Protein AF-0000000086673360 (afdb_homodimer)

Secondary structure (DSSP, 8-state):
------------------------------------PPPEE-TT-PPPSEEEEEEE-S--SS---EEEEEEPPPP-TTEEEEEEEEEE--GGGSS-SS-SS-TTS--SSS---SSSEE---EEEEEEEEESSGGGTT-EEEEESEEE--SSSHHHHTT-GGG-TT-EETTTTS--SSBSEEEEEGGGSEE--GGGG-GGGS--HHHHTTIIIIIHHHHHHHHHH-PPTT-EEEEETTTSTTHHHHHHHHHHTS--EEEEEE-HHHHHHHGGGGGGT-SEEEEPPPTTS-HHHHHHHHHHHHHHHS-TT----SEEEEEE----GGGGTTGGGGEEEEEEEEE----TT--EEEEEHHHHHHTT-EEEE-----HHHHHHHHHHHHHTS----EEEEEGGGHHHHHHHHHTT---SEEEEE---SSTTTTT-/------------------------------------PPPEE-TT-PPPSEEEEEEE-S--SS---EEEEEEPPPP-TTEEEEEEEEEE--GGGSS-SS-SS-TTS--SSS---SSSEE---EEEEEEEEESSGGGTT-EEEEESEEE--SSSHHHHTT-GGG-TT-EETTTTS--SSBSEEEEEGGGSEE--GGGG-GGGS--HHHHTTIIIIIHHHHHHHHHH-PPTT-EEEEETTTSTTHHHHHHHHHHTS--EEEEEE-HHHHHHHGGGGGGT-SEEEEPPPTTS-HHHHHHHHHHHHHHHS-TT----SEEEEEE----GGGGTTGGGGEEEEEEEEE----TT--EEEEEHHHHHHTT-EEEE-----HHHHHHHHHHHHHTS----EEEEEGGGHHHHHHHHHTT---SEEEEE---SSTTTTT-

Sequence (862 aa):
MMRESHGEKLQLSEKVSSSDISIASRPEMLDASPLSQSPYTLRGISIPSVQTAIVTPKLGPSLNQEVQSIPVRPPGPGEVVVKIAWTGICGSVSGLLGIQDVLFSLGPEDGLRGPNHIAGHEGIGHVVMSFDQSLLGKPVAARYLASYCRSCYYCSHGIPESCQEQTTFPRHHSGTFQQYLTAPYTSLMPLPNFVFDEGMGIRPGMYTTAPCSGAAALRALKSANPSLGDLVIVSGVCGGIGHLAGMMARNVFKAKVIGIDLAWKAEALGSRAADTFDEFIAAPDQAIDWDEFQRSISDACQRLRNAKEARRNADYLIVTSGCETAFEGLIDYVCDGGSVICVGVPKSRGNLTIPLALMVERSIKFQGLLMGGWDESYEVMEYIREGKLRPLVVEACLEEVPFRMKAFKDHHNIGKVVVRMNDSIWRERLIMMRESHGEKLQLSEKVSSSDISIASRPEMLDASPLSQSPYTLRGISIPSVQTAIVTPKLGPSLNQEVQSIPVRPPGPGEVVVKIAWTGICGSVSGLLGIQDVLFSLGPEDGLRGPNHIAGHEGIGHVVMSFDQSLLGKPVAARYLASYCRSCYYCSHGIPESCQEQTTFPRHHSGTFQQYLTAPYTSLMPLPNFVFDEGMGIRPGMYTTAPCSGAAALRALKSANPSLGDLVIVSGVCGGIGHLAGMMARNVFKAKVIGIDLAWKAEALGSRAADTFDEFIAAPDQAIDWDEFQRSISDACQRLRNAKEARRNADYLIVTSGCETAFEGLIDYVCDGGSVICVGVPKSRGNLTIPLALMVERSIKFQGLLMGGWDESYEVMEYIREGKLRPLVVEACLEEVPFRMKAFKDHHNIGKVVVRMNDSIWRERLI

Organism: Colletotrichum gloeosporioides (NCBI:txid474922)

InterPro domains:
  IPR011032 GroES-like superfamily [SSF50129] (58-236)
  IPR013149 Alcohol dehydrogenase-like, C-terminal [PF00107] (240-384)
  IPR013154 Alcohol dehydrogenase-like, N-terminal [PF08240] (76-192)
  IPR036291 NAD(P)-binding domain superfamily [SSF51735] (209-393)

Radius of gyration: 32.65 Å; Cα contacts (8 Å, |Δi|>4): 1904; chains: 2; bounding box: 73×98×85 Å

Structure (mmCIF, N/CA/C/O backbone):
data_AF-0000000086673360-model_v1
#
loop_
_entity.id
_entity.type
_entity.pdbx_description
1 polymer 'alcohol dehydrogenase'
#
loop_
_atom_site.group_PDB
_atom_site.id
_atom_site.type_symbol
_atom_site.label_atom_id
_atom_site.label_alt_id
_atom_site.label_comp_id
_atom_site.label_asym_id
_atom_site.label_entity_id
_atom_site.label_seq_id
_atom_site.pdbx_PDB_ins_code
_atom_site.Cartn_x
_atom_site.Cartn_y
_atom_site.Cartn_z
_atom_site.occupancy
_atom_site.B_iso_or_equiv
_atom_site.auth_seq_id
_atom_site.auth_comp_id
_atom_site.auth_asym_id
_atom_site.auth_atom_id
_atom_site.pdbx_PDB_model_num
ATOM 1 N N . MET A 1 1 ? 34.031 -16.328 42.438 1 19.84 1 MET A N 1
ATOM 2 C CA . MET A 1 1 ? 33.188 -16.234 43.625 1 19.84 1 MET A CA 1
ATOM 3 C C . MET A 1 1 ? 31.719 -16.047 43.188 1 19.84 1 MET A C 1
ATOM 5 O O . MET A 1 1 ? 31.375 -15.016 42.625 1 19.84 1 MET A O 1
ATOM 9 N N . MET A 1 2 ? 31 -17.203 42.812 1 22.12 2 MET A N 1
ATOM 10 C CA . MET A 1 2 ? 29.938 -17.438 41.844 1 22.12 2 MET A CA 1
ATOM 11 C C . MET A 1 2 ? 28.578 -17.141 42.438 1 22.12 2 MET A C 1
ATOM 13 O O . MET A 1 2 ? 28.094 -17.891 43.312 1 22.12 2 MET A O 1
ATOM 17 N N . ARG A 1 3 ? 28.328 -15.852 42.594 1 22.83 3 ARG A N 1
ATOM 18 C CA . ARG A 1 3 ? 27.234 -15.289 43.406 1 22.83 3 ARG A CA 1
ATOM 19 C C . ARG A 1 3 ? 25.891 -15.82 42.938 1 22.83 3 ARG A C 1
ATOM 21 O O . ARG A 1 3 ? 25.609 -15.852 41.75 1 22.83 3 ARG A O 1
ATOM 28 N N . GLU A 1 4 ? 25.172 -16.719 43.594 1 22.89 4 GLU A N 1
ATOM 29 C CA . GLU A 1 4 ? 24.016 -17.609 43.531 1 22.89 4 GLU A CA 1
ATOM 30 C C . GLU A 1 4 ? 22.719 -16.812 43.406 1 22.89 4 GLU A C 1
ATOM 32 O O . GLU A 1 4 ? 22.266 -16.172 44.344 1 22.89 4 GLU A O 1
ATOM 37 N N . SER A 1 5 ? 22.641 -15.953 42.344 1 20.78 5 SER A N 1
ATOM 38 C CA . SER A 1 5 ? 21.641 -14.883 42.344 1 20.78 5 SER A CA 1
ATOM 39 C C . SER A 1 5 ? 20.219 -15.445 42.281 1 20.78 5 SER A C 1
ATOM 41 O O . SER A 1 5 ? 19.922 -16.25 41.406 1 20.78 5 SER A O 1
ATOM 43 N N . HIS A 1 6 ? 19.609 -15.711 43.375 1 22.31 6 HIS A N 1
ATOM 44 C CA . HIS A 1 6 ? 18.359 -16.328 43.812 1 22.31 6 HIS A CA 1
ATOM 45 C C . HIS A 1 6 ? 17.156 -15.656 43.156 1 22.31 6 HIS A C 1
ATOM 47 O O . HIS A 1 6 ? 16.875 -14.484 43.406 1 22.31 6 HIS A O 1
ATOM 53 N N . GLY A 1 7 ? 16.953 -15.75 41.844 1 21.06 7 GLY A N 1
ATOM 54 C CA . GLY A 1 7 ? 16 -14.984 41.031 1 21.06 7 GLY A CA 1
ATOM 55 C C . GLY A 1 7 ? 14.555 -15.289 41.375 1 21.06 7 GLY A C 1
ATOM 56 O O . GLY A 1 7 ? 14.094 -16.422 41.188 1 21.06 7 GLY A O 1
ATOM 57 N N . GLU A 1 8 ? 14.039 -14.719 42.438 1 20.61 8 GLU A N 1
ATOM 58 C CA . GLU A 1 8 ? 12.75 -14.969 43.062 1 20.61 8 GLU A CA 1
ATOM 59 C C . GLU A 1 8 ? 11.602 -14.797 42.094 1 20.61 8 GLU A C 1
ATOM 61 O O . GLU A 1 8 ? 11.539 -13.805 41.344 1 20.61 8 GLU A O 1
ATOM 66 N N . LYS A 1 9 ? 11.008 -15.906 41.625 1 23.92 9 LYS A N 1
ATOM 67 C CA . LYS A 1 9 ? 9.906 -16.172 40.719 1 23.92 9 LYS A CA 1
ATOM 68 C C . LYS A 1 9 ? 8.625 -15.5 41.188 1 23.92 9 LYS A C 1
ATOM 70 O O . LYS A 1 9 ? 8.094 -15.828 42.25 1 23.92 9 LYS A O 1
ATOM 75 N N . LEU A 1 10 ? 8.484 -14.094 41.094 1 20.98 10 LEU A N 1
ATOM 76 C CA . LEU A 1 10 ? 7.32 -13.398 41.625 1 20.98 10 LEU A CA 1
ATOM 77 C C . LEU A 1 10 ? 6.031 -13.961 41.031 1 20.98 10 LEU A C 1
ATOM 79 O O . LEU A 1 10 ? 5.875 -14.023 39.812 1 20.98 10 LEU A O 1
ATOM 83 N N . GLN A 1 11 ? 5.414 -14.922 41.719 1 21.8 11 GLN A N 1
ATOM 84 C CA . GLN A 1 11 ? 4.199 -15.703 41.5 1 21.8 11 GLN A CA 1
ATOM 85 C C . GLN A 1 11 ? 2.982 -14.797 41.312 1 21.8 11 GLN A C 1
ATOM 87 O O . GLN A 1 11 ? 2.506 -14.195 42.281 1 21.8 11 GLN A O 1
ATOM 92 N N . LEU A 1 12 ? 2.844 -14.008 40.281 1 21.84 12 LEU A N 1
ATOM 93 C CA . LEU A 1 12 ? 1.851 -12.953 40.125 1 21.84 12 LEU A CA 1
ATOM 94 C C . LEU A 1 12 ? 0.457 -13.539 39.938 1 21.84 12 LEU A C 1
ATOM 96 O O . LEU A 1 12 ? -0.03 -13.609 38.812 1 21.84 12 LEU A O 1
ATOM 100 N N . SER A 1 13 ? 0.094 -14.68 40.5 1 22.17 13 SER A N 1
ATOM 101 C CA . SER A 1 13 ? -1.104 -15.383 40.062 1 22.17 13 SER A CA 1
ATOM 102 C C . SER A 1 13 ? -2.369 -14.625 40.438 1 22.17 13 SER A C 1
ATOM 104 O O . SER A 1 13 ? -3.48 -15.094 40.219 1 22.17 13 SER A O 1
ATOM 106 N N . GLU A 1 14 ? -2.357 -13.547 41.188 1 21.5 14 GLU A N 1
ATOM 107 C CA . GLU A 1 14 ? -3.602 -13.453 41.938 1 21.5 14 GLU A CA 1
ATOM 108 C C . GLU A 1 14 ? -4.793 -13.203 41.031 1 21.5 14 GLU A C 1
ATOM 110 O O . GLU A 1 14 ? -4.723 -12.367 40.125 1 21.5 14 GLU A O 1
ATOM 115 N N . LYS A 1 15 ? -5.754 -14.18 40.906 1 22.52 15 LYS A N 1
ATOM 116 C CA . LYS A 1 15 ? -7.059 -14.328 40.281 1 22.52 15 LYS A CA 1
ATOM 117 C C . LYS A 1 15 ? -8.008 -13.203 40.688 1 22.52 15 LYS A C 1
ATOM 119 O O . LYS A 1 15 ? -8.406 -13.117 41.875 1 22.52 15 LYS A O 1
ATOM 124 N N . VAL A 1 16 ? -7.82 -11.977 40.188 1 22.58 16 VAL A N 1
ATOM 125 C CA . VAL A 1 16 ? -8.664 -10.852 40.594 1 22.58 16 VAL A CA 1
ATOM 126 C C . VAL A 1 16 ? -10.125 -11.172 40.281 1 22.58 16 VAL A C 1
ATOM 128 O O . VAL A 1 16 ? -10.477 -11.523 39.156 1 22.58 16 VAL A O 1
ATOM 131 N N . SER A 1 17 ? -10.82 -11.641 41.25 1 22.5 17 SER A N 1
ATOM 132 C CA . SER A 1 17 ? -12.234 -11.992 41.312 1 22.5 17 SER A CA 1
ATOM 133 C C . SER A 1 17 ? -13.109 -10.883 40.75 1 22.5 17 SER A C 1
ATOM 135 O O . SER A 1 17 ? -12.797 -9.695 40.906 1 22.5 17 SER A O 1
ATOM 137 N N . SER A 1 18 ? -14.008 -11.18 39.781 1 25.02 18 SER A N 1
ATOM 138 C CA . SER A 1 18 ? -14.953 -10.516 38.906 1 25.02 18 SER A CA 1
ATOM 139 C C . SER A 1 18 ? -16 -9.742 39.719 1 25.02 18 SER A C 1
ATOM 141 O O . SER A 1 18 ? -17.094 -9.445 39.188 1 25.02 18 SER A O 1
ATOM 143 N N . SER A 1 19 ? -15.672 -9.5 41 1 22.94 19 SER A N 1
ATOM 144 C CA . SER A 1 19 ? -16.844 -9.133 41.781 1 22.94 19 SER A CA 1
ATOM 145 C C . SER A 1 19 ? -17.656 -8.047 41.094 1 22.94 19 SER A C 1
ATOM 147 O O . SER A 1 19 ? -17.188 -7.434 40.125 1 22.94 19 SER A O 1
ATOM 149 N N . ASP A 1 20 ? -18.547 -7.309 41.875 1 24.55 20 ASP A N 1
ATOM 150 C CA . ASP A 1 20 ? -19.859 -6.684 41.875 1 24.55 20 ASP A CA 1
ATOM 151 C C . ASP A 1 20 ? -19.812 -5.316 41.188 1 24.55 20 ASP A C 1
ATOM 153 O O . ASP A 1 20 ? -19.328 -4.344 41.75 1 24.55 20 ASP A O 1
ATOM 157 N N . ILE A 1 21 ? -19.344 -5.266 40.031 1 24.75 21 ILE A N 1
ATOM 158 C CA . ILE A 1 21 ? -19.266 -3.932 39.438 1 24.75 21 ILE A CA 1
ATOM 159 C C . ILE A 1 21 ? -20.641 -3.268 39.5 1 24.75 21 ILE A C 1
ATOM 161 O O . ILE A 1 21 ? -21.578 -3.736 38.844 1 24.75 21 ILE A O 1
ATOM 165 N N . SER A 1 22 ? -21 -2.814 40.688 1 26.08 22 SER A N 1
ATOM 166 C CA . SER A 1 22 ? -22.234 -2.049 40.844 1 26.08 22 SER A CA 1
ATOM 167 C C . SER A 1 22 ? -22.391 -1.031 39.719 1 26.08 22 SER A C 1
ATOM 169 O O . SER A 1 22 ? -21.453 -0.3 39.406 1 26.08 22 SER A O 1
ATOM 171 N N . ILE A 1 23 ? -23.328 -1.309 38.844 1 24.94 23 ILE A N 1
ATOM 172 C CA . ILE A 1 23 ? -23.812 -0.48 37.75 1 24.94 23 ILE A CA 1
ATOM 173 C C . ILE A 1 23 ? -23.922 0.971 38.219 1 24.94 23 ILE A C 1
ATOM 175 O O . ILE A 1 23 ? -24.672 1.277 39.125 1 24.94 23 ILE A O 1
ATOM 179 N N . ALA A 1 24 ? -22.875 1.601 38.156 1 27.5 24 ALA A N 1
ATOM 180 C CA . ALA A 1 24 ? -22.859 3.02 38.5 1 27.5 24 ALA A CA 1
ATOM 181 C C . ALA A 1 24 ? -24.125 3.721 38 1 27.5 24 ALA A C 1
ATOM 183 O O . ALA A 1 24 ? -24.531 3.531 36.844 1 27.5 24 ALA A O 1
ATOM 184 N N . SER A 1 25 ? -25.016 4.062 38.844 1 27.02 25 SER A N 1
ATOM 185 C CA . SER A 1 25 ? -26.266 4.785 38.625 1 27.02 25 SER A CA 1
ATOM 186 C C . SER A 1 25 ? -26.141 5.797 37.5 1 27.02 25 SER A C 1
ATOM 188 O O . SER A 1 25 ? -25.047 6.316 37.25 1 27.02 25 SER A O 1
ATOM 190 N N . ARG A 1 26 ? -27 5.684 36.531 1 29.28 26 ARG A N 1
ATOM 191 C CA . ARG A 1 26 ? -27.172 6.613 35.438 1 29.28 26 ARG A CA 1
ATOM 192 C C . ARG A 1 26 ? -27 8.055 35.906 1 29.28 26 ARG A C 1
ATOM 194 O O . ARG A 1 26 ? -27.641 8.484 36.844 1 29.28 26 ARG A O 1
ATOM 201 N N . PRO A 1 27 ? -25.844 8.609 35.625 1 26.47 27 PRO A N 1
ATOM 202 C CA . PRO A 1 27 ? -25.828 9.953 36.188 1 26.47 27 PRO A CA 1
ATOM 203 C C . PRO A 1 27 ? -27.141 10.703 35.969 1 26.47 27 PRO A C 1
ATOM 205 O O . PRO A 1 27 ? -27.797 10.516 34.969 1 26.47 27 PRO A O 1
ATOM 208 N N . GLU A 1 28 ? -27.922 10.906 37 1 30.22 28 GLU A N 1
ATOM 209 C CA . GLU A 1 28 ? -29.078 11.781 36.969 1 30.22 28 GLU A CA 1
ATOM 210 C C . GLU A 1 28 ? -28.859 12.961 36 1 30.22 28 GLU A C 1
ATOM 212 O O . GLU A 1 28 ? -27.766 13.531 35.969 1 30.22 28 GLU A O 1
ATOM 217 N N . MET A 1 29 ? -29.594 12.93 34.906 1 30.47 29 MET A N 1
ATOM 218 C CA . MET A 1 29 ? -29.672 14.109 34.031 1 30.47 29 MET A CA 1
ATOM 219 C C . MET A 1 29 ? -29.688 15.383 34.875 1 30.47 29 MET A C 1
ATOM 221 O O . MET A 1 29 ? -30.641 15.625 35.625 1 30.47 29 MET A O 1
ATOM 225 N N . LEU A 1 30 ? -28.578 15.781 35.281 1 32.31 30 LEU A N 1
ATOM 226 C CA . LEU A 1 30 ? -28.594 17.062 35.969 1 32.31 30 LEU A CA 1
ATOM 227 C C . LEU A 1 30 ? -29.594 18.016 35.344 1 32.31 30 LEU A C 1
ATOM 229 O O . LEU A 1 30 ? -29.75 18.031 34.125 1 32.31 30 LEU A O 1
ATOM 233 N N . ASP A 1 31 ? -30.641 18.359 36 1 32.56 31 ASP A N 1
ATOM 234 C CA . ASP A 1 31 ? -31.578 19.438 35.719 1 32.56 31 ASP A CA 1
ATOM 235 C C . ASP A 1 31 ? -30.875 20.641 35.094 1 32.56 31 ASP A C 1
ATOM 237 O O . ASP A 1 31 ? -29.859 21.109 35.594 1 32.56 31 ASP A O 1
ATOM 241 N N . ALA A 1 32 ? -30.922 20.766 33.75 1 36.28 32 ALA A N 1
ATOM 242 C CA . ALA A 1 32 ? -30.547 22 33.062 1 36.28 32 ALA A CA 1
ATOM 243 C C . ALA A 1 32 ? -31.047 23.234 33.812 1 36.28 32 ALA A C 1
ATOM 245 O O . ALA A 1 32 ? -32.188 23.641 33.625 1 36.28 32 ALA A O 1
ATOM 246 N N . SER A 1 33 ? -30.922 23.328 35.094 1 36.25 33 SER A N 1
ATOM 247 C CA . SER A 1 33 ? -31.172 24.688 35.562 1 36.25 33 SER A CA 1
ATOM 248 C C . SER A 1 33 ? -30.469 25.719 34.688 1 36.25 33 SER A C 1
ATOM 250 O O . SER A 1 33 ? -29.344 25.484 34.219 1 36.25 33 SER A O 1
ATOM 252 N N . PRO A 1 34 ? -31.141 26.594 33.906 1 42.06 34 PRO A N 1
ATOM 253 C CA . PRO A 1 34 ? -30.484 27.688 33.188 1 42.06 34 PRO A CA 1
ATOM 254 C C . PRO A 1 34 ? -29.219 28.172 33.906 1 42.06 34 PRO A C 1
ATOM 256 O O . PRO A 1 34 ? -29.266 28.531 35.094 1 42.06 34 PRO A O 1
ATOM 259 N N . LEU A 1 35 ? -28.109 27.578 33.906 1 44.72 35 LEU A N 1
ATOM 260 C CA . LEU A 1 35 ? -26.891 27.969 34.625 1 44.72 35 LEU A CA 1
ATOM 261 C C . LEU A 1 35 ? -26.688 29.484 34.562 1 44.72 35 LEU A C 1
ATOM 263 O O . LEU A 1 35 ? -26.344 30.031 33.531 1 44.72 35 LEU A O 1
ATOM 267 N N . SER A 1 36 ? -27.484 30.297 35.125 1 53.94 36 SER A N 1
ATOM 268 C CA . SER A 1 36 ? -27.438 31.734 35.406 1 53.94 36 SER A CA 1
ATOM 269 C C . SER A 1 36 ? -26.016 32.188 35.688 1 53.94 36 SER A C 1
ATOM 271 O O . SER A 1 36 ? -25.797 33.375 35.969 1 53.94 36 SER A O 1
ATOM 273 N N . GLN A 1 37 ? -25.031 31.328 35.906 1 70.94 37 GLN A N 1
ATOM 274 C CA . GLN A 1 37 ? -23.734 31.781 36.375 1 70.94 37 GLN A CA 1
ATOM 275 C C . GLN A 1 37 ? -22.844 32.219 35.219 1 70.94 37 GLN A C 1
ATOM 277 O O . GLN A 1 37 ? -22.844 31.609 34.156 1 70.94 37 GLN A O 1
ATOM 282 N N . SER A 1 38 ? -22.438 33.438 35.25 1 88.88 38 SER A N 1
ATOM 283 C CA . SER A 1 38 ? -21.453 34 34.344 1 88.88 38 SER A CA 1
ATOM 284 C C . SER A 1 38 ? -20.188 33.156 34.312 1 88.88 38 SER A C 1
ATOM 286 O O . SER A 1 38 ? -19.797 32.562 35.312 1 88.88 38 SER A O 1
ATOM 288 N N . PRO A 1 39 ? -19.594 32.938 33.125 1 94.81 39 PRO A N 1
ATOM 289 C CA . PRO A 1 39 ? -18.344 32.188 33.062 1 94.81 39 PRO A CA 1
ATOM 290 C C . PRO A 1 39 ? -17.203 32.875 33.812 1 94.81 39 PRO A C 1
ATOM 292 O O . PRO A 1 39 ? -17.281 34.062 34.125 1 94.81 39 PRO A O 1
ATOM 295 N N . TYR A 1 40 ? -16.234 32.062 34.219 1 95.75 40 TYR A N 1
ATOM 296 C CA . TYR A 1 40 ? -15.031 32.562 34.875 1 95.75 40 TYR A CA 1
ATOM 297 C C . TYR A 1 40 ? -13.984 33 33.875 1 95.75 40 TYR A C 1
ATOM 299 O O . TYR A 1 40 ? -13.875 32.406 32.781 1 95.75 40 TYR A O 1
ATOM 307 N N . THR A 1 41 ? -13.211 33.969 34.25 1 95.81 41 THR A N 1
ATOM 308 C CA . THR A 1 41 ? -12.102 34.438 33.438 1 95.81 41 THR A CA 1
ATOM 309 C C . THR A 1 41 ? -10.773 34.219 34.125 1 95.81 41 THR A C 1
ATOM 311 O O . THR A 1 41 ? -10.68 34.375 35.344 1 95.81 41 THR A O 1
ATOM 314 N N . LEU A 1 42 ? -9.805 33.875 33.438 1 94.94 42 LEU A N 1
ATOM 315 C CA . LEU A 1 42 ? -8.477 33.688 33.969 1 94.94 42 LEU A CA 1
ATOM 316 C C . LEU A 1 42 ? -7.98 34.938 34.656 1 94.94 42 LEU A C 1
ATOM 318 O O . LEU A 1 42 ? -8.102 36.031 34.125 1 94.94 42 LEU A O 1
ATOM 322 N N . ARG A 1 43 ? -7.387 34.75 35.781 1 90.62 43 ARG A N 1
ATOM 323 C CA . ARG A 1 43 ? -6.902 35.875 36.562 1 90.62 43 ARG A CA 1
ATOM 324 C C . ARG A 1 43 ? -5.836 36.656 35.781 1 90.62 43 ARG A C 1
ATOM 326 O O . ARG A 1 43 ? -4.93 36.031 35.188 1 90.62 43 ARG A O 1
ATOM 333 N N . GLY A 1 44 ? -5.996 37.969 35.781 1 88.94 44 GLY A N 1
ATOM 334 C CA . GLY A 1 44 ? -4.984 38.812 35.156 1 88.94 44 GLY A CA 1
ATOM 335 C C . GLY A 1 44 ? -5.234 39.062 33.688 1 88.94 44 GLY A C 1
ATOM 336 O O . GLY A 1 44 ? -4.48 39.781 33.031 1 88.94 44 GLY A O 1
ATOM 337 N N . ILE A 1 45 ? -6.246 38.406 33.188 1 88.75 45 ILE A N 1
ATOM 338 C CA . ILE A 1 45 ? -6.531 38.562 31.75 1 88.75 45 ILE A CA 1
ATOM 339 C C . ILE A 1 45 ? -7.828 39.312 31.562 1 88.75 45 ILE A C 1
ATOM 341 O O . ILE A 1 45 ? -8.828 39.062 32.25 1 88.75 45 ILE A O 1
ATOM 345 N N . SER A 1 46 ? -7.719 40.438 30.812 1 90.25 46 SER A N 1
ATOM 346 C CA . SER A 1 46 ? -8.914 41.156 30.359 1 90.25 46 SER A CA 1
ATOM 347 C C . SER A 1 46 ? -9.289 40.75 28.938 1 90.25 46 SER A C 1
ATOM 349 O O . SER A 1 46 ? -8.5 40.969 28 1 90.25 46 SER A O 1
ATOM 351 N N . ILE A 1 47 ? -10.383 40.312 28.75 1 93.69 47 ILE A N 1
ATOM 352 C CA . ILE A 1 47 ? -10.836 39.906 27.422 1 93.69 47 ILE A CA 1
ATOM 353 C C . ILE A 1 47 ? -11.562 41.062 26.75 1 93.69 47 ILE A C 1
ATOM 355 O O . ILE A 1 47 ? -12.562 41.562 27.266 1 93.69 47 ILE A O 1
ATOM 359 N N . PRO A 1 48 ? -11.07 41.438 25.641 1 94.06 48 PRO A N 1
ATOM 360 C CA . PRO A 1 48 ? -11.727 42.562 24.969 1 94.06 48 PRO A CA 1
ATOM 361 C C . PRO A 1 48 ? -13.094 42.188 24.391 1 94.06 48 PRO A C 1
ATOM 363 O O . PRO A 1 48 ? -13.375 41 24.203 1 94.06 48 PRO A O 1
ATOM 366 N N . SER A 1 49 ? -13.906 43.219 24.156 1 94.12 49 SER A N 1
ATOM 367 C CA . SER A 1 49 ? -15.211 42.969 23.531 1 94.12 49 SER A CA 1
ATOM 368 C C . SER A 1 49 ? -15.055 42.625 22.062 1 94.12 49 SER A C 1
ATOM 370 O O . SER A 1 49 ? -15.891 41.938 21.484 1 94.12 49 SER A O 1
ATOM 372 N N . VAL A 1 50 ? -13.953 43.25 21.469 1 95.12 50 VAL A N 1
ATOM 373 C CA . VAL A 1 50 ? -13.695 43.031 20.047 1 95.12 50 VAL A CA 1
ATOM 374 C C . VAL A 1 50 ? -12.281 42.5 19.859 1 95.12 50 VAL A C 1
ATOM 376 O O . VAL A 1 50 ? -11.398 42.75 20.688 1 95.12 50 VAL A O 1
ATOM 379 N N . GLN A 1 51 ? -12.148 41.781 18.75 1 94.19 51 GLN A N 1
ATOM 380 C CA . GLN A 1 51 ? -10.844 41.219 18.422 1 94.19 51 GLN A CA 1
ATOM 381 C C . GLN A 1 51 ? -10.539 41.344 16.922 1 94.19 51 GLN A C 1
ATOM 383 O O . GLN A 1 51 ? -11.438 41.625 16.125 1 94.19 51 GLN A O 1
ATOM 388 N N . THR A 1 52 ? -9.258 41.188 16.672 1 93.62 52 THR A N 1
ATOM 389 C CA . THR A 1 52 ? -8.844 41.062 15.273 1 93.62 52 THR A CA 1
ATOM 390 C C . THR A 1 52 ? -8.977 39.625 14.773 1 93.62 52 THR A C 1
ATOM 392 O O . THR A 1 52 ? -8.625 38.688 15.484 1 93.62 52 THR A O 1
ATOM 395 N N . ALA A 1 53 ? -9.555 39.406 13.641 1 93.31 53 ALA A N 1
ATOM 396 C CA . ALA A 1 53 ? -9.703 38.094 13 1 93.31 53 ALA A CA 1
ATOM 397 C C . ALA A 1 53 ? -9.57 38.219 11.484 1 93.31 53 ALA A C 1
ATOM 399 O O . ALA A 1 53 ? -9.734 39.281 10.922 1 93.31 53 ALA A O 1
ATOM 400 N N . ILE A 1 54 ? -9.094 37.188 10.914 1 90.38 54 ILE A N 1
ATOM 401 C CA . ILE A 1 54 ? -9.133 37.094 9.461 1 90.38 54 ILE A CA 1
ATOM 402 C C . ILE A 1 54 ? -10.445 36.438 9.023 1 90.38 54 ILE A C 1
ATOM 404 O O . ILE A 1 54 ? -10.672 35.25 9.258 1 90.38 54 ILE A O 1
ATOM 408 N N . VAL A 1 55 ? -11.305 37.219 8.398 1 86.06 55 VAL A N 1
ATOM 409 C CA . VAL A 1 55 ? -12.648 36.781 8.062 1 86.06 55 VAL A CA 1
ATOM 410 C C . VAL A 1 55 ? -12.797 36.656 6.551 1 86.06 55 VAL A C 1
ATOM 412 O O . VAL A 1 55 ? -12.297 37.5 5.805 1 86.06 55 VAL A O 1
ATOM 415 N N . THR A 1 56 ? -13.352 35.5 6.145 1 77.75 56 THR A N 1
ATOM 416 C CA . THR A 1 56 ? -13.766 35.344 4.754 1 77.75 56 THR A CA 1
ATOM 417 C C . THR A 1 56 ? -15.258 35.656 4.594 1 77.75 56 THR A C 1
ATOM 419 O O . THR A 1 56 ? -16.109 34.844 4.98 1 77.75 56 THR A O 1
ATOM 422 N N . PRO A 1 57 ? -15.539 36.906 4.188 1 61.69 57 PRO A N 1
ATOM 423 C CA . PRO A 1 57 ? -16.938 37.312 4.156 1 61.69 57 PRO A CA 1
ATOM 424 C C . PRO A 1 57 ? -17.781 36.469 3.195 1 61.69 57 PRO A C 1
ATOM 426 O O . PRO A 1 57 ? -18.859 36 3.555 1 61.69 57 PRO A O 1
ATOM 429 N N . LYS A 1 58 ? -17.688 36.75 1.766 1 55.53 58 LYS A N 1
ATOM 430 C CA . LYS A 1 58 ? -18.578 36.094 0.814 1 55.53 58 LYS A CA 1
ATOM 431 C C . LYS A 1 58 ? -17.906 34.875 0.174 1 55.53 58 LYS A C 1
ATOM 433 O O . LYS A 1 58 ? -16.688 34.844 -0 1 55.53 58 LYS A O 1
ATOM 438 N N . LEU A 1 59 ? -18.703 33.844 0.238 1 51.59 59 LEU A N 1
ATOM 439 C CA . LEU A 1 59 ? -18.297 32.625 -0.476 1 51.59 59 LEU A CA 1
ATOM 440 C C . LEU A 1 59 ? -18.141 32.906 -1.967 1 51.59 59 LEU A C 1
ATOM 442 O O . LEU A 1 59 ? -19.094 33.281 -2.637 1 51.59 59 LEU A O 1
ATOM 446 N N . GLY A 1 60 ? -17.312 33.938 -2.332 1 47.84 60 GLY A N 1
ATOM 447 C CA . GLY A 1 60 ? -17.094 34.094 -3.762 1 47.84 60 GLY A CA 1
ATOM 448 C C . GLY A 1 60 ? -15.844 33.406 -4.262 1 47.84 60 GLY A C 1
ATOM 449 O O . GLY A 1 60 ? -15.148 32.75 -3.496 1 47.84 60 GLY A O 1
ATOM 450 N N . PRO A 1 61 ? -15.758 33.344 -5.559 1 47.5 61 PRO A N 1
ATOM 451 C CA . PRO A 1 61 ? -14.664 32.656 -6.25 1 47.5 61 PRO A CA 1
ATOM 452 C C . PRO A 1 61 ? -13.289 33.031 -5.691 1 47.5 61 PRO A C 1
ATOM 454 O O . PRO A 1 61 ? -12.336 32.281 -5.812 1 47.5 61 PRO A O 1
ATOM 457 N N . SER A 1 62 ? -13.234 34.312 -5.32 1 48.56 62 SER A N 1
ATOM 458 C CA . SER A 1 62 ? -11.961 34.75 -4.746 1 48.56 62 SER A CA 1
ATOM 459 C C . SER A 1 62 ? -12.039 34.812 -3.227 1 48.56 62 SER A C 1
ATOM 461 O O . SER A 1 62 ? -12.891 35.531 -2.676 1 48.56 62 SER A O 1
ATOM 463 N N . LEU A 1 63 ? -11.758 33.688 -2.521 1 53.19 63 LEU A N 1
ATOM 464 C CA . LEU A 1 63 ? -11.695 33.75 -1.065 1 53.19 63 LEU A CA 1
ATOM 465 C C . LEU A 1 63 ? -10.938 34.969 -0.583 1 53.19 63 LEU A C 1
ATOM 467 O O . LEU A 1 63 ? -9.711 34.938 -0.465 1 53.19 63 LEU A O 1
ATOM 471 N N . ASN A 1 64 ? -11.578 36.125 -0.742 1 62.81 64 ASN A N 1
ATOM 472 C CA . ASN A 1 64 ? -10.914 37.312 -0.227 1 62.81 64 ASN A CA 1
ATOM 473 C C . ASN A 1 64 ? -10.938 37.344 1.298 1 62.81 64 ASN A C 1
ATOM 475 O O . ASN A 1 64 ? -12.008 37.469 1.903 1 62.81 64 ASN A O 1
ATOM 479 N N . GLN A 1 65 ? -9.836 36.875 1.947 1 77.62 65 GLN A N 1
ATOM 480 C CA . GLN A 1 65 ? -9.633 37 3.387 1 77.62 65 GLN A CA 1
ATOM 481 C C . GLN A 1 65 ? -9.328 38.438 3.783 1 77.62 65 GLN A C 1
ATOM 483 O O . GLN A 1 65 ? -8.539 39.125 3.123 1 77.62 65 GLN A O 1
ATOM 488 N N . GLU A 1 66 ? -10.133 38.938 4.711 1 83.44 66 GLU A N 1
ATOM 489 C CA . GLU A 1 66 ? -9.977 40.312 5.18 1 83.44 66 GLU A CA 1
ATOM 490 C C . GLU A 1 66 ? -9.688 40.375 6.68 1 83.44 66 GLU A C 1
ATOM 492 O O . GLU A 1 66 ? -10.242 39.562 7.445 1 83.44 66 GLU A O 1
ATOM 497 N N . VAL A 1 67 ? -8.891 41.312 7.062 1 89.5 67 VAL A N 1
ATOM 498 C CA . VAL A 1 67 ? -8.703 41.625 8.477 1 89.5 67 VAL A CA 1
ATOM 499 C C . VAL A 1 67 ? -9.898 42.406 9.008 1 89.5 67 VAL A C 1
ATOM 501 O O . VAL A 1 67 ? -10.234 43.469 8.477 1 89.5 67 VAL A O 1
ATOM 504 N N . GLN A 1 68 ? -10.531 41.906 10 1 90.69 68 GLN A N 1
ATOM 505 C CA . GLN A 1 68 ? -11.695 42.562 10.562 1 90.69 68 GLN A CA 1
ATOM 506 C C . GLN A 1 68 ? -11.641 42.594 12.086 1 90.69 68 GLN A C 1
ATOM 508 O O . GLN A 1 68 ? -10.969 41.75 12.703 1 90.69 68 GLN A O 1
ATOM 513 N N . SER A 1 69 ? -12.32 43.594 12.555 1 92.62 69 SER A N 1
ATOM 514 C CA . SER A 1 69 ? -12.633 43.594 13.977 1 92.62 69 SER A CA 1
ATOM 515 C C . SER A 1 69 ? -13.992 42.969 14.25 1 92.62 69 SER A C 1
ATOM 517 O O . SER A 1 69 ? -15.016 43.406 13.734 1 92.62 69 SER A O 1
ATOM 519 N N . ILE A 1 70 ? -13.969 41.906 15.023 1 92.44 70 ILE A N 1
ATOM 520 C CA . ILE A 1 70 ? -15.219 41.219 15.305 1 92.44 70 ILE A CA 1
ATOM 521 C C . ILE A 1 70 ? -15.383 41.031 16.812 1 92.44 70 ILE A C 1
ATOM 523 O O . ILE A 1 70 ? -14.406 41.062 17.562 1 92.44 70 ILE A O 1
ATOM 527 N N . PRO A 1 71 ? -16.594 40.875 17.281 1 95.12 71 PRO A N 1
ATOM 528 C CA . PRO A 1 71 ? -16.781 40.625 18.703 1 95.12 71 PRO A CA 1
ATOM 529 C C . PRO A 1 71 ? -16.172 39.312 19.172 1 95.12 71 PRO A C 1
ATOM 531 O O . PRO A 1 71 ? -16.141 38.312 18.406 1 95.12 71 PRO A O 1
ATOM 534 N N . VAL A 1 72 ? -15.656 39.281 20.359 1 95.56 72 VAL A N 1
ATOM 535 C CA . VAL A 1 72 ? -15.289 38.031 21 1 95.56 72 VAL A CA 1
ATOM 536 C C . VAL A 1 72 ? -16.547 37.281 21.453 1 95.56 72 VAL A C 1
ATOM 538 O O . VAL A 1 72 ? -17.344 37.844 22.203 1 95.56 72 VAL A O 1
ATOM 541 N N . ARG A 1 73 ? -16.703 36.125 21.047 1 94.75 73 ARG A N 1
ATOM 542 C CA . ARG A 1 73 ? -17.891 35.344 21.422 1 94.75 73 ARG A CA 1
ATOM 543 C C . ARG A 1 73 ? -17.719 34.719 22.797 1 94.75 73 ARG A C 1
ATOM 545 O O . ARG A 1 73 ? -16.781 33.938 23.016 1 94.75 73 ARG A O 1
ATOM 552 N N . PRO A 1 74 ? -18.594 35.031 23.688 1 95.56 74 PRO A N 1
ATOM 553 C CA . PRO A 1 74 ? -18.531 34.344 24.984 1 95.56 74 PRO A CA 1
ATOM 554 C C . PRO A 1 74 ? -18.812 32.844 24.875 1 95.56 74 PRO A C 1
ATOM 556 O O . PRO A 1 74 ? -19.516 32.406 23.953 1 95.56 74 PRO A O 1
ATOM 559 N N . PRO A 1 75 ? -18.297 32.062 25.812 1 97.25 75 PRO A N 1
ATOM 560 C CA . PRO A 1 75 ? -18.516 30.609 25.75 1 97.25 75 PRO A CA 1
ATOM 561 C C . PRO A 1 75 ? -19.922 30.219 26.188 1 97.25 75 PRO A C 1
ATOM 563 O O . PRO A 1 75 ? -20.484 30.828 27.109 1 97.25 75 PRO A O 1
ATOM 566 N N . GLY A 1 76 ? -20.516 29.328 25.422 1 95.25 76 GLY A N 1
ATOM 567 C CA . GLY A 1 76 ? -21.703 28.625 25.906 1 95.25 76 GLY A CA 1
ATOM 568 C C . GLY A 1 76 ? -21.359 27.438 26.797 1 95.25 76 GLY A C 1
ATOM 569 O O . GLY A 1 76 ? -20.203 27.219 27.141 1 95.25 76 GLY A O 1
ATOM 570 N N . PRO A 1 77 ? -22.453 26.734 27.141 1 93.5 77 PRO A N 1
ATOM 571 C CA . PRO A 1 77 ? -22.188 25.531 27.922 1 93.5 77 PRO A CA 1
ATOM 572 C C . PRO A 1 77 ? -21.234 24.562 27.219 1 93.5 77 PRO A C 1
ATOM 574 O O . PRO A 1 77 ? -21.422 24.25 26.047 1 93.5 77 PRO A O 1
ATOM 577 N N . GLY A 1 78 ? -20.188 24.156 27.969 1 95.75 78 GLY A N 1
ATOM 578 C CA . GLY A 1 78 ? -19.234 23.203 27.438 1 95.75 78 GLY A CA 1
ATOM 579 C C . GLY A 1 78 ? -18.156 23.844 26.578 1 95.75 78 GLY A C 1
ATOM 580 O O . GLY A 1 78 ? -17.203 23.203 26.172 1 95.75 78 GLY A O 1
ATOM 581 N N . GLU A 1 79 ? -18.328 25.094 26.344 1 97.69 79 GLU A N 1
ATOM 582 C CA . GLU A 1 79 ? -17.375 25.828 25.516 1 97.69 79 GLU A CA 1
ATOM 583 C C . GLU A 1 79 ? -16.375 26.578 26.391 1 97.69 79 GLU A C 1
ATOM 585 O O . GLU A 1 79 ? -16.609 26.781 27.578 1 97.69 79 GLU A O 1
ATOM 590 N N . VAL A 1 80 ? -15.289 26.953 25.781 1 98.5 80 VAL A N 1
ATOM 591 C CA . VAL A 1 80 ? -14.266 27.781 26.391 1 98.5 80 VAL A CA 1
ATOM 592 C C . VAL A 1 80 ? -13.789 28.844 25.391 1 98.5 80 VAL A C 1
ATOM 594 O O . VAL A 1 80 ? -14 28.703 24.188 1 98.5 80 VAL A O 1
ATOM 597 N N . VAL A 1 81 ? -13.219 29.906 25.922 1 98.12 81 VAL A N 1
ATOM 598 C CA . VAL A 1 81 ? -12.516 30.875 25.109 1 98.12 81 VAL A CA 1
ATOM 599 C C . VAL A 1 81 ? -11.008 30.672 25.234 1 98.12 81 VAL A C 1
ATOM 601 O O . VAL A 1 81 ? -10.477 30.609 26.344 1 98.12 81 VAL A O 1
ATOM 604 N N . VAL A 1 82 ? -10.414 30.5 24.188 1 98.25 82 VAL A N 1
ATOM 605 C CA . VAL A 1 82 ? -8.969 30.312 24.141 1 98.25 82 VAL A CA 1
ATOM 606 C C . VAL A 1 82 ? -8.305 31.578 23.578 1 98.25 82 VAL A C 1
ATOM 608 O O . VAL A 1 82 ? -8.703 32.094 22.531 1 98.25 82 VAL A O 1
ATOM 611 N N . LYS A 1 83 ? -7.402 32.094 24.312 1 97.69 83 LYS A N 1
ATOM 612 C CA . LYS A 1 83 ? -6.52 33.125 23.734 1 97.69 83 LYS A CA 1
ATOM 613 C C . LYS A 1 83 ? -5.41 32.469 22.906 1 97.69 83 LYS A C 1
ATOM 615 O O . LYS A 1 83 ? -4.5 31.844 23.453 1 97.69 83 LYS A O 1
ATOM 620 N N . ILE A 1 84 ? -5.445 32.656 21.641 1 97.69 84 ILE A N 1
ATOM 621 C CA . ILE A 1 84 ? -4.48 32.031 20.734 1 97.69 84 ILE A CA 1
ATOM 622 C C . ILE A 1 84 ? -3.148 32.781 20.828 1 97.69 84 ILE A C 1
ATOM 624 O O . ILE A 1 84 ? -3.104 34 20.719 1 97.69 84 ILE A O 1
ATOM 628 N N . ALA A 1 85 ? -2.113 32.062 21.062 1 96.44 85 ALA A N 1
ATOM 629 C CA . ALA A 1 85 ? -0.774 32.656 21.109 1 96.44 85 ALA A CA 1
ATOM 630 C C . ALA A 1 85 ? -0.09 32.562 19.75 1 96.44 85 ALA A C 1
ATOM 632 O O . ALA A 1 85 ? 0.537 33.531 19.312 1 96.44 85 ALA A O 1
ATOM 633 N N . TRP A 1 86 ? -0.171 31.422 19.172 1 96.75 86 TRP A N 1
ATOM 634 C CA . TRP A 1 86 ? 0.425 31.156 17.875 1 96.75 86 TRP A CA 1
ATOM 635 C C . TRP A 1 86 ? -0.504 30.297 17.016 1 96.75 86 TRP A C 1
ATOM 637 O O . TRP A 1 86 ? -1.305 29.531 17.547 1 96.75 86 TRP A O 1
ATOM 647 N N . THR A 1 87 ? -0.436 30.453 15.711 1 96.06 87 THR A N 1
ATOM 648 C CA . THR A 1 87 ? -1.104 29.562 14.773 1 96.06 87 THR A CA 1
ATOM 649 C C . THR A 1 87 ? -0.261 29.359 13.523 1 96.06 87 THR A C 1
ATOM 651 O O . THR A 1 87 ? 0.61 30.172 13.211 1 96.06 87 THR A O 1
ATOM 654 N N . GLY A 1 88 ? -0.445 28.219 12.93 1 92.69 88 GLY A N 1
ATOM 655 C CA . GLY A 1 88 ? 0.226 27.969 11.664 1 92.69 88 GLY A CA 1
ATOM 656 C C . GLY A 1 88 ? -0.665 28.219 10.461 1 92.69 88 GLY A C 1
ATOM 657 O O . GLY A 1 88 ? -1.886 28.312 10.594 1 92.69 88 GLY A O 1
ATOM 658 N N . ILE A 1 89 ? -0.008 28.406 9.336 1 88 89 ILE A N 1
ATOM 659 C CA . ILE A 1 89 ? -0.723 28.484 8.062 1 88 89 ILE A CA 1
ATOM 660 C C . ILE A 1 89 ? -0.483 27.203 7.266 1 88 89 ILE A C 1
ATOM 662 O O . ILE A 1 89 ? 0.657 26.75 7.133 1 88 89 ILE A O 1
ATOM 666 N N . CYS A 1 90 ? -1.494 26.609 6.832 1 82.69 90 CYS A N 1
ATOM 667 C CA . CYS A 1 90 ? -1.438 25.391 6.031 1 82.69 90 CYS A CA 1
ATOM 668 C C . CYS A 1 90 ? -1.991 25.641 4.629 1 82.69 90 CYS A C 1
ATOM 670 O O . CYS A 1 90 ? -2.957 26.391 4.461 1 82.69 90 CYS A O 1
ATOM 672 N N . GLY A 1 91 ? -1.291 25.094 3.609 1 70.06 91 GLY A N 1
ATOM 673 C CA . GLY A 1 91 ? -1.708 25.25 2.225 1 70.06 91 GLY A CA 1
ATOM 674 C C . GLY A 1 91 ? -3.125 24.766 1.97 1 70.06 91 GLY A C 1
ATOM 675 O O . GLY A 1 91 ? -3.777 25.219 1.025 1 70.06 91 GLY A O 1
ATOM 676 N N . SER A 1 92 ? -3.543 23.859 2.703 1 57.75 92 SER A N 1
ATOM 677 C CA . SER A 1 92 ? -4.895 23.344 2.533 1 57.75 92 SER A CA 1
ATOM 678 C C . SER A 1 92 ? -5.941 24.422 2.768 1 57.75 92 SER A C 1
ATOM 680 O O . SER A 1 92 ? -7.078 24.297 2.303 1 57.75 92 SER A O 1
ATOM 682 N N . VAL A 1 93 ? -5.559 25.516 3.482 1 46.12 93 VAL A N 1
ATOM 683 C CA . VAL A 1 93 ? -6.5 26.578 3.83 1 46.12 93 VAL A CA 1
ATOM 684 C C . VAL A 1 93 ? -6.637 27.547 2.662 1 46.12 93 VAL A C 1
ATOM 686 O O . VAL A 1 93 ? -7.613 28.297 2.582 1 46.12 93 VAL A O 1
ATOM 689 N N . SER A 1 94 ? -5.57 27.734 1.867 1 49.62 94 SER A N 1
ATOM 690 C CA . SER A 1 94 ? -5.531 28.781 0.857 1 49.62 94 SER A CA 1
ATOM 691 C C . SER A 1 94 ? -6.574 28.547 -0.229 1 49.62 94 SER A C 1
ATOM 693 O O . SER A 1 94 ? -6.707 29.344 -1.156 1 49.62 94 SER A O 1
ATOM 695 N N . GLY A 1 95 ? -7.664 27.844 0.054 1 45.06 95 GLY A N 1
ATOM 696 C CA . GLY A 1 95 ? -8.672 27.703 -0.984 1 45.06 95 GLY A CA 1
ATOM 697 C C . GLY A 1 95 ? -8.094 27.344 -2.336 1 45.06 95 GLY A C 1
ATOM 698 O O . GLY A 1 95 ? -8.82 27.281 -3.332 1 45.06 95 GLY A O 1
ATOM 699 N N . LEU A 1 96 ? -6.914 27.547 -2.527 1 40.78 96 LEU A N 1
ATOM 700 C CA . LEU A 1 96 ? -6.16 27.328 -3.754 1 40.78 96 LEU A CA 1
ATOM 701 C C . LEU A 1 96 ? -6.52 25.984 -4.375 1 40.78 96 LEU A C 1
ATOM 703 O O . LEU A 1 96 ? -6.254 25.734 -5.555 1 40.78 96 LEU A O 1
ATOM 707 N N . LEU A 1 97 ? -6.637 25.047 -3.459 1 40.78 97 LEU A N 1
ATOM 708 C CA . LEU A 1 97 ? -6.996 23.781 -4.102 1 40.78 97 LEU A CA 1
ATOM 709 C C . LEU A 1 97 ? -8.398 23.859 -4.699 1 40.78 97 LEU A C 1
ATOM 711 O O . LEU A 1 97 ? -9.328 24.344 -4.047 1 40.78 97 LEU A O 1
ATOM 715 N N . GLY A 1 98 ? -8.539 24.656 -5.801 1 36.62 98 GLY A N 1
ATOM 716 C CA . GLY A 1 98 ? -9.812 24.5 -6.473 1 36.62 98 GLY A CA 1
ATOM 717 C C . GLY A 1 98 ? -10.781 23.609 -5.719 1 36.62 98 GLY A C 1
ATOM 718 O O . GLY A 1 98 ? -11.695 23.031 -6.309 1 36.62 98 GLY A O 1
ATOM 719 N N . ILE A 1 99 ? -10.266 23.141 -4.844 1 36.78 99 ILE A N 1
ATOM 720 C CA . ILE A 1 99 ? -11.023 22.266 -3.949 1 36.78 99 ILE A CA 1
ATOM 721 C C . ILE A 1 99 ? -12.234 23.016 -3.4 1 36.78 99 ILE A C 1
ATOM 723 O O . ILE A 1 99 ? -12.117 23.75 -2.422 1 36.78 99 ILE A O 1
ATOM 727 N N . GLN A 1 100 ? -12.852 23.875 -4.137 1 35.88 100 GLN A N 1
ATOM 728 C CA . GLN A 1 100 ? -14.164 24.109 -3.549 1 35.88 100 GLN A CA 1
ATOM 729 C C . GLN A 1 100 ? -14.523 23.016 -2.551 1 35.88 100 GLN A C 1
ATOM 731 O O . GLN A 1 100 ? -15.086 23.297 -1.49 1 35.88 100 GLN A O 1
ATOM 736 N N . ASP A 1 101 ? -14.625 21.766 -3.123 1 36.12 101 ASP A N 1
ATOM 737 C CA . ASP A 1 101 ? -15.055 20.531 -2.477 1 36.12 101 ASP A CA 1
ATOM 738 C C . ASP A 1 101 ? -13.969 19.984 -1.554 1 36.12 101 ASP A C 1
ATOM 740 O O . ASP A 1 101 ? -14.039 18.844 -1.102 1 36.12 101 ASP A O 1
ATOM 744 N N . VAL A 1 102 ? -12.875 20.219 -1.837 1 35.72 102 VAL A N 1
ATOM 745 C CA . VAL A 1 102 ? -11.945 19.516 -0.966 1 35.72 102 VAL A CA 1
ATOM 746 C C . VAL A 1 102 ? -12.438 19.578 0.479 1 35.72 102 VAL A C 1
ATOM 748 O O . VAL A 1 102 ? -12.945 20.609 0.921 1 35.72 102 VAL A O 1
ATOM 751 N N . LEU A 1 103 ? -12.578 18.453 1.072 1 38.06 103 LEU A N 1
ATOM 752 C CA . LEU A 1 103 ? -13.125 17.953 2.33 1 38.06 103 LEU A CA 1
ATOM 753 C C . LEU A 1 103 ? -12.789 18.891 3.48 1 38.06 103 LEU A C 1
ATOM 755 O O . LEU A 1 103 ? -13.406 18.828 4.543 1 38.06 103 LEU A O 1
ATOM 759 N N . PHE A 1 104 ? -11.57 19.484 3.422 1 38.84 104 PHE A N 1
ATOM 760 C CA . PHE A 1 104 ? -11.398 20.188 4.688 1 38.84 104 PHE A CA 1
ATOM 761 C C . PHE A 1 104 ? -12.305 21.406 4.746 1 38.84 104 PHE A C 1
ATOM 763 O O . PHE A 1 104 ? -12.656 21.875 5.832 1 38.84 104 PHE A O 1
ATOM 770 N N . SER A 1 105 ? -12.219 22.328 3.562 1 34.94 105 SER A N 1
ATOM 771 C CA . SER A 1 105 ? -13.188 23.422 3.678 1 34.94 105 SER A CA 1
ATOM 772 C C . SER A 1 105 ? -14.594 22.953 3.316 1 34.94 105 SER A C 1
ATOM 774 O O . SER A 1 105 ? -14.781 21.812 2.869 1 34.94 105 SER A O 1
ATOM 776 N N . LEU A 1 106 ? -15.32 23.953 2.258 1 33.59 106 LEU A N 1
ATOM 777 C CA . LEU A 1 106 ? -16.688 24.391 1.963 1 33.59 106 LEU A CA 1
ATOM 778 C C . LEU A 1 106 ? -17.391 23.391 1.064 1 33.59 106 LEU A C 1
ATOM 780 O O . LEU A 1 106 ? -17.047 23.25 -0.11 1 33.59 106 LEU A O 1
ATOM 784 N N . GLY A 1 107 ? -17.547 22.25 1.269 1 34.09 107 GLY A N 1
ATOM 785 C CA . GLY A 1 107 ? -18.516 21.734 0.315 1 34.09 107 GLY A CA 1
ATOM 786 C C . GLY A 1 107 ? -19.562 22.75 -0.085 1 34.09 107 GLY A C 1
ATOM 787 O O . GLY A 1 107 ? -19.875 23.672 0.677 1 34.09 107 GLY A O 1
ATOM 788 N N . PRO A 1 108 ? -19.812 22.891 -1.391 1 33.75 108 PRO A N 1
ATOM 789 C CA . PRO A 1 108 ? -20.891 23.828 -1.723 1 33.75 108 PRO A CA 1
ATOM 790 C C . PRO A 1 108 ? -22.016 23.828 -0.683 1 33.75 108 PRO A C 1
ATOM 792 O O . PRO A 1 108 ? -22.531 24.891 -0.34 1 33.75 108 PRO A O 1
ATOM 795 N N . GLU A 1 109 ? -22.734 22.766 -0.772 1 33.72 109 GLU A N 1
ATOM 796 C CA . GLU A 1 109 ? -23.859 22.75 0.154 1 33.72 109 GLU A CA 1
ATOM 797 C C . GLU A 1 109 ? -23.391 22.812 1.604 1 33.72 109 GLU A C 1
ATOM 799 O O . GLU A 1 109 ? -24.203 22.828 2.527 1 33.72 109 GLU A O 1
ATOM 804 N N . ASP A 1 110 ? -22.219 22.281 1.762 1 35.97 110 ASP A N 1
ATOM 805 C CA . ASP A 1 110 ? -21.922 22.156 3.184 1 35.97 110 ASP A CA 1
ATOM 806 C C . ASP A 1 110 ? -21.516 23.5 3.783 1 35.97 110 ASP A C 1
ATOM 808 O O . ASP A 1 110 ? -21.094 24.406 3.059 1 35.97 110 ASP A O 1
ATOM 812 N N . GLY A 1 111 ? -21.734 23.703 5.059 1 34.34 111 GLY A N 1
ATOM 813 C CA . GLY A 1 111 ? -21.766 24.781 6.043 1 34.34 111 GLY A CA 1
ATOM 814 C C . GLY A 1 111 ? -20.516 25.656 6.012 1 34.34 111 GLY A C 1
ATOM 815 O O . GLY A 1 111 ? -19.672 25.562 6.902 1 34.34 111 GLY A O 1
ATOM 816 N N . LEU A 1 112 ? -19.656 25.625 4.891 1 42.5 112 LEU A N 1
ATOM 817 C CA . LEU A 1 112 ? -19 26.906 5.156 1 42.5 112 LEU A CA 1
ATOM 818 C C . LEU A 1 112 ? -19.922 27.844 5.918 1 42.5 112 LEU A C 1
ATOM 820 O O . LEU A 1 112 ? -21.094 27.984 5.566 1 42.5 112 LEU A O 1
ATOM 824 N N . ARG A 1 113 ? -19.672 27.688 7.152 1 46.69 113 ARG A N 1
ATOM 825 C CA . ARG A 1 113 ? -20.484 28.562 7.996 1 46.69 113 ARG A CA 1
ATOM 826 C C . ARG A 1 113 ? -20.625 29.953 7.367 1 46.69 113 ARG A C 1
ATOM 828 O O . ARG A 1 113 ? -19.641 30.562 6.953 1 46.69 113 ARG A O 1
ATOM 835 N N . GLY A 1 114 ? -21.734 30 6.961 1 49.66 114 GLY A N 1
ATOM 836 C CA . GLY A 1 114 ? -22.375 31.281 6.672 1 49.66 114 GLY A CA 1
ATOM 837 C C . GLY A 1 114 ? -21.375 32.406 6.473 1 49.66 114 GLY A C 1
ATOM 838 O O . GLY A 1 114 ? -20.156 32.188 6.594 1 49.66 114 GLY A O 1
ATOM 839 N N . PRO A 1 115 ? -21.719 33.375 5.973 1 55.47 115 PRO A N 1
ATOM 840 C CA . PRO A 1 115 ? -20.984 34.656 5.965 1 55.47 115 PRO A CA 1
ATOM 841 C C . PRO A 1 115 ? -20.188 34.875 7.246 1 55.47 115 PRO A C 1
ATOM 843 O O . PRO A 1 115 ? -20.609 34.438 8.328 1 55.47 115 PRO A O 1
ATOM 846 N N . ASN A 1 116 ? -18.672 35.094 7.082 1 66.19 116 ASN A N 1
ATOM 847 C CA . ASN A 1 116 ? -17.781 35.469 8.164 1 66.19 116 ASN A CA 1
ATOM 848 C C . ASN A 1 116 ? -17.031 34.281 8.734 1 66.19 116 ASN A C 1
ATOM 850 O O . ASN A 1 116 ? -16.891 34.156 9.953 1 66.19 116 ASN A O 1
ATOM 854 N N . HIS A 1 117 ? -16.641 33.469 7.77 1 79.12 117 HIS A N 1
ATOM 855 C CA . HIS A 1 117 ? -15.867 32.281 8.156 1 79.12 117 HIS A CA 1
ATOM 856 C C . HIS A 1 117 ? -14.445 32.656 8.539 1 79.12 117 HIS A C 1
ATOM 858 O O . HIS A 1 117 ? -13.82 33.5 7.891 1 79.12 117 HIS A O 1
ATOM 864 N N . ILE A 1 118 ? -13.961 32.125 9.727 1 88.44 118 ILE A N 1
ATOM 865 C CA . ILE A 1 118 ? -12.57 32.281 10.148 1 88.44 118 ILE A CA 1
ATOM 866 C C . ILE A 1 118 ? -11.812 30.969 9.914 1 88.44 118 ILE A C 1
ATOM 868 O O . ILE A 1 118 ? -12.148 29.938 10.492 1 88.44 118 ILE A O 1
ATOM 872 N N . ALA A 1 119 ? -10.773 30.984 9.07 1 87.38 119 ALA A N 1
ATOM 873 C CA . ALA A 1 119 ? -9.992 29.797 8.727 1 87.38 119 ALA A CA 1
ATOM 874 C C . ALA A 1 119 ? -8.891 29.547 9.758 1 87.38 119 ALA A C 1
ATOM 876 O O . ALA A 1 119 ? -8.898 30.141 10.836 1 87.38 119 ALA A O 1
ATOM 877 N N . GLY A 1 120 ? -8.109 28.547 9.477 1 90.81 120 GLY A N 1
ATOM 878 C CA . GLY A 1 120 ? -7.008 28.172 10.352 1 90.81 120 GLY A CA 1
ATOM 879 C C . GLY A 1 120 ? -7.316 26.969 11.203 1 90.81 120 GLY A C 1
ATOM 880 O O . GLY A 1 120 ? -8.438 26.797 11.688 1 90.81 120 GLY A O 1
ATOM 881 N N . HIS A 1 121 ? -6.27 26.125 11.43 1 92.5 121 HIS A N 1
ATOM 882 C CA . HIS A 1 121 ? -6.512 24.906 12.211 1 92.5 121 HIS A CA 1
ATOM 883 C C . HIS A 1 121 ? -5.246 24.453 12.922 1 92.5 121 HIS A C 1
ATOM 885 O O . HIS A 1 121 ? -5.074 23.266 13.188 1 92.5 121 HIS A O 1
ATOM 891 N N . GLU A 1 122 ? -4.367 25.391 13.172 1 94.44 122 GLU A N 1
ATOM 892 C CA . GLU A 1 122 ? -3.105 25.047 13.812 1 94.44 122 GLU A CA 1
ATOM 893 C C . GLU A 1 122 ? -2.801 25.969 14.984 1 94.44 122 GLU A C 1
ATOM 895 O O . GLU A 1 122 ? -1.656 26.391 15.172 1 94.44 122 GLU A O 1
ATOM 900 N N . GLY A 1 123 ? -3.699 26.281 15.781 1 96.56 123 GLY A N 1
ATOM 901 C CA . GLY A 1 123 ? -3.533 27.266 16.828 1 96.56 123 GLY A CA 1
ATOM 902 C C . GLY A 1 123 ? -3.201 26.656 18.188 1 96.56 123 GLY A C 1
ATOM 903 O O . GLY A 1 123 ? -3.738 25.609 18.531 1 96.56 123 GLY A O 1
ATOM 904 N N . ILE A 1 124 ? -2.295 27.297 18.906 1 97.69 124 ILE A N 1
ATOM 905 C CA . ILE A 1 124 ? -2.021 26.938 20.297 1 97.69 124 ILE A CA 1
ATOM 906 C C . ILE A 1 124 ? -2.23 28.156 21.188 1 97.69 124 ILE A C 1
ATOM 908 O O . ILE A 1 124 ? -1.987 29.297 20.766 1 97.69 124 ILE A O 1
ATOM 912 N N . GLY A 1 125 ? -2.672 27.906 22.359 1 97.19 125 GLY A N 1
ATOM 913 C CA . GLY A 1 125 ? -2.943 28.969 23.312 1 97.19 125 GLY A CA 1
ATOM 914 C C . GLY A 1 125 ? -3.375 28.469 24.672 1 97.19 125 GLY A C 1
ATOM 915 O O . GLY A 1 125 ? -3.053 27.344 25.047 1 97.19 125 GLY A O 1
ATOM 916 N N . HIS A 1 126 ? -4.07 29.375 25.375 1 97.31 126 HIS A N 1
ATOM 917 C CA . HIS A 1 126 ? -4.523 29.062 26.719 1 97.31 126 HIS A CA 1
ATOM 918 C C . HIS A 1 126 ? -6.008 29.359 26.891 1 97.31 126 HIS A C 1
ATOM 920 O O . HIS A 1 126 ? -6.512 30.344 26.359 1 97.31 126 HIS A O 1
ATOM 926 N N . VAL A 1 127 ? -6.633 28.547 27.688 1 98.19 127 VAL A N 1
ATOM 927 C CA . VAL A 1 127 ? -8.016 28.812 28.078 1 98.19 127 VAL A CA 1
ATOM 928 C C . VAL A 1 127 ? -8.07 30.031 28.984 1 98.19 127 VAL A C 1
ATOM 930 O O . VAL A 1 127 ? -7.426 30.062 30.031 1 98.19 127 VAL A O 1
ATOM 933 N N . VAL A 1 128 ? -8.938 31.031 28.641 1 98.06 128 VAL A N 1
ATOM 934 C CA . VAL A 1 128 ? -8.938 32.25 29.422 1 98.06 128 VAL A CA 1
ATOM 935 C C . VAL A 1 128 ? -10.336 32.531 29.984 1 98.06 128 VAL A C 1
ATOM 937 O O . VAL A 1 128 ? -10.508 33.344 30.875 1 98.06 128 VAL A O 1
ATOM 940 N N . MET A 1 129 ? -11.359 31.844 29.469 1 97.94 129 MET A N 1
ATOM 941 C CA . MET A 1 129 ? -12.727 31.953 29.969 1 97.94 129 MET A CA 1
ATOM 942 C C . MET A 1 129 ? -13.453 30.609 29.891 1 97.94 129 MET A C 1
ATOM 944 O O . MET A 1 129 ? -13.328 29.891 28.906 1 97.94 129 MET A O 1
ATOM 948 N N . SER A 1 130 ? -14.133 30.234 30.906 1 97.69 130 SER A N 1
ATOM 949 C CA . SER A 1 130 ? -14.844 28.953 30.984 1 97.69 130 SER A CA 1
ATOM 950 C C . SER A 1 130 ? -15.828 28.938 32.156 1 97.69 130 SER A C 1
ATOM 952 O O . SER A 1 130 ? -15.656 29.672 33.125 1 97.69 130 SER A O 1
ATOM 954 N N . PHE A 1 131 ? -16.844 28.172 32 1 97.06 131 PHE A N 1
ATOM 955 C CA . PHE A 1 131 ? -17.734 27.938 33.156 1 97.06 131 PHE A CA 1
ATOM 956 C C . PHE A 1 131 ? -17.094 26.969 34.125 1 97.06 131 PHE A C 1
ATOM 958 O O . PHE A 1 131 ? -17.531 26.859 35.281 1 97.06 131 PHE A O 1
ATOM 965 N N . ASP A 1 132 ? -16.141 26.234 33.719 1 96.56 132 ASP A N 1
ATOM 966 C CA . ASP A 1 132 ? -15.352 25.344 34.562 1 96.56 132 ASP A CA 1
ATOM 967 C C . ASP A 1 132 ? -14.031 26 34.938 1 96.56 132 ASP A C 1
ATOM 969 O O . ASP A 1 132 ? -13.094 26.047 3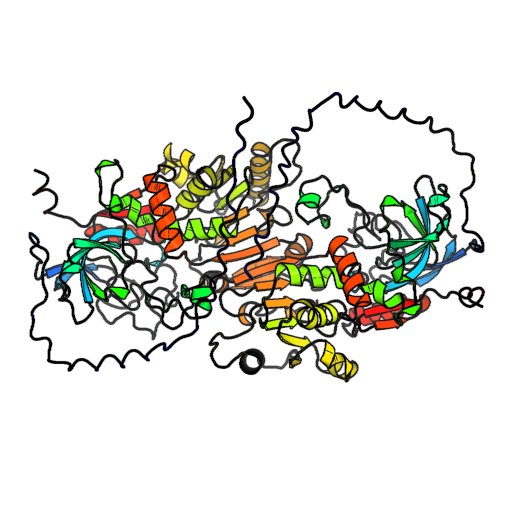4.125 1 96.56 132 ASP A O 1
ATOM 973 N N . GLN A 1 133 ? -13.82 26.375 36.156 1 95.25 133 GLN A N 1
ATOM 974 C CA . GLN A 1 133 ? -12.656 27.094 36.625 1 95.25 133 GLN A CA 1
ATOM 975 C C . GLN A 1 133 ? -11.383 26.266 36.469 1 95.25 133 GLN A C 1
ATOM 977 O O . GLN A 1 133 ? -10.297 26.812 36.312 1 95.25 133 GLN A O 1
ATOM 982 N N . SER A 1 134 ? -11.523 25.016 36.531 1 96.75 134 SER A N 1
ATOM 983 C CA . SER A 1 134 ? -10.359 24.125 36.5 1 96.75 134 SER A CA 1
ATOM 984 C C . SER A 1 134 ? -9.695 24.156 35.125 1 96.75 134 SER A C 1
ATOM 986 O O . SER A 1 134 ? -8.555 23.719 34.969 1 96.75 134 SER A O 1
ATOM 988 N N . LEU A 1 135 ? -10.383 24.594 34.156 1 97.69 135 LEU A N 1
ATOM 989 C CA . LEU A 1 135 ? -9.852 24.609 32.812 1 97.69 135 LEU A CA 1
ATOM 990 C C . LEU A 1 135 ? -9.055 25.875 32.531 1 97.69 135 LEU A C 1
ATOM 992 O O . LEU A 1 135 ? -8.297 25.953 31.578 1 97.69 135 LEU A O 1
ATOM 996 N N . LEU A 1 136 ? -9.234 26.922 33.344 1 97.25 136 LEU A N 1
ATOM 997 C CA . LEU A 1 136 ? -8.578 28.203 33.125 1 97.25 136 LEU A CA 1
ATOM 998 C C . LEU A 1 136 ? -7.062 28.062 33.188 1 97.25 136 LEU A C 1
ATOM 1000 O O . LEU A 1 136 ? -6.531 27.406 34.094 1 97.25 136 LEU A O 1
ATOM 1004 N N . GLY A 1 137 ? -6.398 28.578 32.156 1 97.06 137 GLY A N 1
ATOM 1005 C CA . GLY A 1 137 ? -4.945 28.578 32.125 1 97.06 137 GLY A CA 1
ATOM 1006 C C . GLY A 1 137 ? -4.359 27.375 31.422 1 97.06 137 GLY A C 1
ATOM 1007 O O . GLY A 1 137 ? -3.17 27.344 31.094 1 97.06 137 GLY A O 1
ATOM 1008 N N . LYS A 1 138 ? -5.109 26.375 31.219 1 97 138 LYS A N 1
ATOM 1009 C CA . LYS A 1 138 ? -4.605 25.172 30.578 1 97 138 LYS A CA 1
ATOM 1010 C C . LYS A 1 138 ? -4.203 25.438 29.141 1 97 138 LYS A C 1
ATOM 1012 O O . LYS A 1 138 ? -4.938 26.109 28.391 1 97 138 LYS A O 1
ATOM 1017 N N . PRO A 1 139 ? -3.006 25.031 28.797 1 97.69 139 PRO A N 1
ATOM 1018 C CA . PRO A 1 139 ? -2.613 25.125 27.391 1 97.69 139 PRO A CA 1
ATOM 1019 C C . PRO A 1 139 ? -3.348 24.125 26.484 1 97.69 139 PRO A C 1
ATOM 1021 O O . PRO A 1 139 ? -3.52 22.969 26.875 1 97.69 139 PRO A O 1
ATOM 1024 N N . VAL A 1 140 ? -3.803 24.562 25.297 1 98.25 140 VAL A N 1
ATOM 1025 C CA . VAL A 1 140 ? -4.559 23.703 24.391 1 98.25 140 VAL A CA 1
ATOM 1026 C C . VAL A 1 140 ? -4.164 24.016 22.953 1 98.25 140 VAL A C 1
ATOM 1028 O O . VAL A 1 140 ? -3.537 25.031 22.672 1 98.25 140 VAL A O 1
ATOM 1031 N N . ALA A 1 141 ? -4.465 23.125 22.094 1 98.19 141 ALA A N 1
ATOM 1032 C CA . ALA A 1 141 ? -4.297 23.312 20.656 1 98.19 141 ALA A CA 1
ATOM 1033 C C . ALA A 1 141 ? -5.613 23.094 19.922 1 98.19 141 ALA A C 1
ATOM 1035 O O . ALA A 1 141 ? -6.375 22.188 20.25 1 98.19 141 ALA A O 1
ATOM 1036 N N . ALA A 1 142 ? -5.926 24 19 1 96.81 142 ALA A N 1
ATOM 1037 C CA . ALA A 1 142 ? -6.984 23.781 18 1 96.81 142 ALA A CA 1
ATOM 1038 C C . ALA A 1 142 ? -6.422 23.219 16.719 1 96.81 142 ALA A C 1
ATOM 1040 O O . ALA A 1 142 ? -5.848 23.938 15.898 1 96.81 142 ALA A O 1
ATOM 1041 N N . ARG A 1 143 ? -6.578 21.938 16.562 1 94.69 143 ARG A N 1
ATOM 1042 C CA . ARG A 1 143 ? -6.066 21.266 15.367 1 94.69 143 ARG A CA 1
ATOM 1043 C C . ARG A 1 143 ? -7.199 20.922 14.406 1 94.69 143 ARG A C 1
ATOM 1045 O O . ARG A 1 143 ? -8.375 20.953 14.781 1 94.69 143 ARG A O 1
ATOM 1052 N N . TYR A 1 144 ? -6.836 20.531 13.297 1 91.88 144 TYR A N 1
ATOM 1053 C CA . TYR A 1 144 ? -7.82 20.281 12.25 1 91.88 144 TYR A CA 1
ATOM 1054 C C . TYR A 1 144 ? -8.883 19.297 12.719 1 91.88 144 TYR A C 1
ATOM 1056 O O . TYR A 1 144 ? -10.062 19.656 12.82 1 91.88 144 TYR A O 1
ATOM 1064 N N . LEU A 1 145 ? -8.398 18.062 12.953 1 91.25 145 LEU A N 1
ATOM 1065 C CA . LEU A 1 145 ? -9.336 17.094 13.523 1 91.25 145 LEU A CA 1
ATOM 1066 C C . LEU A 1 145 ? -9.625 17.422 14.984 1 91.25 145 LEU A C 1
ATOM 1068 O O . LEU A 1 145 ? -8.859 17.047 15.867 1 91.25 145 LEU A O 1
ATOM 1072 N N . ALA A 1 146 ? -10.727 18.078 15.203 1 92.81 146 ALA A N 1
ATOM 1073 C CA . ALA A 1 146 ? -11.039 18.672 16.5 1 92.81 146 ALA A CA 1
ATOM 1074 C C . ALA A 1 146 ? -11.539 17.609 17.484 1 92.81 146 ALA A C 1
ATOM 1076 O O . ALA A 1 146 ? -11.078 17.562 18.625 1 92.81 146 ALA A O 1
ATOM 1077 N N . SER A 1 147 ? -12.453 16.844 17.016 1 92.62 147 SER A N 1
ATOM 1078 C CA . SER A 1 147 ? -12.969 15.781 17.875 1 92.62 147 SER A CA 1
ATOM 1079 C C . SER A 1 147 ? -13.359 14.547 17.078 1 92.62 147 SER A C 1
ATOM 1081 O O . SER A 1 147 ? -13.578 14.633 15.867 1 92.62 147 SER A O 1
ATOM 1083 N N . TYR A 1 148 ? -13.367 13.398 17.719 1 91.62 148 TYR A N 1
ATOM 1084 C CA . TYR A 1 148 ? -13.828 12.117 17.188 1 91.62 148 TYR A CA 1
ATOM 1085 C C . TYR A 1 148 ? -14.266 11.195 18.312 1 91.62 148 TYR A C 1
ATOM 1087 O O . TYR A 1 148 ? -13.961 11.438 19.484 1 91.62 148 TYR A O 1
ATOM 1095 N N . CYS A 1 149 ? -14.945 10.148 18.109 1 90.44 149 CYS A N 1
ATOM 1096 C CA . CYS A 1 149 ? -15.664 9.406 19.125 1 90.44 149 CYS A CA 1
ATOM 1097 C C . CYS A 1 149 ? -14.727 8.469 19.875 1 90.44 149 CYS A C 1
ATOM 1099 O O . CYS A 1 149 ? -15.047 8.008 20.984 1 90.44 149 CYS A O 1
ATOM 1101 N N . ARG A 1 150 ? -13.617 8.031 19.266 1 88.94 150 ARG A N 1
ATOM 1102 C CA . ARG A 1 150 ? -12.547 7.227 19.844 1 88.94 150 ARG A CA 1
ATOM 1103 C C . ARG A 1 150 ? -13.023 5.801 20.109 1 88.94 150 ARG A C 1
ATOM 1105 O O . ARG A 1 150 ? -12.32 5.012 20.75 1 88.94 150 ARG A O 1
ATOM 1112 N N . SER A 1 151 ? -14.195 5.41 19.656 1 89.25 151 SER A N 1
ATOM 1113 C CA . SER A 1 151 ? -14.727 4.082 19.938 1 89.25 151 SER A CA 1
ATOM 1114 C C . SER A 1 151 ? -15.133 3.355 18.656 1 89.25 151 SER A C 1
ATOM 1116 O O . SER A 1 151 ? -15.273 2.133 18.656 1 89.25 151 SER A O 1
ATOM 1118 N N . CYS A 1 152 ? -15.344 4.113 17.656 1 88.88 152 CYS A N 1
ATOM 1119 C CA . CYS A 1 152 ? -15.789 3.475 16.422 1 88.88 152 CYS A CA 1
ATOM 1120 C C . CYS A 1 152 ? -14.648 2.748 15.734 1 88.88 152 CYS A C 1
ATOM 1122 O O . CYS A 1 152 ? -13.5 2.818 16.188 1 88.88 152 CYS A O 1
ATOM 1124 N N . TYR A 1 153 ? -14.93 2.08 14.633 1 87.38 153 TYR A N 1
ATOM 1125 C CA . TYR A 1 153 ? -13.961 1.302 13.867 1 87.38 153 TYR A CA 1
ATOM 1126 C C . TYR A 1 153 ? -12.789 2.172 13.422 1 87.38 153 TYR A C 1
ATOM 1128 O O . TYR A 1 153 ? -11.625 1.812 13.625 1 87.38 153 TYR A O 1
ATOM 1136 N N . TYR A 1 154 ? -13.078 3.295 12.883 1 90.69 154 TYR A N 1
ATOM 1137 C CA . TYR A 1 154 ? -12.055 4.164 12.312 1 90.69 154 TYR A CA 1
ATOM 1138 C C . TYR A 1 154 ? -11.141 4.711 13.391 1 90.69 154 TYR A C 1
ATOM 1140 O O . TYR A 1 154 ? -9.922 4.766 13.219 1 90.69 154 TYR A O 1
ATOM 1148 N N . CYS A 1 155 ? -11.68 5.082 14.516 1 89.94 155 CYS A N 1
ATOM 1149 C CA . CYS A 1 155 ? -10.891 5.613 15.617 1 89.94 155 CYS A CA 1
ATOM 1150 C C . CYS A 1 155 ? -9.953 4.547 16.172 1 89.94 155 CYS A C 1
ATOM 1152 O O . CYS A 1 155 ? -8.805 4.844 16.531 1 89.94 155 CYS A O 1
ATOM 1154 N N . SER A 1 156 ? -10.391 3.354 16.172 1 87.69 156 SER A N 1
ATOM 1155 C CA . SER A 1 156 ? -9.586 2.277 16.734 1 87.69 156 SER A CA 1
ATOM 1156 C C . SER A 1 156 ? -8.562 1.752 15.742 1 87.69 156 SER A C 1
ATOM 1158 O O . SER A 1 156 ? -7.625 1.045 16.125 1 87.69 156 SER A O 1
ATOM 1160 N N . HIS A 1 157 ? -8.75 2.055 14.484 1 86.94 157 HIS A N 1
ATOM 1161 C CA . HIS A 1 157 ? -7.848 1.551 13.461 1 86.94 157 HIS A CA 1
ATOM 1162 C C . HIS A 1 157 ? -6.934 2.654 12.938 1 86.94 157 HIS A C 1
ATOM 1164 O O . HIS A 1 157 ? -6.375 2.539 11.852 1 86.94 157 HIS A O 1
ATOM 1170 N N . GLY A 1 158 ? -6.926 3.729 13.641 1 86.31 158 GLY A N 1
ATOM 1171 C CA . GLY A 1 158 ? -5.941 4.762 13.367 1 86.31 158 GLY A CA 1
ATOM 1172 C C . GLY A 1 158 ? -6.328 5.668 12.219 1 86.31 158 GLY A C 1
ATOM 1173 O O . GLY A 1 158 ? -5.461 6.246 11.555 1 86.31 158 GLY A O 1
ATOM 1174 N N . ILE A 1 159 ? -7.652 5.73 11.938 1 90.12 159 ILE A N 1
ATOM 1175 C CA . ILE A 1 159 ? -8.133 6.617 10.883 1 90.12 159 ILE A CA 1
ATOM 1176 C C . ILE A 1 159 ? -9.266 7.488 11.422 1 90.12 159 ILE A C 1
ATOM 1178 O O . ILE A 1 159 ? -10.344 7.551 10.828 1 90.12 159 ILE A O 1
ATOM 1182 N N . PRO A 1 160 ? -9 8.195 12.398 1 89.62 160 PRO A N 1
ATOM 1183 C CA . PRO A 1 160 ? -10.07 8.969 13.047 1 89.62 160 PRO A CA 1
ATOM 1184 C C . PRO A 1 160 ? -10.672 10.031 12.125 1 89.62 160 PRO A C 1
ATOM 1186 O O . PRO A 1 160 ? -11.773 10.516 12.383 1 89.62 160 PRO A O 1
ATOM 1189 N N . GLU A 1 161 ? -9.961 10.422 11.094 1 88.56 161 GLU A N 1
ATOM 1190 C CA . GLU A 1 161 ? -10.484 11.414 10.164 1 88.56 161 GLU A CA 1
ATOM 1191 C C . GLU A 1 161 ? -11.711 10.883 9.422 1 88.56 161 GLU A C 1
ATOM 1193 O O . GLU A 1 161 ? -12.445 11.656 8.805 1 88.56 161 GLU A O 1
ATOM 1198 N N . SER A 1 162 ? -11.922 9.594 9.5 1 89.94 162 SER A N 1
ATOM 1199 C CA . SER A 1 162 ? -13.078 9.008 8.836 1 89.94 162 SER A CA 1
ATOM 1200 C C . SER A 1 162 ? -14.203 8.727 9.836 1 89.94 162 SER A C 1
ATOM 1202 O O . SER A 1 162 ? -15.211 8.109 9.484 1 89.94 162 SER A O 1
ATOM 1204 N N . CYS A 1 163 ? -14.047 9.094 11.062 1 90.44 163 CYS A N 1
ATOM 1205 C CA . CYS A 1 163 ? -15.094 8.969 12.07 1 90.44 163 CYS A CA 1
ATOM 1206 C C . CYS A 1 163 ? -16.312 9.789 11.688 1 90.44 163 CYS A C 1
ATOM 1208 O O . CYS A 1 163 ? -16.203 10.969 11.344 1 90.44 163 CYS A O 1
ATOM 1210 N N . GLN A 1 164 ? -17.469 9.227 11.781 1 88.12 164 GLN A N 1
ATOM 1211 C CA . GLN A 1 164 ? -18.688 9.922 11.406 1 88.12 164 GLN A CA 1
ATOM 1212 C C . GLN A 1 164 ? -19.016 11.047 12.383 1 88.12 164 GLN A C 1
ATOM 1214 O O . GLN A 1 164 ? -19.703 12 12.039 1 88.12 164 GLN A O 1
ATOM 1219 N N . GLU A 1 165 ? -18.516 10.938 13.555 1 91.12 165 GLU A N 1
ATOM 1220 C CA . GLU A 1 165 ? -18.797 11.93 14.594 1 91.12 165 GLU A CA 1
ATOM 1221 C C . GLU A 1 165 ? -17.688 12.969 14.68 1 91.12 165 GLU A C 1
ATOM 1223 O O . GLU A 1 165 ? -17.656 13.781 15.609 1 91.12 165 GLU A O 1
ATOM 1228 N N . GLN A 1 166 ? -16.812 12.922 13.742 1 91.12 166 GLN A N 1
ATOM 1229 C CA . GLN A 1 166 ? -15.68 13.828 13.828 1 91.12 166 GLN A CA 1
ATOM 1230 C C . GLN A 1 166 ? -16.125 15.281 13.625 1 91.12 166 GLN A C 1
ATOM 1232 O O . GLN A 1 166 ? -17.109 15.539 12.945 1 91.12 166 GLN A O 1
ATOM 1237 N N . THR A 1 167 ? -15.438 16.25 14.273 1 91.25 167 THR A N 1
ATOM 1238 C CA . THR A 1 167 ? -15.539 17.672 13.992 1 91.25 167 THR A CA 1
ATOM 1239 C C . THR A 1 167 ? -14.172 18.25 13.617 1 91.25 167 THR A C 1
ATOM 1241 O O . THR A 1 167 ? -13.141 17.641 13.891 1 91.25 167 THR A O 1
ATOM 1244 N N . THR A 1 168 ? -14.211 19.359 12.891 1 90.69 168 THR A N 1
ATOM 1245 C CA . THR A 1 168 ? -12.953 19.938 12.445 1 90.69 168 THR A CA 1
ATOM 1246 C C . THR A 1 168 ? -12.953 21.453 12.648 1 90.69 168 THR A C 1
ATOM 1248 O O . THR A 1 168 ? -14.016 22.062 12.805 1 90.69 168 THR A O 1
ATOM 1251 N N . PHE A 1 169 ? -11.773 22 12.922 1 89.25 169 PHE A N 1
ATOM 1252 C CA . PHE A 1 169 ? -11.508 23.391 12.625 1 89.25 169 PHE A CA 1
ATOM 1253 C C . PHE A 1 169 ? -11.07 23.562 11.172 1 89.25 169 PHE A C 1
ATOM 1255 O O . PHE A 1 169 ? -10.172 22.875 10.703 1 89.25 169 PHE A O 1
ATOM 1262 N N . PRO A 1 170 ? -11.719 24.312 10.312 1 85.81 170 PRO A N 1
ATOM 1263 C CA . PRO A 1 170 ? -12.734 25.312 10.664 1 85.81 170 PRO A CA 1
ATOM 1264 C C . PRO A 1 170 ? -14.133 24.922 10.195 1 85.81 170 PRO A C 1
ATOM 1266 O O . PRO A 1 170 ? -15.055 25.75 10.227 1 85.81 170 PRO A O 1
ATOM 1269 N N . ARG A 1 171 ? -14.344 23.703 9.828 1 81.38 171 ARG A N 1
ATOM 1270 C CA . ARG A 1 171 ? -15.633 23.359 9.234 1 81.38 171 ARG A CA 1
ATOM 1271 C C . ARG A 1 171 ? -16.734 23.391 10.281 1 81.38 171 ARG A C 1
ATOM 1273 O O . ARG A 1 171 ? -17.828 23.922 10.039 1 81.38 171 ARG A O 1
ATOM 1280 N N . HIS A 1 172 ? -16.5 22.875 11.414 1 86.69 172 HIS A N 1
ATOM 1281 C CA . HIS A 1 172 ? -17.516 22.75 12.453 1 86.69 172 HIS A CA 1
ATOM 1282 C C . HIS A 1 172 ? -17.375 23.859 13.492 1 86.69 172 HIS A C 1
ATOM 1284 O O . HIS A 1 172 ? -18.359 24.234 14.133 1 86.69 172 HIS A O 1
ATOM 1290 N N . HIS A 1 173 ? -16.156 24.312 13.625 1 89.19 173 HIS A N 1
ATOM 1291 C CA . HIS A 1 173 ? -15.828 25.406 14.539 1 89.19 173 HIS A CA 1
ATOM 1292 C C . HIS A 1 173 ? -14.992 26.484 13.844 1 89.19 173 HIS A C 1
ATOM 1294 O O . HIS A 1 173 ? -14.242 26.172 12.914 1 89.19 173 HIS A O 1
ATOM 1300 N N . SER A 1 174 ? -15.141 27.719 14.305 1 89.5 174 SER A N 1
ATOM 1301 C CA . SER A 1 174 ? -14.32 28.766 13.719 1 89.5 174 SER A CA 1
ATOM 1302 C C . SER A 1 174 ? -12.836 28.469 13.906 1 89.5 174 SER A C 1
ATOM 1304 O O . SER A 1 174 ? -12.414 27.984 14.953 1 89.5 174 SER A O 1
ATOM 1306 N N . GLY A 1 175 ? -12.086 28.891 12.914 1 92.94 175 GLY A N 1
ATOM 1307 C CA . GLY A 1 175 ? -10.68 28.516 12.875 1 92.94 175 GLY A CA 1
ATOM 1308 C C . GLY A 1 175 ? -9.805 29.406 13.734 1 92.94 175 GLY A C 1
ATOM 1309 O O . GLY A 1 175 ? -10.305 30.172 14.57 1 92.94 175 GLY A O 1
ATOM 1310 N N . THR A 1 176 ? -8.531 29.312 13.555 1 95.06 176 THR A N 1
ATOM 1311 C CA . THR A 1 176 ? -7.562 29.859 14.5 1 95.06 176 THR A CA 1
ATOM 1312 C C . THR A 1 176 ? -7.016 31.203 14.016 1 95.06 176 THR A C 1
ATOM 1314 O O . THR A 1 176 ? -6.195 31.828 14.688 1 95.06 176 THR A O 1
ATOM 1317 N N . PHE A 1 177 ? -7.484 31.688 12.883 1 93 177 PHE A N 1
ATOM 1318 C CA . PHE A 1 177 ? -7.035 33 12.414 1 93 177 PHE A CA 1
ATOM 1319 C C . PHE A 1 177 ? -7.789 34.094 13.117 1 93 177 PHE A C 1
ATOM 1321 O O . PHE A 1 177 ? -8.391 34.969 12.461 1 93 177 PHE A O 1
ATOM 1328 N N . GLN A 1 178 ? -7.742 34.094 14.414 1 95.25 178 GLN A N 1
ATOM 1329 C CA . GLN A 1 178 ? -8.32 35.062 15.328 1 95.25 178 GLN A CA 1
ATOM 1330 C C . GLN A 1 178 ? -7.602 35.031 16.672 1 95.25 178 GLN A C 1
ATOM 1332 O O . GLN A 1 178 ? -6.965 34.062 17.031 1 95.25 178 GLN A O 1
ATOM 1337 N N . GLN A 1 179 ? -7.738 36.062 17.406 1 96.69 179 GLN A N 1
ATOM 1338 C CA . GLN A 1 179 ? -7.004 36.219 18.672 1 96.69 179 GLN A CA 1
ATOM 1339 C C . GLN A 1 179 ? -7.656 35.375 19.781 1 96.69 179 GLN A C 1
ATOM 1341 O O . GLN A 1 179 ? -6.969 34.844 20.641 1 96.69 179 GLN A O 1
ATOM 1346 N N . TYR A 1 180 ? -8.984 35.375 19.781 1 96.88 180 TYR A N 1
ATOM 1347 C CA . TYR A 1 180 ? -9.758 34.625 20.781 1 96.88 180 TYR A CA 1
ATOM 1348 C C . TYR A 1 180 ? -10.734 33.688 20.109 1 96.88 180 TYR A C 1
ATOM 1350 O O . TYR A 1 180 ? -11.641 34.094 19.375 1 96.88 180 TYR A O 1
ATOM 1358 N N . LEU A 1 181 ? -10.594 32.438 20.359 1 96.81 181 LEU A N 1
ATOM 1359 C CA . LEU A 1 181 ? -11.383 31.359 19.75 1 96.81 181 LEU A CA 1
ATOM 1360 C C . LEU A 1 181 ? -12.336 30.734 20.766 1 96.81 181 LEU A C 1
ATOM 1362 O O . LEU A 1 181 ? -11.922 30.359 21.875 1 96.81 181 LEU A O 1
ATOM 1366 N N . THR A 1 182 ? -13.578 30.734 20.438 1 97.38 182 THR A N 1
ATOM 1367 C CA . THR A 1 182 ? -14.562 30.031 21.266 1 97.38 182 THR A CA 1
ATOM 1368 C C . THR A 1 182 ? -14.914 28.688 20.641 1 97.38 182 THR A C 1
ATOM 1370 O O . THR A 1 182 ? -15.297 28.609 19.484 1 97.38 182 THR A O 1
ATOM 1373 N N . ALA A 1 183 ? -14.805 27.656 21.406 1 97.25 183 ALA A N 1
ATOM 1374 C CA . ALA A 1 183 ? -15.117 26.312 20.922 1 97.25 183 ALA A CA 1
ATOM 1375 C C . ALA A 1 183 ? -15.406 25.359 22.078 1 97.25 183 ALA A C 1
ATOM 1377 O O . ALA A 1 183 ? -15.062 25.656 23.234 1 97.25 183 ALA A O 1
ATOM 1378 N N . PRO A 1 184 ? -16.109 24.25 21.766 1 97.44 184 PRO A N 1
ATOM 1379 C CA . PRO A 1 184 ? -16.203 23.219 22.797 1 97.44 184 PRO A CA 1
ATOM 1380 C C . PRO A 1 184 ? -14.852 22.734 23.297 1 97.44 184 PRO A C 1
ATOM 1382 O O . PRO A 1 184 ? -13.945 22.5 22.484 1 97.44 184 PRO A O 1
ATOM 1385 N N . TYR A 1 185 ? -14.695 22.578 24.594 1 97.56 185 TYR A N 1
ATOM 1386 C CA . TYR A 1 185 ? -13.422 22.125 25.156 1 97.56 185 TYR A CA 1
ATOM 1387 C C . TYR A 1 185 ? -13.016 20.781 24.578 1 97.56 185 TYR A C 1
ATOM 1389 O O . TYR A 1 185 ? -11.828 20.516 24.375 1 97.56 185 TYR A O 1
ATOM 1397 N N . THR A 1 186 ? -13.969 19.906 24.281 1 95.19 186 THR A N 1
ATOM 1398 C CA . THR A 1 186 ? -13.734 18.562 23.797 1 95.19 186 THR A CA 1
ATOM 1399 C C . THR A 1 186 ? -13.117 18.594 22.391 1 95.19 186 THR A C 1
ATOM 1401 O O . THR A 1 186 ? -12.609 17.578 21.906 1 95.19 186 THR A O 1
ATOM 1404 N N . SER A 1 187 ? -13.156 19.75 21.75 1 96.06 187 SER A N 1
ATOM 1405 C CA . SER A 1 187 ? -12.594 19.891 20.422 1 96.06 187 SER A CA 1
ATOM 1406 C C . SER A 1 187 ? -11.133 20.344 20.469 1 96.06 187 SER A C 1
ATOM 1408 O O . SER A 1 187 ? -10.461 20.406 19.438 1 96.06 187 SER A O 1
ATOM 1410 N N . LEU A 1 188 ? -10.664 20.578 21.672 1 97.81 188 LEU A N 1
ATOM 1411 C CA . LEU A 1 188 ? -9.312 21.094 21.859 1 97.81 188 LEU A CA 1
ATOM 1412 C C . LEU A 1 188 ? -8.383 20.016 22.391 1 97.81 188 LEU A C 1
ATOM 1414 O O . LEU A 1 188 ? -8.773 19.25 23.266 1 97.81 188 LEU A O 1
ATOM 1418 N N . MET A 1 189 ? -7.207 20.016 21.828 1 96.81 189 MET A N 1
ATOM 1419 C CA . MET A 1 189 ? -6.191 19.078 22.297 1 96.81 189 MET A CA 1
ATOM 1420 C C . MET A 1 189 ? -5.406 19.656 23.469 1 96.81 189 MET A C 1
ATOM 1422 O O . MET A 1 189 ? -4.781 20.703 23.344 1 96.81 189 MET A O 1
ATOM 1426 N N . PRO A 1 190 ? -5.422 18.938 24.625 1 97.5 190 PRO A N 1
ATOM 1427 C CA . PRO A 1 190 ? -4.562 19.422 25.703 1 97.5 190 PRO A CA 1
ATOM 1428 C C . PRO A 1 190 ? -3.08 19.391 25.344 1 97.5 190 PRO A C 1
ATOM 1430 O O . PRO A 1 190 ? -2.625 18.469 24.656 1 97.5 190 PRO A O 1
ATOM 1433 N N . LEU A 1 191 ? -2.395 20.406 25.797 1 97.81 191 LEU A N 1
ATOM 1434 C CA . LEU A 1 191 ? -0.969 20.484 25.484 1 97.81 191 LEU A CA 1
ATOM 1435 C C . LEU A 1 191 ? -0.136 20.234 26.75 1 97.81 191 LEU A C 1
ATOM 1437 O O . LEU A 1 191 ? -0.536 20.609 27.844 1 97.81 191 LEU A O 1
ATOM 1441 N N . PRO A 1 192 ? 1.033 19.641 26.516 1 96.06 192 PRO A N 1
ATOM 1442 C CA . PRO A 1 192 ? 1.975 19.578 27.641 1 96.06 192 PRO A CA 1
ATOM 1443 C C . PRO A 1 192 ? 2.445 20.953 28.094 1 96.06 192 PRO A C 1
ATOM 1445 O O . PRO A 1 192 ? 2.549 21.875 27.281 1 96.06 192 PRO A O 1
ATOM 1448 N N . ASN A 1 193 ? 2.836 21 29.297 1 91.38 193 ASN A N 1
ATOM 1449 C CA . ASN A 1 193 ? 3.201 22.266 29.906 1 91.38 193 ASN A CA 1
ATOM 1450 C C . ASN A 1 193 ? 4.465 22.844 29.281 1 91.38 193 ASN A C 1
ATOM 1452 O O . ASN A 1 193 ? 4.641 24.062 29.234 1 91.38 193 ASN A O 1
ATOM 1456 N N . PHE A 1 194 ? 5.273 22.031 28.719 1 94.38 194 PHE A N 1
ATOM 1457 C CA . PHE A 1 194 ? 6.57 22.5 28.234 1 94.38 194 PHE A CA 1
ATOM 1458 C C . PHE A 1 194 ? 6.418 23.281 26.953 1 94.38 194 PHE A C 1
ATOM 1460 O O . PHE A 1 194 ? 7.352 23.953 26.516 1 94.38 194 PHE A O 1
ATOM 1467 N N . VAL A 1 195 ? 5.293 23.25 26.344 1 95.62 195 VAL A N 1
ATOM 1468 C CA . VAL A 1 195 ? 5.07 23.891 25.047 1 95.62 195 VAL A CA 1
ATOM 1469 C C . VAL A 1 195 ? 5.258 25.406 25.188 1 95.62 195 VAL A C 1
ATOM 1471 O O . VAL A 1 195 ? 5.762 26.062 24.281 1 95.62 195 VAL A O 1
ATOM 1474 N N . PHE A 1 196 ? 4.91 25.953 26.344 1 93.12 196 PHE A N 1
ATOM 1475 C CA . PHE A 1 196 ? 5.004 27.406 26.531 1 93.12 196 PHE A CA 1
ATOM 1476 C C . PHE A 1 196 ? 6.133 27.75 27.484 1 93.12 196 PHE A C 1
ATOM 1478 O O . PHE A 1 196 ? 6.262 28.906 27.906 1 93.12 196 PHE A O 1
ATOM 1485 N N . ASP A 1 197 ? 6.875 26.75 27.781 1 88.44 197 ASP A N 1
ATOM 1486 C CA . ASP A 1 197 ? 8.055 27 28.609 1 88.44 197 ASP A CA 1
ATOM 1487 C C . ASP A 1 197 ? 9.242 27.438 27.766 1 88.44 197 ASP A C 1
ATOM 1489 O O . ASP A 1 197 ? 9.852 26.609 27.062 1 88.44 197 ASP A O 1
ATOM 1493 N N . GLU A 1 198 ? 9.602 28.625 27.734 1 80.31 198 GLU A N 1
ATOM 1494 C CA . GLU A 1 198 ? 10.656 29.141 26.875 1 80.31 198 GLU A CA 1
ATOM 1495 C C . GLU A 1 198 ? 12.039 28.906 27.484 1 80.31 198 GLU A C 1
ATOM 1497 O O . GLU A 1 198 ? 13.055 29.25 26.875 1 80.31 198 GLU A O 1
ATOM 1502 N N . GLY A 1 199 ? 12.047 28.391 28.625 1 75.06 199 GLY A N 1
ATOM 1503 C CA . GLY A 1 199 ? 13.312 28.125 29.297 1 75.06 199 GLY A CA 1
ATOM 1504 C C . GLY A 1 199 ? 14.195 27.141 28.531 1 75.06 199 GLY A C 1
ATOM 1505 O O . GLY A 1 199 ? 15.414 27.141 28.688 1 75.06 199 GLY A O 1
ATOM 1506 N N . MET A 1 200 ? 13.656 26.5 27.641 1 74.31 200 MET A N 1
ATOM 1507 C CA . MET A 1 200 ? 14.43 25.484 26.938 1 74.31 200 MET A CA 1
ATOM 1508 C C . MET A 1 200 ? 14.969 26.047 25.625 1 74.31 200 MET A C 1
ATOM 1510 O O . MET A 1 200 ? 15.539 25.297 24.812 1 74.31 200 MET A O 1
ATOM 1514 N N . GLY A 1 201 ? 14.75 27.266 25.375 1 84.94 201 GLY A N 1
ATOM 1515 C CA . GLY A 1 201 ? 15.266 27.922 24.172 1 84.94 201 GLY A CA 1
ATOM 1516 C C . GLY A 1 201 ? 14.445 27.625 22.938 1 84.94 201 GLY A C 1
ATOM 1517 O O . GLY A 1 201 ? 14.875 27.906 21.812 1 84.94 201 GLY A O 1
ATOM 1518 N N . ILE A 1 202 ? 13.305 27.016 23.172 1 90.5 202 ILE A N 1
ATOM 1519 C CA . ILE A 1 202 ? 12.438 26.688 22.047 1 90.5 202 ILE A CA 1
ATOM 1520 C C . ILE A 1 202 ? 11.227 27.625 22.047 1 90.5 202 ILE A C 1
ATOM 1522 O O . ILE A 1 202 ? 10.5 27.719 23.047 1 90.5 202 ILE A O 1
ATOM 1526 N N . ARG A 1 203 ? 11.047 28.328 21.031 1 90.19 203 ARG A N 1
ATOM 1527 C CA . ARG A 1 203 ? 9.891 29.219 20.922 1 90.19 203 ARG A CA 1
ATOM 1528 C C . ARG A 1 203 ? 8.602 28.422 20.766 1 90.19 203 ARG A C 1
ATOM 1530 O O . ARG A 1 203 ? 8.562 27.438 20.016 1 90.19 203 ARG A O 1
ATOM 1537 N N . PRO A 1 204 ? 7.57 28.875 21.422 1 92.56 204 PRO A N 1
ATOM 1538 C CA . PRO A 1 204 ? 6.305 28.141 21.344 1 92.56 204 PRO A CA 1
ATOM 1539 C C . PRO A 1 204 ? 5.773 28.016 19.922 1 92.56 204 PRO A C 1
ATOM 1541 O O . PRO A 1 204 ? 5.121 27.016 19.594 1 92.56 204 PRO A O 1
ATOM 1544 N N . GLY A 1 205 ? 6.062 28.969 19.125 1 93.12 205 GLY A N 1
ATOM 1545 C CA . GLY A 1 205 ? 5.621 28.953 17.734 1 93.12 205 GLY A CA 1
ATOM 1546 C C . GLY A 1 205 ? 6.062 27.703 16.984 1 93.12 205 GLY A C 1
ATOM 1547 O O . GLY A 1 205 ? 5.379 27.266 16.062 1 93.12 205 GLY A O 1
ATOM 1548 N N . MET A 1 206 ? 7.184 27.141 17.375 1 94.75 206 MET A N 1
ATOM 1549 C CA . MET A 1 206 ? 7.703 25.938 16.734 1 94.75 206 MET A CA 1
ATOM 1550 C C . MET A 1 206 ? 6.77 24.75 16.969 1 94.75 206 MET A C 1
ATOM 1552 O O . MET A 1 206 ? 6.637 23.891 16.109 1 94.75 206 MET A O 1
ATOM 1556 N N . TYR A 1 207 ? 6.117 24.781 18.078 1 96.25 207 TYR A N 1
ATOM 1557 C CA . TYR A 1 207 ? 5.254 23.672 18.438 1 96.25 207 TYR A CA 1
ATOM 1558 C C . TYR A 1 207 ? 3.957 23.688 17.641 1 96.25 207 TYR A C 1
ATOM 1560 O O . TYR A 1 207 ? 3.227 22.703 17.594 1 96.25 207 TYR A O 1
ATOM 1568 N N . THR A 1 208 ? 3.623 24.844 16.969 1 95.19 208 THR A N 1
ATOM 1569 C CA . THR A 1 208 ? 2.439 24.906 16.125 1 95.19 208 THR A CA 1
ATOM 1570 C C . THR A 1 208 ? 2.57 23.969 14.93 1 95.19 208 THR A C 1
ATOM 1572 O O . THR A 1 208 ? 1.576 23.641 14.281 1 95.19 208 THR A O 1
ATOM 1575 N N . THR A 1 209 ? 3.777 23.516 14.633 1 96.06 209 THR A N 1
ATOM 1576 C CA . THR A 1 209 ? 4.016 22.641 13.5 1 96.06 209 THR A CA 1
ATOM 1577 C C . THR A 1 209 ? 3.625 21.203 13.836 1 96.06 209 THR A C 1
ATOM 1579 O O . THR A 1 209 ? 3.438 20.375 12.938 1 96.06 209 THR A O 1
ATOM 1582 N N . ALA A 1 210 ? 3.463 20.875 15.047 1 97.31 210 ALA A N 1
ATOM 1583 C CA . ALA A 1 210 ? 3.299 19.5 15.508 1 97.31 210 ALA A CA 1
ATOM 1584 C C . ALA A 1 210 ? 1.898 18.984 15.188 1 97.31 210 ALA A C 1
ATOM 1586 O O . ALA A 1 210 ? 1.745 17.875 14.672 1 97.31 210 ALA A O 1
ATOM 1587 N N . PRO A 1 211 ? 0.877 19.734 15.344 1 95.12 211 PRO A N 1
ATOM 1588 C CA . PRO A 1 211 ? -0.465 19.156 15.281 1 95.12 211 PRO A CA 1
ATOM 1589 C C . PRO A 1 211 ? -0.905 18.859 13.844 1 95.12 211 PRO A C 1
ATOM 1591 O O . PRO A 1 211 ? -1.864 18.109 13.633 1 95.12 211 PRO A O 1
ATOM 1594 N N . CYS A 1 212 ? -0.317 19.438 12.867 1 93.69 212 CYS A N 1
ATOM 1595 C CA . CYS A 1 212 ? -0.756 19.203 11.492 1 93.69 212 CYS A CA 1
ATOM 1596 C C . CYS A 1 212 ? 0.396 18.703 10.625 1 93.69 212 CYS A C 1
ATOM 1598 O O . CYS A 1 212 ? 0.527 17.516 10.391 1 93.69 212 CYS A O 1
ATOM 1600 N N . SER A 1 213 ? 1.334 19.578 10.266 1 95.06 213 SER A N 1
ATOM 1601 C CA . SER A 1 213 ? 2.414 19.219 9.352 1 95.06 213 SER A CA 1
ATOM 1602 C C . SER A 1 213 ? 3.322 18.156 9.961 1 95.06 213 SER A C 1
ATOM 1604 O O . SER A 1 213 ? 3.688 17.188 9.289 1 95.06 213 SER A O 1
ATOM 1606 N N . GLY A 1 214 ? 3.693 18.391 11.203 1 97.44 214 GLY A N 1
ATOM 1607 C CA . GLY A 1 214 ? 4.531 17.422 11.883 1 97.44 214 GLY A CA 1
ATOM 1608 C C . GLY A 1 214 ? 3.865 16.062 12.039 1 97.44 214 GLY A C 1
ATOM 1609 O O . GLY A 1 214 ? 4.492 15.031 11.805 1 97.44 214 GLY A O 1
ATOM 1610 N N . ALA A 1 215 ? 2.646 16.109 12.453 1 96.56 215 ALA A N 1
ATOM 1611 C CA . ALA A 1 215 ? 1.9 14.867 12.633 1 96.56 215 ALA A CA 1
ATOM 1612 C C . ALA A 1 215 ? 1.739 14.125 11.305 1 96.56 215 ALA A C 1
ATOM 1614 O O . ALA A 1 215 ? 1.868 12.898 11.258 1 96.56 215 ALA A O 1
ATOM 1615 N N . ALA A 1 216 ? 1.449 14.82 10.266 1 95.69 216 ALA A N 1
ATOM 1616 C CA . ALA A 1 216 ? 1.313 14.219 8.938 1 95.69 216 ALA A CA 1
ATOM 1617 C C . ALA A 1 216 ? 2.625 13.586 8.492 1 95.69 216 ALA A C 1
ATOM 1619 O O . ALA A 1 216 ? 2.639 12.461 7.984 1 95.69 216 ALA A O 1
ATOM 1620 N N . ALA A 1 217 ? 3.709 14.289 8.656 1 98 217 ALA A N 1
ATOM 1621 C CA . ALA A 1 217 ? 5.031 13.789 8.289 1 98 217 ALA A CA 1
ATOM 1622 C C . ALA A 1 217 ? 5.367 12.516 9.062 1 98 217 ALA A C 1
ATOM 1624 O O . ALA A 1 217 ? 5.832 11.531 8.477 1 98 217 ALA A O 1
ATOM 1625 N N . LEU A 1 218 ? 5.129 12.602 10.32 1 98.44 218 LEU A N 1
ATOM 1626 C CA . LEU A 1 218 ? 5.473 11.461 11.156 1 98.44 218 LEU A CA 1
ATOM 1627 C C . LEU A 1 218 ? 4.621 10.25 10.797 1 98.44 218 LEU A C 1
ATOM 1629 O O . LEU A 1 218 ? 5.117 9.117 10.75 1 98.44 218 LEU A O 1
ATOM 1633 N N . ARG A 1 219 ? 3.355 10.477 10.586 1 97.25 219 ARG A N 1
ATOM 1634 C CA . ARG A 1 219 ? 2.496 9.367 10.195 1 97.25 219 ARG A CA 1
ATOM 1635 C C . ARG A 1 219 ? 2.99 8.719 8.906 1 97.25 219 ARG A C 1
ATOM 1637 O O . ARG A 1 219 ? 2.971 7.496 8.773 1 97.25 219 ARG A O 1
ATOM 1644 N N . ALA A 1 220 ? 3.375 9.516 7.957 1 97.88 220 ALA A N 1
ATOM 1645 C CA . ALA A 1 220 ? 3.914 9 6.703 1 97.88 220 ALA A CA 1
ATOM 1646 C C . ALA A 1 220 ? 5.164 8.156 6.949 1 97.88 220 ALA A C 1
ATOM 1648 O O . ALA A 1 220 ? 5.312 7.07 6.387 1 97.88 220 ALA A O 1
ATOM 1649 N N . LEU A 1 221 ? 6.023 8.68 7.824 1 98.44 221 LEU A N 1
ATOM 1650 C CA . LEU A 1 221 ? 7.262 7.969 8.133 1 98.44 221 LEU A CA 1
ATOM 1651 C C . LEU A 1 221 ? 6.973 6.672 8.883 1 98.44 221 LEU A C 1
ATOM 1653 O O . LEU A 1 221 ? 7.617 5.648 8.625 1 98.44 221 LEU A O 1
ATOM 1657 N N . LYS A 1 222 ? 6.066 6.73 9.781 1 97.25 222 LYS A N 1
ATOM 1658 C CA . LYS A 1 222 ? 5.691 5.516 10.508 1 97.25 222 LYS A CA 1
ATOM 1659 C C . LYS A 1 222 ? 5.102 4.473 9.562 1 97.25 222 LYS A C 1
ATOM 1661 O O . LYS A 1 222 ? 5.324 3.271 9.742 1 97.25 222 LYS A O 1
ATOM 1666 N N . SER A 1 223 ? 4.336 4.93 8.617 1 96.06 223 SER A N 1
ATOM 1667 C CA . SER A 1 223 ? 3.795 4.004 7.625 1 96.06 223 SER A CA 1
ATOM 1668 C C . SER A 1 223 ? 4.906 3.373 6.793 1 96.06 223 SER A C 1
ATOM 1670 O O . SER A 1 223 ? 4.863 2.176 6.5 1 96.06 223 SER A O 1
ATOM 1672 N N . ALA A 1 224 ? 5.809 4.203 6.375 1 96.12 224 ALA A N 1
ATOM 1673 C CA . ALA A 1 224 ? 6.969 3.699 5.648 1 96.12 224 ALA A CA 1
ATOM 1674 C C . ALA A 1 224 ? 7.832 2.809 6.539 1 96.12 224 ALA A C 1
ATOM 1676 O O . ALA A 1 224 ? 8.312 1.76 6.098 1 96.12 224 ALA A O 1
ATOM 1677 N N . ASN A 1 225 ? 8.062 3.266 7.758 1 96 225 ASN A N 1
ATOM 1678 C CA . ASN A 1 225 ? 8.828 2.598 8.797 1 96 225 ASN A CA 1
ATOM 1679 C C . ASN A 1 225 ? 10.219 2.207 8.305 1 96 225 ASN A C 1
ATOM 1681 O O . ASN A 1 225 ? 10.602 1.036 8.375 1 96 225 ASN A O 1
ATOM 1685 N N . PRO A 1 226 ? 10.969 3.154 7.844 1 97 226 PRO A N 1
ATOM 1686 C CA . PRO A 1 226 ? 12.305 2.844 7.332 1 97 226 PRO A CA 1
ATOM 1687 C C . PRO A 1 226 ? 13.227 2.256 8.398 1 97 226 PRO A C 1
ATOM 1689 O O . PRO A 1 226 ? 13.164 2.66 9.562 1 97 226 PRO A O 1
ATOM 1692 N N . SER A 1 227 ? 14.055 1.311 8.008 1 94.06 227 SER A N 1
ATOM 1693 C CA . SER A 1 227 ? 15.125 0.784 8.852 1 94.06 227 SER A CA 1
ATOM 1694 C C . SER A 1 227 ? 16.359 1.674 8.789 1 94.06 227 SER A C 1
ATOM 1696 O O . SER A 1 227 ? 16.469 2.543 7.922 1 94.06 227 SER A O 1
ATOM 1698 N N . LEU A 1 228 ? 17.25 1.425 9.75 1 94.94 228 LEU A N 1
ATOM 1699 C CA . LEU A 1 228 ? 18.516 2.16 9.781 1 94.94 228 LEU A CA 1
ATOM 1700 C C . LEU A 1 228 ? 19.219 2.086 8.43 1 94.94 228 LEU A C 1
ATOM 1702 O O . LEU A 1 228 ? 19.406 0.997 7.887 1 94.94 228 LEU A O 1
ATOM 1706 N N . GLY A 1 229 ? 19.453 3.217 7.867 1 93.62 229 GLY A N 1
ATOM 1707 C CA . GLY A 1 229 ? 20.25 3.275 6.652 1 93.62 229 GLY A CA 1
ATOM 1708 C C . GLY A 1 229 ? 19.422 3.191 5.387 1 93.62 229 GLY A C 1
ATOM 1709 O O . GLY A 1 229 ? 19.922 3.385 4.285 1 93.62 229 GLY A O 1
ATOM 1710 N N . ASP A 1 230 ? 18.094 2.922 5.484 1 95.06 230 ASP A N 1
ATOM 1711 C CA . ASP A 1 230 ? 17.234 2.932 4.309 1 95.06 230 ASP A CA 1
ATOM 1712 C C . ASP A 1 230 ? 17.266 4.297 3.621 1 95.06 230 ASP A C 1
ATOM 1714 O O . ASP A 1 230 ? 17.578 5.309 4.25 1 95.06 230 ASP A O 1
ATOM 1718 N N . LEU A 1 231 ? 17 4.285 2.4 1 96.94 231 LEU A N 1
ATOM 1719 C CA . LEU A 1 231 ? 16.969 5.52 1.627 1 96.94 231 LEU A CA 1
ATOM 1720 C C . LEU A 1 231 ? 15.531 6.012 1.466 1 96.94 231 LEU A C 1
ATOM 1722 O O . LEU A 1 231 ? 14.672 5.277 0.972 1 96.94 231 LEU A O 1
ATOM 1726 N N . VAL A 1 232 ? 15.297 7.242 1.872 1 98.5 232 VAL A N 1
ATOM 1727 C CA . VAL A 1 232 ? 13.992 7.879 1.767 1 98.5 232 VAL A CA 1
ATOM 1728 C C . VAL A 1 232 ? 14.094 9.133 0.901 1 98.5 232 VAL A C 1
ATOM 1730 O O . VAL A 1 232 ? 14.906 10.016 1.171 1 98.5 232 VAL A O 1
ATOM 1733 N N . ILE A 1 233 ? 13.328 9.156 -0.156 1 98.62 233 ILE A N 1
ATOM 1734 C CA . ILE A 1 233 ? 13.18 10.383 -0.921 1 98.62 233 ILE A CA 1
ATOM 1735 C C . ILE A 1 233 ? 12.016 11.203 -0.366 1 98.62 233 ILE A C 1
ATOM 1737 O O . ILE A 1 233 ? 10.93 10.664 -0.134 1 98.62 233 ILE A O 1
ATOM 1741 N N . VAL A 1 234 ? 12.219 12.445 -0.121 1 98.62 234 VAL A N 1
ATOM 1742 C CA . VAL A 1 234 ? 11.156 13.367 0.253 1 98.62 234 VAL A CA 1
ATOM 1743 C C . VAL A 1 234 ? 10.961 14.406 -0.853 1 98.62 234 VAL A C 1
ATOM 1745 O O . VAL A 1 234 ? 11.805 15.281 -1.047 1 98.62 234 VAL A O 1
ATOM 1748 N N . SER A 1 235 ? 9.906 14.273 -1.56 1 96.88 235 SER A N 1
ATOM 1749 C CA . SER A 1 235 ? 9.531 15.266 -2.566 1 96.88 235 SER A CA 1
ATOM 1750 C C . SER A 1 235 ? 8.789 16.438 -1.938 1 96.88 235 SER A C 1
ATOM 1752 O O . SER A 1 235 ? 7.758 16.266 -1.291 1 96.88 235 SER A O 1
ATOM 1754 N N . GLY A 1 236 ? 9.281 17.625 -2.15 1 94.81 236 GLY A N 1
ATOM 1755 C CA . GLY A 1 236 ? 8.805 18.797 -1.43 1 94.81 236 GLY A CA 1
ATOM 1756 C C . GLY A 1 236 ? 9.523 19.016 -0.113 1 94.81 236 GLY A C 1
ATOM 1757 O O . GLY A 1 236 ? 8.922 19.453 0.867 1 94.81 236 GLY A O 1
ATOM 1758 N N . VAL A 1 237 ? 10.781 18.75 -0.074 1 96.94 237 VAL A N 1
ATOM 1759 C CA . VAL A 1 237 ? 11.539 18.641 1.173 1 96.94 237 VAL A CA 1
ATOM 1760 C C . VAL A 1 237 ? 11.68 20.031 1.812 1 96.94 237 VAL A C 1
ATOM 1762 O O . VAL A 1 237 ? 11.914 20.141 3.018 1 96.94 237 VAL A O 1
ATOM 1765 N N . CYS A 1 238 ? 11.547 21.062 1.046 1 94.62 238 CYS A N 1
ATOM 1766 C CA . CYS A 1 238 ? 11.758 22.406 1.589 1 94.62 238 CYS A CA 1
ATOM 1767 C C . CYS A 1 238 ? 10.445 23.016 2.057 1 94.62 238 CYS A C 1
ATOM 1769 O O . CYS A 1 238 ? 10.422 24.125 2.586 1 94.62 238 CYS A O 1
ATOM 1771 N N . GLY A 1 239 ? 9.367 22.25 1.884 1 92.38 239 GLY A N 1
ATOM 1772 C CA . GLY A 1 239 ? 8.055 22.766 2.23 1 92.38 239 GLY A CA 1
ATOM 1773 C C . GLY A 1 239 ? 7.672 22.5 3.676 1 92.38 239 GLY A C 1
ATOM 1774 O O . GLY A 1 239 ? 8.516 22.094 4.48 1 92.38 239 GLY A O 1
ATOM 1775 N N . GLY A 1 240 ? 6.402 22.844 3.996 1 92 240 GLY A N 1
ATOM 1776 C CA . GLY A 1 240 ? 5.914 22.781 5.363 1 92 240 GLY A CA 1
ATOM 1777 C C . GLY A 1 240 ? 5.93 21.391 5.953 1 92 240 GLY A C 1
ATOM 1778 O O . GLY A 1 240 ? 6.312 21.203 7.109 1 92 240 GLY A O 1
ATOM 1779 N N . ILE A 1 241 ? 5.547 20.422 5.207 1 95.06 241 ILE A N 1
ATOM 1780 C CA . ILE A 1 241 ? 5.531 19.031 5.676 1 95.06 241 ILE A CA 1
ATOM 1781 C C . ILE A 1 241 ? 6.867 18.359 5.367 1 95.06 241 ILE A C 1
ATOM 1783 O O . ILE A 1 241 ? 7.402 17.625 6.191 1 95.06 241 ILE A O 1
ATOM 1787 N N . GLY A 1 242 ? 7.434 18.719 4.285 1 96.62 242 GLY A N 1
ATOM 1788 C CA . GLY A 1 242 ? 8.609 18.031 3.756 1 96.62 242 GLY A CA 1
ATOM 1789 C C . GLY A 1 242 ? 9.836 18.188 4.633 1 96.62 242 GLY A C 1
ATOM 1790 O O . GLY A 1 242 ? 10.555 17.219 4.875 1 96.62 242 GLY A O 1
ATOM 1791 N N . HIS A 1 243 ? 10.117 19.422 5.07 1 97.38 243 HIS A N 1
ATOM 1792 C CA . HIS A 1 243 ? 11.328 19.625 5.859 1 97.38 243 HIS A CA 1
ATOM 1793 C C . HIS A 1 243 ? 11.258 18.859 7.176 1 97.38 243 HIS A C 1
ATOM 1795 O O . HIS A 1 243 ? 12.273 18.359 7.668 1 97.38 243 HIS A O 1
ATOM 1801 N N . LEU A 1 244 ? 10.055 18.719 7.695 1 98.06 244 LEU A N 1
ATOM 1802 C CA . LEU A 1 244 ? 9.867 17.953 8.922 1 98.06 244 LEU A CA 1
ATOM 1803 C C . LEU A 1 244 ? 10.07 16.453 8.672 1 98.06 244 LEU A C 1
ATOM 1805 O O . LEU A 1 244 ? 10.711 15.766 9.469 1 98.06 244 LEU A O 1
ATOM 1809 N N . ALA A 1 245 ? 9.539 15.977 7.57 1 98.5 245 ALA A N 1
ATOM 1810 C CA . ALA A 1 245 ? 9.727 14.578 7.188 1 98.5 245 ALA A CA 1
ATOM 1811 C C . ALA A 1 245 ? 11.203 14.25 6.996 1 98.5 245 ALA A C 1
ATOM 1813 O O . ALA A 1 245 ? 11.688 13.227 7.48 1 98.5 245 ALA A O 1
ATOM 1814 N N . GLY A 1 246 ? 11.883 15.156 6.305 1 98.62 246 GLY A N 1
ATOM 1815 C CA . GLY A 1 246 ? 13.305 14.953 6.09 1 98.62 246 GLY A CA 1
ATOM 1816 C C . GLY A 1 246 ? 14.094 14.875 7.379 1 98.62 246 GLY A C 1
ATOM 1817 O O . GLY A 1 246 ? 14.875 13.945 7.582 1 98.62 246 GLY A O 1
ATOM 1818 N N . MET A 1 247 ? 13.883 15.828 8.25 1 98.44 247 MET A N 1
ATOM 1819 C CA . MET A 1 247 ? 14.617 15.883 9.508 1 98.44 247 MET A CA 1
ATOM 1820 C C . MET A 1 247 ? 14.312 14.664 10.375 1 98.44 247 MET A C 1
ATOM 1822 O O . MET A 1 247 ? 15.227 14.055 10.938 1 98.44 247 MET A O 1
ATOM 1826 N N . MET A 1 248 ? 13.039 14.289 10.453 1 98.69 248 MET A N 1
ATOM 1827 C CA . MET A 1 248 ? 12.672 13.148 11.289 1 98.69 248 MET A CA 1
ATOM 1828 C C . MET A 1 248 ? 13.188 11.852 10.688 1 98.69 248 MET A C 1
ATOM 1830 O O . MET A 1 248 ? 13.602 10.945 11.414 1 98.69 248 MET A O 1
ATOM 1834 N N . ALA A 1 249 ? 13.117 11.711 9.359 1 98.75 249 ALA A N 1
ATOM 1835 C CA . ALA A 1 249 ? 13.68 10.523 8.719 1 98.75 249 ALA A CA 1
ATOM 1836 C C . ALA A 1 249 ? 15.148 10.336 9.102 1 98.75 249 ALA A C 1
ATOM 1838 O O . ALA A 1 249 ? 15.57 9.227 9.438 1 98.75 249 ALA A O 1
ATOM 1839 N N . ARG A 1 250 ? 15.898 11.414 9.133 1 98.12 250 ARG A N 1
ATOM 1840 C CA . ARG A 1 250 ? 17.328 11.375 9.422 1 98.12 250 ARG A CA 1
ATOM 1841 C C . ARG A 1 250 ? 17.578 11.188 10.914 1 98.12 250 ARG A C 1
ATOM 1843 O O . ARG A 1 250 ? 18.328 10.297 11.32 1 98.12 250 ARG A O 1
ATOM 1850 N N . ASN A 1 251 ? 16.938 11.961 11.719 1 98.19 251 ASN A N 1
ATOM 1851 C CA . ASN A 1 251 ? 17.312 12.086 13.125 1 98.19 251 ASN A CA 1
ATOM 1852 C C . ASN A 1 251 ? 16.594 11.055 13.992 1 98.19 251 ASN A C 1
ATOM 1854 O O . ASN A 1 251 ? 17.109 10.648 15.031 1 98.19 251 ASN A O 1
ATOM 1858 N N . VAL A 1 252 ? 15.414 10.703 13.617 1 98.25 252 VAL A N 1
ATOM 1859 C CA . VAL A 1 252 ? 14.602 9.812 14.438 1 98.25 252 VAL A CA 1
ATOM 1860 C C . VAL A 1 252 ? 14.68 8.391 13.891 1 98.25 252 VAL A C 1
ATOM 1862 O O . VAL A 1 252 ? 14.992 7.449 14.633 1 98.25 252 VAL A O 1
ATOM 1865 N N . PHE A 1 253 ? 14.57 8.219 12.57 1 98.25 253 PHE A N 1
ATOM 1866 C CA . PHE A 1 253 ? 14.539 6.887 11.977 1 98.25 253 PHE A CA 1
ATOM 1867 C C . PHE A 1 253 ? 15.93 6.473 11.5 1 98.25 253 PHE A C 1
ATOM 1869 O O . PHE A 1 253 ? 16.141 5.312 11.141 1 98.25 253 PHE A O 1
ATOM 1876 N N . LYS A 1 254 ? 16.859 7.438 11.492 1 98.06 254 LYS A N 1
ATOM 1877 C CA . LYS A 1 254 ? 18.25 7.199 11.102 1 98.06 254 LYS A CA 1
ATOM 1878 C C . LYS A 1 254 ? 18.344 6.688 9.664 1 98.06 254 LYS A C 1
ATOM 1880 O O . LYS A 1 254 ? 19.156 5.812 9.359 1 98.06 254 LYS A O 1
ATOM 1885 N N . ALA A 1 255 ? 17.453 7.164 8.82 1 97.62 255 ALA A N 1
ATOM 1886 C CA . ALA A 1 255 ? 17.5 6.906 7.387 1 97.62 255 ALA A CA 1
ATOM 1887 C C . ALA A 1 255 ? 18.375 7.93 6.672 1 97.62 255 ALA A C 1
ATOM 1889 O O . ALA A 1 255 ? 18.797 8.922 7.27 1 97.62 255 ALA A O 1
ATOM 1890 N N . LYS A 1 256 ? 18.75 7.605 5.48 1 97.25 256 LYS A N 1
ATOM 1891 C CA . LYS A 1 256 ? 19.375 8.57 4.578 1 97.25 256 LYS A CA 1
ATOM 1892 C C . LYS A 1 256 ? 18.312 9.242 3.693 1 97.25 256 LYS A C 1
ATOM 1894 O O . LYS A 1 256 ? 17.422 8.578 3.18 1 97.25 256 LYS A O 1
ATOM 1899 N N . VAL A 1 257 ? 18.453 10.578 3.525 1 98.5 257 VAL A N 1
ATOM 1900 C CA . VAL A 1 257 ? 17.375 11.312 2.881 1 98.5 257 VAL A CA 1
ATOM 1901 C C . VAL A 1 257 ? 17.891 11.977 1.604 1 98.5 257 VAL A C 1
ATOM 1903 O O . VAL A 1 257 ? 18.906 12.672 1.625 1 98.5 257 VAL A O 1
ATOM 1906 N N . ILE A 1 258 ? 17.25 11.727 0.526 1 98.12 258 ILE A N 1
ATOM 1907 C CA . ILE A 1 258 ? 17.375 12.516 -0.695 1 98.12 258 ILE A CA 1
ATOM 1908 C C . ILE A 1 258 ? 16.203 13.5 -0.793 1 98.12 258 ILE A C 1
ATOM 1910 O O . ILE A 1 258 ? 15.047 13.086 -0.877 1 98.12 258 ILE A O 1
ATOM 1914 N N . GLY A 1 259 ? 16.484 14.797 -0.758 1 98.06 259 GLY A N 1
ATOM 1915 C CA . GLY A 1 259 ? 15.461 15.82 -0.88 1 98.06 259 GLY A CA 1
ATOM 1916 C C . GLY A 1 259 ? 15.273 16.312 -2.305 1 98.06 259 GLY A C 1
ATOM 1917 O O . GLY A 1 259 ? 16.25 16.531 -3.023 1 98.06 259 GLY A O 1
ATOM 1918 N N . ILE A 1 260 ? 14.055 16.375 -2.674 1 96.44 260 ILE A N 1
ATOM 1919 C CA . ILE A 1 260 ? 13.719 16.938 -3.977 1 96.44 260 ILE A CA 1
ATOM 1920 C C . ILE A 1 260 ? 12.844 18.172 -3.797 1 96.44 260 ILE A C 1
ATOM 1922 O O . ILE A 1 260 ? 11.859 18.141 -3.057 1 96.44 260 ILE A O 1
ATOM 1926 N N . ASP A 1 261 ? 13.164 19.219 -4.398 1 94.88 261 ASP A N 1
ATOM 1927 C CA . ASP A 1 261 ? 12.398 20.453 -4.422 1 94.88 261 ASP A CA 1
ATOM 1928 C C . ASP A 1 261 ? 12.93 21.422 -5.488 1 94.88 261 ASP A C 1
ATOM 1930 O O . ASP A 1 261 ? 13.859 21.078 -6.223 1 94.88 261 ASP A O 1
ATOM 1934 N N . LEU A 1 262 ? 12.281 22.5 -5.66 1 91.12 262 LEU A N 1
ATOM 1935 C CA . LEU A 1 262 ? 12.812 23.531 -6.547 1 91.12 262 LEU A CA 1
ATOM 1936 C C . LEU A 1 262 ? 14.133 24.078 -6.02 1 91.12 262 LEU A C 1
ATOM 1938 O O . LEU A 1 262 ? 14.281 24.297 -4.812 1 91.12 262 LEU A O 1
ATOM 1942 N N . ALA A 1 263 ? 15.023 24.344 -6.934 1 91.69 263 ALA A N 1
ATOM 1943 C CA . ALA A 1 263 ? 16.375 24.75 -6.566 1 91.69 263 ALA A CA 1
ATOM 1944 C C . ALA A 1 263 ? 16.359 26.031 -5.723 1 91.69 263 ALA A C 1
ATOM 1946 O O . ALA A 1 263 ? 17.094 26.141 -4.734 1 91.69 263 ALA A O 1
ATOM 1947 N N . TRP A 1 264 ? 15.547 26.969 -6.082 1 91.44 264 TRP A N 1
ATOM 1948 C CA . TRP A 1 264 ? 15.555 28.266 -5.402 1 91.44 264 TRP A CA 1
ATOM 1949 C C . TRP A 1 264 ? 15.117 28.125 -3.951 1 91.44 264 TRP A C 1
ATOM 1951 O O . TRP A 1 264 ? 15.516 28.906 -3.092 1 91.44 264 TRP A O 1
ATOM 1961 N N . LYS A 1 265 ? 14.312 27.125 -3.617 1 90.75 265 LYS A N 1
ATOM 1962 C CA . LYS A 1 265 ? 13.867 26.938 -2.242 1 90.75 265 LYS A CA 1
ATOM 1963 C C . LYS A 1 265 ? 15.008 26.469 -1.349 1 90.75 265 LYS A C 1
ATOM 1965 O O . LYS A 1 265 ? 15.141 26.922 -0.212 1 90.75 265 LYS A O 1
ATOM 1970 N N . ALA A 1 266 ? 15.758 25.547 -1.9 1 92.12 266 ALA A N 1
ATOM 1971 C CA . ALA A 1 266 ? 16.922 25.094 -1.145 1 92.12 266 ALA A CA 1
ATOM 1972 C C . ALA A 1 266 ? 17.906 26.234 -0.914 1 92.12 266 ALA A C 1
ATOM 1974 O O . ALA A 1 266 ? 18.453 26.375 0.18 1 92.12 266 ALA A O 1
ATOM 1975 N N . GLU A 1 267 ? 18.062 27.062 -1.911 1 92.69 267 GLU A N 1
ATOM 1976 C CA . GLU A 1 267 ? 18.938 28.203 -1.804 1 92.69 267 GLU A CA 1
ATOM 1977 C C . GLU A 1 267 ? 18.438 29.203 -0.761 1 92.69 267 GLU A C 1
ATOM 1979 O O . GLU A 1 267 ? 19.219 29.75 0.019 1 92.69 267 GLU A O 1
ATOM 1984 N N . ALA A 1 268 ? 17.188 29.359 -0.756 1 89.19 268 ALA A N 1
ATOM 1985 C CA . ALA A 1 268 ? 16.578 30.312 0.169 1 89.19 268 ALA A CA 1
ATOM 1986 C C . ALA A 1 268 ? 16.75 29.859 1.615 1 89.19 268 ALA A C 1
ATOM 1988 O O . ALA A 1 268 ? 16.875 30.688 2.521 1 89.19 268 ALA A O 1
ATOM 1989 N N . LEU A 1 269 ? 16.766 28.562 1.826 1 89.5 269 LEU A N 1
ATOM 1990 C CA . LEU A 1 269 ? 16.938 28.016 3.168 1 89.5 269 LEU A CA 1
ATOM 1991 C C . LEU A 1 269 ? 18.406 28.109 3.596 1 89.5 269 LEU A C 1
ATOM 1993 O O . LEU A 1 269 ? 18.719 28.047 4.789 1 89.5 269 LEU A O 1
ATOM 1997 N N . GLY A 1 270 ? 19.281 28.203 2.639 1 89.12 270 GLY A N 1
ATOM 1998 C CA . GLY A 1 270 ? 20.703 28.328 2.93 1 89.12 270 GLY A CA 1
ATOM 1999 C C . GLY A 1 270 ? 21.266 27.109 3.654 1 89.12 270 GLY A C 1
ATOM 2000 O O . GLY A 1 270 ? 21.016 25.969 3.26 1 89.12 270 GLY A O 1
ATOM 2001 N N . SER A 1 271 ? 21.969 27.391 4.684 1 88.06 271 SER A N 1
ATOM 2002 C CA . SER A 1 271 ? 22.641 26.328 5.414 1 88.06 271 SER A CA 1
ATOM 2003 C C . SER A 1 271 ? 21.656 25.469 6.188 1 88.06 271 SER A C 1
ATOM 2005 O O . SER A 1 271 ? 21.938 24.312 6.508 1 88.06 271 SER A O 1
ATOM 2007 N N . ARG A 1 272 ? 20.453 25.938 6.379 1 90.75 272 ARG A N 1
ATOM 2008 C CA . ARG A 1 272 ? 19.453 25.203 7.152 1 90.75 272 ARG A CA 1
ATOM 2009 C C . ARG A 1 272 ? 18.875 24.047 6.336 1 90.75 272 ARG A C 1
ATOM 2011 O O . ARG A 1 272 ? 18.281 23.125 6.895 1 90.75 272 ARG A O 1
ATOM 2018 N N . ALA A 1 273 ? 19 24.203 5.035 1 88.75 273 ALA A N 1
ATOM 2019 C CA . ALA A 1 273 ? 18.5 23.141 4.164 1 88.75 273 ALA A CA 1
ATOM 2020 C C . ALA A 1 273 ? 19.219 21.828 4.434 1 88.75 273 ALA A C 1
ATOM 2022 O O . ALA A 1 273 ? 18.625 20.75 4.344 1 88.75 273 ALA A O 1
ATOM 2023 N N . ALA A 1 274 ? 20.438 21.953 4.824 1 88.5 274 ALA A N 1
ATOM 2024 C CA . ALA A 1 274 ? 21.281 20.766 5.012 1 88.5 274 ALA A CA 1
ATOM 2025 C C . ALA A 1 274 ? 20.781 19.922 6.176 1 88.5 274 ALA A C 1
ATOM 2027 O O . ALA A 1 274 ? 21.141 18.75 6.289 1 88.5 274 ALA A O 1
ATOM 2028 N N . ASP A 1 275 ? 19.953 20.453 6.98 1 92.69 275 ASP A N 1
ATOM 2029 C CA . ASP A 1 275 ? 19.406 19.719 8.109 1 92.69 275 ASP A CA 1
ATOM 2030 C C . ASP A 1 275 ? 18.312 18.766 7.656 1 92.69 275 ASP A C 1
ATOM 2032 O O . ASP A 1 275 ? 17.922 17.859 8.398 1 92.69 275 ASP A O 1
ATOM 2036 N N . THR A 1 276 ? 17.859 18.922 6.438 1 95.75 276 THR A N 1
ATOM 2037 C CA . THR A 1 276 ? 16.625 18.25 6.047 1 95.75 276 THR A CA 1
ATOM 2038 C C . THR A 1 276 ? 16.922 17.078 5.125 1 95.75 276 THR A C 1
ATOM 2040 O O . THR A 1 276 ? 16.062 16.219 4.914 1 95.75 276 THR A O 1
ATOM 2043 N N . PHE A 1 277 ? 18.141 16.984 4.59 1 98.12 277 PHE A N 1
ATOM 2044 C CA . PHE A 1 277 ? 18.484 15.914 3.648 1 98.12 277 PHE A CA 1
ATOM 2045 C C . PHE A 1 277 ? 19.984 15.648 3.646 1 98.12 277 PHE A C 1
ATOM 2047 O O . PHE A 1 277 ? 20.766 16.484 4.117 1 98.12 277 PHE A O 1
ATOM 2054 N N . ASP A 1 278 ? 20.344 14.484 3.16 1 97.56 278 ASP A N 1
ATOM 2055 C CA . ASP A 1 278 ? 21.734 14.141 2.945 1 97.56 278 ASP A CA 1
ATOM 2056 C C . ASP A 1 278 ? 22.203 14.562 1.556 1 97.56 278 ASP A C 1
ATOM 2058 O O . ASP A 1 278 ? 23.359 14.977 1.379 1 97.56 278 ASP A O 1
ATOM 2062 N N . GLU A 1 279 ? 21.344 14.445 0.619 1 97.25 279 GLU A N 1
ATOM 2063 C CA . GLU A 1 279 ? 21.578 14.914 -0.741 1 97.25 279 GLU A CA 1
ATOM 2064 C C . GLU A 1 279 ? 20.344 15.586 -1.326 1 97.25 279 GLU A C 1
ATOM 2066 O O . GLU A 1 279 ? 19.219 15.164 -1.058 1 97.25 279 GLU A O 1
ATOM 2071 N N . PHE A 1 280 ? 20.641 16.656 -2.135 1 97.56 280 PHE A N 1
ATOM 2072 C CA . PHE A 1 280 ? 19.562 17.422 -2.742 1 97.56 280 PHE A CA 1
ATOM 2073 C C . PHE A 1 280 ? 19.562 17.266 -4.258 1 97.56 280 PHE A C 1
ATOM 2075 O O . PHE A 1 280 ? 20.625 17.281 -4.883 1 97.56 280 PHE A O 1
ATOM 2082 N N . ILE A 1 281 ? 18.375 17.031 -4.758 1 96 281 ILE A N 1
ATOM 2083 C CA . ILE A 1 281 ? 18.172 17.031 -6.203 1 96 281 ILE A CA 1
ATOM 2084 C C . ILE A 1 281 ? 17.109 18.078 -6.578 1 96 281 ILE A C 1
ATOM 2086 O O . ILE A 1 281 ? 15.992 18.047 -6.059 1 96 281 ILE A O 1
ATOM 2090 N N . ALA A 1 282 ? 17.422 18.953 -7.508 1 93.62 282 ALA A N 1
ATOM 2091 C CA . ALA A 1 282 ? 16.469 19.984 -7.961 1 93.62 282 ALA A CA 1
ATOM 2092 C C . ALA A 1 282 ? 15.375 19.359 -8.812 1 93.62 282 ALA A C 1
ATOM 2094 O O . ALA A 1 282 ? 15.648 18.609 -9.75 1 93.62 282 ALA A O 1
ATOM 2095 N N . ALA A 1 283 ? 14.156 19.656 -8.438 1 90.31 283 ALA A N 1
ATOM 2096 C CA . ALA A 1 283 ? 13.047 19.203 -9.266 1 90.31 283 ALA A CA 1
ATOM 2097 C C . ALA A 1 283 ? 13.109 19.812 -10.656 1 90.31 283 ALA A C 1
ATOM 2099 O O . ALA A 1 283 ? 13.484 20.984 -10.812 1 90.31 283 ALA A O 1
ATOM 2100 N N . PRO A 1 284 ? 12.805 18.922 -11.602 1 79.12 284 PRO A N 1
ATOM 2101 C CA . PRO A 1 284 ? 12.891 19.453 -12.961 1 79.12 284 PRO A CA 1
ATOM 2102 C C . PRO A 1 284 ? 11.859 20.547 -13.234 1 79.12 284 PRO A C 1
ATOM 2104 O O . PRO A 1 284 ? 10.742 20.484 -12.711 1 79.12 284 PRO A O 1
ATOM 2107 N N . ASP A 1 285 ? 12.391 21.578 -13.836 1 64.62 285 ASP A N 1
ATOM 2108 C CA . ASP A 1 285 ? 11.461 22.516 -14.445 1 64.62 285 ASP A CA 1
ATOM 2109 C C . ASP A 1 285 ? 10.82 21.938 -15.695 1 64.62 285 ASP A C 1
ATOM 2111 O O . ASP A 1 285 ? 11.227 20.875 -16.172 1 64.62 285 ASP A O 1
ATOM 2115 N N . GLN A 1 286 ? 9.867 22.312 -16.312 1 59.03 286 GLN A N 1
ATOM 2116 C CA . GLN A 1 286 ? 9.219 21.812 -17.516 1 59.03 286 GLN A CA 1
ATOM 2117 C C . GLN A 1 286 ? 10.227 21.156 -18.469 1 59.03 286 GLN A C 1
ATOM 2119 O O . GLN A 1 286 ? 9.906 20.188 -19.156 1 59.03 286 GLN A O 1
ATOM 2124 N N . ALA A 1 287 ? 11.508 21.734 -18.531 1 51.88 287 ALA A N 1
ATOM 2125 C CA . ALA A 1 287 ? 12.367 21.469 -19.672 1 51.88 287 ALA A CA 1
ATOM 2126 C C . ALA A 1 287 ? 13.328 20.312 -19.391 1 51.88 287 ALA A C 1
ATOM 2128 O O . ALA A 1 287 ? 14.07 19.891 -20.266 1 51.88 287 ALA A O 1
ATOM 2129 N N . ILE A 1 288 ? 13.375 19.828 -18.188 1 60.84 288 ILE A N 1
ATOM 2130 C CA . ILE A 1 288 ? 14.43 18.828 -18.047 1 60.84 288 ILE A CA 1
ATOM 2131 C C . ILE A 1 288 ? 13.922 17.484 -18.547 1 60.84 288 ILE A C 1
ATOM 2133 O O . ILE A 1 288 ? 12.727 17.172 -18.453 1 60.84 288 ILE A O 1
ATOM 2137 N N . ASP A 1 289 ? 14.828 16.75 -19.141 1 72.31 289 ASP A N 1
ATOM 2138 C CA . ASP A 1 289 ? 14.703 15.391 -19.656 1 72.31 289 ASP A CA 1
ATOM 2139 C C . ASP A 1 289 ? 14.422 14.414 -18.516 1 72.31 289 ASP A C 1
ATOM 2141 O O . ASP A 1 289 ? 15.219 14.281 -17.578 1 72.31 289 ASP A O 1
ATOM 2145 N N . TRP A 1 290 ? 13.422 13.898 -18.344 1 82.19 290 TRP A N 1
ATOM 2146 C CA . TRP A 1 290 ? 12.961 12.914 -17.359 1 82.19 290 TRP A CA 1
ATOM 2147 C C . TRP A 1 290 ? 14.016 11.828 -17.156 1 82.19 290 TRP A C 1
ATOM 2149 O O . TRP A 1 290 ? 14.242 11.391 -16.016 1 82.19 290 TRP A O 1
ATOM 2159 N N . ASP A 1 291 ? 14.734 11.531 -18.141 1 84.69 291 ASP A N 1
ATOM 2160 C CA . ASP A 1 291 ? 15.766 10.508 -18.047 1 84.69 291 ASP A CA 1
ATOM 2161 C C . ASP A 1 291 ? 16.938 10.977 -17.188 1 84.69 291 ASP A C 1
ATOM 2163 O O . ASP A 1 291 ? 17.469 10.211 -16.391 1 84.69 291 ASP A O 1
ATOM 2167 N N . GLU A 1 292 ? 17.281 12.188 -17.453 1 87.81 292 GLU A N 1
ATOM 2168 C CA . GLU A 1 292 ? 18.375 12.75 -16.656 1 87.81 292 GLU A CA 1
ATOM 2169 C C . GLU A 1 292 ? 17.984 12.859 -15.188 1 87.81 292 GLU A C 1
ATOM 2171 O O . GLU A 1 292 ? 18.797 12.586 -14.305 1 87.81 292 GLU A O 1
ATOM 2176 N N . PHE A 1 293 ? 16.859 13.258 -14.969 1 92.06 293 PHE A N 1
ATOM 2177 C CA . PHE A 1 293 ? 16.344 13.375 -13.609 1 92.06 293 PHE A CA 1
ATOM 2178 C C . PHE A 1 293 ? 16.344 12.023 -12.906 1 92.06 293 PHE A C 1
ATOM 2180 O O . PHE A 1 293 ? 16.828 11.898 -11.789 1 92.06 293 PHE A O 1
ATOM 2187 N N . GLN A 1 294 ? 15.93 10.984 -13.57 1 89 294 GLN A N 1
ATOM 2188 C CA . GLN A 1 294 ? 15.906 9.633 -13.008 1 89 294 GLN A CA 1
ATOM 2189 C C . GLN A 1 294 ? 17.312 9.125 -12.727 1 89 294 GLN A C 1
ATOM 2191 O O . GLN A 1 294 ? 17.547 8.453 -11.719 1 89 294 GLN A O 1
ATOM 2196 N N . ARG A 1 295 ? 18.234 9.406 -13.617 1 91.31 295 ARG A N 1
ATOM 2197 C CA . ARG A 1 295 ? 19.625 9.016 -13.422 1 91.31 295 ARG A CA 1
ATOM 2198 C C . ARG A 1 295 ? 20.219 9.688 -12.188 1 91.31 295 ARG A C 1
ATOM 2200 O O . ARG A 1 295 ? 21 9.078 -11.445 1 91.31 295 ARG A O 1
ATOM 2207 N N . SER A 1 296 ? 19.797 10.953 -12.016 1 93.12 296 SER A N 1
ATOM 2208 C CA . SER A 1 296 ? 20.297 11.672 -10.844 1 93.12 296 SER A CA 1
ATOM 2209 C C . SER A 1 296 ? 19.828 11.008 -9.547 1 93.12 296 SER A C 1
ATOM 2211 O O . SER A 1 296 ? 20.578 10.961 -8.57 1 93.12 296 SER A O 1
ATOM 2213 N N . ILE A 1 297 ? 18.672 10.508 -9.547 1 94 297 ILE A N 1
ATOM 2214 C CA . ILE A 1 297 ? 18.141 9.812 -8.375 1 94 297 ILE A CA 1
ATOM 2215 C C . ILE A 1 297 ? 18.938 8.523 -8.148 1 94 297 ILE A C 1
ATOM 2217 O O . ILE A 1 297 ? 19.375 8.25 -7.031 1 94 297 ILE A O 1
ATOM 2221 N N . SER A 1 298 ? 19.078 7.758 -9.211 1 92.56 298 SER A N 1
ATOM 2222 C CA . SER A 1 298 ? 19.828 6.508 -9.117 1 92.56 298 SER A CA 1
ATOM 2223 C C . SER A 1 298 ? 21.25 6.746 -8.625 1 92.56 298 SER A C 1
ATOM 2225 O O . SER A 1 298 ? 21.734 6.023 -7.754 1 92.56 298 SER A O 1
ATOM 2227 N N . ASP A 1 299 ? 21.859 7.789 -9.156 1 93.19 299 ASP A N 1
ATOM 2228 C CA . ASP A 1 299 ? 23.234 8.125 -8.758 1 93.19 299 ASP A CA 1
ATOM 2229 C C . ASP A 1 299 ? 23.297 8.508 -7.285 1 93.19 299 ASP A C 1
ATOM 2231 O O . ASP A 1 299 ? 24.203 8.07 -6.566 1 93.19 299 ASP A O 1
ATOM 2235 N N . ALA A 1 300 ? 22.375 9.32 -6.879 1 95.19 300 ALA A N 1
ATOM 2236 C CA . ALA A 1 300 ? 22.344 9.727 -5.473 1 95.19 300 ALA A CA 1
ATOM 2237 C C . ALA A 1 300 ? 22.172 8.516 -4.559 1 95.19 300 ALA A C 1
ATOM 2239 O O . ALA A 1 300 ? 22.828 8.414 -3.525 1 95.19 300 ALA A O 1
ATOM 2240 N N . CYS A 1 301 ? 21.281 7.629 -4.914 1 94.56 301 CYS A N 1
ATOM 2241 C CA . CYS A 1 301 ? 21.062 6.414 -4.137 1 94.56 301 CYS A CA 1
ATOM 2242 C C . CYS A 1 301 ? 22.344 5.598 -4.031 1 94.56 301 CYS A C 1
ATOM 2244 O O . CYS A 1 301 ? 22.672 5.094 -2.955 1 94.56 301 CYS A O 1
ATOM 2246 N N . GLN A 1 302 ? 23.062 5.469 -5.09 1 91.38 302 GLN A N 1
ATOM 2247 C CA . GLN A 1 302 ? 24.312 4.703 -5.098 1 91.38 302 GLN A CA 1
ATOM 2248 C C . GLN A 1 302 ? 25.359 5.344 -4.195 1 91.38 302 GLN A C 1
ATOM 2250 O O . GLN A 1 302 ? 26.078 4.648 -3.484 1 91.38 302 GLN A O 1
ATOM 2255 N N . ARG A 1 303 ? 25.391 6.645 -4.234 1 92.88 303 ARG A N 1
ATOM 2256 C CA . ARG A 1 303 ? 26.391 7.355 -3.43 1 92.88 303 ARG A CA 1
ATOM 2257 C C . ARG A 1 303 ? 26.094 7.199 -1.941 1 92.88 303 ARG A C 1
ATOM 2259 O O . ARG A 1 303 ? 27.016 7.141 -1.125 1 92.88 303 ARG A O 1
ATOM 2266 N N . LEU A 1 304 ? 24.828 7.102 -1.639 1 93.62 304 LEU A N 1
ATOM 2267 C CA . LEU A 1 304 ? 24.453 7.094 -0.231 1 93.62 304 LEU A CA 1
ATOM 2268 C C . LEU A 1 304 ? 24.406 5.668 0.309 1 93.62 304 LEU A C 1
ATOM 2270 O O . LEU A 1 304 ? 24.328 5.461 1.522 1 93.62 304 LEU A O 1
ATOM 2274 N N . ARG A 1 305 ? 24.344 4.676 -0.593 1 88.5 305 ARG A N 1
ATOM 2275 C CA . ARG A 1 305 ? 24.297 3.283 -0.162 1 88.5 305 ARG A CA 1
ATOM 2276 C C . ARG A 1 305 ? 25.703 2.707 -0.021 1 88.5 305 ARG A C 1
ATOM 2278 O O . ARG A 1 305 ? 26.625 3.164 -0.685 1 88.5 305 ARG A O 1
ATOM 2285 N N . ASN A 1 306 ? 25.766 1.747 0.876 1 75.62 306 ASN A N 1
ATOM 2286 C CA . ASN A 1 306 ? 27.016 1.012 0.958 1 75.62 306 ASN A CA 1
ATOM 2287 C C . ASN A 1 306 ? 27.25 0.142 -0.276 1 75.62 306 ASN A C 1
ATOM 2289 O O . ASN A 1 306 ? 26.281 -0.382 -0.852 1 75.62 306 ASN A O 1
ATOM 2293 N N . ALA A 1 307 ? 28.453 0.126 -0.895 1 60.34 3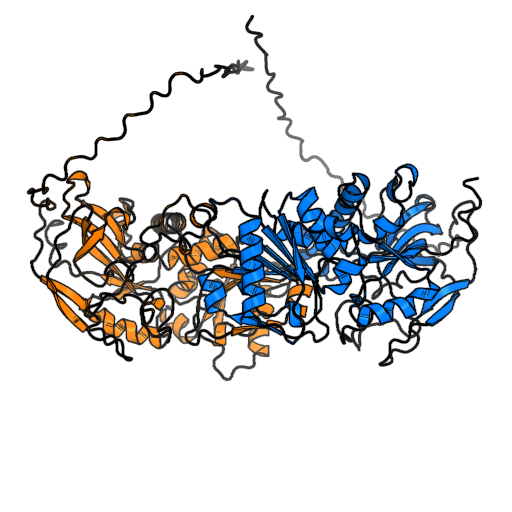07 ALA A N 1
ATOM 2294 C CA . ALA A 1 307 ? 28.922 -0.471 -2.141 1 60.34 307 ALA A CA 1
ATOM 2295 C C . ALA A 1 307 ? 28.328 -1.865 -2.34 1 60.34 307 ALA A C 1
ATOM 2297 O O . ALA A 1 307 ? 28.109 -2.295 -3.473 1 60.34 307 ALA A O 1
ATOM 2298 N N . LYS A 1 308 ? 28.031 -2.561 -1.379 1 60.56 308 LYS A N 1
ATOM 2299 C CA . LYS A 1 308 ? 27.672 -3.963 -1.571 1 60.56 308 LYS A CA 1
ATOM 2300 C C . LYS A 1 308 ? 26.188 -4.117 -1.871 1 60.56 308 LYS A C 1
ATOM 2302 O O . LYS A 1 308 ? 25.734 -5.207 -2.225 1 60.56 308 LYS A O 1
ATOM 2307 N N . GLU A 1 309 ? 25.5 -2.934 -1.799 1 62.41 309 GLU A N 1
ATOM 2308 C CA . GLU A 1 309 ? 24.062 -3.109 -1.959 1 62.41 309 GLU A CA 1
ATOM 2309 C C . GLU A 1 309 ? 23.609 -2.695 -3.355 1 62.41 309 GLU A C 1
ATOM 2311 O O . GLU A 1 309 ? 23.906 -1.586 -3.807 1 62.41 309 GLU A O 1
ATOM 2316 N N . ALA A 1 310 ? 23.234 -3.73 -4.164 1 64.88 310 ALA A N 1
ATOM 2317 C CA . ALA A 1 310 ? 22.906 -3.529 -5.57 1 64.88 310 ALA A CA 1
ATOM 2318 C C . ALA A 1 310 ? 21.406 -3.293 -5.762 1 64.88 310 ALA A C 1
ATOM 2320 O O . ALA A 1 310 ? 20.688 -4.184 -6.215 1 64.88 310 ALA A O 1
ATOM 2321 N N . ARG A 1 311 ? 20.859 -2.35 -5.074 1 76.25 311 ARG A N 1
ATOM 2322 C CA . ARG A 1 311 ? 19.516 -2.059 -5.559 1 76.25 311 ARG A CA 1
ATOM 2323 C C . ARG A 1 311 ? 19.422 -0.627 -6.074 1 76.25 311 ARG A C 1
ATOM 2325 O O . ARG A 1 311 ? 20.062 0.276 -5.547 1 76.25 311 ARG A O 1
ATOM 2332 N N . ARG A 1 312 ? 18.719 -0.622 -7.152 1 77.38 312 ARG A N 1
ATOM 2333 C CA . ARG A 1 312 ? 18.531 0.7 -7.742 1 77.38 312 ARG A CA 1
ATOM 2334 C C . ARG A 1 312 ? 17.406 1.456 -7.055 1 77.38 312 ARG A C 1
ATOM 2336 O O . ARG A 1 312 ? 16.484 0.845 -6.516 1 77.38 312 ARG A O 1
ATOM 2343 N N . ASN A 1 313 ? 17.5 2.76 -6.816 1 93.25 313 ASN A N 1
ATOM 2344 C CA . ASN A 1 313 ? 16.547 3.766 -6.371 1 93.25 313 ASN A CA 1
ATOM 2345 C C . ASN A 1 313 ? 16.219 3.613 -4.887 1 93.25 313 ASN A C 1
ATOM 2347 O O . ASN A 1 313 ? 16.922 2.914 -4.16 1 93.25 313 ASN A O 1
ATOM 2351 N N . ALA A 1 314 ? 15.344 4.379 -4.395 1 96.88 314 ALA A N 1
ATOM 2352 C CA . ALA A 1 314 ? 15.133 4.52 -2.955 1 96.88 314 ALA A CA 1
ATOM 2353 C C . ALA A 1 314 ? 14.195 3.436 -2.428 1 96.88 314 ALA A C 1
ATOM 2355 O O . ALA A 1 314 ? 13.5 2.775 -3.205 1 96.88 314 ALA A O 1
ATOM 2356 N N . ASP A 1 315 ? 14.266 3.211 -1.153 1 96.69 315 ASP A N 1
ATOM 2357 C CA . ASP A 1 315 ? 13.359 2.273 -0.507 1 96.69 315 ASP A CA 1
ATOM 2358 C C . ASP A 1 315 ? 11.961 2.877 -0.365 1 96.69 315 ASP A C 1
ATOM 2360 O O . ASP A 1 315 ? 10.961 2.17 -0.49 1 96.69 315 ASP A O 1
ATOM 2364 N N . TYR A 1 316 ? 11.953 4.172 -0.133 1 98.12 316 TYR A N 1
ATOM 2365 C CA . TYR A 1 316 ? 10.688 4.855 0.113 1 98.12 316 TYR A CA 1
ATOM 2366 C C . TYR A 1 316 ? 10.664 6.215 -0.576 1 98.12 316 TYR A C 1
ATOM 2368 O O . TYR A 1 316 ? 11.695 6.879 -0.694 1 98.12 316 TYR A O 1
ATOM 2376 N N . LEU A 1 317 ? 9.492 6.59 -1.034 1 98.62 317 LEU A N 1
ATOM 2377 C CA . LEU A 1 317 ? 9.203 7.941 -1.503 1 98.62 317 LEU A CA 1
ATOM 2378 C C . LEU A 1 317 ? 8.039 8.547 -0.729 1 98.62 317 LEU A C 1
ATOM 2380 O O . LEU A 1 317 ? 6.953 7.957 -0.667 1 98.62 317 LEU A O 1
ATOM 2384 N N . ILE A 1 318 ? 8.25 9.664 -0.112 1 98.56 318 ILE A N 1
ATOM 2385 C CA . ILE A 1 318 ? 7.195 10.445 0.526 1 98.56 318 ILE A CA 1
ATOM 2386 C C . ILE A 1 318 ? 6.941 11.719 -0.275 1 98.56 318 ILE A C 1
ATOM 2388 O O . ILE A 1 318 ? 7.812 12.586 -0.365 1 98.56 318 ILE A O 1
ATOM 2392 N N . VAL A 1 319 ? 5.797 11.82 -0.802 1 97.56 319 VAL A N 1
ATOM 2393 C CA . VAL A 1 319 ? 5.441 12.984 -1.608 1 97.56 319 VAL A CA 1
ATOM 2394 C C . VAL A 1 319 ? 4.652 13.977 -0.762 1 97.56 319 VAL A C 1
ATOM 2396 O O . VAL A 1 319 ? 3.484 13.742 -0.44 1 97.56 319 VAL A O 1
ATOM 2399 N N . THR A 1 320 ? 5.258 15.062 -0.471 1 94.69 320 THR A N 1
ATOM 2400 C CA . THR A 1 320 ? 4.59 16.062 0.35 1 94.69 320 THR A CA 1
ATOM 2401 C C . THR A 1 320 ? 4.207 17.281 -0.489 1 94.69 320 THR A C 1
ATOM 2403 O O . THR A 1 320 ? 3.404 18.109 -0.059 1 94.69 320 THR A O 1
ATOM 2406 N N . SER A 1 321 ? 4.754 17.359 -1.693 1 89.19 321 SER A N 1
ATOM 2407 C CA . SER A 1 321 ? 4.434 18.453 -2.602 1 89.19 321 SER A CA 1
ATOM 2408 C C . SER A 1 321 ? 3.021 18.312 -3.162 1 89.19 321 SER A C 1
ATOM 2410 O O . SER A 1 321 ? 2.562 17.203 -3.43 1 89.19 321 SER A O 1
ATOM 2412 N N . GLY A 1 322 ? 2.381 19.406 -3.387 1 84.88 322 GLY A N 1
ATOM 2413 C CA . GLY A 1 322 ? 1.095 19.406 -4.062 1 84.88 322 GLY A CA 1
ATOM 2414 C C . GLY A 1 322 ? 1.194 19.766 -5.535 1 84.88 322 GLY A C 1
ATOM 2415 O O . GLY A 1 322 ? 0.176 19.922 -6.211 1 84.88 322 GLY A O 1
ATOM 2416 N N . CYS A 1 323 ? 2.4 19.891 -5.98 1 84.19 323 CYS A N 1
ATOM 2417 C CA . CYS A 1 323 ? 2.586 20.219 -7.391 1 84.19 323 CYS A CA 1
ATOM 2418 C C . CYS A 1 323 ? 2.234 19.016 -8.266 1 84.19 323 CYS A C 1
ATOM 2420 O O . CYS A 1 323 ? 2.578 17.875 -7.941 1 84.19 323 CYS A O 1
ATOM 2422 N N . GLU A 1 324 ? 1.695 19.297 -9.383 1 83.56 324 GLU A N 1
ATOM 2423 C CA . GLU A 1 324 ? 1.245 18.234 -10.281 1 83.56 324 GLU A CA 1
ATOM 2424 C C . GLU A 1 324 ? 2.412 17.359 -10.734 1 83.56 324 GLU A C 1
ATOM 2426 O O . GLU A 1 324 ? 2.291 16.141 -10.789 1 83.56 324 GLU A O 1
ATOM 2431 N N . THR A 1 325 ? 3.461 17.953 -11.023 1 84.31 325 THR A N 1
ATOM 2432 C CA . THR A 1 325 ? 4.609 17.266 -11.602 1 84.31 325 THR A CA 1
ATOM 2433 C C . THR A 1 325 ? 5.227 16.312 -10.578 1 84.31 325 THR A C 1
ATOM 2435 O O . THR A 1 325 ? 5.918 15.352 -10.953 1 84.31 325 THR A O 1
ATOM 2438 N N . ALA A 1 326 ? 5.031 16.578 -9.336 1 86.81 326 ALA A N 1
ATOM 2439 C CA . ALA A 1 326 ? 5.609 15.75 -8.273 1 86.81 326 ALA A CA 1
ATOM 2440 C C . ALA A 1 326 ? 5.016 14.344 -8.281 1 86.81 326 ALA A C 1
ATOM 2442 O O . ALA A 1 326 ? 5.543 13.438 -7.641 1 86.81 326 ALA A O 1
ATOM 2443 N N . PHE A 1 327 ? 3.98 14.117 -9.039 1 88.5 327 PHE A N 1
ATOM 2444 C CA . PHE A 1 327 ? 3.281 12.844 -9 1 88.5 327 PHE A CA 1
ATOM 2445 C C . PHE A 1 327 ? 3.516 12.055 -10.281 1 88.5 327 PHE A C 1
ATOM 2447 O O . PHE A 1 327 ? 2.889 11.016 -10.5 1 88.5 327 PHE A O 1
ATOM 2454 N N . GLU A 1 328 ? 4.312 12.469 -11.078 1 86.12 328 GLU A N 1
ATOM 2455 C CA . GLU A 1 328 ? 4.633 11.773 -12.32 1 86.12 328 GLU A CA 1
ATOM 2456 C C . GLU A 1 328 ? 5.688 10.695 -12.094 1 86.12 328 GLU A C 1
ATOM 2458 O O . GLU A 1 328 ? 6.684 10.93 -11.406 1 86.12 328 GLU A O 1
ATOM 2463 N N . GLY A 1 329 ? 5.473 9.555 -12.633 1 89.81 329 GLY A N 1
ATOM 2464 C CA . GLY A 1 329 ? 6.461 8.484 -12.672 1 89.81 329 GLY A CA 1
ATOM 2465 C C . GLY A 1 329 ? 6.871 7.996 -11.297 1 89.81 329 GLY A C 1
ATOM 2466 O O . GLY A 1 329 ? 8.023 7.621 -11.086 1 89.81 329 GLY A O 1
ATOM 2467 N N . LEU A 1 330 ? 6.047 8.016 -10.344 1 92.75 330 LEU A N 1
ATOM 2468 C CA . LEU A 1 330 ? 6.363 7.75 -8.945 1 92.75 330 LEU A CA 1
ATOM 2469 C C . LEU A 1 330 ? 6.988 6.367 -8.781 1 92.75 330 LEU A C 1
ATOM 2471 O O . LEU A 1 330 ? 7.867 6.172 -7.941 1 92.75 330 LEU A O 1
ATOM 2475 N N . ILE A 1 331 ? 6.574 5.484 -9.586 1 92.38 331 ILE A N 1
ATOM 2476 C CA . ILE A 1 331 ? 7.023 4.102 -9.477 1 92.38 331 ILE A CA 1
ATOM 2477 C C . ILE A 1 331 ? 8.523 4.02 -9.75 1 92.38 331 ILE A C 1
ATOM 2479 O O . ILE A 1 331 ? 9.203 3.121 -9.25 1 92.38 331 ILE A O 1
ATOM 2483 N N . ASP A 1 332 ? 9.102 4.938 -10.445 1 93 332 ASP A N 1
ATOM 2484 C CA . ASP A 1 332 ? 10.492 4.902 -10.875 1 93 332 ASP A CA 1
ATOM 2485 C C . ASP A 1 332 ? 11.414 5.488 -9.805 1 93 332 ASP A C 1
ATOM 2487 O O . ASP A 1 332 ? 12.633 5.445 -9.93 1 93 332 ASP A O 1
ATOM 2491 N N . TYR A 1 333 ? 10.898 6.012 -8.742 1 95.88 333 TYR A N 1
ATOM 2492 C CA . TYR A 1 333 ? 11.703 6.598 -7.676 1 95.88 333 TYR A CA 1
ATOM 2493 C C . TYR A 1 333 ? 12.164 5.531 -6.691 1 95.88 333 TYR A C 1
ATOM 2495 O O . TYR A 1 333 ? 13.102 5.75 -5.922 1 95.88 333 TYR A O 1
ATOM 2503 N N . VAL A 1 334 ? 11.484 4.402 -6.707 1 96.69 334 VAL A N 1
ATOM 2504 C CA . VAL A 1 334 ? 11.742 3.42 -5.656 1 96.69 334 VAL A CA 1
ATOM 2505 C C . VAL A 1 334 ? 12.258 2.125 -6.277 1 96.69 334 VAL A C 1
ATOM 2507 O O . VAL A 1 334 ? 12.078 1.884 -7.473 1 96.69 334 VAL A O 1
ATOM 2510 N N . CYS A 1 335 ? 12.93 1.343 -5.457 1 94.94 335 CYS A N 1
ATOM 2511 C CA . CYS A 1 335 ? 13.391 0.022 -5.875 1 94.94 335 CYS A CA 1
ATOM 2512 C C . CYS A 1 335 ? 12.25 -0.988 -5.832 1 94.94 335 CYS A C 1
ATOM 2514 O O . CYS A 1 335 ? 11.133 -0.656 -5.426 1 94.94 335 CYS A O 1
ATOM 2516 N N . ASP A 1 336 ? 12.477 -2.217 -6.328 1 94.5 336 ASP A N 1
ATOM 2517 C CA . ASP A 1 336 ? 11.469 -3.268 -6.227 1 94.5 336 ASP A CA 1
ATOM 2518 C C . ASP A 1 336 ? 11.109 -3.547 -4.77 1 94.5 336 ASP A C 1
ATOM 2520 O O . ASP A 1 336 ? 11.992 -3.631 -3.912 1 94.5 336 ASP A O 1
ATOM 2524 N N . GLY A 1 337 ? 9.773 -3.635 -4.539 1 94.94 337 GLY A N 1
ATOM 2525 C CA . GLY A 1 337 ? 9.305 -3.797 -3.172 1 94.94 337 GLY A CA 1
ATOM 2526 C C . GLY A 1 337 ? 9.195 -2.486 -2.418 1 94.94 337 GLY A C 1
ATOM 2527 O O . GLY A 1 337 ? 8.805 -2.467 -1.247 1 94.94 337 GLY A O 1
ATOM 2528 N N . GLY A 1 338 ? 9.539 -1.373 -3.1 1 96.44 338 GLY A N 1
ATOM 2529 C CA . GLY A 1 338 ? 9.523 -0.069 -2.455 1 96.44 338 GLY A CA 1
ATOM 2530 C C . GLY A 1 338 ? 8.125 0.454 -2.193 1 96.44 338 GLY A C 1
ATOM 2531 O O . GLY A 1 338 ? 7.141 -0.165 -2.6 1 96.44 338 GLY A O 1
ATOM 2532 N N . SER A 1 339 ? 8.055 1.585 -1.483 1 97.5 339 SER A N 1
ATOM 2533 C CA . SER A 1 339 ? 6.781 2.162 -1.072 1 97.5 339 SER A CA 1
ATOM 2534 C C . SER A 1 339 ? 6.715 3.648 -1.401 1 97.5 339 SER A C 1
ATOM 2536 O O . SER A 1 339 ? 7.676 4.387 -1.166 1 97.5 339 SER A O 1
ATOM 2538 N N . VAL A 1 340 ? 5.605 4.004 -1.978 1 98.19 340 VAL A N 1
ATOM 2539 C CA . VAL A 1 340 ? 5.312 5.398 -2.287 1 98.19 340 VAL A CA 1
ATOM 2540 C C . VAL A 1 340 ? 4.172 5.895 -1.401 1 98.19 340 VAL A C 1
ATOM 2542 O O . VAL A 1 340 ? 3.064 5.352 -1.441 1 98.19 340 VAL A O 1
ATOM 2545 N N . ILE A 1 341 ? 4.418 6.898 -0.637 1 98.25 341 ILE A N 1
ATOM 2546 C CA . ILE A 1 341 ? 3.41 7.473 0.245 1 98.25 341 ILE A CA 1
ATOM 2547 C C . ILE A 1 341 ? 3.088 8.898 -0.196 1 98.25 341 ILE A C 1
ATOM 2549 O O . ILE A 1 341 ? 3.965 9.766 -0.194 1 98.25 341 ILE A O 1
ATOM 2553 N N . CYS A 1 342 ? 1.906 9.109 -0.517 1 96.94 342 CYS A N 1
ATOM 2554 C CA . CYS A 1 342 ? 1.449 10.43 -0.945 1 96.94 342 CYS A CA 1
ATOM 2555 C C . CYS A 1 342 ? 0.732 11.148 0.189 1 96.94 342 CYS A C 1
ATOM 2557 O O . CYS A 1 342 ? -0.267 10.656 0.713 1 96.94 342 CYS A O 1
ATOM 2559 N N . VAL A 1 343 ? 1.211 12.297 0.504 1 95.12 343 VAL A N 1
ATOM 2560 C CA . VAL A 1 343 ? 0.626 13.141 1.542 1 95.12 343 VAL A CA 1
ATOM 2561 C C . VAL A 1 343 ? 0.061 14.414 0.916 1 95.12 343 VAL A C 1
ATOM 2563 O O . VAL A 1 343 ? -1.009 14.883 1.309 1 95.12 343 VAL A O 1
ATOM 2566 N N . GLY A 1 344 ? 0.772 14.891 -0.113 1 90.06 344 GLY A N 1
ATOM 2567 C CA . GLY A 1 344 ? 0.315 16.078 -0.824 1 90.06 344 GLY A CA 1
ATOM 2568 C C . GLY A 1 344 ? -0.846 15.797 -1.76 1 90.06 344 GLY A C 1
ATOM 2569 O O . GLY A 1 344 ? -0.971 14.695 -2.291 1 90.06 344 GLY A O 1
ATOM 2570 N N . VAL A 1 345 ? -1.658 16.781 -1.979 1 84 345 VAL A N 1
ATOM 2571 C CA . VAL A 1 345 ? -2.764 16.719 -2.928 1 84 345 VAL A CA 1
ATOM 2572 C C . VAL A 1 345 ? -2.678 17.875 -3.914 1 84 345 VAL A C 1
ATOM 2574 O O . VAL A 1 345 ? -2.637 19.047 -3.508 1 84 345 VAL A O 1
ATOM 2577 N N . PRO A 1 346 ? -2.613 17.531 -5.164 1 78.38 346 PRO A N 1
ATOM 2578 C CA . PRO A 1 346 ? -2.555 18.625 -6.137 1 78.38 346 PRO A CA 1
ATOM 2579 C C . PRO A 1 346 ? -3.854 19.438 -6.203 1 78.38 346 PRO A C 1
ATOM 2581 O O . PRO A 1 346 ? -4.922 18.906 -5.887 1 78.38 346 PRO A O 1
ATOM 2584 N N . LYS A 1 347 ? -3.705 20.562 -6.746 1 72.38 347 LYS A N 1
ATOM 2585 C CA . LYS A 1 347 ? -4.844 21.469 -6.867 1 72.38 347 LYS A CA 1
ATOM 2586 C C . LYS A 1 347 ? -5.875 20.922 -7.852 1 72.38 347 LYS A C 1
ATOM 2588 O O . LYS A 1 347 ? -7.082 21.094 -7.652 1 72.38 347 LYS A O 1
ATOM 2593 N N . SER A 1 348 ? -5.406 20.266 -8.875 1 74.31 348 SER A N 1
ATOM 2594 C CA . SER A 1 348 ? -6.293 19.766 -9.914 1 74.31 348 SER A CA 1
ATOM 2595 C C . SER A 1 348 ? -7.133 18.594 -9.406 1 74.31 348 SER A C 1
ATOM 2597 O O . SER A 1 348 ? -8.141 18.234 -10.016 1 74.31 348 SER A O 1
ATOM 2599 N N . ARG A 1 349 ? -6.688 18.047 -8.344 1 75.69 349 ARG A N 1
ATOM 2600 C CA . ARG A 1 349 ? -7.301 16.812 -7.84 1 75.69 349 ARG A CA 1
ATOM 2601 C C . ARG A 1 349 ? -7.344 15.742 -8.922 1 75.69 349 ARG A C 1
ATOM 2603 O O . ARG A 1 349 ? -8.312 14.984 -9.008 1 75.69 349 ARG A O 1
ATOM 2610 N N . GLY A 1 350 ? -6.391 15.805 -9.711 1 80.38 350 GLY A N 1
ATOM 2611 C CA . GLY A 1 350 ? -6.312 14.891 -10.844 1 80.38 350 GLY A CA 1
ATOM 2612 C C . GLY A 1 350 ? -6.02 13.453 -10.43 1 80.38 350 GLY A C 1
ATOM 2613 O O . GLY A 1 350 ? -6.031 13.133 -9.242 1 80.38 350 GLY A O 1
ATOM 2614 N N . ASN A 1 351 ? -5.852 12.648 -11.469 1 88.88 351 ASN A N 1
ATOM 2615 C CA . ASN A 1 351 ? -5.652 11.211 -11.273 1 88.88 351 ASN A CA 1
ATOM 2616 C C . ASN A 1 351 ? -4.168 10.852 -11.234 1 88.88 351 ASN A C 1
ATOM 2618 O O . ASN A 1 351 ? -3.346 11.531 -11.852 1 88.88 351 ASN A O 1
ATOM 2622 N N . LEU A 1 352 ? -3.898 9.891 -10.406 1 89.38 352 LEU A N 1
ATOM 2623 C CA . LEU A 1 352 ? -2.605 9.219 -10.445 1 89.38 352 LEU A CA 1
ATOM 2624 C C . LEU A 1 352 ? -2.627 8.055 -11.43 1 89.38 352 LEU A C 1
ATOM 2626 O O . LEU A 1 352 ? -3.523 7.211 -11.383 1 89.38 352 LEU A O 1
ATOM 2630 N N . THR A 1 353 ? -1.728 8.109 -12.352 1 90.38 353 THR A N 1
ATOM 2631 C CA . THR A 1 353 ? -1.602 7.035 -13.328 1 90.38 353 THR A CA 1
ATOM 2632 C C . THR A 1 353 ? -0.419 6.133 -12.984 1 90.38 353 THR A C 1
ATOM 2634 O O . THR A 1 353 ? 0.717 6.602 -12.883 1 90.38 353 THR A O 1
ATOM 2637 N N . ILE A 1 354 ? -0.671 4.863 -12.812 1 92.31 354 ILE A N 1
ATOM 2638 C CA . ILE A 1 354 ? 0.348 3.893 -12.43 1 92.31 354 ILE A CA 1
ATOM 2639 C C . ILE A 1 354 ? 0.395 2.764 -13.453 1 92.31 354 ILE A C 1
ATOM 2641 O O . ILE A 1 354 ? -0.631 2.154 -13.766 1 92.31 354 ILE A O 1
ATOM 2645 N N . PRO A 1 355 ? 1.556 2.518 -14.016 1 93.19 355 PRO A N 1
ATOM 2646 C CA . PRO A 1 355 ? 1.648 1.296 -14.812 1 93.19 355 PRO A CA 1
ATOM 2647 C C . PRO A 1 355 ? 1.379 0.033 -14 1 93.19 355 PRO A C 1
ATOM 2649 O O . PRO A 1 355 ? 2.242 -0.412 -13.242 1 93.19 355 PRO A O 1
ATOM 2652 N N . LEU A 1 356 ? 0.279 -0.516 -14.18 1 92.19 356 LEU A N 1
ATOM 2653 C CA . LEU A 1 356 ? -0.232 -1.582 -13.32 1 92.19 356 LEU A CA 1
ATOM 2654 C C . LEU A 1 356 ? 0.667 -2.812 -13.391 1 92.19 356 LEU A C 1
ATOM 2656 O O . LEU A 1 356 ? 1.031 -3.379 -12.359 1 92.19 356 LEU A O 1
ATOM 2660 N N . ALA A 1 357 ? 1.008 -3.252 -14.562 1 90.31 357 ALA A N 1
ATOM 2661 C CA . ALA A 1 357 ? 1.827 -4.449 -14.719 1 90.31 357 ALA A CA 1
ATOM 2662 C C . ALA A 1 357 ? 3.156 -4.309 -13.977 1 90.31 357 ALA A C 1
ATOM 2664 O O . ALA A 1 357 ? 3.592 -5.234 -13.297 1 90.31 357 ALA A O 1
ATOM 2665 N N . LEU A 1 358 ? 3.717 -3.127 -14.094 1 91.56 358 LEU A N 1
ATOM 2666 C CA . LEU A 1 358 ? 4.988 -2.879 -13.422 1 91.56 358 LEU A CA 1
ATOM 2667 C C . LEU A 1 358 ? 4.812 -2.854 -11.914 1 91.56 358 LEU A C 1
ATOM 2669 O O . LEU A 1 358 ? 5.672 -3.34 -11.172 1 91.56 358 LEU A O 1
ATOM 2673 N N . MET A 1 359 ? 3.725 -2.234 -11.445 1 94.12 359 MET A N 1
ATOM 2674 C CA . MET A 1 359 ? 3.443 -2.215 -10.016 1 94.12 359 MET A CA 1
ATOM 2675 C C . MET A 1 359 ? 3.387 -3.631 -9.453 1 94.12 359 MET A C 1
ATOM 2677 O O . MET A 1 359 ? 3.936 -3.9 -8.383 1 94.12 359 MET A O 1
ATOM 2681 N N . VAL A 1 360 ? 2.766 -4.52 -10.18 1 93.75 360 VAL A N 1
ATOM 2682 C CA . VAL A 1 360 ? 2.617 -5.902 -9.742 1 93.75 360 VAL A CA 1
ATOM 2683 C C . VAL A 1 360 ? 3.955 -6.629 -9.852 1 93.75 360 VAL A C 1
ATOM 2685 O O . VAL A 1 360 ? 4.418 -7.242 -8.883 1 93.75 360 VAL A O 1
ATOM 2688 N N . GLU A 1 361 ? 4.641 -6.492 -10.961 1 90.62 361 GLU A N 1
ATOM 2689 C CA . GLU A 1 361 ? 5.895 -7.188 -11.219 1 90.62 361 GLU A CA 1
ATOM 2690 C C . GLU A 1 361 ? 6.969 -6.781 -10.219 1 90.62 361 GLU A C 1
ATOM 2692 O O . GLU A 1 361 ? 7.805 -7.602 -9.828 1 90.62 361 GLU A O 1
ATOM 2697 N N . ARG A 1 362 ? 6.871 -5.531 -9.82 1 93.31 362 ARG A N 1
ATOM 2698 C CA . ARG A 1 362 ? 7.91 -4.996 -8.945 1 93.31 362 ARG A CA 1
ATOM 2699 C C . ARG A 1 362 ? 7.453 -4.977 -7.492 1 93.31 362 ARG A C 1
ATOM 2701 O O . ARG A 1 362 ? 8.172 -4.504 -6.613 1 93.31 362 ARG A O 1
ATOM 2708 N N . SER A 1 363 ? 6.262 -5.453 -7.266 1 95.38 363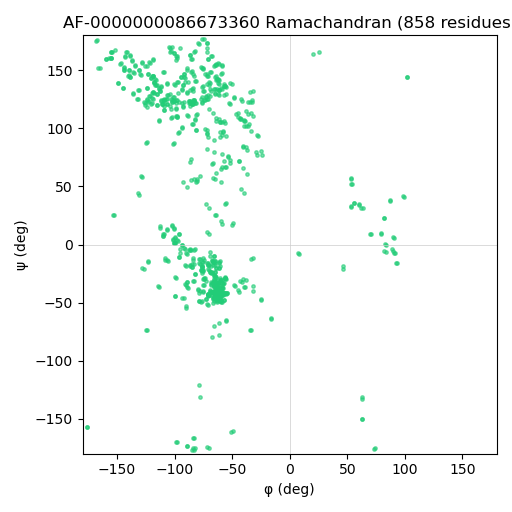 SER A N 1
ATOM 2709 C CA . SER A 1 363 ? 5.699 -5.535 -5.922 1 95.38 363 SER A CA 1
ATOM 2710 C C . SER A 1 363 ? 5.758 -4.188 -5.215 1 95.38 363 SER A C 1
ATOM 2712 O O . SER A 1 363 ? 6.215 -4.098 -4.07 1 95.38 363 SER A O 1
ATOM 2714 N N . ILE A 1 364 ? 5.262 -3.164 -5.867 1 96.5 364 ILE A N 1
ATOM 2715 C CA . ILE A 1 364 ? 5.34 -1.806 -5.34 1 96.5 364 ILE A CA 1
ATOM 2716 C C . ILE A 1 364 ? 4.086 -1.5 -4.52 1 96.5 364 ILE A C 1
ATOM 2718 O O . ILE A 1 364 ? 2.988 -1.947 -4.863 1 96.5 364 ILE A O 1
ATOM 2722 N N . LYS A 1 365 ? 4.258 -0.682 -3.467 1 97 365 LYS A N 1
ATOM 2723 C CA . LYS A 1 365 ? 3.168 -0.229 -2.604 1 97 365 LYS A CA 1
ATOM 2724 C C . LYS A 1 365 ? 2.914 1.265 -2.779 1 97 365 LYS A C 1
ATOM 2726 O O . LYS A 1 365 ? 3.855 2.053 -2.879 1 97 365 LYS A O 1
ATOM 2731 N N . PHE A 1 366 ? 1.667 1.597 -2.869 1 97.56 366 PHE A N 1
ATOM 2732 C CA . PHE A 1 366 ? 1.215 2.982 -2.844 1 97.56 366 PHE A CA 1
ATOM 2733 C C . PHE A 1 366 ? 0.263 3.219 -1.677 1 97.56 366 PHE A C 1
ATOM 2735 O O . PHE A 1 366 ? -0.57 2.365 -1.364 1 97.56 366 PHE A O 1
ATOM 2742 N N . GLN A 1 367 ? 0.374 4.379 -1.098 1 97.44 367 GLN A N 1
ATOM 2743 C CA . GLN A 1 367 ? -0.557 4.734 -0.032 1 97.44 367 GLN A CA 1
ATOM 2744 C C . GLN A 1 367 ? -0.811 6.238 -0.003 1 97.44 367 GLN A C 1
ATOM 2746 O O . GLN A 1 367 ? 0.104 7.031 -0.23 1 97.44 367 GLN A O 1
ATOM 2751 N N . GLY A 1 368 ? -2.031 6.559 0.198 1 96.5 368 GLY A N 1
ATOM 2752 C CA . GLY A 1 368 ? -2.379 7.926 0.554 1 96.5 368 GLY A CA 1
ATOM 2753 C C . GLY A 1 368 ? -2.619 8.109 2.039 1 96.5 368 GLY A C 1
ATOM 2754 O O . GLY A 1 368 ? -3.246 7.27 2.684 1 96.5 368 GLY A O 1
ATOM 2755 N N . LEU A 1 369 ? -2.102 9.188 2.535 1 94.94 369 LEU A N 1
ATOM 2756 C CA . LEU A 1 369 ? -2.312 9.516 3.941 1 94.94 369 LEU A CA 1
ATOM 2757 C C . LEU A 1 369 ? -2.645 10.992 4.113 1 94.94 369 LEU A C 1
ATOM 2759 O O . LEU A 1 369 ? -1.92 11.859 3.611 1 94.94 369 LEU A O 1
ATOM 2763 N N . LEU A 1 370 ? -3.604 11.227 4.77 1 86.31 370 LEU A N 1
ATOM 2764 C CA . LEU A 1 370 ? -4.078 12.609 4.871 1 86.31 370 LEU A CA 1
ATOM 2765 C C . LEU A 1 370 ? -3.428 13.32 6.051 1 86.31 370 LEU A C 1
ATOM 2767 O O . LEU A 1 370 ? -2.908 14.43 5.898 1 86.31 370 LEU A O 1
ATOM 2771 N N . MET A 1 371 ? -3.541 12.727 7.262 1 88 371 MET A N 1
ATOM 2772 C CA . MET A 1 371 ? -3.125 13.445 8.461 1 88 371 MET A CA 1
ATOM 2773 C C . MET A 1 371 ? -2.678 12.469 9.547 1 88 371 MET A C 1
ATOM 2775 O O . MET A 1 371 ? -2.855 11.258 9.414 1 88 371 MET A O 1
ATOM 2779 N N . GLY A 1 372 ? -2.033 13.102 10.547 1 86.31 372 GLY A N 1
ATOM 2780 C CA . GLY A 1 372 ? -1.722 12.352 11.758 1 86.31 372 GLY A CA 1
ATOM 2781 C C . GLY A 1 372 ? -2.639 12.688 12.922 1 86.31 372 GLY A C 1
ATOM 2782 O O . GLY A 1 372 ? -3.377 13.672 12.875 1 86.31 372 GLY A O 1
ATOM 2783 N N . GLY A 1 373 ? -2.598 11.844 13.922 1 86.69 373 GLY A N 1
ATOM 2784 C CA . GLY A 1 373 ? -3.469 12 15.07 1 86.69 373 GLY A CA 1
ATOM 2785 C C . GLY A 1 373 ? -2.785 12.688 16.25 1 86.69 373 GLY A C 1
ATOM 2786 O O . GLY A 1 373 ? -1.747 13.328 16.078 1 86.69 373 GLY A O 1
ATOM 2787 N N . TRP A 1 374 ? -3.451 12.68 17.391 1 89 374 TRP A N 1
ATOM 2788 C CA . TRP A 1 374 ? -2.947 13.273 18.625 1 89 374 TRP A CA 1
ATOM 2789 C C . TRP A 1 374 ? -1.618 12.641 19.031 1 89 374 TRP A C 1
ATOM 2791 O O . TRP A 1 374 ? -0.682 13.344 19.406 1 89 374 TRP A O 1
ATOM 2801 N N . ASP A 1 375 ? -1.554 11.352 18.797 1 91.06 375 ASP A N 1
ATOM 2802 C CA . ASP A 1 375 ? -0.346 10.648 19.219 1 91.06 375 ASP A CA 1
ATOM 2803 C C . ASP A 1 375 ? 0.874 11.133 18.438 1 91.06 375 ASP A C 1
ATOM 2805 O O . ASP A 1 375 ? 1.924 11.406 19.031 1 91.06 375 ASP A O 1
ATOM 2809 N N . GLU A 1 376 ? 0.671 11.25 17.172 1 95.06 376 GLU A N 1
ATOM 2810 C CA . GLU A 1 376 ? 1.772 11.766 16.375 1 95.06 376 GLU A CA 1
ATOM 2811 C C . GLU A 1 376 ? 2.129 13.195 16.766 1 95.06 376 GLU A C 1
ATOM 2813 O O . GLU A 1 376 ? 3.305 13.562 16.797 1 95.06 376 GLU A O 1
ATOM 2818 N N . SER A 1 377 ? 1.174 13.977 17.047 1 96.5 377 SER A N 1
ATOM 2819 C CA . SER A 1 377 ? 1.408 15.367 17.438 1 96.5 377 SER A CA 1
ATOM 2820 C C . SER A 1 377 ? 2.258 15.453 18.703 1 96.5 377 SER A C 1
ATOM 2822 O O . SER A 1 377 ? 3.236 16.203 18.75 1 96.5 377 SER A O 1
ATOM 2824 N N . TYR A 1 378 ? 1.891 14.688 19.703 1 97.25 378 TYR A N 1
ATOM 2825 C CA . TYR A 1 378 ? 2.631 14.688 20.969 1 97.25 378 TYR A CA 1
ATOM 2826 C C . TYR A 1 378 ? 4.062 14.211 20.75 1 97.25 378 TYR A C 1
ATOM 2828 O O . TYR A 1 378 ? 5.004 14.781 21.312 1 97.25 378 TYR A O 1
ATOM 2836 N N . GLU A 1 379 ? 4.215 13.195 19.922 1 98.12 379 GLU A N 1
ATOM 2837 C CA . GLU A 1 379 ? 5.555 12.688 19.656 1 98.12 379 GLU A CA 1
ATOM 2838 C C . GLU A 1 379 ? 6.414 13.742 18.969 1 98.12 379 GLU A C 1
ATOM 2840 O O . GLU A 1 379 ? 7.586 13.914 19.312 1 98.12 379 GLU A O 1
ATOM 2845 N N . VAL A 1 380 ? 5.816 14.43 18.078 1 98.38 380 VAL A N 1
ATOM 2846 C CA . VAL A 1 380 ? 6.547 15.477 17.359 1 98.38 380 VAL A CA 1
ATOM 2847 C C . VAL A 1 380 ? 6.957 16.578 18.344 1 98.38 380 VAL A C 1
ATOM 2849 O O . VAL A 1 380 ? 8.078 17.078 18.281 1 98.38 380 VAL A O 1
ATOM 2852 N N . MET A 1 381 ? 6.09 16.938 19.281 1 97.81 381 MET A N 1
ATOM 2853 C CA . MET A 1 381 ? 6.426 17.938 20.281 1 97.81 381 MET A CA 1
ATOM 2854 C C . MET A 1 381 ? 7.609 17.484 21.125 1 97.81 381 MET A C 1
ATOM 2856 O O . MET A 1 381 ? 8.484 18.281 21.469 1 97.81 381 MET A O 1
ATOM 2860 N N . GLU A 1 382 ? 7.566 16.234 21.438 1 97.88 382 GLU A N 1
ATOM 2861 C CA . GLU A 1 382 ? 8.68 15.688 22.203 1 97.88 382 GLU A CA 1
ATOM 2862 C C . GLU A 1 382 ? 9.977 15.727 21.406 1 97.88 382 GLU A C 1
ATOM 2864 O O . GLU A 1 382 ? 11.039 16.047 21.938 1 97.88 382 GLU A O 1
ATOM 2869 N N . TYR A 1 383 ? 9.906 15.383 20.141 1 98.12 383 TYR A N 1
ATOM 2870 C CA . TYR A 1 383 ? 11.094 15.445 19.297 1 98.12 383 TYR A CA 1
ATOM 2871 C C . TYR A 1 383 ? 11.648 16.859 19.234 1 98.12 383 TYR A C 1
ATOM 2873 O O . TYR A 1 383 ? 12.867 17.062 19.203 1 98.12 383 TYR A O 1
ATOM 2881 N N . ILE A 1 384 ? 10.805 17.844 19.156 1 97.38 384 ILE A N 1
ATOM 2882 C CA . ILE A 1 384 ? 11.219 19.234 19.172 1 97.38 384 ILE A CA 1
ATOM 2883 C C . ILE A 1 384 ? 11.898 19.562 20.5 1 97.38 384 ILE A C 1
ATOM 2885 O O . ILE A 1 384 ? 13 20.125 20.531 1 97.38 384 ILE A O 1
ATOM 2889 N N . ARG A 1 385 ? 11.273 19.172 21.562 1 96.38 385 ARG A N 1
ATOM 2890 C CA . ARG A 1 385 ? 11.797 19.438 22.891 1 96.38 385 ARG A CA 1
ATOM 2891 C C . ARG A 1 385 ? 13.188 18.828 23.078 1 96.38 385 ARG A C 1
ATOM 2893 O O . ARG A 1 385 ? 14.062 19.453 23.672 1 96.38 385 ARG A O 1
ATOM 2900 N N . GLU A 1 386 ? 13.391 17.656 22.484 1 95.69 386 GLU A N 1
ATOM 2901 C CA . GLU A 1 386 ? 14.633 16.906 22.641 1 95.69 386 GLU A CA 1
ATOM 2902 C C . GLU A 1 386 ? 15.695 17.406 21.656 1 95.69 386 GLU A C 1
ATOM 2904 O O . GLU A 1 386 ? 16.844 16.953 21.719 1 95.69 386 GLU A O 1
ATOM 2909 N N . GLY A 1 387 ? 15.312 18.172 20.703 1 94.75 387 GLY A N 1
ATOM 2910 C CA . GLY A 1 387 ? 16.266 18.703 19.75 1 94.75 387 GLY A CA 1
ATOM 2911 C C . GLY A 1 387 ? 16.453 17.828 18.531 1 94.75 387 GLY A C 1
ATOM 2912 O O . GLY A 1 387 ? 17.281 18.109 17.672 1 94.75 387 GLY A O 1
ATOM 2913 N N . LYS A 1 388 ? 15.68 16.828 18.453 1 96.25 388 LYS A N 1
ATOM 2914 C CA . LYS A 1 388 ? 15.742 15.93 17.297 1 96.25 388 LYS A CA 1
ATOM 2915 C C . LYS A 1 388 ? 15.094 16.562 16.078 1 96.25 388 LYS A C 1
ATOM 2917 O O . LYS A 1 388 ? 15.352 16.156 14.945 1 96.25 388 LYS A O 1
ATOM 2922 N N . LEU A 1 389 ? 14.242 17.516 16.344 1 96.94 389 LEU A N 1
ATOM 2923 C CA . LEU A 1 389 ? 13.523 18.25 15.305 1 96.94 389 LEU A CA 1
ATOM 2924 C C . LEU A 1 389 ? 13.586 19.75 15.555 1 96.94 389 LEU A C 1
ATOM 2926 O O . LEU A 1 389 ? 13.266 20.219 16.656 1 96.94 389 LEU A O 1
ATOM 2930 N N . ARG A 1 390 ? 14.039 20.469 14.602 1 95 390 ARG A N 1
ATOM 2931 C CA . ARG A 1 390 ? 14.07 21.922 14.633 1 95 390 ARG A CA 1
ATOM 2932 C C . ARG A 1 390 ? 13.344 22.516 13.43 1 95 390 ARG A C 1
ATOM 2934 O O . ARG A 1 390 ? 13.969 22.812 12.414 1 95 390 ARG A O 1
ATOM 2941 N N . PRO A 1 391 ? 12.078 22.703 13.602 1 96.69 391 PRO A N 1
ATOM 2942 C CA . PRO A 1 391 ? 11.297 23.172 12.461 1 96.69 391 PRO A CA 1
ATOM 2943 C C . PRO A 1 391 ? 11.828 24.484 11.875 1 96.69 391 PRO A C 1
ATOM 2945 O O . PRO A 1 391 ? 12.242 25.375 12.625 1 96.69 391 PRO A O 1
ATOM 2948 N N . LEU A 1 392 ? 11.883 24.516 10.562 1 94.81 392 LEU A N 1
ATOM 2949 C CA . LEU A 1 392 ? 12.203 25.75 9.852 1 94.81 392 LEU A CA 1
ATOM 2950 C C . LEU A 1 392 ? 10.961 26.625 9.703 1 94.81 392 LEU A C 1
ATOM 2952 O O . LEU A 1 392 ? 10.062 26.312 8.914 1 94.81 392 LEU A O 1
ATOM 2956 N N . VAL A 1 393 ? 10.953 27.719 10.461 1 92.69 393 VAL A N 1
ATOM 2957 C CA . VAL A 1 393 ? 9.727 28.5 10.516 1 92.69 393 VAL A CA 1
ATOM 2958 C C . VAL A 1 393 ? 9.992 29.906 9.992 1 92.69 393 VAL A C 1
ATOM 2960 O O . VAL A 1 393 ? 11.102 30.422 10.125 1 92.69 393 VAL A O 1
ATOM 2963 N N . VAL A 1 394 ? 9.008 30.422 9.344 1 88.12 394 VAL A N 1
ATOM 2964 C CA . VAL A 1 394 ? 8.906 31.844 9.008 1 88.12 394 VAL A CA 1
ATOM 2965 C C . VAL A 1 394 ? 7.797 32.5 9.828 1 88.12 394 VAL A C 1
ATOM 2967 O O . VAL A 1 394 ? 6.648 32.031 9.789 1 88.12 394 VAL A O 1
ATOM 2970 N N . GLU A 1 395 ? 8.117 33.531 10.547 1 90.75 395 GLU A N 1
ATOM 2971 C CA . GLU A 1 395 ? 7.141 34.156 11.438 1 90.75 395 GLU A CA 1
ATOM 2972 C C . GLU A 1 395 ? 6.383 35.281 10.727 1 90.75 395 GLU A C 1
ATOM 2974 O O . GLU A 1 395 ? 6.953 36 9.906 1 90.75 395 GLU A O 1
ATOM 2979 N N . ALA A 1 396 ? 5.168 35.375 11.055 1 91 396 ALA A N 1
ATOM 2980 C CA . ALA A 1 396 ? 4.293 36.438 10.578 1 91 396 ALA A CA 1
ATOM 2981 C C . ALA A 1 396 ? 3.336 36.906 11.68 1 91 396 ALA A C 1
ATOM 2983 O O . ALA A 1 396 ? 3.26 36.281 12.742 1 91 396 ALA A O 1
ATOM 2984 N N . CYS A 1 397 ? 2.719 38.031 11.461 1 93.69 397 CYS A N 1
ATOM 2985 C CA . CYS A 1 397 ? 1.646 38.469 12.344 1 93.69 397 CYS A CA 1
ATOM 2986 C C . CYS A 1 397 ? 0.281 38.188 11.734 1 93.69 397 CYS A C 1
ATOM 2988 O O . CYS A 1 397 ? 0.183 37.844 10.547 1 93.69 397 CYS A O 1
ATOM 2990 N N . LEU A 1 398 ? -0.72 38.25 12.508 1 94.06 398 LEU A N 1
ATOM 2991 C CA . LEU A 1 398 ? -2.068 37.875 12.102 1 94.06 398 LEU A CA 1
ATOM 2992 C C . LEU A 1 398 ? -2.51 38.656 10.867 1 94.06 398 LEU A C 1
ATOM 2994 O O . LEU A 1 398 ? -3.076 38.094 9.938 1 94.06 398 LEU A O 1
ATOM 2998 N N . GLU A 1 399 ? -2.23 39.938 10.812 1 91.75 399 GLU A N 1
ATOM 2999 C CA . GLU A 1 399 ? -2.674 40.812 9.734 1 91.75 399 GLU A CA 1
ATOM 3000 C C . GLU A 1 399 ? -2.008 40.469 8.414 1 91.75 399 GLU A C 1
ATOM 3002 O O . GLU A 1 399 ? -2.471 40.875 7.344 1 91.75 399 GLU A O 1
ATOM 3007 N N . GLU A 1 400 ? -0.969 39.688 8.477 1 89.5 400 GLU A N 1
ATOM 3008 C CA . GLU A 1 400 ? -0.228 39.312 7.281 1 89.5 400 GLU A CA 1
ATOM 3009 C C . GLU A 1 400 ? -0.785 38.031 6.672 1 89.5 400 GLU A C 1
ATOM 3011 O O . GLU A 1 400 ? -0.409 37.656 5.562 1 89.5 400 GLU A O 1
ATOM 3016 N N . VAL A 1 401 ? -1.695 37.375 7.316 1 88.44 401 VAL A N 1
ATOM 3017 C CA . VAL A 1 401 ? -2.162 36.031 6.926 1 88.44 401 VAL A CA 1
ATOM 3018 C C . VAL A 1 401 ? -2.729 36.094 5.512 1 88.44 401 VAL A C 1
ATOM 3020 O O . VAL A 1 401 ? -2.395 35.25 4.676 1 88.44 401 VAL A O 1
ATOM 3023 N N . PRO A 1 402 ? -3.547 37.094 5.121 1 82.19 402 PRO A N 1
ATOM 3024 C CA . PRO A 1 402 ? -4.074 37.094 3.758 1 82.19 402 PRO A CA 1
ATOM 3025 C C . PRO A 1 402 ? -2.977 37.156 2.699 1 82.19 402 PRO A C 1
ATOM 3027 O O . PRO A 1 402 ? -3.064 36.469 1.678 1 82.19 402 PRO A O 1
ATOM 3030 N N . PHE A 1 403 ? -1.983 37.969 2.998 1 81.75 403 PHE A N 1
ATOM 3031 C CA . PHE A 1 403 ? -0.86 38.094 2.078 1 81.75 403 PHE A CA 1
ATOM 3032 C C . PHE A 1 403 ? -0.079 36.781 1.987 1 81.75 403 PHE A C 1
ATOM 3034 O O . PHE A 1 403 ? 0.289 36.344 0.895 1 81.75 403 PHE A O 1
ATOM 3041 N N . ARG A 1 404 ? 0.196 36.156 3.121 1 82.5 404 ARG A N 1
ATOM 3042 C CA . ARG A 1 404 ? 0.961 34.938 3.164 1 82.5 404 ARG A CA 1
ATOM 3043 C C . ARG A 1 404 ? 0.206 33.781 2.479 1 82.5 404 ARG A C 1
ATOM 3045 O O . ARG A 1 404 ? 0.815 32.938 1.841 1 82.5 404 ARG A O 1
ATOM 3052 N N . MET A 1 405 ? -1.032 33.781 2.586 1 78.31 405 MET A N 1
ATOM 3053 C CA . MET A 1 405 ? -1.854 32.75 1.966 1 78.31 405 MET A CA 1
ATOM 3054 C C . MET A 1 405 ? -1.783 32.812 0.445 1 78.31 405 MET A C 1
ATOM 3056 O O . MET A 1 405 ? -1.818 31.797 -0.243 1 78.31 405 MET A O 1
ATOM 3060 N N . LYS A 1 406 ? -1.706 34 -0.058 1 73.12 406 LYS A N 1
ATOM 3061 C CA . LYS A 1 406 ? -1.54 34.188 -1.498 1 73.12 406 LYS A CA 1
ATOM 3062 C C . LYS A 1 406 ? -0.21 33.594 -1.973 1 73.12 406 LYS A C 1
ATOM 3064 O O . LYS A 1 406 ? -0.14 32.969 -3.041 1 73.12 406 LYS A O 1
ATOM 3069 N N . ALA A 1 407 ? 0.806 33.75 -1.176 1 71.38 407 ALA A N 1
ATOM 3070 C CA . ALA A 1 407 ? 2.121 33.188 -1.516 1 71.38 407 ALA A CA 1
ATOM 3071 C C . ALA A 1 407 ? 2.096 31.672 -1.553 1 71.38 407 ALA A C 1
ATOM 3073 O O . ALA A 1 407 ? 2.771 31.047 -2.379 1 71.38 407 ALA A O 1
ATOM 3074 N N . PHE A 1 408 ? 1.355 31.016 -0.703 1 71.19 408 PHE A N 1
ATOM 3075 C CA . PHE A 1 408 ? 1.201 29.562 -0.663 1 71.19 408 PHE A CA 1
ATOM 3076 C C . PHE A 1 408 ? 0.604 29.047 -1.966 1 71.19 408 PHE A C 1
ATOM 3078 O O . PHE A 1 408 ? 1.005 28 -2.465 1 71.19 408 PHE A O 1
ATOM 3085 N N . LYS A 1 409 ? -0.24 29.844 -2.484 1 66.75 409 LYS A N 1
ATOM 3086 C CA . LYS A 1 409 ? -0.922 29.438 -3.709 1 66.75 409 LYS A CA 1
ATOM 3087 C C . LYS A 1 409 ? 0.062 29.297 -4.867 1 66.75 409 LYS A C 1
ATOM 3089 O O . LYS A 1 409 ? -0.116 28.453 -5.75 1 66.75 409 LYS A O 1
ATOM 3094 N N . ASP A 1 410 ? 1.081 30 -4.773 1 66.44 410 ASP A N 1
ATOM 3095 C CA . ASP A 1 410 ? 2.051 30.016 -5.863 1 66.44 410 ASP A CA 1
ATOM 3096 C C . ASP A 1 410 ? 3.25 29.125 -5.539 1 66.44 410 ASP A C 1
ATOM 3098 O O . ASP A 1 410 ? 4.262 29.156 -6.246 1 66.44 410 ASP A O 1
ATOM 3102 N N . HIS A 1 411 ? 3.121 28.312 -4.555 1 68.5 411 HIS A N 1
ATOM 3103 C CA . HIS A 1 411 ? 4.137 27.359 -4.098 1 68.5 411 HIS A CA 1
ATOM 3104 C C . HIS A 1 411 ? 5.445 28.078 -3.771 1 68.5 411 HIS A C 1
ATOM 3106 O O . HIS A 1 411 ? 6.527 27.547 -4.027 1 68.5 411 HIS A O 1
ATOM 3112 N N . HIS A 1 412 ? 5.379 29.234 -3.252 1 71.94 412 HIS A N 1
ATOM 3113 C CA . HIS A 1 412 ? 6.566 30.016 -2.934 1 71.94 412 HIS A CA 1
ATOM 3114 C C . HIS A 1 412 ? 6.875 29.969 -1.44 1 71.94 412 HIS A C 1
ATOM 3116 O O . HIS A 1 412 ? 7.695 30.734 -0.946 1 71.94 412 HIS A O 1
ATOM 3122 N N . ASN A 1 413 ? 6.289 29.031 -0.808 1 78.5 413 ASN A N 1
ATOM 3123 C CA . ASN A 1 413 ? 6.555 28.953 0.625 1 78.5 413 ASN A CA 1
ATOM 3124 C C . ASN A 1 413 ? 7.746 28.047 0.931 1 78.5 413 ASN A C 1
ATOM 3126 O O . ASN A 1 413 ? 7.98 27.062 0.232 1 78.5 413 ASN A O 1
ATOM 3130 N N . ILE A 1 414 ? 8.523 28.484 1.87 1 86.75 414 ILE A N 1
ATOM 3131 C CA . ILE A 1 414 ? 9.656 27.734 2.4 1 86.75 414 ILE A CA 1
ATOM 3132 C C . ILE A 1 414 ? 9.445 27.469 3.889 1 86.75 414 ILE A C 1
ATOM 3134 O O . ILE A 1 414 ? 9.031 28.359 4.637 1 86.75 414 ILE A O 1
ATOM 3138 N N . GLY A 1 415 ? 9.648 26.203 4.281 1 90.62 415 GLY A N 1
ATOM 3139 C CA . GLY A 1 415 ? 9.391 25.859 5.672 1 90.62 415 GLY A CA 1
ATOM 3140 C C . GLY A 1 415 ? 7.938 26.047 6.066 1 90.62 415 GLY A C 1
ATOM 3141 O O . GLY A 1 415 ? 7.031 25.797 5.266 1 90.62 415 GLY A O 1
ATOM 3142 N N . LYS A 1 416 ? 7.719 26.359 7.32 1 92.12 416 LYS A N 1
ATOM 3143 C CA . LYS A 1 416 ? 6.375 26.547 7.863 1 92.12 416 LYS A CA 1
ATOM 3144 C C . LYS A 1 416 ? 6.164 27.984 8.32 1 92.12 416 LYS A C 1
ATOM 3146 O O . LYS A 1 416 ? 6.996 28.547 9.031 1 92.12 416 LYS A O 1
ATOM 3151 N N . VAL A 1 417 ? 5.062 28.594 7.863 1 90.75 417 VAL A N 1
ATOM 3152 C CA . VAL A 1 417 ? 4.719 29.922 8.336 1 90.75 417 VAL A CA 1
ATOM 3153 C C . VAL A 1 417 ? 3.963 29.828 9.664 1 90.75 417 VAL A C 1
ATOM 3155 O O . VAL A 1 417 ? 2.963 29.109 9.758 1 90.75 417 VAL A O 1
ATOM 3158 N N . VAL A 1 418 ? 4.453 30.484 10.641 1 93.81 418 VAL A N 1
ATOM 3159 C CA . VAL A 1 418 ? 3.803 30.547 11.945 1 93.81 418 VAL A CA 1
ATOM 3160 C C . VAL A 1 418 ? 3.434 32 12.258 1 93.81 418 VAL A C 1
ATOM 3162 O O . VAL A 1 418 ? 4.195 32.906 11.961 1 93.81 418 VAL A O 1
ATOM 3165 N N . VAL A 1 419 ? 2.305 32.125 12.812 1 94.81 419 VAL A N 1
ATOM 3166 C CA . VAL A 1 419 ? 1.741 33.469 13.078 1 94.81 419 VAL A CA 1
ATOM 3167 C C . VAL A 1 419 ? 1.747 33.719 14.578 1 94.81 419 VAL A C 1
ATOM 3169 O O . VAL A 1 419 ? 1.167 32.969 15.359 1 94.81 419 VAL A O 1
ATOM 3172 N N . ARG A 1 420 ? 2.373 34.688 14.977 1 94.88 420 ARG A N 1
ATOM 3173 C CA . ARG A 1 420 ? 2.35 35.156 16.359 1 94.88 420 ARG A CA 1
ATOM 3174 C C . ARG A 1 420 ? 1.18 36.094 16.609 1 94.88 420 ARG A C 1
ATOM 3176 O O . ARG A 1 420 ? 1.034 37.094 15.906 1 94.88 420 ARG A O 1
ATOM 3183 N N . MET A 1 421 ? 0.337 35.75 17.578 1 92.19 421 MET A N 1
ATOM 3184 C CA . MET A 1 421 ? -0.837 36.594 17.875 1 92.19 421 MET A CA 1
ATOM 3185 C C . MET A 1 421 ? -0.467 37.781 18.75 1 92.19 421 MET A C 1
ATOM 3187 O O . MET A 1 421 ? 0.433 37.688 19.578 1 92.19 421 MET A O 1
ATOM 3191 N N . ASN A 1 422 ? -0.228 39 18.391 1 68.5 422 ASN A N 1
ATOM 3192 C CA . ASN A 1 422 ? 0.222 40.188 19.078 1 68.5 422 ASN A CA 1
ATOM 3193 C C . ASN A 1 422 ? -0.095 40.156 20.562 1 68.5 422 ASN A C 1
ATOM 3195 O O . ASN A 1 422 ? -1.247 39.938 20.953 1 68.5 422 ASN A O 1
ATOM 3199 N N . ASP A 1 423 ? 0.56 39.562 21.438 1 51.06 423 ASP A N 1
ATOM 3200 C CA . ASP A 1 423 ? 0.333 40.156 22.75 1 51.06 423 ASP A CA 1
ATOM 3201 C C . ASP A 1 423 ? 0.727 41.625 22.75 1 51.06 423 ASP A C 1
ATOM 3203 O O . ASP A 1 423 ? 1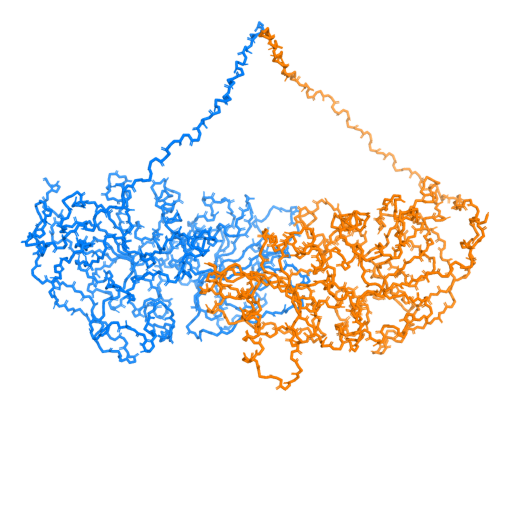.838 41.969 22.359 1 51.06 423 ASP A O 1
ATOM 3207 N N . SER A 1 424 ? 0.199 42.688 22.594 1 39.5 424 SER A N 1
ATOM 3208 C CA . SER A 1 424 ? 0.541 43.75 23.531 1 39.5 424 SER A CA 1
ATOM 3209 C C . SER A 1 424 ? 1.012 43.188 24.859 1 39.5 424 SER A C 1
ATOM 3211 O O . SER A 1 424 ? 1.784 43.844 25.578 1 39.5 424 SER A O 1
ATOM 3213 N N . ILE A 1 425 ? 0.27 42.156 25.516 1 35.78 425 ILE A N 1
ATOM 3214 C CA 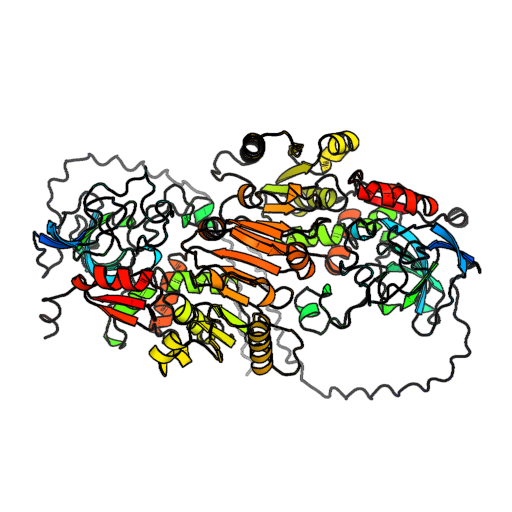. ILE A 1 425 ? 0.401 41.844 26.938 1 35.78 425 ILE A CA 1
ATOM 3215 C C . ILE A 1 425 ? 1.654 41 27.156 1 35.78 425 ILE A C 1
ATOM 3217 O O . ILE A 1 425 ? 2.055 40.75 28.312 1 35.78 425 ILE A O 1
ATOM 3221 N N . TRP A 1 426 ? 2.096 40.125 26.453 1 35.09 426 TRP A N 1
ATOM 3222 C CA . TRP A 1 426 ? 3.051 39.312 27.203 1 35.09 426 TRP A CA 1
ATOM 3223 C C . TRP A 1 426 ? 4.223 40.156 27.688 1 35.09 426 TRP A C 1
ATOM 3225 O O . TRP A 1 426 ? 5.184 39.625 28.25 1 35.09 426 TRP A O 1
ATOM 3235 N N . ARG A 1 427 ? 4.508 41.25 27.203 1 33.16 427 ARG A N 1
ATOM 3236 C CA . ARG A 1 427 ? 5.496 42.062 27.906 1 33.16 427 ARG A CA 1
ATOM 3237 C C . ARG A 1 427 ? 5.086 42.312 29.359 1 33.16 427 ARG A C 1
ATOM 3239 O O . ARG A 1 427 ? 5.828 42.938 30.125 1 33.16 427 ARG A O 1
ATOM 3246 N N . GLU A 1 428 ? 3.881 42.344 29.781 1 29.86 428 GLU A N 1
ATOM 3247 C CA . GLU A 1 428 ? 3.699 42.844 31.141 1 29.86 428 GLU A CA 1
ATOM 3248 C C . GLU A 1 428 ? 4.309 41.875 32.156 1 29.86 428 GLU A C 1
ATOM 3250 O O . GLU A 1 428 ? 5.004 42.312 33.094 1 29.86 428 GLU A O 1
ATOM 3255 N N . ARG A 1 429 ? 3.641 40.656 32.594 1 28.17 429 ARG A N 1
ATOM 3256 C CA . ARG A 1 429 ? 4.051 40.094 33.875 1 28.17 429 ARG A CA 1
ATOM 3257 C C . ARG A 1 429 ? 5.398 39.375 33.75 1 28.17 429 ARG A C 1
ATOM 3259 O O . ARG A 1 429 ? 5.906 38.844 34.75 1 28.17 429 ARG A O 1
ATOM 3266 N N . LEU A 1 430 ? 5.941 38.844 32.688 1 24.42 430 LEU A N 1
ATOM 3267 C CA . LEU A 1 430 ? 7.16 38.219 33.188 1 24.42 430 LEU A CA 1
ATOM 3268 C C . LEU A 1 430 ? 8.188 39.281 33.594 1 24.42 430 LEU A C 1
ATOM 3270 O O . LEU A 1 430 ? 9.352 38.969 33.844 1 24.42 430 LEU A O 1
ATOM 3274 N N . ILE A 1 431 ? 7.809 40.531 33.625 1 21.75 431 ILE A N 1
ATOM 3275 C CA . ILE A 1 431 ? 8.672 41.281 34.531 1 21.75 431 ILE A CA 1
ATOM 3276 C C . ILE A 1 431 ? 8.32 40.938 35.969 1 21.75 431 ILE A C 1
ATOM 3278 O O . ILE A 1 431 ? 7.148 40.938 36.344 1 21.75 431 ILE A O 1
ATOM 3282 N N . MET B 1 1 ? -1.295 -29.672 50.938 1 19.92 1 MET B N 1
ATOM 3283 C CA . MET B 1 1 ? 0.038 -30.266 51 1 19.92 1 MET B CA 1
ATOM 3284 C C . MET B 1 1 ? 0.979 -29.594 50 1 19.92 1 MET B C 1
ATOM 3286 O O . MET B 1 1 ? 0.773 -29.672 48.781 1 19.92 1 MET B O 1
ATOM 3290 N N . MET B 1 2 ? 1.609 -28.344 50.312 1 22.14 2 MET B N 1
ATOM 3291 C CA . MET B 1 2 ? 1.991 -27.125 49.625 1 22.14 2 MET B CA 1
ATOM 3292 C C . MET B 1 2 ? 3.383 -27.25 49 1 22.14 2 MET B C 1
ATOM 3294 O O . MET B 1 2 ? 4.383 -27.219 49.719 1 22.14 2 MET B O 1
ATOM 3298 N N . ARG B 1 3 ? 3.492 -28.047 47.938 1 22.97 3 ARG B N 1
ATOM 3299 C CA . ARG B 1 3 ? 4.715 -28.656 47.406 1 22.97 3 ARG B CA 1
ATOM 3300 C C . ARG B 1 3 ? 5.707 -27.594 46.969 1 22.97 3 ARG B C 1
ATOM 3302 O O . ARG B 1 3 ? 5.336 -26.625 46.281 1 22.97 3 ARG B O 1
ATOM 3309 N N . GLU B 1 4 ? 6.832 -27.266 47.562 1 22.88 4 GLU B N 1
ATOM 3310 C CA . GLU B 1 4 ? 7.93 -26.312 47.688 1 22.88 4 GLU B CA 1
ATOM 3311 C C . GLU B 1 4 ? 8.781 -26.281 46.406 1 22.88 4 GLU B C 1
ATOM 3313 O O . GLU B 1 4 ? 9.609 -27.172 46.188 1 22.88 4 GLU B O 1
ATOM 3318 N N . SER B 1 5 ? 8.188 -25.984 45.219 1 20.7 5 SER B N 1
ATOM 3319 C CA . SER B 1 5 ? 8.766 -26.375 43.938 1 20.7 5 SER B CA 1
ATOM 3320 C C . SER B 1 5 ? 10.008 -25.562 43.625 1 20.7 5 SER B C 1
ATOM 3322 O O . SER B 1 5 ? 9.977 -24.328 43.688 1 20.7 5 SER B O 1
ATOM 3324 N N . HIS B 1 6 ? 11.211 -26 43.969 1 22.61 6 HIS B N 1
ATOM 3325 C CA . HIS B 1 6 ? 12.602 -25.578 44.062 1 22.61 6 HIS B CA 1
ATOM 3326 C C . HIS B 1 6 ? 13.141 -25.141 42.719 1 22.61 6 HIS B C 1
ATOM 3328 O O . HIS B 1 6 ? 13.32 -25.953 41.812 1 22.61 6 HIS B O 1
ATOM 3334 N N . GLY B 1 7 ? 12.68 -24.062 42.062 1 21.17 7 GLY B N 1
ATOM 3335 C CA . GLY B 1 7 ? 12.844 -23.719 40.656 1 21.17 7 GLY B CA 1
ATOM 3336 C C . GLY B 1 7 ? 14.258 -23.297 40.312 1 21.17 7 GLY B C 1
ATOM 3337 O O . GLY B 1 7 ? 14.742 -22.266 40.781 1 21.17 7 GLY B O 1
ATOM 3338 N N . GLU B 1 8 ? 15.148 -24.188 40.094 1 20.77 8 GLU B N 1
ATOM 3339 C CA . GLU B 1 8 ? 16.609 -24.109 39.969 1 20.77 8 GLU B CA 1
ATOM 3340 C C . GLU B 1 8 ? 17.031 -23.188 38.844 1 20.77 8 GLU B C 1
ATOM 3342 O O . GLU B 1 8 ? 16.5 -23.281 37.719 1 20.77 8 GLU B O 1
ATOM 3347 N N . LYS B 1 9 ? 17.516 -21.984 39.156 1 24.11 9 LYS B N 1
ATOM 3348 C CA . LYS B 1 9 ? 18 -20.828 38.406 1 24.11 9 LYS B CA 1
ATOM 3349 C C . LYS B 1 9 ? 19.188 -21.219 37.5 1 24.11 9 LYS B C 1
ATOM 3351 O O . LYS B 1 9 ? 20.266 -21.531 38 1 24.11 9 LYS B O 1
ATOM 3356 N N . LEU B 1 10 ? 18.969 -21.906 36.281 1 21.22 10 LEU B N 1
ATOM 3357 C CA . LEU B 1 10 ? 20.031 -22.438 35.438 1 21.22 10 LEU B CA 1
ATOM 3358 C C . LEU B 1 10 ? 20.953 -21.328 34.969 1 21.22 10 LEU B C 1
ATOM 3360 O O . LEU B 1 10 ? 20.5 -20.359 34.375 1 21.22 10 LEU B O 1
ATOM 3364 N N . GLN B 1 11 ? 22.031 -21.047 35.688 1 22.23 11 GLN B N 1
ATOM 3365 C CA . GLN B 1 11 ? 23.094 -20.047 35.594 1 22.23 11 GLN B CA 1
ATOM 3366 C C . GLN B 1 11 ? 23.844 -20.156 34.281 1 22.23 11 GLN B C 1
ATOM 3368 O O . GLN B 1 11 ? 24.625 -21.078 34.062 1 22.23 11 GLN B O 1
ATOM 3373 N N . LEU B 1 12 ? 23.25 -19.875 33.094 1 21.73 12 LEU B N 1
ATOM 3374 C CA . LEU B 1 12 ? 23.75 -20.203 31.766 1 21.73 12 LEU B CA 1
ATOM 3375 C C . LEU B 1 12 ? 24.938 -19.312 31.406 1 21.73 12 LEU B C 1
ATOM 3377 O O . LEU B 1 12 ? 24.781 -18.297 30.719 1 21.73 12 LEU B O 1
ATOM 3381 N N . SER B 1 13 ? 25.828 -18.906 32.344 1 21.97 13 SER B N 1
ATOM 3382 C CA . SER B 1 13 ? 26.766 -17.812 32.062 1 21.97 13 SER B CA 1
ATOM 3383 C C . SER B 1 13 ? 27.812 -18.234 31.031 1 21.97 13 SER B C 1
ATOM 3385 O O . SER B 1 13 ? 28.672 -17.438 30.656 1 21.97 13 SER B O 1
ATOM 3387 N N . GLU B 1 14 ? 27.969 -19.469 30.625 1 21.33 14 GLU B N 1
ATOM 3388 C CA . GLU B 1 14 ? 29.375 -19.734 30.328 1 21.33 14 GLU B CA 1
ATOM 3389 C C . GLU B 1 14 ? 29.828 -18.984 29.078 1 21.33 14 GLU B C 1
ATOM 3391 O O . GLU B 1 14 ? 29.109 -18.984 28.078 1 21.33 14 GLU B O 1
ATOM 3396 N N . LYS B 1 15 ? 30.812 -18.031 29.203 1 24.17 15 LYS B N 1
ATOM 3397 C CA . LYS B 1 15 ? 31.609 -17.172 28.328 1 24.17 15 LYS B CA 1
ATOM 3398 C C . LYS B 1 15 ? 32.312 -18 27.25 1 24.17 15 LYS B C 1
ATOM 3400 O O . LYS B 1 15 ? 33.25 -18.75 27.547 1 24.17 15 LYS B O 1
ATOM 3405 N N . VAL B 1 16 ? 31.578 -18.484 26.172 1 22.3 16 VAL B N 1
ATOM 3406 C CA . VAL B 1 16 ? 32.188 -19.328 25.156 1 22.3 16 VAL B CA 1
ATOM 3407 C C . VAL B 1 16 ? 33.312 -18.578 24.469 1 22.3 16 VAL B C 1
ATOM 3409 O O . VAL B 1 16 ? 33.125 -17.484 23.969 1 22.3 16 VAL B O 1
ATOM 3412 N N . SER B 1 17 ? 34.5 -18.812 24.922 1 22.77 17 SER B N 1
ATOM 3413 C CA . SER B 1 17 ? 35.781 -18.312 24.453 1 22.77 17 SER B CA 1
ATOM 3414 C C . SER B 1 17 ? 35.906 -18.469 22.938 1 22.77 17 SER B C 1
ATOM 3416 O O . SER B 1 17 ? 35.406 -19.438 22.359 1 22.77 17 SER B O 1
ATOM 3418 N N . SER B 1 18 ? 36.219 -17.375 22.203 1 25.16 18 SER B N 1
ATOM 3419 C CA . SER B 1 18 ? 36.344 -16.984 20.812 1 25.16 18 SER B CA 1
ATOM 3420 C C . SER B 1 18 ? 37.406 -17.828 20.094 1 25.16 18 SER B C 1
ATOM 3422 O O . SER B 1 18 ? 37.938 -17.422 19.078 1 25.16 18 SER B O 1
ATOM 3424 N N . SER B 1 19 ? 37.688 -19 20.734 1 23.09 19 SER B N 1
ATOM 3425 C CA . SER B 1 19 ? 38.969 -19.562 20.234 1 23.09 19 SER B CA 1
ATOM 3426 C C . SER B 1 19 ? 38.969 -19.625 18.719 1 23.09 19 SER B C 1
ATOM 3428 O O . SER B 1 19 ? 37.938 -19.453 18.062 1 23.09 19 SER B O 1
ATOM 3430 N N . ASP B 1 20 ? 39.906 -20.484 18.141 1 24.64 20 ASP B N 1
ATOM 3431 C CA . ASP B 1 20 ? 40.781 -20.625 17 1 24.64 20 ASP B CA 1
ATOM 3432 C C . ASP B 1 20 ? 40.031 -21.062 15.742 1 24.64 20 ASP B C 1
ATOM 3434 O O . ASP B 1 20 ? 39.625 -22.219 15.625 1 24.64 20 ASP B O 1
ATOM 3438 N N . ILE B 1 21 ? 39.062 -20.281 15.305 1 24.88 21 ILE B N 1
ATOM 3439 C CA . ILE B 1 21 ? 38.312 -20.688 14.125 1 24.88 21 ILE B CA 1
ATOM 3440 C C . ILE B 1 21 ? 39.281 -21.016 12.984 1 24.88 21 ILE B C 1
ATOM 3442 O O . ILE B 1 21 ? 39.969 -20.125 12.477 1 24.88 21 ILE B O 1
ATOM 3446 N N . SER B 1 22 ? 40 -22.125 13.148 1 25.77 22 SER B N 1
ATOM 3447 C CA . SER B 1 22 ? 40.875 -22.562 12.062 1 25.77 22 SER B CA 1
ATOM 3448 C C . SER B 1 22 ? 40.156 -22.438 10.711 1 25.77 22 SER B C 1
ATOM 3450 O O . SER B 1 22 ? 39.031 -22.875 10.547 1 25.77 22 SER B O 1
ATOM 3452 N N . ILE B 1 23 ? 40.562 -21.484 9.938 1 25.48 23 ILE B N 1
ATOM 3453 C CA . ILE B 1 23 ? 40.219 -21.172 8.555 1 25.48 23 ILE B CA 1
ATOM 3454 C C . ILE B 1 23 ? 40.125 -22.469 7.75 1 25.48 23 ILE B C 1
ATOM 3456 O O . ILE B 1 23 ? 41.094 -23.219 7.625 1 25.48 23 ILE B O 1
ATOM 3460 N N . ALA B 1 24 ? 39.031 -23.062 7.801 1 26.58 24 ALA B N 1
ATOM 3461 C CA . ALA B 1 24 ? 38.781 -24.266 7.016 1 26.58 24 ALA B CA 1
ATOM 3462 C C . ALA B 1 24 ? 39.375 -24.156 5.621 1 26.58 24 ALA B C 1
ATOM 3464 O O . ALA B 1 24 ? 39.25 -23.109 4.965 1 26.58 24 ALA B O 1
ATOM 3465 N N . SER B 1 25 ? 40.406 -24.844 5.371 1 26.92 25 SER B N 1
ATOM 3466 C CA . SER B 1 25 ? 41.156 -24.938 4.121 1 26.92 25 SER B CA 1
ATOM 3467 C C . SER B 1 25 ? 40.25 -24.828 2.916 1 26.92 25 SER B C 1
ATOM 3469 O O . SER B 1 25 ? 39.062 -25.188 2.992 1 26.92 25 SER B O 1
ATOM 3471 N N . ARG B 1 26 ? 40.5 -23.875 2.045 1 29.94 26 ARG B N 1
ATOM 3472 C CA . ARG B 1 26 ? 39.875 -23.656 0.75 1 29.94 26 ARG B CA 1
ATOM 3473 C C . ARG B 1 26 ? 39.562 -24.984 0.065 1 29.94 26 ARG B C 1
ATOM 3475 O O . ARG B 1 26 ? 40.469 -25.828 -0.084 1 29.94 26 ARG B O 1
ATOM 3482 N N . PRO B 1 27 ? 38.312 -25.406 0.1 1 26.34 27 PRO B N 1
ATOM 3483 C CA . PRO B 1 27 ? 38.25 -26.734 -0.529 1 26.34 27 PRO B CA 1
ATOM 3484 C C . PRO B 1 27 ? 39.031 -26.812 -1.829 1 26.34 27 PRO B C 1
ATOM 3486 O O . PRO B 1 27 ? 39.125 -25.828 -2.562 1 26.34 27 PRO B O 1
ATOM 3489 N N . GLU B 1 28 ? 40.125 -27.5 -1.889 1 30.17 28 GLU B N 1
ATOM 3490 C CA . GLU B 1 28 ? 40.875 -27.812 -3.113 1 30.17 28 GLU B CA 1
ATOM 3491 C C . GLU B 1 28 ? 39.906 -27.984 -4.297 1 30.17 28 GLU B C 1
ATOM 3493 O O . GLU B 1 28 ? 38.844 -28.547 -4.156 1 30.17 28 GLU B O 1
ATOM 3498 N N . MET B 1 29 ? 40.031 -27.031 -5.238 1 30.77 29 MET B N 1
ATOM 3499 C CA . MET B 1 29 ? 39.375 -27.219 -6.535 1 30.77 29 MET B CA 1
ATOM 3500 C C . MET B 1 29 ? 39.438 -28.672 -6.984 1 30.77 29 MET B C 1
ATOM 3502 O O . MET B 1 29 ? 40.531 -29.188 -7.238 1 30.77 29 MET B O 1
ATOM 3506 N N . LEU B 1 30 ? 38.562 -29.422 -6.527 1 32.69 30 LEU B N 1
ATOM 3507 C CA . LEU B 1 30 ? 38.594 -30.781 -7.066 1 32.69 30 LEU B CA 1
ATOM 3508 C C . LEU B 1 30 ? 38.938 -30.766 -8.555 1 32.69 30 LEU B C 1
ATOM 3510 O O . LEU B 1 30 ? 38.469 -29.891 -9.289 1 32.69 30 LEU B O 1
ATOM 3514 N N . ASP B 1 31 ? 40.031 -31.297 -8.977 1 32.66 31 ASP B N 1
ATOM 3515 C CA . ASP B 1 31 ? 40.406 -31.625 -10.352 1 32.66 31 ASP B CA 1
ATOM 3516 C C . ASP B 1 31 ? 39.188 -32.094 -11.156 1 32.66 31 ASP B C 1
ATOM 3518 O O . ASP B 1 31 ? 38.438 -32.969 -10.711 1 32.66 31 ASP B O 1
ATOM 3522 N N . ALA B 1 32 ? 38.656 -31.234 -12.016 1 37.31 32 ALA B N 1
ATOM 3523 C CA . ALA B 1 32 ? 37.719 -31.641 -13.062 1 37.31 32 ALA B CA 1
ATOM 3524 C C . ALA B 1 32 ? 38.188 -32.938 -13.727 1 37.31 32 ALA B C 1
ATOM 3526 O O . ALA B 1 32 ? 38.969 -32.906 -14.68 1 37.31 32 ALA B O 1
ATOM 3527 N N . SER B 1 33 ? 38.562 -33.938 -13.031 1 36.47 33 SER B N 1
ATOM 3528 C CA . SER B 1 33 ? 38.594 -35.125 -13.844 1 36.47 33 SER B CA 1
ATOM 3529 C C . SER B 1 33 ? 37.344 -35.281 -14.695 1 36.47 33 SER B C 1
ATOM 3531 O O . SER B 1 33 ? 36.219 -34.969 -14.234 1 36.47 33 SER B O 1
ATOM 3533 N N . PRO B 1 34 ? 37.312 -35.188 -16.047 1 41.94 34 PRO B N 1
ATOM 3534 C CA . PRO B 1 34 ? 36.125 -35.469 -16.844 1 41.94 34 PRO B CA 1
ATOM 3535 C C . PRO B 1 34 ? 35.219 -36.5 -16.172 1 41.94 34 PRO B C 1
ATOM 3537 O O . PRO B 1 34 ? 35.625 -37.594 -15.812 1 41.94 34 PRO B O 1
ATOM 3540 N N . LEU B 1 35 ? 34.406 -36.25 -15.227 1 44.97 35 LEU B N 1
ATOM 3541 C CA . LEU B 1 35 ? 33.531 -37.219 -14.531 1 44.97 35 LEU B CA 1
ATOM 3542 C C . LEU B 1 35 ? 33 -38.25 -15.492 1 44.97 35 LEU B C 1
ATOM 3544 O O . LEU B 1 35 ? 32.125 -37.969 -16.297 1 44.97 35 LEU B O 1
ATOM 3548 N N . SER B 1 36 ? 33.781 -39.031 -16.156 1 53.62 36 SER B N 1
ATOM 3549 C CA . SER B 1 36 ? 33.562 -40.219 -16.984 1 53.62 36 SER B CA 1
ATOM 3550 C C . SER B 1 36 ? 32.375 -41.031 -16.469 1 53.62 36 SER B C 1
ATOM 3552 O O . SER B 1 36 ? 32.062 -42.062 -17.062 1 53.62 36 SER B O 1
ATOM 3554 N N . GLN B 1 37 ? 31.828 -40.781 -15.289 1 71.25 37 GLN B N 1
ATOM 3555 C CA . GLN B 1 37 ? 30.859 -41.719 -14.734 1 71.25 37 GLN B CA 1
ATOM 3556 C C . GLN B 1 37 ? 29.453 -41.406 -15.227 1 71.25 37 GLN B C 1
ATOM 3558 O O . GLN B 1 37 ? 29.078 -40.219 -15.352 1 71.25 37 GLN B O 1
ATOM 3563 N N . SER B 1 38 ? 28.844 -42.281 -15.883 1 88.81 38 SER B N 1
ATOM 3564 C CA . SER B 1 38 ? 27.438 -42.25 -16.281 1 88.81 38 SER B CA 1
ATOM 3565 C C . SER B 1 38 ? 26.531 -41.938 -15.102 1 88.81 38 SER B C 1
ATOM 3567 O O . SER B 1 38 ? 26.812 -42.312 -13.969 1 88.81 38 SER B O 1
ATOM 3569 N N . PRO B 1 39 ? 25.531 -41.094 -15.305 1 94.81 39 PRO B N 1
ATOM 3570 C CA . PRO B 1 39 ? 24.594 -40.812 -14.227 1 94.81 39 PRO B CA 1
ATOM 3571 C C . PRO B 1 39 ? 23.828 -42.062 -13.758 1 94.81 39 PRO B C 1
ATOM 3573 O O . PRO B 1 39 ? 23.766 -43.031 -14.484 1 94.81 39 PRO B O 1
ATOM 3576 N N . TYR B 1 40 ? 23.375 -42 -12.531 1 95.75 40 TYR B N 1
ATOM 3577 C CA . TYR B 1 40 ? 22.562 -43.062 -11.961 1 95.75 40 TYR B CA 1
ATOM 3578 C C . TYR B 1 40 ? 21.078 -42.875 -12.305 1 95.75 40 TYR B C 1
ATOM 3580 O O . TYR B 1 40 ? 20.609 -41.719 -12.414 1 95.75 40 TYR B O 1
ATOM 3588 N N . THR B 1 41 ? 20.391 -43.969 -12.438 1 95.81 41 THR B N 1
ATOM 3589 C CA . THR B 1 41 ? 18.953 -43.938 -12.68 1 95.81 41 THR B CA 1
ATOM 3590 C C . THR B 1 41 ? 18.188 -44.594 -11.523 1 95.81 41 THR B C 1
ATOM 3592 O O . THR B 1 41 ? 18.656 -45.562 -10.945 1 95.81 41 THR B O 1
ATOM 3595 N N . LEU B 1 42 ? 17.109 -44.062 -11.195 1 94.94 42 LEU B N 1
ATOM 3596 C CA . LEU B 1 42 ? 16.281 -44.625 -10.141 1 94.94 42 LEU B CA 1
ATOM 3597 C C . LEU B 1 42 ? 15.898 -46.062 -10.445 1 94.94 42 LEU B C 1
ATOM 3599 O O . LEU B 1 42 ? 15.508 -46.375 -11.57 1 94.94 42 LEU B O 1
ATOM 3603 N N . ARG B 1 43 ? 15.953 -46.844 -9.43 1 90.56 43 ARG B N 1
ATOM 3604 C CA . ARG B 1 43 ? 15.656 -48.25 -9.609 1 90.56 43 ARG B CA 1
ATOM 3605 C C . ARG B 1 43 ? 14.211 -48.438 -10.055 1 90.56 43 ARG B C 1
ATOM 3607 O O . ARG B 1 43 ? 13.297 -47.844 -9.508 1 90.56 43 ARG B O 1
ATOM 3614 N N . GLY B 1 44 ? 14.047 -49.281 -11.055 1 88.94 44 GLY B N 1
ATOM 3615 C CA . GLY B 1 44 ? 12.703 -49.625 -11.508 1 88.94 44 GLY B CA 1
ATOM 3616 C C . GLY B 1 44 ? 12.172 -48.688 -12.57 1 88.94 44 GLY B C 1
ATOM 3617 O O . GLY B 1 44 ? 11.062 -48.875 -13.07 1 88.94 44 GLY B O 1
ATOM 3618 N N . ILE B 1 45 ? 12.93 -47.688 -12.859 1 88.56 45 ILE B N 1
ATOM 3619 C CA . ILE B 1 45 ? 12.477 -46.719 -13.852 1 88.56 45 ILE B CA 1
ATOM 3620 C C . ILE B 1 45 ? 13.336 -46.812 -15.109 1 88.56 45 ILE B C 1
ATOM 3622 O O . ILE B 1 45 ? 14.562 -46.906 -15.023 1 88.56 45 ILE B O 1
ATOM 3626 N N . SER B 1 46 ? 12.641 -47.031 -16.234 1 90.19 46 SER B N 1
ATOM 3627 C CA . SER B 1 46 ? 13.305 -46.938 -17.531 1 90.19 46 SER B CA 1
ATOM 3628 C C . SER B 1 46 ? 13.039 -45.594 -18.188 1 90.19 46 SER B C 1
ATOM 3630 O O . SER B 1 46 ? 11.883 -45.25 -18.438 1 90.19 46 SER B O 1
ATOM 3632 N N . ILE B 1 47 ? 13.984 -44.906 -18.469 1 93.62 47 ILE B N 1
ATOM 3633 C CA . ILE B 1 47 ? 13.836 -43.594 -19.094 1 93.62 47 ILE B CA 1
ATOM 3634 C C . ILE B 1 47 ? 13.883 -43.75 -20.609 1 93.62 47 ILE B C 1
ATOM 3636 O O . ILE B 1 47 ? 14.875 -44.25 -21.156 1 93.62 47 ILE B O 1
ATOM 3640 N N . PRO B 1 48 ? 12.859 -43.312 -21.219 1 94 48 PRO B N 1
ATOM 3641 C CA . PRO B 1 48 ? 12.859 -43.438 -22.672 1 94 48 PRO B CA 1
ATOM 3642 C C . PRO B 1 48 ? 13.836 -42.5 -23.359 1 94 48 PRO B C 1
ATOM 3644 O O . PRO B 1 48 ? 14.25 -41.5 -22.75 1 94 48 PRO B O 1
ATOM 3647 N N . SER B 1 49 ? 14.188 -42.844 -24.594 1 94.12 49 SER B N 1
ATOM 3648 C CA . SER B 1 49 ? 15.055 -41.938 -25.359 1 94.12 49 SER B CA 1
ATOM 3649 C C . SER B 1 49 ? 14.305 -40.719 -25.844 1 94.12 49 SER B C 1
ATOM 3651 O O . SER B 1 49 ? 14.906 -39.656 -26.031 1 94.12 49 SER B O 1
ATOM 3653 N N . VAL B 1 50 ? 12.969 -40.938 -26.047 1 95.06 50 VAL B N 1
ATOM 3654 C CA . VAL B 1 50 ? 12.125 -39.844 -26.531 1 95.06 50 VAL B CA 1
ATOM 3655 C C . VAL B 1 50 ? 10.938 -39.656 -25.594 1 95.06 50 VAL B C 1
ATOM 3657 O O . VAL B 1 50 ? 10.523 -40.594 -24.906 1 95.06 50 VAL B O 1
ATOM 3660 N N . GLN B 1 51 ? 10.453 -38.438 -25.594 1 94.12 51 GLN B N 1
ATOM 3661 C CA . GLN B 1 51 ? 9.32 -38.094 -24.75 1 94.12 51 GLN B CA 1
ATOM 3662 C C . GLN B 1 51 ? 8.32 -37.188 -25.484 1 94.12 51 GLN B C 1
ATOM 3664 O O . GLN B 1 51 ? 8.656 -36.625 -26.516 1 94.12 51 GLN B O 1
ATOM 3669 N N . THR B 1 52 ? 7.145 -37.156 -24.891 1 93.62 52 THR B N 1
ATOM 3670 C CA . THR B 1 52 ? 6.156 -36.188 -25.359 1 93.62 52 THR B CA 1
ATOM 3671 C C . THR B 1 52 ? 6.352 -34.844 -24.656 1 93.62 52 THR B C 1
ATOM 3673 O O . THR B 1 52 ? 6.594 -34.812 -23.453 1 93.62 52 THR B O 1
ATOM 3676 N N . ALA B 1 53 ? 6.363 -33.781 -25.359 1 93.19 53 ALA B N 1
ATOM 3677 C CA . ALA B 1 53 ? 6.477 -32.406 -24.828 1 93.19 53 ALA B CA 1
ATOM 3678 C C . ALA B 1 53 ? 5.629 -31.438 -25.641 1 93.19 53 ALA B C 1
ATOM 3680 O O . ALA B 1 53 ? 5.258 -31.734 -26.781 1 93.19 53 ALA B O 1
ATOM 3681 N N . ILE B 1 54 ? 5.176 -30.453 -25.016 1 90.19 54 ILE B N 1
ATOM 3682 C CA . ILE B 1 54 ? 4.551 -29.344 -25.719 1 90.19 54 ILE B CA 1
ATOM 3683 C C . ILE B 1 54 ? 5.609 -28.312 -26.109 1 90.19 54 ILE B C 1
ATOM 3685 O O . ILE B 1 54 ? 6.172 -27.641 -25.25 1 90.19 54 ILE B O 1
ATOM 3689 N N . VAL B 1 55 ? 5.871 -28.203 -27.375 1 85.81 55 VAL B N 1
ATOM 3690 C CA . VAL B 1 55 ? 6.965 -27.375 -27.891 1 85.81 55 VAL B CA 1
ATOM 3691 C C . VAL B 1 55 ? 6.406 -26.188 -28.672 1 85.81 55 VAL B C 1
ATOM 3693 O O . VAL B 1 55 ? 5.438 -26.344 -29.422 1 85.81 55 VAL B O 1
ATOM 3696 N N . THR B 1 56 ? 6.953 -25.016 -28.344 1 77.88 56 THR B N 1
ATOM 3697 C CA . THR B 1 56 ? 6.688 -23.844 -29.172 1 77.88 56 THR B CA 1
ATOM 3698 C C . THR B 1 56 ? 7.812 -23.609 -30.172 1 77.88 56 THR B C 1
ATOM 3700 O O . THR B 1 56 ? 8.898 -23.156 -29.812 1 77.88 56 THR B O 1
ATOM 3703 N N . PRO B 1 57 ? 7.605 -24.125 -31.422 1 62.47 57 PRO B N 1
ATOM 3704 C CA . PRO B 1 57 ? 8.695 -24.094 -32.406 1 62.47 57 PRO B CA 1
ATOM 3705 C C . PRO B 1 57 ? 9.156 -22.688 -32.75 1 62.47 57 PRO B C 1
ATOM 3707 O O . PRO B 1 57 ? 10.352 -22.438 -32.938 1 62.47 57 PRO B O 1
ATOM 3710 N N . LYS B 1 58 ? 8.25 -21.828 -33.469 1 56.09 58 LYS B N 1
ATOM 3711 C CA . LYS B 1 58 ? 8.688 -20.516 -33.938 1 56.09 58 LYS B CA 1
ATOM 3712 C C . LYS B 1 58 ? 8.125 -19.391 -33.062 1 56.09 58 LYS B C 1
ATOM 3714 O O . LYS B 1 58 ? 7.023 -19.516 -32.531 1 56.09 58 LYS B O 1
ATOM 3719 N N . LEU B 1 59 ? 9.117 -18.609 -32.719 1 51.38 59 LEU B N 1
ATOM 3720 C CA . LEU B 1 59 ? 8.727 -17.391 -32 1 51.38 59 LEU B CA 1
ATOM 3721 C C . LEU B 1 59 ? 7.879 -16.5 -32.906 1 51.38 59 LEU B C 1
ATOM 3723 O O . LEU B 1 59 ? 8.32 -16.109 -34 1 51.38 59 LEU B O 1
ATOM 3727 N N . GLY B 1 60 ? 6.645 -17.016 -33.375 1 48.22 60 GLY B N 1
ATOM 3728 C CA . GLY B 1 60 ? 5.77 -16.125 -34.094 1 48.22 60 GLY B CA 1
ATOM 3729 C C . GLY B 1 60 ? 4.609 -15.594 -33.281 1 48.22 60 GLY B C 1
ATOM 3730 O O . GLY B 1 60 ? 4.52 -15.867 -32.094 1 48.22 60 GLY B O 1
ATOM 3731 N N . PRO B 1 61 ? 3.945 -14.641 -33.875 1 47.75 61 PRO B N 1
ATOM 3732 C CA . PRO B 1 61 ? 2.826 -13.953 -33.219 1 47.75 61 PRO B CA 1
ATOM 3733 C C . PRO B 1 61 ? 1.827 -14.922 -32.594 1 47.75 61 PRO B C 1
ATOM 3735 O O . PRO B 1 61 ? 1.118 -14.562 -31.656 1 47.75 61 PRO B O 1
ATOM 3738 N N . SER B 1 62 ? 1.704 -16.031 -33.312 1 48.97 62 SER B N 1
ATOM 3739 C CA . SER B 1 62 ? 0.789 -17.031 -32.75 1 48.97 62 SER B CA 1
ATOM 3740 C C . SER B 1 62 ? 1.55 -18.156 -32.062 1 48.97 62 SER B C 1
ATOM 3742 O O . SER B 1 62 ? 2.379 -18.828 -32.688 1 48.97 62 SER B O 1
ATOM 3744 N N . LEU B 1 63 ? 1.884 -17.984 -30.781 1 53.34 63 LEU B N 1
ATOM 3745 C CA . LEU B 1 63 ? 2.516 -19.078 -30.031 1 53.34 63 LEU B CA 1
ATOM 3746 C C . LEU B 1 63 ? 1.818 -20.406 -30.312 1 53.34 63 LEU B C 1
ATOM 3748 O O . LEU B 1 63 ? 0.843 -20.75 -29.641 1 53.34 63 LEU B O 1
ATOM 3752 N N . ASN B 1 64 ? 2.029 -20.906 -31.516 1 62.97 64 ASN B N 1
ATOM 3753 C CA . ASN B 1 64 ? 1.444 -22.219 -31.781 1 62.97 64 ASN B CA 1
ATOM 3754 C C . ASN B 1 64 ? 2.182 -23.328 -31.031 1 62.97 64 ASN B C 1
ATOM 3756 O O . ASN B 1 64 ? 3.35 -23.594 -31.312 1 62.97 64 ASN B O 1
ATOM 3760 N N . GLN B 1 65 ? 1.655 -23.703 -29.828 1 77.69 65 GLN B N 1
ATOM 3761 C CA . GLN B 1 65 ? 2.145 -24.859 -29.078 1 77.69 65 GLN B CA 1
ATOM 3762 C C . GLN B 1 65 ? 1.755 -26.172 -29.75 1 77.69 65 GLN B C 1
ATOM 3764 O O . GLN B 1 65 ? 0.62 -26.328 -30.203 1 77.69 65 GLN B O 1
ATOM 3769 N N . GLU B 1 66 ? 2.77 -26.984 -30 1 83.25 66 GLU B N 1
ATOM 3770 C CA . GLU B 1 66 ? 2.561 -28.281 -30.656 1 83.25 66 GLU B CA 1
ATOM 3771 C C . GLU B 1 66 ? 3.006 -29.438 -29.75 1 83.25 66 GLU B C 1
ATOM 3773 O O . GLU B 1 66 ? 4.016 -29.328 -29.062 1 83.25 66 GLU B O 1
ATOM 3778 N N . VAL B 1 67 ? 2.285 -30.516 -29.844 1 89.38 67 VAL B N 1
ATOM 3779 C CA . VAL B 1 67 ? 2.723 -31.766 -29.234 1 89.38 67 VAL B CA 1
ATOM 3780 C C . VAL B 1 67 ? 3.82 -32.406 -30.078 1 89.38 67 VAL B C 1
ATOM 3782 O O . VAL B 1 67 ? 3.625 -32.656 -31.266 1 89.38 67 VAL B O 1
ATOM 3785 N N . GLN B 1 68 ? 4.938 -32.625 -29.484 1 90.56 68 GLN B N 1
ATOM 3786 C CA . GLN B 1 68 ? 6.055 -33.219 -30.219 1 90.56 68 GLN B CA 1
ATOM 3787 C C . GLN B 1 68 ? 6.715 -34.344 -29.406 1 90.56 68 GLN B C 1
ATOM 3789 O O . GLN B 1 68 ? 6.621 -34.344 -28.188 1 90.56 68 GLN B O 1
ATOM 3794 N N . SER B 1 69 ? 7.289 -35.188 -30.188 1 92.56 69 SER B N 1
ATOM 3795 C CA . SER B 1 69 ? 8.219 -36.156 -29.609 1 92.56 69 SER B CA 1
ATOM 3796 C C . SER B 1 69 ? 9.648 -35.625 -29.656 1 92.56 69 SER B C 1
ATOM 3798 O O . SER B 1 69 ? 10.172 -35.312 -30.719 1 92.56 69 SER B O 1
ATOM 3800 N N . ILE B 1 70 ? 10.227 -35.469 -28.5 1 92.38 70 ILE B N 1
ATOM 3801 C CA . ILE B 1 70 ? 11.578 -34.906 -28.438 1 92.38 70 ILE B CA 1
ATOM 3802 C C . ILE B 1 70 ? 12.469 -35.844 -27.594 1 92.38 70 ILE B C 1
ATOM 3804 O O . ILE B 1 70 ? 11.977 -36.625 -26.781 1 92.38 70 ILE B O 1
ATOM 3808 N N . PRO B 1 71 ? 13.758 -35.781 -27.797 1 95.06 71 PRO B N 1
ATOM 3809 C CA . PRO B 1 71 ? 14.648 -36.594 -26.969 1 95.06 71 PRO B CA 1
ATOM 3810 C C . PRO B 1 71 ? 14.633 -36.188 -25.5 1 95.06 71 PRO B C 1
ATOM 3812 O O . PRO B 1 71 ? 14.461 -35 -25.203 1 95.06 71 PRO B O 1
ATOM 3815 N N . VAL B 1 72 ? 14.742 -37.125 -24.641 1 95.56 72 VAL B N 1
ATOM 3816 C CA . VAL B 1 72 ? 15.016 -36.812 -23.234 1 95.56 72 VAL B CA 1
ATOM 3817 C C . VAL B 1 72 ? 16.469 -36.406 -23.062 1 95.56 72 VAL B C 1
ATOM 3819 O O . VAL B 1 72 ? 17.391 -37.125 -23.438 1 95.56 72 VAL B O 1
ATOM 3822 N N . ARG B 1 73 ? 16.672 -35.25 -22.516 1 94.75 73 ARG B N 1
ATOM 3823 C CA . ARG B 1 73 ? 18.031 -34.75 -22.344 1 94.75 73 ARG B CA 1
ATOM 3824 C C . ARG B 1 73 ? 18.672 -35.344 -21.094 1 94.75 73 ARG B C 1
ATOM 3826 O O . ARG B 1 73 ? 18.156 -35.188 -19.984 1 94.75 73 ARG B O 1
ATOM 3833 N N . PRO B 1 74 ? 19.766 -36 -21.25 1 95.5 74 PRO B N 1
ATOM 3834 C CA . PRO B 1 74 ? 20.469 -36.5 -20.062 1 95.5 74 PRO B CA 1
ATOM 3835 C C . PRO B 1 74 ? 21 -35.344 -19.188 1 95.5 74 PRO B C 1
ATOM 3837 O O . PRO B 1 74 ? 21.25 -34.25 -19.703 1 95.5 74 PRO B O 1
ATOM 3840 N N . PRO B 1 75 ? 21.156 -35.594 -17.906 1 97.25 75 PRO B N 1
ATOM 3841 C CA . PRO B 1 75 ? 21.656 -34.531 -17.031 1 97.25 75 PRO B CA 1
ATOM 3842 C C . PRO B 1 75 ? 23.141 -34.281 -17.172 1 97.25 75 PRO B C 1
ATOM 3844 O O . PRO B 1 75 ? 23.922 -35.219 -17.391 1 97.25 75 PRO B O 1
ATOM 3847 N N . GLY B 1 76 ? 23.5 -33 -17.219 1 95.19 76 GLY B N 1
ATOM 3848 C CA . GLY B 1 76 ? 24.891 -32.625 -17.031 1 95.19 76 GLY B CA 1
ATOM 3849 C C . GLY B 1 76 ? 25.297 -32.5 -15.57 1 95.19 76 GLY B C 1
ATOM 3850 O O . GLY B 1 76 ? 24.5 -32.875 -14.688 1 95.19 76 GLY B O 1
ATOM 3851 N N . PRO B 1 77 ? 26.531 -32.062 -15.398 1 93.44 77 PRO B N 1
ATOM 3852 C CA . PRO B 1 77 ? 26.953 -31.875 -14.008 1 93.44 77 PRO B CA 1
ATOM 3853 C C . PRO B 1 77 ? 26.016 -30.938 -13.234 1 93.44 77 PRO B C 1
ATOM 3855 O O . PRO B 1 77 ? 25.703 -29.859 -13.719 1 93.44 77 PRO B O 1
ATOM 3858 N N . GLY B 1 78 ? 25.578 -31.406 -12.07 1 95.69 78 GLY B N 1
ATOM 3859 C CA . GLY B 1 78 ? 24.719 -30.609 -11.227 1 95.69 78 GLY B CA 1
ATOM 3860 C C . GLY B 1 78 ? 23.25 -30.656 -11.633 1 95.69 78 GLY B C 1
ATOM 3861 O O . GLY B 1 78 ? 22.391 -30.156 -10.922 1 95.69 78 GLY B O 1
ATOM 3862 N N . GLU B 1 79 ? 23.016 -31.297 -12.711 1 97.69 79 GLU B N 1
ATOM 3863 C CA . GLU B 1 79 ? 21.641 -31.406 -13.203 1 97.69 79 GLU B CA 1
ATOM 3864 C C . GLU B 1 79 ? 21.031 -32.75 -12.82 1 97.69 79 GLU B C 1
ATOM 3866 O O . GLU B 1 79 ? 21.734 -33.688 -12.445 1 97.69 79 GLU B O 1
ATOM 3871 N N . VAL B 1 80 ? 19.734 -32.812 -12.883 1 98.5 80 VAL B N 1
ATOM 3872 C CA . VAL B 1 80 ? 18.969 -34.031 -12.672 1 98.5 80 VAL B CA 1
ATOM 3873 C C . VAL B 1 80 ? 17.859 -34.125 -13.711 1 98.5 80 VAL B C 1
ATOM 3875 O O . VAL B 1 80 ? 17.5 -33.125 -14.344 1 98.5 80 VAL B O 1
ATOM 3878 N N . VAL B 1 81 ? 17.375 -35.344 -13.914 1 98.06 81 VAL B N 1
ATOM 3879 C CA . VAL B 1 81 ? 16.172 -35.562 -14.703 1 98.06 81 VAL B CA 1
ATOM 3880 C C . VAL B 1 81 ? 14.992 -35.844 -13.773 1 98.06 81 VAL B C 1
ATOM 3882 O O . VAL B 1 81 ? 15.07 -36.688 -12.906 1 98.06 81 VAL B O 1
ATOM 3885 N N . VAL B 1 82 ? 14.039 -35.125 -13.93 1 98.25 82 VAL B N 1
ATOM 3886 C CA . VAL B 1 82 ? 12.82 -35.281 -13.141 1 98.25 82 VAL B CA 1
ATOM 3887 C C . VAL B 1 82 ? 11.711 -35.875 -14.008 1 98.25 82 VAL B C 1
ATOM 3889 O O . VAL B 1 82 ? 11.445 -35.375 -15.109 1 98.25 82 VAL B O 1
ATOM 3892 N N . LYS B 1 83 ? 11.172 -36.906 -13.57 1 97.69 83 LYS B N 1
ATOM 3893 C CA . LYS B 1 83 ? 9.922 -37.375 -14.172 1 97.69 83 LYS B CA 1
ATOM 3894 C C . LYS B 1 83 ? 8.727 -36.625 -13.633 1 97.69 83 LYS B C 1
ATOM 3896 O O . LYS B 1 83 ? 8.344 -36.781 -12.477 1 97.69 83 LYS B O 1
ATOM 3901 N N . ILE B 1 84 ? 8.117 -35.844 -14.445 1 97.62 84 ILE B N 1
ATOM 3902 C CA . ILE B 1 84 ? 7.008 -34.969 -14.031 1 97.62 84 ILE B CA 1
ATOM 3903 C C . ILE B 1 84 ? 5.742 -35.812 -13.883 1 97.62 84 ILE B C 1
ATOM 3905 O O . ILE B 1 84 ? 5.387 -36.594 -14.781 1 97.62 84 ILE B O 1
ATOM 3909 N N . ALA B 1 85 ? 5.133 -35.75 -12.75 1 96.38 85 ALA B N 1
ATOM 3910 C CA . ALA B 1 85 ? 3.885 -36.469 -12.508 1 96.38 85 ALA B CA 1
ATOM 3911 C C . ALA B 1 85 ? 2.678 -35.594 -12.836 1 96.38 85 ALA B C 1
ATOM 3913 O O . ALA B 1 85 ? 1.719 -36.062 -13.461 1 96.38 85 ALA B O 1
ATOM 3914 N N . TRP B 1 86 ? 2.73 -34.406 -12.375 1 96.75 86 TRP B N 1
ATOM 3915 C CA . TRP B 1 86 ? 1.669 -33.406 -12.586 1 96.75 86 TRP B CA 1
ATOM 3916 C C . TRP B 1 86 ? 2.252 -32.031 -12.867 1 96.75 86 TRP B C 1
ATOM 3918 O O . TRP B 1 86 ? 3.354 -31.719 -12.414 1 96.75 86 TRP B O 1
ATOM 3928 N N . THR B 1 87 ? 1.542 -31.219 -13.633 1 96.06 87 THR B N 1
ATOM 3929 C CA . THR B 1 87 ? 1.875 -29.812 -13.797 1 96.06 87 THR B CA 1
ATOM 3930 C C . THR B 1 87 ? 0.609 -28.969 -13.914 1 96.06 87 THR B C 1
ATOM 3932 O O . THR B 1 87 ? -0.463 -29.484 -14.234 1 96.06 87 THR B O 1
ATOM 3935 N N . GLY B 1 88 ? 0.732 -27.75 -13.516 1 92.69 88 GLY B N 1
ATOM 3936 C CA . GLY B 1 88 ? -0.383 -26.828 -13.68 1 92.69 88 GLY B CA 1
ATOM 3937 C C . GLY B 1 88 ? -0.243 -25.938 -14.898 1 92.69 88 GLY B C 1
ATOM 3938 O O . GLY B 1 88 ? 0.843 -25.828 -15.477 1 92.69 88 GLY B O 1
ATOM 3939 N N . ILE B 1 89 ? -1.37 -25.422 -15.32 1 87.94 89 ILE B N 1
ATOM 3940 C CA . ILE B 1 89 ? -1.372 -24.406 -16.375 1 87.94 89 ILE B CA 1
ATOM 3941 C C . ILE B 1 89 ? -1.666 -23.031 -15.766 1 87.94 89 ILE B C 1
ATOM 3943 O O . ILE B 1 89 ? -2.602 -22.891 -14.977 1 87.94 89 ILE B O 1
ATOM 3947 N N . CYS B 1 90 ? -0.882 -22.109 -16.047 1 82.81 90 CYS B N 1
ATOM 3948 C CA . CYS B 1 90 ? -1.038 -20.734 -15.578 1 82.81 90 CYS B CA 1
ATOM 3949 C C . CYS B 1 90 ? -1.272 -19.797 -16.734 1 82.81 90 CYS B C 1
ATOM 3951 O O . CYS B 1 90 ? -0.687 -19.953 -17.812 1 82.81 90 CYS B O 1
ATOM 3953 N N . GLY B 1 91 ? -2.23 -18.844 -16.562 1 70.31 91 GLY B N 1
ATOM 3954 C CA . GLY B 1 91 ? -2.557 -17.891 -17.594 1 70.31 91 GLY B CA 1
ATOM 3955 C C . GLY B 1 91 ? -1.358 -17.078 -18.062 1 70.31 91 GLY B C 1
ATOM 3956 O O . GLY B 1 91 ? -1.342 -16.578 -19.188 1 70.31 91 GLY B O 1
ATOM 3957 N N . SER B 1 92 ? -0.454 -16.891 -17.234 1 57.75 92 SER B N 1
ATOM 3958 C CA . SER B 1 92 ? 0.739 -16.125 -17.578 1 57.75 92 SER B CA 1
ATOM 3959 C C . SER B 1 92 ? 1.503 -16.797 -18.719 1 57.75 92 SER B C 1
ATOM 3961 O O . SER B 1 92 ? 2.281 -16.141 -19.422 1 57.75 92 SER B O 1
ATOM 3963 N N . VAL B 1 93 ? 1.271 -18.109 -18.953 1 46.53 93 VAL B N 1
ATOM 3964 C CA . VAL B 1 93 ? 2.002 -18.859 -19.953 1 46.53 93 VAL B CA 1
ATOM 3965 C C . VAL B 1 93 ? 1.349 -18.656 -21.328 1 46.53 93 VAL B C 1
ATOM 3967 O O . VAL B 1 93 ? 1.973 -18.906 -22.359 1 46.53 93 VAL B O 1
ATOM 3970 N N . SER B 1 94 ? 0.03 -18.453 -21.375 1 49.62 94 SER B N 1
ATOM 3971 C CA . SER B 1 94 ? -0.715 -18.453 -22.625 1 49.62 94 SER B CA 1
ATOM 3972 C C . SER B 1 94 ? -0.279 -17.297 -23.531 1 49.62 94 SER B C 1
ATOM 3974 O O . SER B 1 94 ? -0.784 -17.156 -24.641 1 49.62 94 SER B O 1
ATOM 3976 N N . GLY B 1 95 ? 0.938 -16.797 -23.406 1 44.94 95 GLY B N 1
ATOM 3977 C CA . GLY B 1 95 ? 1.35 -15.766 -24.344 1 44.94 95 GLY B CA 1
ATOM 3978 C C . GLY B 1 95 ? 0.304 -14.68 -24.531 1 44.94 95 GLY B C 1
ATOM 3979 O O . GLY B 1 95 ? 0.483 -13.773 -25.344 1 44.94 95 GLY B O 1
ATOM 3980 N N . LEU B 1 96 ? -0.859 -14.945 -24.234 1 40.84 96 LEU B N 1
ATOM 3981 C CA . LEU B 1 96 ? -2.031 -14.094 -24.391 1 40.84 96 LEU B CA 1
ATOM 3982 C C . LEU B 1 96 ? -1.734 -12.672 -23.906 1 40.84 96 LEU B C 1
ATOM 3984 O O . LEU B 1 96 ? -2.475 -11.742 -24.234 1 40.84 96 LEU B O 1
ATOM 3988 N N . LEU B 1 97 ? -0.995 -12.672 -22.828 1 40.88 97 LEU B N 1
ATOM 3989 C CA . LEU B 1 97 ? -0.731 -11.289 -22.422 1 40.88 97 LEU B CA 1
ATOM 3990 C C . LEU B 1 97 ? 0.169 -10.594 -23.438 1 40.88 97 LEU B C 1
ATOM 3992 O O . LEU B 1 97 ? 1.17 -11.164 -23.875 1 40.88 97 LEU B O 1
ATOM 3996 N N . GLY B 1 98 ? -0.392 -10.328 -24.656 1 36.75 98 GLY B N 1
ATOM 3997 C CA . GLY B 1 98 ? 0.42 -9.453 -25.484 1 36.75 98 GLY B CA 1
ATOM 3998 C C . GLY B 1 98 ? 1.792 -9.172 -24.906 1 36.75 98 GLY B C 1
ATOM 3999 O O . GLY B 1 98 ? 2.422 -8.172 -25.234 1 36.75 98 GLY B O 1
ATOM 4000 N N . ILE B 1 99 ? 1.862 -9.594 -23.859 1 36.84 99 ILE B N 1
ATOM 4001 C CA . ILE B 1 99 ? 3.119 -9.477 -23.125 1 36.84 99 ILE B CA 1
ATOM 4002 C C . ILE B 1 99 ? 4.25 -10.094 -23.953 1 36.84 99 ILE B C 1
ATOM 4004 O O . ILE B 1 99 ? 4.445 -11.312 -23.938 1 36.84 99 ILE B O 1
ATOM 4008 N N . GLN B 1 100 ? 4.266 -10 -25.25 1 36 100 GLN B N 1
ATOM 4009 C CA . GLN B 1 100 ? 5.621 -10.273 -25.719 1 36 100 GLN B CA 1
ATOM 4010 C C . GLN B 1 100 ? 6.629 -10.188 -24.578 1 36 100 GLN B C 1
ATOM 4012 O O . GLN B 1 100 ? 7.539 -11.008 -24.484 1 36 100 GLN B O 1
ATOM 4017 N N . ASP B 1 101 ? 6.73 -8.922 -24.031 1 36.19 101 ASP B N 1
ATOM 4018 C CA . ASP B 1 101 ? 7.66 -8.477 -23 1 36.19 101 ASP B CA 1
ATOM 4019 C C . ASP B 1 101 ? 7.266 -9.031 -21.625 1 36.19 101 ASP B C 1
ATOM 4021 O O . ASP B 1 101 ? 7.77 -8.578 -20.594 1 36.19 101 ASP B O 1
ATOM 4025 N N . VAL B 1 102 ? 6.145 -9.234 -21.453 1 35.72 102 VAL B N 1
ATOM 4026 C CA . VAL B 1 102 ? 5.914 -9.609 -20.062 1 35.72 102 VAL B CA 1
ATOM 4027 C C . VAL B 1 102 ? 7.012 -10.555 -19.578 1 35.72 102 VAL B C 1
ATOM 4029 O O . VAL B 1 102 ? 7.449 -11.43 -20.328 1 35.72 102 VAL B O 1
ATOM 4032 N N . LEU B 1 103 ? 7.672 -10.188 -18.531 1 38.09 103 LEU B N 1
ATOM 4033 C CA . LEU B 1 103 ? 8.836 -10.617 -17.766 1 38.09 103 LEU B CA 1
ATOM 4034 C C . LEU B 1 103 ? 8.906 -12.133 -17.672 1 38.09 103 LEU B C 1
ATOM 4036 O O . LEU B 1 103 ? 9.969 -12.695 -17.422 1 38.09 103 LEU B O 1
ATOM 4040 N N . PHE B 1 104 ? 7.715 -12.773 -17.547 1 38.91 104 PHE B N 1
ATOM 4041 C CA . PHE B 1 104 ? 8.008 -14.18 -17.281 1 38.91 104 PHE B CA 1
ATOM 4042 C C . PHE B 1 104 ? 8.562 -14.867 -18.516 1 38.91 104 PHE B C 1
ATOM 4044 O O . PHE B 1 104 ? 9.281 -15.859 -18.406 1 38.91 104 PHE B O 1
ATOM 4051 N N . SER B 1 105 ? 7.746 -14.711 -19.766 1 35.47 105 SER B N 1
ATOM 4052 C CA . SER B 1 105 ? 8.406 -15.359 -20.891 1 35.47 105 SER B CA 1
ATOM 4053 C C . SER B 1 105 ? 9.531 -14.492 -21.453 1 35.47 105 SER B C 1
ATOM 4055 O O . SER B 1 105 ? 9.828 -13.422 -20.906 1 35.47 105 SER B O 1
ATOM 4057 N N . LEU B 1 106 ? 9.305 -14.125 -23.031 1 33.69 106 LEU B N 1
ATOM 4058 C CA . LEU B 1 106 ? 10.18 -13.906 -24.188 1 33.69 106 LEU B CA 1
ATOM 4059 C C . LEU B 1 106 ? 10.648 -12.461 -24.25 1 33.69 106 LEU B C 1
ATOM 4061 O O . LEU B 1 106 ? 9.852 -11.555 -24.5 1 33.69 106 LEU B O 1
ATOM 4065 N N . GLY B 1 107 ? 11.211 -11.867 -23.406 1 34.34 107 GLY B N 1
ATOM 4066 C CA . GLY B 1 107 ? 11.734 -10.633 -23.969 1 34.34 107 GLY B CA 1
ATOM 4067 C C . GLY B 1 107 ? 12.172 -10.773 -25.406 1 34.34 107 GLY B C 1
ATOM 4068 O O . GLY B 1 107 ? 12.523 -11.875 -25.859 1 34.34 107 GLY B O 1
ATOM 4069 N N . PRO B 1 108 ? 11.734 -9.844 -26.266 1 33.78 108 PRO B N 1
ATOM 4070 C CA . PRO B 1 108 ? 12.281 -9.984 -27.625 1 33.78 108 PRO B CA 1
ATOM 4071 C C . PRO B 1 108 ? 13.711 -10.516 -27.641 1 33.78 108 PRO B C 1
ATOM 4073 O O . PRO B 1 108 ? 14.055 -11.344 -28.484 1 33.78 108 PRO B O 1
ATOM 4076 N N . GLU B 1 109 ? 14.555 -9.633 -27.266 1 34.03 109 GLU B N 1
ATOM 4077 C CA . GLU B 1 109 ? 15.945 -10.062 -27.297 1 34.03 109 GLU B CA 1
ATOM 4078 C C . GLU B 1 109 ? 16.188 -11.242 -26.375 1 34.03 109 GLU B C 1
ATOM 4080 O O . GLU B 1 109 ? 17.297 -11.758 -26.281 1 34.03 109 GLU B O 1
ATOM 4085 N N . ASP B 1 110 ? 15.406 -11.234 -25.359 1 36 110 ASP B N 1
ATOM 4086 C CA . ASP B 1 110 ? 15.836 -12.227 -24.375 1 36 110 ASP B CA 1
ATOM 4087 C C . ASP B 1 110 ? 15.469 -13.641 -24.828 1 36 110 ASP B C 1
ATOM 4089 O O . ASP B 1 110 ? 14.57 -13.812 -25.656 1 36 110 ASP B O 1
ATOM 4093 N N . GLY B 1 111 ? 16.203 -14.633 -24.453 1 34.44 111 GLY B N 1
ATOM 4094 C CA . GLY B 1 111 ? 16.453 -16.031 -24.719 1 34.44 111 GLY B CA 1
ATOM 4095 C C . GLY B 1 111 ? 15.18 -16.875 -24.75 1 34.44 111 GLY B C 1
ATOM 4096 O O . GLY B 1 111 ? 14.898 -17.625 -23.812 1 34.44 111 GLY B O 1
ATOM 4097 N N . LEU B 1 112 ? 13.906 -16.25 -24.922 1 42.19 112 LEU B N 1
ATOM 4098 C CA . LEU B 1 112 ? 13.203 -17.453 -25.375 1 42.19 112 LEU B CA 1
ATOM 4099 C C . LEU B 1 112 ? 14.156 -18.406 -26.078 1 42.19 112 LEU B C 1
ATOM 4101 O O . LEU B 1 112 ? 14.969 -18 -26.906 1 42.19 112 LEU B O 1
ATOM 4105 N N . ARG B 1 113 ? 14.523 -19.219 -25.156 1 46.81 113 ARG B N 1
ATOM 4106 C CA . ARG B 1 113 ? 15.422 -20.219 -25.734 1 46.81 113 ARG B CA 1
ATOM 4107 C C . ARG B 1 113 ? 14.961 -20.656 -27.109 1 46.81 113 ARG B C 1
ATOM 4109 O O . ARG B 1 113 ? 13.789 -21 -27.297 1 46.81 113 ARG B O 1
ATOM 4116 N N . GLY B 1 114 ? 15.664 -20.078 -27.906 1 50.09 114 GLY B N 1
ATOM 4117 C CA . GLY B 1 114 ? 15.773 -20.578 -29.266 1 50.09 114 GLY B CA 1
ATOM 4118 C C . GLY B 1 114 ? 14.57 -21.391 -29.719 1 50.09 114 GLY B C 1
ATOM 4119 O O . GLY B 1 114 ? 13.633 -21.594 -28.938 1 50.09 114 GLY B O 1
ATOM 4120 N N . PRO B 1 115 ? 14.438 -21.625 -30.844 1 55.59 115 PRO B N 1
ATOM 4121 C CA . PRO B 1 115 ? 13.516 -22.625 -31.406 1 55.59 115 PRO B CA 1
ATOM 4122 C C . PRO B 1 115 ? 13.398 -23.875 -30.531 1 55.59 115 PRO B C 1
ATOM 4124 O O . PRO B 1 115 ? 14.367 -24.281 -29.891 1 55.59 115 PRO B O 1
ATOM 4127 N N . ASN B 1 116 ? 11.992 -24.219 -30.062 1 66.12 116 ASN B N 1
ATOM 4128 C CA . ASN B 1 116 ? 11.648 -25.453 -29.344 1 66.12 116 ASN B CA 1
ATOM 4129 C C . ASN B 1 116 ? 11.562 -25.219 -27.844 1 66.12 116 ASN B C 1
ATOM 4131 O O . ASN B 1 116 ? 12.055 -26.031 -27.047 1 66.12 116 ASN B O 1
ATOM 4135 N N . HIS B 1 117 ? 10.945 -24.078 -27.578 1 79 117 HIS B N 1
ATOM 4136 C CA . HIS B 1 117 ? 10.75 -23.734 -26.172 1 79 117 HIS B CA 1
ATOM 4137 C C . HIS B 1 117 ? 9.625 -24.562 -25.562 1 79 117 HIS B C 1
ATOM 4139 O O . HIS B 1 117 ? 8.594 -24.797 -26.188 1 79 117 HIS B O 1
ATOM 4145 N N . ILE B 1 118 ? 9.898 -25.156 -24.344 1 88.25 118 ILE B N 1
ATOM 4146 C CA . ILE B 1 118 ? 8.883 -25.859 -23.562 1 88.25 118 ILE B CA 1
ATOM 4147 C C . ILE B 1 118 ? 8.414 -24.984 -22.406 1 88.25 118 ILE B C 1
ATOM 4149 O O . ILE B 1 118 ? 9.211 -24.641 -21.531 1 88.25 118 ILE B O 1
ATOM 4153 N N . ALA B 1 119 ? 7.133 -24.594 -22.375 1 87.25 119 ALA B N 1
ATOM 4154 C CA . ALA B 1 119 ? 6.566 -23.734 -21.344 1 87.25 119 ALA B CA 1
ATOM 4155 C C . ALA B 1 119 ? 6.168 -24.531 -20.109 1 87.25 119 ALA B C 1
ATOM 4157 O O . ALA B 1 119 ? 6.539 -25.703 -19.969 1 87.25 119 ALA B O 1
ATOM 4158 N N . GLY B 1 120 ? 5.586 -23.844 -19.172 1 90.75 120 GLY B N 1
ATOM 4159 C CA . GLY B 1 120 ? 5.141 -24.453 -17.922 1 90.75 120 GLY B CA 1
ATOM 4160 C C . GLY B 1 120 ? 6.074 -24.188 -16.766 1 90.75 120 GLY B C 1
ATOM 4161 O O . GLY B 1 120 ? 7.297 -24.188 -16.922 1 90.75 120 GLY B O 1
ATOM 4162 N N . HIS B 1 121 ? 5.465 -24.016 -15.555 1 92.38 121 HIS B N 1
ATOM 4163 C CA . HIS B 1 121 ? 6.309 -23.719 -14.406 1 92.38 121 HIS B CA 1
ATOM 4164 C C . HIS B 1 121 ? 5.668 -24.188 -13.109 1 92.38 121 HIS B C 1
ATOM 4166 O O . HIS B 1 121 ? 5.918 -23.625 -12.039 1 92.38 121 HIS B O 1
ATOM 4172 N N . GLU B 1 122 ? 4.828 -25.172 -13.234 1 94.31 122 GLU B N 1
ATOM 4173 C CA . GLU B 1 122 ? 4.129 -25.672 -12.047 1 94.31 122 GLU B CA 1
ATOM 4174 C C . GLU B 1 122 ? 4.211 -27.203 -11.961 1 94.31 122 GLU B C 1
ATOM 4176 O O . GLU B 1 122 ? 3.225 -27.859 -11.625 1 94.31 122 GLU B O 1
ATOM 4181 N N . GLY B 1 123 ? 5.281 -27.766 -12.172 1 96.5 123 GLY B N 1
ATOM 4182 C CA . GLY B 1 123 ? 5.418 -29.219 -12.242 1 96.5 123 GLY B CA 1
ATOM 4183 C C . GLY B 1 123 ? 5.906 -29.828 -10.945 1 96.5 123 GLY B C 1
ATOM 4184 O O . GLY B 1 123 ? 6.77 -29.266 -10.273 1 96.5 123 GLY B O 1
ATOM 4185 N N . ILE B 1 124 ? 5.328 -30.969 -10.594 1 97.62 124 ILE B N 1
ATOM 4186 C CA . ILE B 1 124 ? 5.828 -31.781 -9.484 1 97.62 124 ILE B CA 1
ATOM 4187 C C . ILE B 1 124 ? 6.156 -33.188 -9.984 1 97.62 124 ILE B C 1
ATOM 4189 O O . ILE B 1 124 ? 5.5 -33.688 -10.891 1 97.62 124 ILE B O 1
ATOM 4193 N N . GLY B 1 125 ? 7.148 -33.75 -9.391 1 97.12 125 GLY B N 1
ATOM 4194 C CA . GLY B 1 125 ? 7.59 -35.094 -9.781 1 97.12 125 GLY B CA 1
ATOM 4195 C C . GLY B 1 125 ? 8.711 -35.625 -8.914 1 97.12 125 GLY B C 1
ATOM 4196 O O . GLY B 1 125 ? 8.867 -35.188 -7.766 1 97.12 125 GLY B O 1
ATOM 4197 N N . HIS B 1 126 ? 9.422 -36.562 -9.523 1 97.38 126 HIS B N 1
ATOM 4198 C CA . HIS B 1 126 ? 10.508 -37.219 -8.805 1 97.38 126 HIS B CA 1
ATOM 4199 C C . HIS B 1 126 ? 11.797 -37.219 -9.625 1 97.38 126 HIS B C 1
ATOM 4201 O O . HIS B 1 126 ? 11.758 -37.406 -10.844 1 97.38 126 HIS B O 1
ATOM 4207 N N . VAL B 1 127 ? 12.891 -37.125 -8.922 1 98.19 127 VAL B N 1
ATOM 4208 C CA . VAL B 1 127 ? 14.188 -37.25 -9.57 1 98.19 127 VAL B CA 1
ATOM 4209 C C . VAL B 1 127 ? 14.398 -38.719 -9.984 1 98.19 127 VAL B C 1
ATOM 4211 O O . VAL B 1 127 ? 14.336 -39.625 -9.148 1 98.19 127 VAL B O 1
ATOM 4214 N N . VAL B 1 128 ? 14.75 -38.938 -11.273 1 98.06 128 VAL B N 1
ATOM 4215 C CA . VAL B 1 128 ? 14.852 -40.312 -11.734 1 98.06 128 VAL B CA 1
ATOM 4216 C C . VAL B 1 128 ? 16.25 -40.594 -12.289 1 98.06 128 VAL B C 1
ATOM 4218 O O . VAL B 1 128 ? 16.641 -41.75 -12.484 1 98.06 128 VAL B O 1
ATOM 4221 N N . MET B 1 129 ? 17.031 -39.531 -12.562 1 97.88 129 MET B N 1
ATOM 4222 C CA . MET B 1 129 ? 18.406 -39.688 -13.023 1 97.88 129 MET B CA 1
ATOM 4223 C C . MET B 1 129 ? 19.281 -38.562 -12.461 1 97.88 129 MET B C 1
ATOM 4225 O O . MET B 1 129 ? 18.875 -37.406 -12.414 1 97.88 129 MET B O 1
ATOM 4229 N N . SER B 1 130 ? 20.422 -38.875 -11.969 1 97.62 130 SER B N 1
ATOM 4230 C CA . SER B 1 130 ? 21.344 -37.938 -11.359 1 97.62 130 SER B CA 1
ATOM 4231 C C . SER B 1 130 ? 22.734 -38.531 -11.211 1 97.62 130 SER B C 1
ATOM 4233 O O . SER B 1 130 ? 22.891 -39.75 -11.133 1 97.62 130 SER B O 1
ATOM 4235 N N . PHE B 1 131 ? 23.719 -37.688 -11.219 1 97.06 131 PHE B N 1
ATOM 4236 C CA . PHE B 1 131 ? 25.062 -38.156 -10.867 1 97.06 131 PHE B CA 1
ATOM 4237 C C . PHE B 1 131 ? 25.203 -38.344 -9.367 1 97.06 131 PHE B C 1
ATOM 4239 O O . PHE B 1 131 ? 26.141 -39 -8.898 1 97.06 131 PHE B O 1
ATOM 4246 N N . ASP B 1 132 ? 24.359 -37.75 -8.617 1 96.5 132 ASP B N 1
ATOM 4247 C CA . ASP B 1 132 ? 24.281 -37.938 -7.172 1 96.5 132 ASP B CA 1
ATOM 4248 C C . ASP B 1 132 ? 23.188 -38.938 -6.805 1 96.5 132 ASP B C 1
ATOM 4250 O O . ASP B 1 132 ? 22 -38.594 -6.824 1 96.5 132 ASP B O 1
ATOM 4254 N N . GLN B 1 133 ? 23.484 -40.094 -6.336 1 95.25 133 GLN B N 1
ATOM 4255 C CA . GLN B 1 133 ? 22.562 -41.156 -6.047 1 95.25 133 GLN B CA 1
ATOM 4256 C C . GLN B 1 133 ? 21.578 -40.781 -4.938 1 95.25 133 GLN B C 1
ATOM 4258 O O . GLN B 1 133 ? 20.453 -41.281 -4.895 1 95.25 133 GLN B O 1
ATOM 4263 N N . SER B 1 134 ? 22 -39.938 -4.09 1 96.75 134 SER B N 1
ATOM 4264 C CA . SER B 1 134 ? 21.188 -39.594 -2.939 1 96.75 134 SER B CA 1
ATOM 4265 C C . SER B 1 134 ? 19.969 -38.781 -3.367 1 96.75 134 SER B C 1
ATOM 4267 O O . SER B 1 134 ? 19.016 -38.625 -2.596 1 96.75 134 SER B O 1
ATOM 4269 N N . LEU B 1 135 ? 20.016 -38.25 -4.508 1 97.69 135 LEU B N 1
ATOM 4270 C CA . LEU B 1 135 ? 18.922 -37.406 -4.984 1 97.69 135 LEU B CA 1
ATOM 4271 C C . LEU B 1 135 ? 17.828 -38.25 -5.641 1 97.69 135 LEU B C 1
ATOM 4273 O O . LEU B 1 135 ? 16.703 -37.75 -5.852 1 97.69 135 LEU B O 1
ATOM 4277 N N . LEU B 1 136 ? 18.141 -39.469 -6.027 1 97.25 136 LEU B N 1
ATOM 4278 C CA . LEU B 1 136 ? 17.188 -40.312 -6.746 1 97.25 136 LEU B CA 1
ATOM 4279 C C . LEU B 1 136 ? 15.953 -40.594 -5.895 1 97.25 136 LEU B C 1
ATOM 4281 O O . LEU B 1 136 ? 16.078 -40.906 -4.707 1 97.25 136 LEU B O 1
ATOM 4285 N N . GLY B 1 137 ? 14.773 -40.344 -6.516 1 97 137 GLY B N 1
ATOM 4286 C CA . GLY B 1 137 ? 13.516 -40.656 -5.848 1 97 137 GLY B CA 1
ATOM 4287 C C . GLY B 1 137 ? 12.961 -39.469 -5.074 1 97 137 GLY B C 1
ATOM 4288 O O . GLY B 1 137 ? 11.805 -39.469 -4.656 1 97 137 GLY B O 1
ATOM 4289 N N . LYS B 1 138 ? 13.734 -38.5 -4.828 1 97 138 LYS B N 1
ATOM 4290 C CA . LYS B 1 138 ? 13.273 -37.344 -4.07 1 97 138 LYS B CA 1
ATOM 4291 C C . LYS B 1 138 ? 12.188 -36.594 -4.832 1 97 138 LYS B C 1
ATOM 4293 O O . LYS B 1 138 ? 12.32 -36.344 -6.035 1 97 138 LYS B O 1
ATOM 4298 N N . PRO B 1 139 ? 11.086 -36.312 -4.145 1 97.69 139 PRO B N 1
ATOM 4299 C CA . PRO B 1 139 ? 10.07 -35.469 -4.77 1 97.69 139 PRO B CA 1
ATOM 4300 C C . PRO B 1 139 ? 10.5 -34.031 -4.875 1 97.69 139 PRO B C 1
ATOM 4302 O O . PRO B 1 139 ? 11.086 -33.469 -3.938 1 97.69 139 PRO B O 1
ATOM 4305 N N . VAL B 1 140 ? 10.234 -33.344 -6.012 1 98.25 140 VAL B N 1
ATOM 4306 C CA . VAL B 1 140 ? 10.633 -31.969 -6.242 1 98.25 140 VAL B CA 1
ATOM 4307 C C . VAL B 1 140 ? 9.555 -31.234 -7.031 1 98.25 140 VAL B C 1
ATOM 4309 O O . VAL B 1 140 ? 8.664 -31.875 -7.602 1 98.25 140 VAL B O 1
ATOM 4312 N N . ALA B 1 141 ? 9.609 -29.984 -6.98 1 98.19 141 ALA B N 1
ATOM 4313 C CA . ALA B 1 141 ? 8.75 -29.125 -7.789 1 98.19 141 ALA B CA 1
ATOM 4314 C C . ALA B 1 141 ? 9.57 -28.156 -8.641 1 98.19 141 ALA B C 1
ATOM 4316 O O . ALA B 1 141 ? 10.578 -27.625 -8.18 1 98.19 141 ALA B O 1
ATOM 4317 N N . ALA B 1 142 ? 9.203 -28.031 -9.922 1 96.81 142 ALA B N 1
ATOM 4318 C CA . ALA B 1 142 ? 9.688 -26.969 -10.789 1 96.81 142 ALA B CA 1
ATOM 4319 C C . ALA B 1 142 ? 8.727 -25.781 -10.789 1 96.81 142 ALA B C 1
ATOM 4321 O O . ALA B 1 142 ? 7.688 -25.812 -11.461 1 96.81 142 ALA B O 1
ATOM 4322 N N . ARG B 1 143 ? 9.055 -24.797 -10.047 1 94.75 143 ARG B N 1
ATOM 4323 C CA . ARG B 1 143 ? 8.219 -23.609 -9.938 1 94.75 143 ARG B CA 1
ATOM 4324 C C . ARG B 1 143 ? 8.805 -22.453 -10.734 1 94.75 143 ARG B C 1
ATOM 4326 O O . ARG B 1 143 ? 9.969 -22.484 -11.125 1 94.75 143 ARG B O 1
ATOM 4333 N N . TYR B 1 144 ? 8.055 -21.469 -10.867 1 91.75 144 TYR B N 1
ATOM 4334 C CA . TYR B 1 144 ? 8.453 -20.359 -11.703 1 91.75 144 TYR B CA 1
ATOM 4335 C C . TYR B 1 144 ? 9.805 -19.797 -11.266 1 91.75 144 TYR B C 1
ATOM 4337 O O . TYR B 1 144 ? 10.781 -19.844 -12.023 1 91.75 144 TYR B O 1
ATOM 4345 N N . LEU B 1 145 ? 9.773 -19.25 -10.023 1 91.38 145 LEU B N 1
ATOM 4346 C CA . LEU B 1 145 ? 11.055 -18.797 -9.5 1 91.38 145 LEU B CA 1
ATOM 4347 C C . LEU B 1 145 ? 11.922 -19.984 -9.102 1 91.38 145 LEU B C 1
ATOM 4349 O O . LEU B 1 145 ? 11.773 -20.531 -8 1 91.38 145 LEU B O 1
ATOM 4353 N N . ALA B 1 146 ? 12.82 -20.344 -9.961 1 92.94 146 ALA B N 1
ATOM 4354 C CA . ALA B 1 146 ? 13.57 -21.594 -9.859 1 92.94 146 ALA B CA 1
ATOM 4355 C C . ALA B 1 146 ? 14.688 -21.469 -8.828 1 92.94 146 ALA B C 1
ATOM 4357 O O . ALA B 1 146 ? 14.852 -22.344 -7.973 1 92.94 146 ALA B O 1
ATOM 4358 N N . SER B 1 147 ? 15.414 -20.422 -8.945 1 92.81 147 SER B N 1
ATOM 4359 C CA . SER B 1 147 ? 16.5 -20.219 -7.988 1 92.81 147 SER B CA 1
ATOM 4360 C C . SER B 1 147 ? 16.719 -18.734 -7.723 1 92.81 147 SER B C 1
ATOM 4362 O O . SER B 1 147 ? 16.328 -17.891 -8.523 1 92.81 147 SER B O 1
ATOM 4364 N N . TYR B 1 148 ? 17.281 -18.422 -6.574 1 91.81 148 TYR B N 1
ATOM 4365 C CA . TYR B 1 148 ? 17.703 -17.094 -6.164 1 91.81 148 TYR B CA 1
ATOM 4366 C C . TYR B 1 148 ? 18.812 -17.172 -5.121 1 91.81 148 TYR B C 1
ATOM 4368 O O . TYR B 1 148 ? 19.047 -18.219 -4.535 1 91.81 148 TYR B O 1
ATOM 4376 N N . CYS B 1 149 ? 19.531 -16.156 -4.809 1 90.5 149 CYS B N 1
ATOM 4377 C CA . CYS B 1 149 ? 20.797 -16.234 -4.082 1 90.5 149 CYS B CA 1
ATOM 4378 C C . CYS B 1 149 ? 20.547 -16.344 -2.58 1 90.5 149 CYS B C 1
ATOM 4380 O O . CYS B 1 149 ? 21.453 -16.734 -1.831 1 90.5 149 CYS B O 1
ATOM 4382 N N . ARG B 1 150 ? 19.406 -15.867 -2.074 1 89 150 ARG B N 1
ATOM 4383 C CA . ARG B 1 150 ? 18.953 -15.969 -0.692 1 89 150 ARG B CA 1
ATOM 4384 C C . ARG B 1 150 ? 19.797 -15.094 0.23 1 89 150 ARG B C 1
ATOM 4386 O O . ARG B 1 150 ? 19.672 -15.18 1.454 1 89 150 ARG B O 1
ATOM 4393 N N . SER B 1 151 ? 20.656 -14.242 -0.282 1 89.25 151 SER B N 1
ATOM 4394 C CA . SER B 1 151 ? 21.531 -13.445 0.558 1 89.25 151 SER B CA 1
ATOM 4395 C C . SER B 1 151 ? 21.453 -11.961 0.211 1 89.25 151 SER B C 1
ATOM 4397 O O . SER B 1 151 ? 21.844 -11.109 1.004 1 89.25 151 SER B O 1
ATOM 4399 N N . CYS B 1 152 ? 20.984 -11.719 -0.952 1 88.94 152 CYS B N 1
ATOM 4400 C CA . CYS B 1 152 ? 20.938 -10.312 -1.356 1 88.94 152 CYS B CA 1
ATOM 4401 C C . CYS B 1 152 ? 19.781 -9.586 -0.663 1 88.94 152 CYS B C 1
ATOM 4403 O O . CYS B 1 152 ? 19.016 -10.195 0.071 1 88.94 152 CYS B O 1
ATOM 4405 N N . TYR B 1 153 ? 19.672 -8.281 -0.906 1 87.38 153 TYR B N 1
ATOM 4406 C CA . TYR B 1 153 ? 18.656 -7.434 -0.296 1 87.38 153 TYR B CA 1
ATOM 4407 C C . TYR B 1 153 ? 17.25 -7.953 -0.598 1 87.38 153 TYR B C 1
ATOM 4409 O O . TYR B 1 153 ? 16.438 -8.102 0.31 1 87.38 153 TYR B O 1
ATOM 4417 N N . TYR B 1 154 ? 16.984 -8.258 -1.815 1 90.75 154 TYR B N 1
ATOM 4418 C CA . TYR B 1 154 ? 15.656 -8.656 -2.25 1 90.75 154 TYR B CA 1
ATOM 4419 C C . TYR B 1 154 ? 15.258 -9.992 -1.637 1 90.75 154 TYR B C 1
ATOM 4421 O O . TYR B 1 154 ? 14.117 -10.164 -1.19 1 90.75 154 TYR B O 1
ATOM 4429 N N . CYS B 1 155 ? 16.172 -10.914 -1.564 1 90 155 CYS B N 1
ATOM 4430 C CA . CYS B 1 155 ? 15.898 -12.227 -0.989 1 90 155 CYS B CA 1
ATOM 4431 C C . CYS B 1 155 ? 15.594 -12.117 0.5 1 90 155 CYS B C 1
ATOM 4433 O O . CYS B 1 155 ? 14.719 -12.82 1.014 1 90 155 CYS B O 1
ATOM 4435 N N . SER B 1 156 ? 16.219 -11.211 1.14 1 87.69 156 SER B N 1
ATOM 4436 C CA . SER B 1 156 ? 16.047 -11.078 2.582 1 87.69 156 SER B CA 1
ATOM 4437 C C . SER B 1 156 ? 14.82 -10.234 2.912 1 87.69 156 SER B C 1
ATOM 4439 O O . SER B 1 156 ? 14.359 -10.219 4.055 1 87.69 156 SER B O 1
ATOM 4441 N N . HIS B 1 157 ? 14.328 -9.508 1.944 1 86.94 157 HIS B N 1
ATOM 4442 C CA . HIS B 1 157 ? 13.18 -8.633 2.188 1 86.94 157 HIS B CA 1
ATOM 4443 C C . HIS B 1 157 ? 11.914 -9.203 1.563 1 86.94 157 HIS B C 1
ATOM 4445 O O . HIS B 1 157 ? 10.953 -8.469 1.325 1 86.94 157 HIS B O 1
ATOM 4451 N N . GLY B 1 158 ? 11.992 -10.422 1.177 1 86.31 158 GLY B N 1
ATOM 4452 C CA . GLY B 1 158 ? 10.797 -11.141 0.767 1 86.31 158 GLY B CA 1
ATOM 4453 C C . GLY B 1 158 ? 10.391 -10.852 -0.667 1 86.31 158 GLY B C 1
ATOM 4454 O O . GLY B 1 158 ? 9.211 -10.953 -1.019 1 86.31 158 GLY B O 1
ATOM 4455 N N . ILE B 1 159 ? 11.367 -10.406 -1.481 1 90.19 159 ILE B N 1
ATOM 4456 C CA . ILE B 1 159 ? 11.086 -10.156 -2.891 1 90.19 159 ILE B CA 1
ATOM 4457 C C . ILE B 1 159 ? 12.125 -10.867 -3.758 1 90.19 159 ILE B C 1
ATOM 4459 O O . ILE B 1 159 ? 12.75 -10.25 -4.617 1 90.19 159 ILE B O 1
ATOM 4463 N N . PRO B 1 160 ? 12.203 -12.102 -3.615 1 89.81 160 PRO B N 1
ATOM 4464 C CA . PRO B 1 160 ? 13.25 -12.844 -4.324 1 89.81 160 PRO B CA 1
ATOM 4465 C C . PRO B 1 160 ? 13.094 -12.773 -5.84 1 89.81 160 PRO B C 1
ATOM 4467 O O . PRO B 1 160 ? 14.055 -13.039 -6.574 1 89.81 160 PRO B O 1
ATOM 4470 N N . GLU B 1 161 ? 11.922 -12.461 -6.332 1 88.56 161 GLU B N 1
ATOM 4471 C CA . GLU B 1 161 ? 11.711 -12.352 -7.773 1 88.56 161 GLU B CA 1
ATOM 4472 C C . GLU B 1 161 ? 12.523 -11.203 -8.367 1 88.56 161 GLU B C 1
ATOM 4474 O O . GLU B 1 161 ? 12.695 -11.117 -9.586 1 88.56 161 GLU B O 1
ATOM 4479 N N . SER B 1 162 ? 13.031 -10.344 -7.508 1 90.06 162 SER B N 1
ATOM 4480 C CA . SER B 1 162 ? 13.844 -9.227 -7.984 1 90.06 162 SER B CA 1
ATOM 4481 C C . SER B 1 162 ? 15.328 -9.5 -7.789 1 90.06 162 SER B C 1
ATOM 4483 O O . SER B 1 162 ? 16.156 -8.617 -8.008 1 90.06 162 SER B O 1
ATOM 4485 N N . CYS B 1 163 ? 15.688 -10.656 -7.34 1 90.5 163 CYS B N 1
ATOM 4486 C CA . CYS B 1 163 ? 17.078 -11.062 -7.215 1 90.5 163 CYS B CA 1
ATOM 4487 C C . CYS B 1 163 ? 17.766 -11.078 -8.57 1 90.5 163 CYS B C 1
ATOM 4489 O O . CYS B 1 163 ? 17.25 -11.641 -9.531 1 90.5 163 CYS B O 1
ATOM 4491 N N . GLN B 1 164 ? 18.922 -10.516 -8.664 1 88.12 164 GLN B N 1
ATOM 4492 C CA . GLN B 1 164 ? 19.641 -10.445 -9.93 1 88.12 164 GLN B CA 1
ATOM 4493 C C . GLN B 1 164 ? 20.125 -11.82 -10.359 1 88.12 164 GLN B C 1
ATOM 4495 O O . GLN B 1 164 ? 20.359 -12.062 -11.547 1 88.12 164 GLN B O 1
ATOM 4500 N N . GLU B 1 165 ? 20.281 -12.695 -9.43 1 91.19 165 GLU B N 1
ATOM 4501 C CA . GLU B 1 165 ? 20.797 -14.031 -9.719 1 91.19 165 GLU B CA 1
ATOM 4502 C C . GLU B 1 165 ? 19.656 -15.031 -9.898 1 91.19 165 GLU B C 1
ATOM 4504 O O . GLU B 1 165 ? 19.891 -16.234 -9.984 1 91.19 165 GLU B O 1
ATOM 4509 N N . GLN B 1 166 ? 18.484 -14.531 -9.945 1 91.19 166 GLN B N 1
ATOM 4510 C CA . GLN B 1 166 ? 17.359 -15.445 -10.008 1 91.19 166 GLN B CA 1
ATOM 4511 C C . GLN B 1 166 ? 17.312 -16.172 -11.352 1 91.19 166 GLN B C 1
ATOM 4513 O O . GLN B 1 166 ? 17.797 -15.656 -12.359 1 91.19 166 GLN B O 1
ATOM 4518 N N . THR B 1 167 ? 16.812 -17.438 -11.367 1 91.25 167 THR B N 1
ATOM 4519 C CA . THR B 1 167 ? 16.453 -18.156 -12.578 1 91.25 167 THR B CA 1
ATOM 4520 C C . THR B 1 167 ? 14.984 -18.578 -12.539 1 91.25 167 THR B C 1
ATOM 4522 O O . THR B 1 167 ? 14.375 -18.594 -11.469 1 91.25 167 THR B O 1
ATOM 4525 N N . THR B 1 168 ? 14.43 -18.797 -13.727 1 90.69 168 THR B N 1
ATOM 4526 C CA . THR B 1 168 ? 13.016 -19.141 -13.773 1 90.69 168 THR B CA 1
ATOM 4527 C C . THR B 1 168 ? 12.781 -20.297 -14.742 1 90.69 168 THR B C 1
ATOM 4529 O O . THR B 1 168 ? 13.625 -20.578 -15.594 1 90.69 168 THR B O 1
ATOM 4532 N N . PHE B 1 169 ? 11.781 -21.109 -14.43 1 89.12 169 PHE B N 1
ATOM 4533 C CA . PHE B 1 169 ? 11.102 -21.891 -15.453 1 89.12 169 PHE B CA 1
ATOM 4534 C C . PHE B 1 169 ? 10.008 -21.078 -16.125 1 89.12 169 PHE B C 1
ATOM 4536 O O . PHE B 1 169 ? 9.172 -20.469 -15.453 1 89.12 169 PHE B O 1
ATOM 4543 N N . PRO B 1 170 ? 9.984 -20.828 -17.438 1 85.5 170 PRO B N 1
ATOM 4544 C CA . PRO B 1 170 ? 10.805 -21.516 -18.422 1 85.5 170 PRO B CA 1
ATOM 4545 C C . PRO B 1 170 ? 11.859 -20.609 -19.062 1 85.5 170 PRO B C 1
ATOM 4547 O O . PRO B 1 170 ? 12.484 -20.984 -20.062 1 85.5 170 PRO B O 1
ATOM 4550 N N . ARG B 1 171 ? 12.133 -19.5 -18.484 1 81.31 171 ARG B N 1
ATOM 4551 C CA . ARG B 1 171 ? 13.031 -18.562 -19.156 1 81.31 171 ARG B CA 1
ATOM 4552 C C . ARG B 1 171 ? 14.469 -19.094 -19.156 1 81.31 171 ARG B C 1
ATOM 4554 O O . ARG B 1 171 ? 15.148 -19.047 -20.172 1 81.31 171 ARG B O 1
ATOM 4561 N N . HIS B 1 172 ? 14.914 -19.594 -18.078 1 86.69 172 HIS B N 1
ATOM 4562 C CA . HIS B 1 172 ? 16.297 -20.031 -17.906 1 86.69 172 HIS B CA 1
ATOM 4563 C C . HIS B 1 172 ? 16.422 -21.531 -18.094 1 86.69 172 HIS B C 1
ATOM 4565 O O . HIS B 1 172 ? 17.484 -22.031 -18.5 1 86.69 172 HIS B O 1
ATOM 4571 N N . HIS B 1 173 ? 1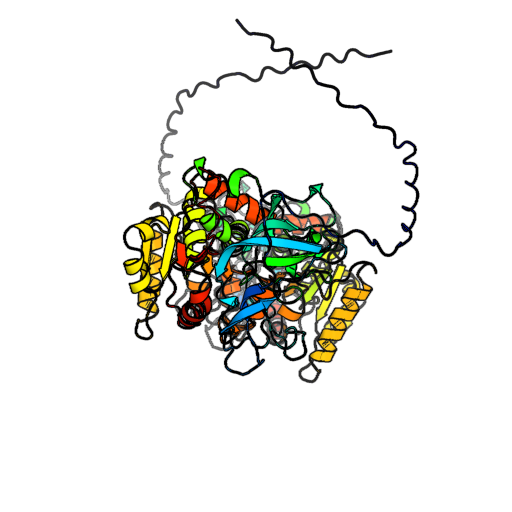5.336 -22.219 -17.781 1 89 173 HIS B N 1
ATOM 4572 C CA . HIS B 1 173 ? 15.25 -23.656 -17.922 1 89 173 HIS B CA 1
ATOM 4573 C C . HIS B 1 173 ? 13.969 -24.062 -18.656 1 89 173 HIS B C 1
ATOM 4575 O O . HIS B 1 173 ? 12.961 -23.359 -18.578 1 89 173 HIS B O 1
ATOM 4581 N N . SER B 1 174 ? 14.039 -25.188 -19.375 1 89.38 174 SER B N 1
ATOM 4582 C CA . SER B 1 174 ? 12.828 -25.656 -20.031 1 89.38 174 SER B CA 1
ATOM 4583 C C . SER B 1 174 ? 11.711 -25.906 -19.031 1 89.38 174 SER B C 1
ATOM 4585 O O . SER B 1 174 ? 11.953 -26.422 -17.938 1 89.38 174 SER B O 1
ATOM 4587 N N . GLY B 1 175 ? 10.508 -25.672 -19.5 1 92.81 175 GLY B N 1
ATOM 4588 C CA . GLY B 1 175 ? 9.375 -25.703 -18.578 1 92.81 175 GLY B CA 1
ATOM 4589 C C . GLY B 1 175 ? 8.836 -27.094 -18.344 1 92.81 175 GLY B C 1
ATOM 4590 O O . GLY B 1 175 ? 9.484 -28.078 -18.688 1 92.81 175 GLY B O 1
ATOM 4591 N N . THR B 1 176 ? 7.688 -27.172 -17.766 1 95 176 THR B N 1
ATOM 4592 C CA . THR B 1 176 ? 7.188 -28.422 -17.203 1 95 176 THR B CA 1
ATOM 4593 C C . THR B 1 176 ? 6.199 -29.094 -18.141 1 95 176 THR B C 1
ATOM 4595 O O . THR B 1 176 ? 5.68 -30.172 -17.844 1 95 176 THR B O 1
ATOM 4598 N N . PHE B 1 177 ? 5.953 -28.516 -19.297 1 92.88 177 PHE B N 1
ATOM 4599 C CA . PHE B 1 177 ? 5.059 -29.156 -20.266 1 92.88 177 PHE B CA 1
ATOM 4600 C C . PHE B 1 177 ? 5.789 -30.234 -21.047 1 92.88 177 PHE B C 1
ATOM 4602 O O . PHE B 1 177 ? 5.809 -30.203 -22.281 1 92.88 177 PHE B O 1
ATOM 4609 N N . GLN B 1 178 ? 6.363 -31.141 -20.328 1 95.12 178 GLN B N 1
ATOM 4610 C CA . GLN B 1 178 ? 7.074 -32.312 -20.812 1 95.12 178 GLN B CA 1
ATOM 4611 C C . GLN B 1 178 ? 7.098 -33.438 -19.766 1 95.12 178 GLN B C 1
ATOM 4613 O O . GLN B 1 178 ? 6.938 -33.156 -18.562 1 95.12 178 GLN B O 1
ATOM 4618 N N . GLN B 1 179 ? 7.336 -34.594 -20.156 1 96.62 179 GLN B N 1
ATOM 4619 C CA . GLN B 1 179 ? 7.27 -35.75 -19.25 1 96.62 179 GLN B CA 1
ATOM 4620 C C . GLN B 1 179 ? 8.531 -35.844 -18.406 1 96.62 179 GLN B C 1
ATOM 4622 O O . GLN B 1 179 ? 8.469 -36.25 -17.234 1 96.62 179 GLN B O 1
ATOM 4627 N N . TYR B 1 180 ? 9.656 -35.562 -19.016 1 96.81 180 TYR B N 1
ATOM 4628 C CA . TYR B 1 180 ? 10.953 -35.594 -18.344 1 96.81 180 TYR B CA 1
ATOM 4629 C C . TYR B 1 180 ? 11.688 -34.281 -18.469 1 96.81 180 TYR B C 1
ATOM 4631 O O . TYR B 1 180 ? 12.039 -33.844 -19.578 1 96.81 180 TYR B O 1
ATOM 4639 N N . LEU B 1 181 ? 11.953 -33.656 -17.375 1 96.81 181 LEU B N 1
ATOM 4640 C CA . LEU B 1 181 ? 12.578 -32.312 -17.312 1 96.81 181 LEU B CA 1
ATOM 4641 C C . LEU B 1 181 ? 14.008 -32.438 -16.797 1 96.81 181 LEU B C 1
ATOM 4643 O O . LEU B 1 181 ? 14.25 -33.031 -15.758 1 96.81 181 LEU B O 1
ATOM 4647 N N . THR B 1 182 ? 14.914 -31.922 -17.547 1 97.31 182 THR B N 1
ATOM 4648 C CA . THR B 1 182 ? 16.297 -31.828 -17.094 1 97.31 182 THR B CA 1
ATOM 4649 C C . THR B 1 182 ? 16.609 -30.422 -16.625 1 97.31 182 THR B C 1
ATOM 4651 O O . THR B 1 182 ? 16.391 -29.453 -17.359 1 97.31 182 THR B O 1
ATOM 4654 N N . ALA B 1 183 ? 17.109 -30.281 -15.445 1 97.25 183 ALA B N 1
ATOM 4655 C CA . ALA B 1 183 ? 17.438 -28.969 -14.891 1 97.25 183 ALA B CA 1
ATOM 4656 C C . ALA B 1 183 ? 18.438 -29.094 -13.75 1 97.25 183 ALA B C 1
ATOM 4658 O O . ALA B 1 183 ? 18.625 -30.172 -13.188 1 97.25 183 ALA B O 1
ATOM 4659 N N . PRO B 1 184 ? 19.141 -27.969 -13.453 1 97.38 184 PRO B N 1
ATOM 4660 C CA . PRO B 1 184 ? 19.953 -28 -12.234 1 97.38 184 PRO B CA 1
ATOM 4661 C C . PRO B 1 184 ? 19.125 -28.312 -10.984 1 97.38 184 PRO B C 1
ATOM 4663 O O . PRO B 1 184 ? 18.031 -27.781 -10.812 1 97.38 184 PRO B O 1
ATOM 4666 N N . TYR B 1 185 ? 19.641 -29.172 -10.117 1 97.56 185 TYR B N 1
ATOM 4667 C CA . TYR B 1 185 ? 18.906 -29.547 -8.914 1 97.56 185 TYR B CA 1
ATOM 4668 C C . TYR B 1 185 ? 18.594 -28.328 -8.062 1 97.56 185 TYR B C 1
ATOM 4670 O O . TYR B 1 185 ? 17.547 -28.25 -7.422 1 97.56 185 TYR B O 1
ATOM 4678 N N . THR B 1 186 ? 19.469 -27.312 -8.047 1 95.19 186 THR B N 1
ATOM 4679 C CA . THR B 1 186 ? 19.328 -26.109 -7.238 1 95.19 186 THR B CA 1
ATOM 4680 C C . THR B 1 186 ? 18.141 -25.281 -7.707 1 95.19 186 THR B C 1
ATOM 4682 O O . THR B 1 186 ? 17.703 -24.359 -7.004 1 95.19 186 THR B O 1
ATOM 4685 N N . SER B 1 187 ? 17.625 -25.594 -8.883 1 96.12 187 SER B N 1
ATOM 4686 C CA . SER B 1 187 ? 16.484 -24.859 -9.414 1 96.12 187 SER B CA 1
ATOM 4687 C C . SER B 1 187 ? 15.156 -25.5 -9.008 1 96.12 187 SER B C 1
ATOM 4689 O O . SER B 1 187 ? 14.086 -24.969 -9.289 1 96.12 187 SER B O 1
ATOM 4691 N N . LEU B 1 188 ? 15.273 -26.625 -8.328 1 97.81 188 LEU B N 1
ATOM 4692 C CA . LEU B 1 188 ? 14.086 -27.391 -7.969 1 97.81 188 LEU B CA 1
ATOM 4693 C C . LEU B 1 188 ? 13.781 -27.25 -6.48 1 97.81 188 LEU B C 1
ATOM 4695 O O . LEU B 1 188 ? 14.703 -27.281 -5.656 1 97.81 188 LEU B O 1
ATOM 4699 N N . MET B 1 189 ? 12.516 -27.109 -6.211 1 96.81 189 MET B N 1
ATOM 4700 C CA . MET B 1 189 ? 12.078 -27.031 -4.82 1 96.81 189 MET B CA 1
ATOM 4701 C C . MET B 1 189 ? 11.828 -28.422 -4.25 1 96.81 189 MET B C 1
ATOM 4703 O O . MET B 1 189 ? 11 -29.172 -4.77 1 96.81 189 MET B O 1
ATOM 4707 N N . PRO B 1 190 ? 12.547 -28.766 -3.148 1 97.5 190 PRO B N 1
ATOM 4708 C CA . PRO B 1 190 ? 12.211 -30.031 -2.512 1 97.5 190 PRO B CA 1
ATOM 4709 C C . PRO B 1 190 ? 10.781 -30.078 -1.991 1 97.5 190 PRO B C 1
ATOM 4711 O O . PRO B 1 190 ? 10.273 -29.078 -1.479 1 97.5 190 PRO B O 1
ATOM 4714 N N . LEU B 1 191 ? 10.172 -31.234 -2.154 1 97.81 191 LEU B N 1
ATOM 4715 C CA . LEU B 1 191 ? 8.797 -31.375 -1.691 1 97.81 191 LEU B CA 1
ATOM 4716 C C . LEU B 1 191 ? 8.727 -32.281 -0.468 1 97.81 191 LEU B C 1
ATOM 4718 O O . LEU B 1 191 ? 9.508 -33.25 -0.349 1 97.81 191 LEU B O 1
ATOM 4722 N N . PRO B 1 192 ? 7.758 -31.984 0.388 1 96 192 PRO B N 1
ATOM 4723 C CA . PRO B 1 192 ? 7.492 -32.938 1.466 1 96 192 PRO B CA 1
ATOM 4724 C C . PRO B 1 192 ? 7.004 -34.281 0.95 1 96 192 PRO B C 1
ATOM 4726 O O . PRO B 1 192 ? 6.328 -34.344 -0.081 1 96 192 PRO B O 1
ATOM 4729 N N . ASN B 1 193 ? 7.23 -35.281 1.729 1 91.31 193 ASN B N 1
ATOM 4730 C CA . ASN B 1 193 ? 6.918 -36.625 1.308 1 91.31 193 ASN B CA 1
ATOM 4731 C C . ASN B 1 193 ? 5.41 -36.844 1.169 1 91.31 193 ASN B C 1
ATOM 4733 O O . ASN B 1 193 ? 4.969 -37.656 0.361 1 91.31 193 ASN B O 1
ATOM 4737 N N . PHE B 1 194 ? 4.645 -36.062 1.845 1 94.38 194 PHE B N 1
ATOM 4738 C CA . PHE B 1 194 ? 3.209 -36.312 1.874 1 94.38 194 PHE B CA 1
ATOM 4739 C C . PHE B 1 194 ? 2.557 -35.906 0.565 1 94.38 194 PHE B C 1
ATOM 4741 O O . PHE B 1 194 ? 1.403 -36.25 0.299 1 94.38 194 PHE B O 1
ATOM 4748 N N . VAL B 1 195 ? 3.23 -35.188 -0.257 1 95.56 195 VAL B N 1
ATOM 4749 C CA . VAL B 1 195 ? 2.672 -34.656 -1.496 1 95.56 195 VAL B CA 1
ATOM 4750 C C . VAL B 1 195 ? 2.248 -35.812 -2.408 1 95.56 195 VAL B C 1
ATOM 4752 O O . VAL B 1 195 ? 1.244 -35.719 -3.117 1 95.56 195 VAL B O 1
ATOM 4755 N N . PHE B 1 196 ? 2.963 -36.906 -2.354 1 93 196 PHE B N 1
ATOM 4756 C CA . PHE B 1 196 ? 2.654 -38.031 -3.236 1 93 196 PHE B CA 1
ATOM 4757 C C . PHE B 1 196 ? 2.064 -39.219 -2.449 1 93 196 PHE B C 1
ATOM 4759 O O . PHE B 1 196 ? 1.899 -40.312 -2.984 1 93 196 PHE B O 1
ATOM 4766 N N . ASP B 1 197 ? 1.79 -38.906 -1.226 1 88.19 197 ASP B N 1
ATOM 4767 C CA . ASP B 1 197 ? 1.119 -39.906 -0.416 1 88.19 197 ASP B CA 1
ATOM 4768 C C . ASP B 1 197 ? -0.393 -39.875 -0.624 1 88.19 197 ASP B C 1
ATOM 4770 O O . ASP B 1 197 ? -1.066 -38.969 -0.132 1 88.19 197 ASP B O 1
ATOM 4774 N N . GLU B 1 198 ? -0.97 -40.719 -1.312 1 80.19 198 GLU B N 1
ATOM 4775 C CA . GLU B 1 198 ? -2.391 -40.688 -1.643 1 80.19 198 GLU B CA 1
ATOM 4776 C C . GLU B 1 198 ? -3.234 -41.281 -0.511 1 80.19 198 GLU B C 1
ATOM 4778 O O . GLU B 1 198 ? -4.465 -41.281 -0.585 1 80.19 198 GLU B O 1
ATOM 4783 N N . GLY B 1 199 ? -2.576 -41.781 0.459 1 74.81 199 GLY B N 1
ATOM 4784 C CA . GLY B 1 199 ? -3.289 -42.344 1.597 1 74.81 199 GLY B CA 1
ATOM 4785 C C . GLY B 1 199 ? -4.168 -41.312 2.309 1 74.81 199 GLY B C 1
ATOM 4786 O O . GLY B 1 199 ? -5.121 -41.688 2.994 1 74.81 199 GLY B O 1
ATOM 4787 N N . MET B 1 200 ? -3.984 -40.156 2.043 1 74.5 200 MET B N 1
ATOM 4788 C CA . MET B 1 200 ? -4.746 -39.125 2.756 1 74.5 200 MET B CA 1
ATOM 4789 C C . MET B 1 200 ? -5.957 -38.688 1.943 1 74.5 200 MET B C 1
ATOM 4791 O O . MET B 1 200 ? -6.656 -37.75 2.326 1 74.5 200 MET B O 1
ATOM 4795 N N . GLY B 1 201 ? -6.172 -39.281 0.839 1 84.88 201 GLY B N 1
ATOM 4796 C CA . GLY B 1 201 ? -7.324 -38.969 0.002 1 84.88 201 GLY B CA 1
ATOM 4797 C C . GLY B 1 201 ? -7.148 -37.719 -0.823 1 84.88 201 GLY B C 1
ATOM 4798 O O . GLY B 1 201 ? -8.109 -37.219 -1.413 1 84.88 201 GLY B O 1
ATOM 4799 N N . ILE B 1 202 ? -5.934 -37.219 -0.81 1 90.38 202 ILE B N 1
ATOM 4800 C CA . ILE B 1 202 ? -5.648 -36.031 -1.583 1 90.38 202 ILE B CA 1
ATOM 4801 C C . ILE B 1 202 ? -4.828 -36.375 -2.818 1 90.38 202 ILE B C 1
ATOM 4803 O O . ILE B 1 202 ? -3.758 -37 -2.707 1 90.38 202 ILE B O 1
ATOM 4807 N N . ARG B 1 203 ? -5.305 -36.094 -3.936 1 90 203 ARG B N 1
ATOM 4808 C CA . ARG B 1 203 ? -4.566 -36.344 -5.168 1 90 203 ARG B CA 1
ATOM 4809 C C . ARG B 1 203 ? -3.361 -35.406 -5.285 1 90 203 ARG B C 1
ATOM 4811 O O . ARG B 1 203 ? -3.459 -34.219 -4.992 1 90 203 ARG B O 1
ATOM 4818 N N . PRO B 1 204 ? -2.271 -35.969 -5.742 1 92.44 204 PRO B N 1
ATOM 4819 C CA . PRO B 1 204 ? -1.062 -35.156 -5.855 1 92.44 204 PRO B CA 1
ATOM 4820 C C . PRO B 1 204 ? -1.25 -33.938 -6.762 1 92.44 204 PRO B C 1
ATOM 4822 O O . PRO B 1 204 ? -0.625 -32.906 -6.543 1 92.44 204 PRO B O 1
ATOM 4825 N N . GLY B 1 205 ? -2.088 -34.062 -7.73 1 93 205 GLY B N 1
ATOM 4826 C CA . GLY B 1 205 ? -2.357 -32.969 -8.656 1 93 205 GLY B CA 1
ATOM 4827 C C . GLY B 1 205 ? -2.814 -31.719 -7.961 1 93 205 GLY B C 1
ATOM 4828 O O . GLY B 1 205 ? -2.57 -30.609 -8.453 1 93 205 GLY B O 1
ATOM 4829 N N . MET B 1 206 ? -3.461 -31.859 -6.816 1 94.69 206 MET B N 1
ATOM 4830 C CA . MET B 1 206 ? -3.938 -30.703 -6.059 1 94.69 206 MET B CA 1
ATOM 4831 C C . MET B 1 206 ? -2.771 -29.875 -5.535 1 94.69 206 MET B C 1
ATOM 4833 O O . MET B 1 206 ? -2.871 -28.656 -5.434 1 94.69 206 MET B O 1
ATOM 4837 N N . TYR B 1 207 ? -1.692 -30.531 -5.285 1 96.19 207 TYR B N 1
ATOM 4838 C CA . TYR B 1 207 ? -0.537 -29.859 -4.707 1 96.19 207 TYR B CA 1
ATOM 4839 C C . TYR B 1 207 ? 0.19 -29.031 -5.758 1 96.19 207 TYR B C 1
ATOM 4841 O O . TYR B 1 207 ? 1.012 -28.172 -5.426 1 96.19 207 TYR B O 1
ATOM 4849 N N . THR B 1 208 ? -0.092 -29.25 -7.078 1 95.12 208 THR B N 1
ATOM 4850 C CA . THR B 1 208 ? 0.504 -28.438 -8.133 1 95.12 208 THR B CA 1
ATOM 4851 C C . THR B 1 208 ? 0.04 -27 -8.023 1 95.12 208 THR B C 1
ATOM 4853 O O . THR B 1 208 ? 0.66 -26.094 -8.602 1 95.12 208 THR B O 1
ATOM 4856 N N . THR B 1 209 ? -1.036 -26.75 -7.301 1 96.06 209 THR B N 1
ATOM 4857 C CA . THR B 1 209 ? -1.583 -25.406 -7.156 1 96.06 209 THR B CA 1
ATOM 4858 C C . THR B 1 209 ? -0.775 -24.594 -6.148 1 96.06 209 THR B C 1
ATOM 4860 O O . THR B 1 209 ? -0.856 -23.375 -6.121 1 96.06 209 THR B O 1
ATOM 4863 N N . ALA B 1 210 ? 0.009 -25.219 -5.352 1 97.31 210 ALA B N 1
ATOM 4864 C CA . ALA B 1 210 ? 0.666 -24.578 -4.211 1 97.31 210 ALA B CA 1
ATOM 4865 C C . ALA B 1 210 ? 1.827 -23.703 -4.668 1 97.31 210 ALA B C 1
ATOM 4867 O O . ALA B 1 210 ? 1.957 -22.547 -4.223 1 97.31 210 ALA B O 1
ATOM 4868 N N . PRO B 1 211 ? 2.605 -24.094 -5.605 1 95.19 211 PRO B N 1
ATOM 4869 C CA . PRO B 1 211 ? 3.85 -23.359 -5.859 1 95.19 211 PRO B CA 1
ATOM 4870 C C . PRO B 1 211 ? 3.621 -22.047 -6.605 1 95.19 211 PRO B C 1
ATOM 4872 O O . PRO B 1 211 ? 4.512 -21.188 -6.645 1 95.19 211 PRO B O 1
ATOM 4875 N N . CYS B 1 212 ? 2.527 -21.859 -7.246 1 93.75 212 CYS B N 1
ATOM 4876 C CA . CYS B 1 212 ? 2.307 -20.641 -8.008 1 93.75 212 CYS B CA 1
ATOM 4877 C C . CYS B 1 212 ? 1.023 -19.938 -7.566 1 93.75 212 CYS B C 1
ATOM 4879 O O . CYS B 1 212 ? 1.062 -19 -6.773 1 93.75 212 CYS B O 1
ATOM 4881 N N . SER B 1 213 ? -0.137 -20.484 -7.934 1 95.12 213 SER B N 1
ATOM 4882 C CA . SER B 1 213 ? -1.412 -19.828 -7.648 1 95.12 213 SER B CA 1
ATOM 4883 C C . SER B 1 213 ? -1.667 -19.75 -6.148 1 95.12 213 SER B C 1
ATOM 4885 O O . SER B 1 213 ? -2.078 -18.703 -5.637 1 95.12 213 SER B O 1
ATOM 4887 N N . GLY B 1 214 ? -1.45 -20.859 -5.48 1 97.44 214 GLY B N 1
ATOM 4888 C CA . GLY B 1 214 ? -1.63 -20.875 -4.035 1 97.44 214 GLY B CA 1
ATOM 4889 C C . GLY B 1 214 ? -0.689 -19.922 -3.309 1 97.44 214 GLY B C 1
ATOM 4890 O O . GLY B 1 214 ? -1.105 -19.203 -2.4 1 97.44 214 GLY B O 1
ATOM 4891 N N . ALA B 1 215 ? 0.538 -19.984 -3.705 1 96.62 215 ALA B N 1
ATOM 4892 C CA . ALA B 1 215 ? 1.536 -19.125 -3.082 1 96.62 215 ALA B CA 1
ATOM 4893 C C . ALA B 1 215 ? 1.214 -17.656 -3.324 1 96.62 215 ALA B C 1
ATOM 4895 O O . ALA B 1 215 ? 1.351 -16.812 -2.422 1 96.62 215 ALA B O 1
ATOM 4896 N N . ALA B 1 216 ? 0.812 -17.312 -4.504 1 95.75 216 ALA B N 1
ATOM 4897 C CA . ALA B 1 216 ? 0.439 -15.938 -4.832 1 95.75 216 ALA B CA 1
ATOM 4898 C C . ALA B 1 216 ? -0.756 -15.477 -4.004 1 95.75 216 ALA B C 1
ATOM 4900 O O . ALA B 1 216 ? -0.757 -14.367 -3.465 1 95.75 216 ALA B O 1
ATOM 4901 N N . ALA B 1 217 ? -1.754 -16.312 -3.904 1 98 217 ALA B N 1
ATOM 4902 C CA . ALA B 1 217 ? -2.945 -16 -3.115 1 98 217 ALA B CA 1
ATOM 4903 C C . ALA B 1 217 ? -2.59 -15.766 -1.65 1 98 217 ALA B C 1
ATOM 4905 O O . ALA B 1 217 ? -3.045 -14.797 -1.042 1 98 217 ALA B O 1
ATOM 4906 N N . LEU B 1 218 ? -1.817 -16.672 -1.169 1 98.44 218 LEU B N 1
ATOM 4907 C CA . LEU B 1 218 ? -1.468 -16.578 0.244 1 98.44 218 LEU B CA 1
ATOM 4908 C C . LEU B 1 218 ? -0.641 -15.32 0.512 1 98.44 218 LEU B C 1
ATOM 4910 O O . LEU B 1 218 ? -0.841 -14.641 1.524 1 98.44 218 LEU B O 1
ATOM 4914 N N . ARG B 1 219 ? 0.292 -15.055 -0.357 1 97.31 219 ARG B N 1
ATOM 4915 C CA . ARG B 1 219 ? 1.087 -13.844 -0.179 1 97.31 219 ARG B CA 1
ATOM 4916 C C . ARG B 1 219 ? 0.2 -12.602 -0.166 1 97.31 219 ARG B C 1
ATOM 4918 O O . ARG B 1 219 ? 0.426 -11.68 0.619 1 97.31 219 ARG B O 1
ATOM 4925 N N . ALA B 1 220 ? -0.745 -12.547 -1.042 1 97.94 220 ALA B N 1
ATOM 4926 C CA . ALA B 1 220 ? -1.686 -11.43 -1.079 1 97.94 220 ALA B CA 1
ATOM 4927 C C . ALA B 1 220 ? -2.453 -11.312 0.234 1 97.94 220 ALA B C 1
ATOM 4929 O O . ALA B 1 220 ? -2.605 -10.219 0.779 1 97.94 220 ALA B O 1
ATOM 4930 N N . LEU B 1 221 ? -2.887 -12.461 0.728 1 98.44 221 LEU B N 1
ATOM 4931 C CA . LEU B 1 221 ? -3.643 -12.477 1.976 1 98.44 221 LEU B CA 1
ATOM 4932 C C . LEU B 1 221 ? -2.76 -12.078 3.152 1 98.44 221 LEU B C 1
ATOM 4934 O O . LEU B 1 221 ? -3.201 -11.359 4.051 1 98.44 221 LEU B O 1
ATOM 4938 N N . LYS B 1 222 ? -1.572 -12.562 3.156 1 97.25 222 LYS B N 1
ATOM 4939 C CA . LYS B 1 222 ? -0.644 -12.18 4.219 1 97.25 222 LYS B CA 1
ATOM 4940 C C . LYS B 1 222 ? -0.358 -10.68 4.191 1 97.25 222 LYS B C 1
ATOM 4942 O O . LYS B 1 222 ? -0.2 -10.055 5.238 1 97.25 222 LYS B O 1
ATOM 4947 N N . SER B 1 223 ? -0.25 -10.156 3.006 1 96 223 SER B N 1
ATOM 4948 C CA . SER B 1 223 ? -0.051 -8.711 2.885 1 96 223 SER B CA 1
ATOM 4949 C C . SER B 1 223 ? -1.253 -7.941 3.42 1 96 223 SER B C 1
ATOM 4951 O O . SER B 1 223 ? -1.093 -6.926 4.098 1 96 223 SER B O 1
ATOM 4953 N N . ALA B 1 224 ? -2.396 -8.406 3.047 1 96.19 224 ALA B N 1
ATOM 4954 C CA . ALA B 1 224 ? -3.623 -7.805 3.564 1 96.19 224 ALA B CA 1
ATOM 4955 C C . ALA B 1 224 ? -3.748 -8.023 5.07 1 96.19 224 ALA B C 1
ATOM 4957 O O . ALA B 1 224 ? -4.141 -7.113 5.805 1 96.19 224 ALA B O 1
ATOM 4958 N N . ASN B 1 225 ? -3.467 -9.242 5.488 1 96 225 ASN B N 1
ATOM 4959 C CA . ASN B 1 225 ? -3.49 -9.703 6.871 1 96 225 ASN B CA 1
ATOM 4960 C C . ASN B 1 225 ? -4.824 -9.398 7.543 1 96 225 ASN B C 1
ATOM 4962 O O . ASN B 1 225 ? -4.863 -8.734 8.586 1 96 225 ASN B O 1
ATOM 4966 N N . PRO B 1 226 ? -5.891 -9.867 6.988 1 97 226 PRO B N 1
ATOM 4967 C CA . PRO B 1 226 ? -7.207 -9.594 7.57 1 97 226 PRO B CA 1
ATOM 4968 C C . PRO B 1 226 ? -7.363 -10.164 8.977 1 97 226 PRO B C 1
ATOM 4970 O O . PRO B 1 226 ? -6.848 -11.25 9.266 1 97 226 PRO B O 1
ATOM 4973 N N . SER B 1 227 ? -8.031 -9.43 9.828 1 94.12 227 SER B N 1
ATOM 4974 C CA . SER B 1 227 ? -8.43 -9.914 11.148 1 94.12 227 SER B CA 1
ATOM 4975 C C . SER B 1 227 ? -9.711 -10.734 11.07 1 94.12 227 SER B C 1
ATOM 4977 O O . SER B 1 227 ? -10.406 -10.719 10.047 1 94.12 227 SER B O 1
ATOM 4979 N N . LEU B 1 228 ? -9.977 -11.438 12.172 1 95 228 LEU B N 1
ATOM 4980 C CA . LEU B 1 228 ? -11.195 -12.227 12.266 1 95 228 LEU B CA 1
ATOM 4981 C C . LEU B 1 228 ? -12.422 -11.375 11.945 1 95 228 LEU B C 1
ATOM 4983 O O . LEU B 1 228 ? -12.602 -10.305 12.523 1 95 228 LEU B O 1
ATOM 4987 N N . GLY B 1 229 ? -13.141 -11.789 10.961 1 93.62 229 GLY B N 1
ATOM 4988 C CA . GLY B 1 229 ? -14.406 -11.141 10.656 1 93.62 229 GLY B CA 1
ATOM 4989 C C . GLY B 1 229 ? -14.273 -10.008 9.664 1 93.62 229 GLY B C 1
ATOM 4990 O O . GLY B 1 229 ? -15.273 -9.469 9.188 1 93.62 229 GLY B O 1
ATOM 4991 N N . ASP B 1 230 ? -13.047 -9.602 9.281 1 95.06 230 ASP B N 1
ATOM 4992 C CA . ASP B 1 230 ? -12.867 -8.586 8.258 1 95.06 230 ASP B CA 1
ATOM 4993 C C . ASP B 1 230 ? -13.508 -9.016 6.938 1 95.06 230 ASP B C 1
ATOM 4995 O O . ASP B 1 230 ? -13.703 -10.211 6.699 1 95.06 230 ASP B O 1
ATOM 4999 N N . LEU B 1 231 ? -13.859 -8.094 6.188 1 97 231 LEU B N 1
ATOM 5000 C CA . LEU B 1 231 ? -14.461 -8.359 4.887 1 97 231 LEU B CA 1
ATOM 5001 C C . LEU B 1 231 ? -13.422 -8.258 3.777 1 97 231 LEU B C 1
ATOM 5003 O O . LEU B 1 231 ? -12.758 -7.23 3.637 1 97 231 LEU B O 1
ATOM 5007 N N . VAL B 1 232 ? -13.305 -9.32 3.002 1 98.5 232 VAL B N 1
ATOM 5008 C CA . VAL B 1 232 ? -12.383 -9.383 1.878 1 98.5 232 VAL B CA 1
ATOM 5009 C C . VAL B 1 232 ? -13.148 -9.633 0.583 1 98.5 232 VAL B C 1
ATOM 5011 O O . VAL B 1 232 ? -13.922 -10.594 0.484 1 98.5 232 VAL B O 1
ATOM 5014 N N . ILE B 1 233 ? -13 -8.727 -0.339 1 98.69 233 ILE B N 1
ATOM 5015 C CA . ILE B 1 233 ? -13.5 -8.977 -1.686 1 98.69 233 ILE B CA 1
ATOM 5016 C C . ILE B 1 233 ? -12.422 -9.656 -2.521 1 98.69 233 ILE B C 1
ATOM 5018 O O . ILE B 1 233 ? -11.266 -9.227 -2.529 1 98.69 233 ILE B O 1
ATOM 5022 N N . VAL B 1 234 ? -12.75 -10.703 -3.184 1 98.62 234 VAL B N 1
ATOM 5023 C CA . VAL B 1 234 ? -11.867 -11.359 -4.145 1 98.62 234 VAL B CA 1
ATOM 5024 C C . VAL B 1 234 ? -12.453 -11.227 -5.551 1 98.62 234 VAL B C 1
ATOM 5026 O O . VAL B 1 234 ? -13.461 -11.859 -5.875 1 98.62 234 VAL B O 1
ATOM 5029 N N . SER B 1 235 ? -11.852 -10.391 -6.328 1 96.88 235 SER B N 1
ATOM 5030 C CA . SER B 1 235 ? -12.227 -10.258 -7.734 1 96.88 235 SER B CA 1
ATOM 5031 C C . SER B 1 235 ? -11.555 -11.328 -8.586 1 96.88 235 SER B C 1
ATOM 5033 O O . SER B 1 235 ? -10.328 -11.438 -8.609 1 96.88 235 SER B O 1
ATOM 5035 N N . GLY B 1 236 ? -12.328 -12.094 -9.312 1 94.81 236 GLY B N 1
ATOM 5036 C CA . GLY B 1 236 ? -11.844 -13.281 -9.984 1 94.81 236 GLY B CA 1
ATOM 5037 C C . GLY B 1 236 ? -11.883 -14.523 -9.109 1 94.81 236 GLY B C 1
ATOM 5038 O O . GLY B 1 236 ? -10.992 -15.375 -9.188 1 94.81 236 GLY B O 1
ATOM 5039 N N . VAL B 1 237 ? -12.891 -14.656 -8.312 1 97 237 VAL B N 1
ATOM 5040 C CA . VAL B 1 237 ? -12.922 -15.625 -7.227 1 97 237 VAL B CA 1
ATOM 5041 C C . VAL B 1 237 ? -13.047 -17.031 -7.801 1 97 237 VAL B C 1
ATOM 5043 O O . VAL B 1 237 ? -12.703 -18.016 -7.133 1 97 237 VAL B O 1
ATOM 5046 N N . CYS B 1 238 ? -13.516 -17.156 -9 1 94.69 238 CYS B N 1
ATOM 5047 C CA . CYS B 1 238 ? -13.734 -18.484 -9.562 1 94.69 238 CYS B CA 1
ATOM 5048 C C . CYS B 1 238 ? -12.523 -18.938 -10.375 1 94.69 238 CYS B C 1
ATOM 5050 O O . CYS B 1 238 ? -12.508 -20.047 -10.898 1 94.69 238 CYS B O 1
ATOM 5052 N N . GLY B 1 239 ? -11.523 -18.078 -10.43 1 92.38 239 GLY B N 1
ATOM 5053 C CA . GLY B 1 239 ? -10.352 -18.375 -11.234 1 92.38 239 GLY B CA 1
ATOM 5054 C C . GLY B 1 239 ? -9.289 -19.141 -10.469 1 92.38 239 GLY B C 1
ATOM 5055 O O . GLY B 1 239 ? -9.539 -19.641 -9.367 1 92.38 239 GLY B O 1
ATOM 5056 N N . GLY B 1 240 ? -8.125 -19.312 -11.141 1 92.06 240 GLY B N 1
ATOM 5057 C CA . GLY B 1 240 ? -7.051 -20.141 -10.617 1 92.06 240 GLY B CA 1
ATOM 5058 C C . GLY B 1 240 ? -6.484 -19.625 -9.305 1 92.06 240 GLY B C 1
ATOM 5059 O O . GLY B 1 240 ? -6.23 -20.406 -8.391 1 92.06 240 GLY B O 1
ATOM 5060 N N . ILE B 1 241 ? -6.301 -18.359 -9.188 1 95.12 241 ILE B N 1
ATOM 5061 C CA . ILE B 1 241 ? -5.758 -17.766 -7.969 1 95.12 241 ILE B CA 1
ATOM 5062 C C . ILE B 1 241 ? -6.902 -17.391 -7.027 1 95.12 241 ILE B C 1
ATOM 5064 O O . ILE B 1 241 ? -6.805 -17.594 -5.812 1 95.12 241 ILE B O 1
ATOM 5068 N N . GLY B 1 242 ? -7.969 -17 -7.578 1 96.69 242 GLY B N 1
ATOM 5069 C CA . GLY B 1 242 ? -9.07 -16.422 -6.82 1 96.69 242 GLY B CA 1
ATOM 5070 C C . GLY B 1 242 ? -9.742 -17.406 -5.895 1 96.69 242 GLY B C 1
ATOM 5071 O O . GLY B 1 242 ? -10.031 -17.094 -4.738 1 96.69 242 GLY B O 1
ATOM 5072 N N . HIS B 1 243 ? -10.039 -18.609 -6.406 1 97.38 243 HIS B N 1
ATOM 5073 C CA . HIS B 1 243 ? -10.75 -19.562 -5.559 1 97.38 243 HIS B CA 1
ATOM 5074 C C . HIS B 1 243 ? -9.898 -19.969 -4.359 1 97.38 243 HIS B C 1
ATOM 5076 O O . HIS B 1 243 ? -10.43 -20.203 -3.273 1 97.38 243 HIS B O 1
ATOM 5082 N N . LEU B 1 244 ? -8.602 -19.984 -4.551 1 98.06 244 LEU B N 1
ATOM 5083 C CA . LEU B 1 244 ? -7.695 -20.297 -3.451 1 98.06 244 LEU B CA 1
ATOM 5084 C C . LEU B 1 244 ? -7.656 -19.156 -2.434 1 98.06 244 LEU B C 1
ATOM 5086 O O . LEU B 1 244 ? -7.68 -19.406 -1.226 1 98.06 244 LEU B O 1
ATOM 5090 N N . ALA B 1 245 ? -7.617 -17.938 -2.916 1 98.5 245 ALA B N 1
ATOM 5091 C CA . ALA B 1 245 ? -7.648 -16.781 -2.039 1 98.5 245 ALA B CA 1
ATOM 5092 C C . ALA B 1 245 ? -8.93 -16.75 -1.212 1 98.5 245 ALA B C 1
ATOM 5094 O O . ALA B 1 245 ? -8.891 -16.5 -0.003 1 98.5 245 ALA B O 1
ATOM 5095 N N . GLY B 1 246 ? -10.031 -17 -1.896 1 98.62 246 GLY B N 1
ATOM 5096 C CA . GLY B 1 246 ? -11.305 -17.031 -1.194 1 98.62 246 GLY B CA 1
ATOM 5097 C C . GLY B 1 246 ? -11.359 -18.062 -0.091 1 98.62 246 GLY B C 1
ATOM 5098 O O . GLY B 1 246 ? -11.727 -17.766 1.043 1 98.62 246 GLY B O 1
ATOM 5099 N N . MET B 1 247 ? -10.969 -19.281 -0.41 1 98.44 247 MET B N 1
ATOM 5100 C CA . MET B 1 247 ? -11.016 -20.375 0.558 1 98.44 247 MET B CA 1
ATOM 5101 C C . MET B 1 247 ? -10.078 -20.094 1.733 1 98.44 247 MET B C 1
ATOM 5103 O O . MET B 1 247 ? -10.461 -20.281 2.891 1 98.44 247 MET B O 1
ATOM 5107 N N . MET B 1 248 ? -8.867 -19.625 1.434 1 98.75 248 MET B N 1
ATOM 5108 C CA . MET B 1 248 ? -7.914 -19.375 2.51 1 98.75 248 MET B CA 1
ATOM 5109 C C . MET B 1 248 ? -8.359 -18.188 3.359 1 98.75 248 MET B C 1
ATOM 5111 O O . MET B 1 248 ? -8.172 -18.188 4.578 1 98.75 248 MET B O 1
ATOM 5115 N N . ALA B 1 249 ? -8.898 -17.141 2.736 1 98.75 249 ALA B N 1
ATOM 5116 C CA . ALA B 1 249 ? -9.422 -16.016 3.506 1 98.75 249 ALA B CA 1
ATOM 5117 C C . ALA B 1 249 ? -10.445 -16.484 4.531 1 98.75 249 ALA B C 1
ATOM 5119 O O . ALA B 1 249 ? -10.414 -16.062 5.691 1 98.75 249 ALA B O 1
ATOM 5120 N N . ARG B 1 250 ? -11.305 -17.391 4.137 1 98.19 250 ARG B N 1
ATOM 5121 C CA . ARG B 1 250 ? -12.375 -17.891 4.992 1 98.19 250 ARG B CA 1
ATOM 5122 C C . ARG B 1 250 ? -11.844 -18.875 6.023 1 98.19 250 ARG B C 1
ATOM 5124 O O . ARG B 1 250 ? -12.102 -18.734 7.219 1 98.19 250 ARG B O 1
ATOM 5131 N N . ASN B 1 251 ? -11.086 -19.812 5.59 1 98.25 251 ASN B N 1
ATOM 5132 C CA . ASN B 1 251 ? -10.773 -20.984 6.41 1 98.25 251 ASN B CA 1
ATOM 5133 C C . ASN B 1 251 ? -9.523 -20.75 7.258 1 98.25 251 ASN B C 1
ATOM 5135 O O . ASN B 1 251 ? -9.383 -21.328 8.336 1 98.25 251 ASN B O 1
ATOM 5139 N N . VAL B 1 252 ? -8.625 -20 6.754 1 98.25 252 VAL B N 1
ATOM 5140 C CA . VAL B 1 252 ? -7.348 -19.812 7.434 1 98.25 252 VAL B CA 1
ATOM 5141 C C . VAL B 1 252 ? -7.355 -18.484 8.195 1 98.25 252 VAL B C 1
ATOM 5143 O O . VAL B 1 252 ? -7.066 -18.438 9.391 1 98.25 252 VAL B O 1
ATOM 5146 N N . PHE B 1 253 ? -7.848 -17.406 7.57 1 98.25 253 PHE B N 1
ATOM 5147 C CA . PHE B 1 253 ? -7.809 -16.078 8.188 1 98.25 253 PHE B CA 1
ATOM 5148 C C . PHE B 1 253 ? -9.133 -15.773 8.883 1 98.25 253 PHE B C 1
ATOM 5150 O O . PHE B 1 253 ? -9.234 -14.789 9.617 1 98.25 253 PHE B O 1
ATOM 5157 N N . LYS B 1 254 ? -10.148 -16.609 8.648 1 98.06 254 LYS B N 1
ATOM 5158 C CA . LYS B 1 254 ? -11.461 -16.484 9.266 1 98.06 254 LYS B CA 1
ATOM 5159 C C . LYS B 1 254 ? -12.102 -15.141 8.914 1 98.06 254 LYS B C 1
ATOM 5161 O O . LYS B 1 254 ? -12.75 -14.516 9.758 1 98.06 254 LYS B O 1
ATOM 5166 N N . ALA B 1 255 ? -11.852 -14.664 7.719 1 97.69 255 ALA B N 1
ATOM 5167 C CA . ALA B 1 255 ? -12.508 -13.484 7.168 1 97.69 255 ALA B CA 1
ATOM 5168 C C . ALA B 1 255 ? -13.82 -13.859 6.484 1 97.69 255 ALA B C 1
ATOM 5170 O O . ALA B 1 255 ? -14.117 -15.047 6.297 1 97.69 255 ALA B O 1
ATOM 5171 N N . LYS B 1 256 ? -14.633 -12.883 6.262 1 97.31 256 LYS B N 1
ATOM 5172 C CA . LYS B 1 256 ? -15.797 -13.023 5.391 1 97.31 256 LYS B CA 1
ATOM 5173 C C . LYS B 1 256 ? -15.461 -12.609 3.959 1 97.31 256 LYS B C 1
ATOM 5175 O O . LYS B 1 256 ? -14.781 -11.609 3.736 1 97.31 256 LYS B O 1
ATOM 5180 N N . VAL B 1 257 ? -15.953 -13.414 2.986 1 98.56 257 VAL B N 1
ATOM 5181 C CA . VAL B 1 257 ? -15.5 -13.211 1.616 1 98.56 257 VAL B CA 1
ATOM 5182 C C . VAL B 1 257 ? -16.688 -12.859 0.72 1 98.56 257 VAL B C 1
ATOM 5184 O O . VAL B 1 257 ? -17.703 -13.562 0.72 1 98.56 257 VAL B O 1
ATOM 5187 N N . ILE B 1 258 ? -16.594 -11.781 0.036 1 98.12 258 ILE B N 1
ATOM 5188 C CA . ILE B 1 258 ? -17.453 -11.477 -1.108 1 98.12 258 ILE B CA 1
ATOM 5189 C C . ILE B 1 258 ? -16.703 -11.805 -2.404 1 98.12 258 ILE B C 1
ATOM 5191 O O . ILE B 1 258 ? -15.664 -11.219 -2.699 1 98.12 258 ILE B O 1
ATOM 5195 N N . GLY B 1 259 ? -17.219 -12.758 -3.176 1 98.06 259 GLY B N 1
ATOM 5196 C CA . GLY B 1 259 ? -16.625 -13.133 -4.449 1 98.06 259 GLY B CA 1
ATOM 5197 C C . GLY B 1 259 ? -17.234 -12.398 -5.629 1 98.06 259 GLY B C 1
ATOM 5198 O O . GLY B 1 259 ? -18.453 -12.25 -5.707 1 98.06 259 GLY B O 1
ATOM 5199 N N . ILE B 1 260 ? -16.391 -11.922 -6.445 1 96.38 260 ILE B N 1
ATOM 5200 C CA . ILE B 1 260 ? -16.844 -11.297 -7.688 1 96.38 260 ILE B CA 1
ATOM 5201 C C . ILE B 1 260 ? -16.266 -12.062 -8.883 1 96.38 260 ILE B C 1
ATOM 5203 O O . ILE B 1 260 ? -15.07 -12.344 -8.93 1 96.38 260 ILE B O 1
ATOM 5207 N N . ASP B 1 261 ? -17.062 -12.406 -9.789 1 94.81 261 ASP B N 1
ATOM 5208 C CA . ASP B 1 261 ? -16.688 -13.055 -11.047 1 94.81 261 ASP B CA 1
ATOM 5209 C C . ASP B 1 261 ? -17.844 -13.055 -12.031 1 94.81 261 ASP B C 1
ATOM 5211 O O . ASP B 1 261 ? -18.922 -12.516 -11.742 1 94.81 261 ASP B O 1
ATOM 5215 N N . LEU B 1 262 ? -17.609 -13.516 -13.188 1 91.06 262 LEU B N 1
ATOM 5216 C CA . LEU B 1 262 ? -18.703 -13.688 -14.133 1 91.06 262 LEU B CA 1
ATOM 5217 C C . LEU B 1 262 ? -19.703 -14.727 -13.625 1 91.06 262 LEU B C 1
ATOM 5219 O O . LEU B 1 262 ? -19.312 -15.75 -13.07 1 91.06 262 LEU B O 1
ATOM 5223 N N . ALA B 1 263 ? -20.969 -14.453 -13.867 1 91.69 263 ALA B N 1
ATOM 5224 C CA . ALA B 1 263 ? -22.031 -15.281 -13.328 1 91.69 263 ALA B CA 1
ATOM 5225 C C . ALA B 1 263 ? -21.891 -16.734 -13.805 1 91.69 263 ALA B C 1
ATOM 5227 O O . ALA B 1 263 ? -22.078 -17.656 -13.023 1 91.69 263 ALA B O 1
ATOM 5228 N N . TRP B 1 264 ? -21.578 -16.922 -15.039 1 91.44 264 TRP B N 1
ATOM 5229 C CA . TRP B 1 264 ? -21.562 -18.281 -15.602 1 91.44 264 TRP B CA 1
ATOM 5230 C C . TRP B 1 264 ? -20.469 -19.109 -14.945 1 91.44 264 TRP B C 1
ATOM 5232 O O . TRP B 1 264 ? -20.578 -20.344 -14.859 1 91.44 264 TRP B O 1
ATOM 5242 N N . LYS B 1 265 ? -19.406 -18.516 -14.453 1 90.81 265 LYS B N 1
ATOM 5243 C CA . LYS B 1 265 ? -18.328 -19.25 -13.812 1 90.81 265 LYS B CA 1
ATOM 5244 C C . LYS B 1 265 ? -18.781 -19.828 -12.469 1 90.81 265 LYS B C 1
ATOM 5246 O O . LYS B 1 265 ? -18.453 -20.969 -12.133 1 90.81 265 LYS B O 1
ATOM 5251 N N . ALA B 1 266 ? -19.484 -18.984 -11.75 1 92.06 266 ALA B N 1
ATOM 5252 C CA . ALA B 1 266 ? -20.016 -19.469 -10.477 1 92.06 266 ALA B CA 1
ATOM 5253 C C . ALA B 1 266 ? -21 -20.625 -10.703 1 92.06 266 ALA B C 1
ATOM 5255 O O . ALA B 1 266 ? -20.984 -21.609 -9.969 1 92.06 266 ALA B O 1
ATOM 5256 N N . GLU B 1 267 ? -21.781 -20.484 -11.734 1 92.69 267 GLU B N 1
ATOM 5257 C CA . GLU B 1 267 ? -22.734 -21.531 -12.078 1 92.69 267 GLU B CA 1
ATOM 5258 C C . GLU B 1 267 ? -22.031 -22.828 -12.477 1 92.69 267 GLU B C 1
ATOM 5260 O O . GLU B 1 267 ? -22.453 -23.922 -12.078 1 92.69 267 GLU B O 1
ATOM 5265 N N . ALA B 1 268 ? -21 -22.656 -13.18 1 89.25 268 ALA B N 1
ATOM 5266 C CA . ALA B 1 268 ? -20.25 -23.812 -13.656 1 89.25 268 ALA B CA 1
ATOM 5267 C C . ALA B 1 268 ? -19.609 -24.578 -12.5 1 89.25 268 ALA B C 1
ATOM 5269 O O . ALA B 1 268 ? -19.484 -25.797 -12.547 1 89.25 268 ALA B O 1
ATOM 5270 N N . LEU B 1 269 ? -19.234 -23.875 -11.461 1 89.38 269 LEU B N 1
ATOM 5271 C CA . LEU B 1 269 ? -18.641 -24.5 -10.289 1 89.38 269 LEU B CA 1
ATOM 5272 C C . LEU B 1 269 ? -19.703 -25.188 -9.438 1 89.38 269 LEU B C 1
ATOM 5274 O O . LEU B 1 269 ? -19.391 -26.062 -8.625 1 89.38 269 LEU B O 1
ATOM 5278 N N . GLY B 1 270 ? -20.922 -24.766 -9.594 1 89.06 270 GLY B N 1
ATOM 5279 C CA . GLY B 1 270 ? -22.031 -25.359 -8.852 1 89.06 270 GLY B CA 1
ATOM 5280 C C . GLY B 1 270 ? -21.891 -25.172 -7.352 1 89.06 270 GLY B C 1
ATOM 5281 O O . GLY B 1 270 ? -21.609 -24.078 -6.871 1 89.06 270 GLY B O 1
ATOM 5282 N N . SER B 1 271 ? -22.094 -26.25 -6.68 1 88.12 271 SER B N 1
ATOM 5283 C CA . SER B 1 271 ? -22.094 -26.203 -5.223 1 88.12 271 SER B CA 1
ATOM 5284 C C . SER B 1 271 ? -20.688 -25.969 -4.672 1 88.12 271 SER B C 1
ATOM 5286 O O . SER B 1 271 ? -20.531 -25.484 -3.549 1 88.12 271 SER B O 1
ATOM 5288 N N . ARG B 1 272 ? -19.688 -26.156 -5.461 1 90.75 272 ARG B N 1
ATOM 5289 C CA . ARG B 1 272 ? -18.312 -26 -5.004 1 90.75 272 ARG B CA 1
ATOM 5290 C C . ARG B 1 272 ? -17.938 -24.531 -4.895 1 90.75 272 ARG B C 1
ATOM 5292 O O . ARG B 1 272 ? -16.969 -24.172 -4.215 1 90.75 272 ARG B O 1
ATOM 5299 N N . ALA B 1 273 ? -18.688 -23.734 -5.629 1 89 273 ALA B N 1
ATOM 5300 C CA . ALA B 1 273 ? -18.438 -22.297 -5.57 1 89 273 ALA B CA 1
ATOM 5301 C C . ALA B 1 273 ? -18.641 -21.75 -4.156 1 89 273 ALA B C 1
ATOM 5303 O O . ALA B 1 273 ? -17.938 -20.844 -3.727 1 89 273 ALA B O 1
ATOM 5304 N N . ALA B 1 274 ? -19.531 -22.375 -3.449 1 88.88 274 ALA B N 1
ATOM 5305 C CA . ALA B 1 274 ? -19.906 -21.906 -2.121 1 88.88 274 ALA B CA 1
ATOM 5306 C C . ALA B 1 274 ? -18.75 -22.047 -1.138 1 88.88 274 ALA B C 1
ATOM 5308 O O . ALA B 1 274 ? -18.734 -21.422 -0.078 1 88.88 274 ALA B O 1
ATOM 5309 N N . ASP B 1 275 ? -17.781 -22.797 -1.496 1 92.81 275 ASP B N 1
ATOM 5310 C CA . ASP B 1 275 ? -16.625 -22.984 -0.632 1 92.81 275 ASP B CA 1
ATOM 5311 C C . ASP B 1 275 ? -15.68 -21.797 -0.711 1 92.81 275 ASP B C 1
ATOM 5313 O O . ASP B 1 275 ? -14.805 -21.625 0.139 1 92.81 275 ASP B O 1
ATOM 5317 N N . THR B 1 276 ? -15.898 -20.938 -1.685 1 95.81 276 THR B N 1
ATOM 5318 C CA . THR B 1 276 ? -14.875 -19.938 -1.986 1 95.81 276 THR B CA 1
ATOM 5319 C C . THR B 1 276 ? -15.305 -18.562 -1.493 1 95.81 276 THR B C 1
ATOM 5321 O O . THR B 1 276 ? -14.484 -17.641 -1.396 1 95.81 276 THR B O 1
ATOM 5324 N N . PHE B 1 277 ? -16.578 -18.391 -1.147 1 98.12 277 PHE B N 1
ATOM 5325 C CA . PHE B 1 277 ? -17.078 -17.078 -0.73 1 98.12 277 PHE B CA 1
ATOM 5326 C C . PHE B 1 277 ? -18.312 -17.234 0.162 1 98.12 277 PHE B C 1
ATOM 5328 O O . PHE B 1 277 ? -18.938 -18.297 0.191 1 98.12 277 PHE B O 1
ATOM 5335 N N . ASP B 1 278 ? -18.594 -16.172 0.909 1 97.56 278 ASP B N 1
ATOM 5336 C CA . ASP B 1 278 ? -19.812 -16.094 1.702 1 97.56 278 ASP B CA 1
ATOM 5337 C C . ASP B 1 278 ? -20.969 -15.5 0.889 1 97.56 278 ASP B C 1
ATOM 5339 O O . ASP B 1 278 ? -22.109 -15.898 1.044 1 97.56 278 ASP B O 1
ATOM 5343 N N . GLU B 1 279 ? -20.641 -14.555 0.078 1 97.31 279 GLU B N 1
ATOM 5344 C CA . GLU B 1 279 ? -21.594 -13.961 -0.852 1 97.31 279 GLU B CA 1
ATOM 5345 C C . GLU B 1 279 ? -20.953 -13.727 -2.219 1 97.31 279 GLU B C 1
ATOM 5347 O O . GLU B 1 279 ? -19.781 -13.383 -2.309 1 97.31 279 GLU B O 1
ATOM 5352 N N . PHE B 1 280 ? -21.828 -13.938 -3.268 1 97.56 280 PHE B N 1
ATOM 5353 C CA . PHE B 1 280 ? -21.344 -13.781 -4.637 1 97.56 280 PHE B CA 1
ATOM 5354 C C . PHE B 1 280 ? -22.031 -12.594 -5.316 1 97.56 280 PHE B C 1
ATOM 5356 O O . PHE B 1 280 ? -23.234 -12.398 -5.16 1 97.56 280 PHE B O 1
ATOM 5363 N N . ILE B 1 281 ? -21.203 -11.82 -5.973 1 96 281 ILE B N 1
ATOM 5364 C CA . ILE B 1 281 ? -21.719 -10.75 -6.824 1 96 281 ILE B CA 1
ATOM 5365 C C . ILE B 1 281 ? -21.219 -10.953 -8.258 1 96 281 ILE B C 1
ATOM 5367 O O . ILE B 1 281 ? -20.016 -11.055 -8.492 1 96 281 ILE B O 1
ATOM 5371 N N . ALA B 1 282 ? -22.109 -10.961 -9.234 1 93.56 282 ALA B N 1
ATOM 5372 C CA . ALA B 1 282 ? -21.734 -11.117 -10.641 1 93.56 282 ALA B CA 1
ATOM 5373 C C . ALA B 1 282 ? -21.062 -9.852 -11.172 1 93.56 282 ALA B C 1
ATOM 5375 O O . ALA B 1 282 ? -21.562 -8.742 -10.992 1 93.56 282 ALA B O 1
ATOM 5376 N N . ALA B 1 283 ? -19.906 -10.047 -11.734 1 90.31 283 ALA B N 1
ATOM 5377 C CA . ALA B 1 283 ? -19.25 -8.914 -12.375 1 90.31 283 ALA B CA 1
ATOM 5378 C C . ALA B 1 283 ? -20.094 -8.359 -13.516 1 90.31 283 ALA B C 1
ATOM 5380 O O . ALA B 1 283 ? -20.734 -9.117 -14.25 1 90.31 283 ALA B O 1
ATOM 5381 N N . PRO B 1 284 ? -20.078 -7.008 -13.508 1 79.06 284 PRO B N 1
ATOM 5382 C CA . PRO B 1 284 ? -20.922 -6.43 -14.562 1 79.06 284 PRO B CA 1
ATOM 5383 C C . PRO B 1 284 ? -20.406 -6.746 -15.969 1 79.06 284 PRO B C 1
ATOM 5385 O O . PRO B 1 284 ? -19.188 -6.828 -16.172 1 79.06 284 PRO B O 1
ATOM 5388 N N . ASP B 1 285 ? -21.328 -7.141 -16.766 1 64.44 285 ASP B N 1
ATOM 5389 C CA . ASP B 1 285 ? -21.016 -7.164 -18.188 1 64.44 285 ASP B CA 1
ATOM 5390 C C . ASP B 1 285 ? -20.922 -5.75 -18.766 1 64.44 285 ASP B C 1
ATOM 5392 O O . ASP B 1 285 ? -21.266 -4.781 -18.078 1 64.44 285 ASP B O 1
ATOM 5396 N N . GLN B 1 286 ? -20.516 -5.371 -19.828 1 58.88 286 GLN B N 1
ATOM 5397 C CA . GLN B 1 286 ? -20.406 -4.043 -20.422 1 58.88 286 GLN B CA 1
ATOM 5398 C C . GLN B 1 286 ? -21.531 -3.125 -19.938 1 58.88 286 GLN B C 1
ATOM 5400 O O . GLN B 1 286 ? -21.312 -1.924 -19.766 1 58.88 286 GLN B O 1
ATOM 5405 N N . ALA B 1 287 ? -22.828 -3.66 -19.812 1 51.28 287 ALA B N 1
ATOM 5406 C CA . ALA B 1 287 ? -24 -2.801 -19.812 1 51.28 287 ALA B CA 1
ATOM 5407 C C . ALA B 1 287 ? -24.438 -2.457 -18.391 1 51.28 287 ALA B C 1
ATOM 5409 O O . ALA B 1 287 ? -25.406 -1.724 -18.188 1 51.28 287 ALA B O 1
ATOM 5410 N N . ILE B 1 288 ? -23.797 -3.004 -17.391 1 60 288 ILE B N 1
ATOM 5411 C CA . ILE B 1 288 ? -24.438 -2.658 -16.141 1 60 288 ILE B CA 1
ATOM 5412 C C . ILE B 1 288 ? -23.953 -1.294 -15.656 1 60 288 ILE B C 1
ATOM 5414 O O . ILE B 1 288 ? -22.812 -0.903 -15.945 1 60 288 ILE B O 1
ATOM 5418 N N . ASP B 1 289 ? -24.828 -0.602 -15.016 1 72 289 ASP B N 1
ATOM 5419 C CA . ASP B 1 289 ? -24.688 0.688 -14.352 1 72 289 ASP B CA 1
ATOM 5420 C C . ASP B 1 289 ? -23.703 0.594 -13.188 1 72 289 ASP B C 1
ATOM 5422 O O . ASP B 1 289 ? -23.922 -0.153 -12.234 1 72 289 ASP B O 1
ATOM 5426 N N . TRP B 1 290 ? -22.625 1.031 -13.188 1 82 290 TRP B N 1
ATOM 5427 C CA . TRP B 1 290 ? -21.562 1.096 -12.188 1 82 290 TRP B CA 1
ATOM 5428 C C . TRP B 1 290 ? -22.141 1.437 -10.812 1 82 290 TRP B C 1
ATOM 5430 O O . TRP B 1 290 ? -21.703 0.877 -9.805 1 82 290 TRP B O 1
ATOM 5440 N N . ASP B 1 291 ? -23.156 2.176 -10.805 1 84.56 291 ASP B N 1
ATOM 5441 C CA . ASP B 1 291 ? -23.766 2.574 -9.539 1 84.56 291 ASP B CA 1
ATOM 5442 C C . ASP B 1 291 ? -24.469 1.39 -8.875 1 84.56 291 ASP B C 1
ATOM 5444 O O . ASP B 1 291 ? -24.375 1.212 -7.66 1 84.56 291 ASP B O 1
ATOM 5448 N N . GLU B 1 292 ? -25.156 0.692 -9.719 1 87.69 292 GLU B N 1
ATOM 5449 C CA . GLU B 1 292 ? -25.844 -0.483 -9.188 1 87.69 292 GLU B CA 1
ATOM 5450 C C . GLU B 1 292 ? -24.844 -1.52 -8.68 1 87.69 292 GLU B C 1
ATOM 5452 O O . GLU B 1 292 ? -25.062 -2.146 -7.637 1 87.69 292 GLU B O 1
ATOM 5457 N N . PHE B 1 293 ? -23.859 -1.694 -9.367 1 92.12 293 PHE B N 1
ATOM 5458 C CA . PHE B 1 293 ? -22.812 -2.631 -8.977 1 92.12 293 PHE B CA 1
ATOM 5459 C C . PHE B 1 293 ? -22.188 -2.225 -7.648 1 92.12 293 PHE B C 1
ATOM 5461 O O . PHE B 1 293 ? -22.062 -3.047 -6.738 1 92.12 293 PHE B O 1
ATOM 5468 N N . GLN B 1 294 ? -21.906 -0.974 -7.449 1 89 294 GLN B N 1
ATOM 5469 C CA . GLN B 1 294 ? -21.328 -0.463 -6.211 1 89 294 GLN B CA 1
ATOM 5470 C C . GLN B 1 294 ? -22.281 -0.635 -5.039 1 89 294 GLN B C 1
ATOM 5472 O O . GLN B 1 294 ? -21.875 -0.961 -3.928 1 89 294 GLN B O 1
ATOM 5477 N N . ARG B 1 295 ? -23.562 -0.396 -5.27 1 91.38 295 ARG B N 1
ATOM 5478 C CA . ARG B 1 295 ? -24.562 -0.581 -4.234 1 91.38 295 ARG B CA 1
ATOM 5479 C C . ARG B 1 295 ? -24.641 -2.039 -3.791 1 91.38 295 ARG B C 1
ATOM 5481 O O . ARG B 1 295 ? -24.828 -2.324 -2.605 1 91.38 295 ARG B O 1
ATOM 5488 N N . SER B 1 296 ? -24.484 -2.908 -4.789 1 93.19 296 SER B N 1
ATOM 5489 C CA . SER B 1 296 ? -24.516 -4.328 -4.457 1 93.19 296 SER B CA 1
ATOM 5490 C C . SER B 1 296 ? -23.359 -4.703 -3.523 1 93.19 296 SER B C 1
ATOM 5492 O O . SER B 1 296 ? -23.531 -5.535 -2.627 1 93.19 296 SER B O 1
ATOM 5494 N N . ILE B 1 297 ? -22.25 -4.121 -3.719 1 94 297 ILE B N 1
ATOM 5495 C CA . ILE B 1 297 ? -21.109 -4.367 -2.855 1 94 297 ILE B CA 1
ATOM 5496 C C . ILE B 1 297 ? -21.391 -3.842 -1.451 1 94 297 ILE B C 1
ATOM 5498 O O . ILE B 1 297 ? -21.188 -4.551 -0.462 1 94 297 ILE B O 1
ATOM 5502 N N . SER B 1 298 ? -21.859 -2.607 -1.392 1 92.56 298 SER B N 1
ATOM 5503 C CA . SER B 1 298 ? -22.172 -2.004 -0.102 1 92.56 298 SER B CA 1
ATOM 5504 C C . SER B 1 298 ? -23.203 -2.826 0.655 1 92.56 298 SER B C 1
ATOM 5506 O O . SER B 1 298 ? -23.062 -3.066 1.855 1 92.56 298 SER B O 1
ATOM 5508 N N . ASP B 1 299 ? -24.219 -3.281 -0.078 1 93.19 299 ASP B N 1
ATOM 5509 C CA . ASP B 1 299 ? -25.266 -4.086 0.529 1 93.19 299 ASP B CA 1
ATOM 5510 C C . ASP B 1 299 ? -24.719 -5.406 1.064 1 93.19 299 ASP B C 1
ATOM 5512 O O . ASP B 1 299 ? -25.062 -5.824 2.172 1 93.19 299 ASP B O 1
ATOM 5516 N N . ALA B 1 300 ? -23.922 -6.035 0.271 1 95.25 300 ALA B N 1
ATOM 5517 C CA . ALA B 1 300 ? -23.312 -7.293 0.701 1 95.25 300 ALA B CA 1
ATOM 5518 C C . ALA B 1 300 ? -22.469 -7.098 1.959 1 95.25 300 ALA B C 1
ATOM 5520 O O . ALA B 1 300 ? -22.531 -7.91 2.885 1 95.25 300 ALA B O 1
ATOM 5521 N N . CYS B 1 301 ? -21.688 -6.059 1.977 1 94.62 301 CYS B N 1
ATOM 5522 C CA . CYS B 1 301 ? -20.859 -5.754 3.145 1 94.62 301 CYS B CA 1
ATOM 5523 C C . CYS B 1 301 ? -21.734 -5.559 4.383 1 94.62 301 CYS B C 1
ATOM 5525 O O . CYS B 1 301 ? -21.406 -6.059 5.461 1 94.62 301 CYS B O 1
ATOM 5527 N N . GLN B 1 302 ? -22.812 -4.879 4.262 1 91.44 302 GLN B N 1
ATOM 5528 C CA . GLN B 1 302 ? -23.719 -4.633 5.387 1 91.44 302 GLN B CA 1
ATOM 5529 C C . GLN B 1 302 ? -24.328 -5.934 5.898 1 91.44 302 GLN B C 1
ATOM 5531 O O . GLN B 1 302 ? -24.453 -6.133 7.109 1 91.44 302 GLN B O 1
ATOM 5536 N N . ARG B 1 303 ? -24.672 -6.781 4.973 1 92.88 303 ARG B N 1
ATOM 5537 C CA . ARG B 1 303 ? -25.297 -8.039 5.355 1 92.88 303 ARG B CA 1
ATOM 5538 C C . ARG B 1 303 ? -24.312 -8.93 6.109 1 92.88 303 ARG B C 1
ATOM 5540 O O . ARG B 1 303 ? -24.703 -9.672 7.016 1 92.88 303 ARG B O 1
ATOM 5547 N N . LEU B 1 304 ? -23.078 -8.812 5.738 1 93.62 304 LEU B N 1
ATOM 5548 C CA . LEU B 1 304 ? -22.094 -9.719 6.305 1 93.62 304 LEU B CA 1
ATOM 5549 C C . LEU B 1 304 ? -21.484 -9.141 7.578 1 93.62 304 LEU B C 1
ATOM 5551 O O . LEU B 1 304 ? -20.812 -9.852 8.328 1 93.62 304 LEU B O 1
ATOM 5555 N N . ARG B 1 305 ? -21.625 -7.82 7.77 1 88.5 305 ARG B N 1
ATOM 5556 C CA . ARG B 1 305 ? -21.078 -7.18 8.961 1 88.5 305 ARG B CA 1
ATOM 5557 C C . ARG B 1 305 ? -22.094 -7.191 10.102 1 88.5 305 ARG B C 1
ATOM 5559 O O . ARG B 1 305 ? -23.297 -7.207 9.867 1 88.5 305 ARG B O 1
ATOM 5566 N N . ASN B 1 306 ? -21.516 -7.223 11.289 1 75.38 306 ASN B N 1
ATOM 5567 C CA . ASN B 1 306 ? -22.391 -7.055 12.445 1 75.38 306 ASN B CA 1
ATOM 5568 C C . ASN B 1 306 ? -22.953 -5.637 12.523 1 75.38 306 ASN B C 1
ATOM 5570 O O . ASN B 1 306 ? -22.281 -4.676 12.156 1 75.38 306 ASN B O 1
ATOM 5574 N N . ALA B 1 307 ? -24.281 -5.43 12.734 1 59.88 307 ALA B N 1
ATOM 5575 C CA . ALA B 1 307 ? -25.125 -4.242 12.727 1 59.88 307 ALA B CA 1
ATOM 5576 C C . ALA B 1 307 ? -24.406 -3.043 13.336 1 59.88 307 ALA B C 1
ATOM 5578 O O . ALA B 1 307 ? -24.641 -1.9 12.93 1 59.88 307 ALA B O 1
ATOM 5579 N N . LYS B 1 308 ? -23.578 -3.176 14.203 1 60.06 308 LYS B N 1
ATOM 5580 C CA . LYS B 1 308 ? -23.062 -2.018 14.93 1 60.06 308 LYS B CA 1
ATOM 5581 C C . LYS B 1 308 ? -21.891 -1.375 14.195 1 60.06 308 LYS B C 1
ATOM 5583 O O . LYS B 1 308 ? -21.438 -0.292 14.57 1 60.06 308 LYS B O 1
ATOM 5588 N N . GLU B 1 309 ? -21.516 -2.082 13.07 1 62.16 309 GLU B N 1
ATOM 5589 C CA . GLU B 1 309 ? -20.312 -1.534 12.461 1 62.16 309 GLU B CA 1
ATOM 5590 C C . GLU B 1 309 ? -20.641 -0.697 11.227 1 62.16 309 GLU B C 1
ATOM 5592 O O . GLU B 1 309 ? -21.344 -1.162 10.328 1 62.16 309 GLU B O 1
ATOM 5597 N N . ALA B 1 310 ? -20.453 0.638 11.383 1 65 310 ALA B N 1
ATOM 5598 C CA . ALA B 1 310 ? -20.859 1.626 10.383 1 65 310 ALA B CA 1
ATOM 5599 C C . ALA B 1 310 ? -19.734 1.874 9.375 1 65 310 ALA B C 1
ATOM 5601 O O . ALA B 1 310 ? -19.125 2.941 9.375 1 65 310 ALA B O 1
ATOM 5602 N N . ARG B 1 311 ? -19.172 0.847 8.828 1 76.44 311 ARG B N 1
ATOM 5603 C CA . ARG B 1 311 ? -18.297 1.261 7.73 1 76.44 311 ARG B CA 1
ATOM 5604 C C . ARG B 1 311 ? -18.797 0.688 6.402 1 76.44 311 ARG B C 1
ATOM 5606 O O . ARG B 1 311 ? -19.312 -0.428 6.359 1 76.44 311 ARG B O 1
ATOM 5613 N N . ARG B 1 312 ? -18.719 1.604 5.5 1 77.56 312 ARG B N 1
ATOM 5614 C CA . ARG B 1 312 ? -19.141 1.177 4.168 1 77.56 312 ARG B CA 1
ATOM 5615 C C . ARG B 1 312 ? -18.016 0.435 3.447 1 77.56 312 ARG B C 1
ATOM 5617 O O . ARG B 1 312 ? -16.844 0.66 3.725 1 77.56 312 ARG B O 1
ATOM 5624 N N . ASN B 1 313 ? -18.281 -0.636 2.699 1 93.25 313 ASN B N 1
ATOM 5625 C CA . ASN B 1 313 ? -17.484 -1.418 1.763 1 93.25 313 ASN B CA 1
ATOM 5626 C C . ASN B 1 313 ? -16.469 -2.301 2.49 1 93.25 313 ASN B C 1
ATOM 5628 O O . ASN B 1 313 ? -16.578 -2.5 3.703 1 93.25 313 ASN B O 1
ATOM 5632 N N . ALA B 1 314 ? -15.656 -2.959 1.779 1 96.88 314 ALA B N 1
ATOM 5633 C CA . ALA B 1 314 ? -14.828 -4.031 2.332 1 96.88 314 ALA B CA 1
ATOM 5634 C C . ALA B 1 314 ? -13.539 -3.475 2.938 1 96.88 314 ALA B C 1
ATOM 5636 O O . ALA B 1 314 ? -13.164 -2.33 2.668 1 96.88 314 ALA B O 1
ATOM 5637 N N . ASP B 1 315 ? -12.953 -4.25 3.791 1 96.69 315 ASP B N 1
ATOM 5638 C CA . ASP B 1 315 ? -11.664 -3.883 4.367 1 96.69 315 ASP B CA 1
ATOM 5639 C C . ASP B 1 315 ? -10.531 -4.082 3.357 1 96.69 315 ASP B C 1
ATOM 5641 O O . ASP B 1 315 ? -9.578 -3.301 3.322 1 96.69 315 ASP B O 1
ATOM 5645 N N . TYR B 1 316 ? -10.711 -5.105 2.564 1 98.19 316 TYR B N 1
ATOM 5646 C CA . TYR B 1 316 ? -9.664 -5.465 1.613 1 98.19 316 TYR B CA 1
ATOM 5647 C C . TYR B 1 316 ? -10.266 -5.879 0.275 1 98.19 316 TYR B C 1
ATOM 5649 O O . TYR B 1 316 ? -11.352 -6.461 0.228 1 98.19 316 TYR B O 1
ATOM 5657 N N . LEU B 1 317 ? -9.562 -5.543 -0.781 1 98.62 317 LEU B N 1
ATOM 5658 C CA . LEU B 1 317 ? -9.828 -6.051 -2.121 1 98.62 317 LEU B CA 1
ATOM 5659 C C . LEU B 1 317 ? -8.602 -6.75 -2.697 1 98.62 317 LEU B C 1
ATOM 5661 O O . LEU B 1 317 ? -7.523 -6.164 -2.756 1 98.62 317 LEU B O 1
ATOM 5665 N N . ILE B 1 318 ? -8.75 -7.984 -3.072 1 98.56 318 ILE B N 1
ATOM 5666 C CA . ILE B 1 318 ? -7.719 -8.727 -3.791 1 98.56 318 ILE B CA 1
ATOM 5667 C C . ILE B 1 318 ? -8.156 -8.953 -5.234 1 98.56 318 ILE B C 1
ATOM 5669 O O . ILE B 1 318 ? -9.141 -9.664 -5.488 1 98.56 318 ILE B O 1
ATOM 5673 N N . VAL B 1 319 ? -7.461 -8.406 -6.125 1 97.62 319 VAL B N 1
ATOM 5674 C CA . VAL B 1 319 ? -7.789 -8.531 -7.539 1 97.62 319 VAL B CA 1
ATOM 5675 C C . VAL B 1 319 ? -6.934 -9.625 -8.172 1 97.62 319 VAL B C 1
ATOM 5677 O O . VAL B 1 319 ? -5.73 -9.438 -8.375 1 97.62 319 VAL B O 1
ATOM 5680 N N . THR B 1 320 ? -7.547 -10.68 -8.5 1 94.81 320 THR B N 1
ATOM 5681 C CA . THR B 1 320 ? -6.809 -11.789 -9.102 1 94.81 320 THR B CA 1
ATOM 5682 C C . THR B 1 320 ? -7.148 -11.93 -10.578 1 94.81 320 THR B C 1
ATOM 5684 O O . THR B 1 320 ? -6.441 -12.609 -11.328 1 94.81 320 THR B O 1
ATOM 5687 N N . SER B 1 321 ? -8.188 -11.234 -11.016 1 89.31 321 SER B N 1
ATOM 5688 C CA . SER B 1 321 ? -8.586 -11.258 -12.422 1 89.31 321 SER B CA 1
ATOM 5689 C C . SER B 1 321 ? -7.613 -10.453 -13.281 1 89.31 321 SER B C 1
ATOM 5691 O O . SER B 1 321 ? -7.105 -9.414 -12.844 1 89.31 321 SER B O 1
ATOM 5693 N N . GLY B 1 322 ? -7.418 -10.891 -14.469 1 85.06 322 GLY B N 1
ATOM 5694 C CA . GLY B 1 322 ? -6.641 -10.133 -15.438 1 85.06 322 GLY B CA 1
ATOM 5695 C C . GLY B 1 322 ? -7.496 -9.352 -16.422 1 85.06 322 GLY B C 1
ATOM 5696 O O . GLY B 1 322 ? -6.984 -8.758 -17.359 1 85.06 322 GLY B O 1
ATOM 5697 N N . CYS B 1 323 ? -8.773 -9.383 -16.172 1 84.31 323 CYS B N 1
ATOM 5698 C CA . CYS B 1 323 ? -9.664 -8.633 -17.047 1 84.31 323 CYS B CA 1
ATOM 5699 C C . CYS B 1 323 ? -9.508 -7.133 -16.828 1 84.31 323 CYS B C 1
ATOM 5701 O O . CYS B 1 323 ? -9.398 -6.68 -15.68 1 84.31 323 CYS B O 1
ATOM 5703 N N . GLU B 1 324 ? -9.633 -6.422 -17.859 1 83.69 324 GLU B N 1
ATOM 5704 C CA . GLU B 1 324 ? -9.438 -4.977 -17.797 1 83.69 324 GLU B CA 1
ATOM 5705 C C . GLU B 1 324 ? -10.453 -4.324 -16.859 1 83.69 324 GLU B C 1
ATOM 5707 O O . GLU B 1 324 ? -10.102 -3.441 -16.078 1 83.69 324 GLU B O 1
ATOM 5712 N N . THR B 1 325 ? -11.609 -4.742 -16.938 1 84.75 325 THR B N 1
ATOM 5713 C CA . THR B 1 325 ? -12.703 -4.117 -16.203 1 84.75 325 THR B CA 1
ATOM 5714 C C . THR B 1 325 ? -12.547 -4.344 -14.695 1 84.75 325 THR B C 1
ATOM 5716 O O . THR B 1 325 ? -13.102 -3.598 -13.891 1 84.75 325 THR B O 1
ATOM 5719 N N . ALA B 1 326 ? -11.844 -5.355 -14.32 1 87.19 326 ALA B N 1
ATOM 5720 C CA . ALA B 1 326 ? -11.656 -5.684 -12.914 1 87.19 326 ALA B CA 1
ATOM 5721 C C . ALA B 1 326 ? -10.844 -4.605 -12.195 1 87.19 326 ALA B C 1
ATOM 5723 O O . ALA B 1 326 ? -10.797 -4.57 -10.969 1 87.19 326 ALA B O 1
ATOM 5724 N N . PHE B 1 327 ? -10.273 -3.691 -12.922 1 88.94 327 PHE B N 1
ATOM 5725 C CA . PHE B 1 327 ? -9.383 -2.713 -12.32 1 88.94 327 PHE B CA 1
ATOM 5726 C C . PHE B 1 327 ? -10.016 -1.326 -12.32 1 88.94 327 PHE B C 1
ATOM 5728 O O . PHE B 1 327 ? -9.359 -0.337 -12 1 88.94 327 PHE B O 1
ATOM 5735 N N . GLU B 1 328 ? -11.164 -1.21 -12.656 1 86.5 328 GLU B N 1
ATOM 5736 C CA . GLU B 1 328 ? -11.867 0.067 -12.664 1 86.5 328 GLU B CA 1
ATOM 5737 C C . GLU B 1 328 ? -12.438 0.398 -11.289 1 86.5 328 GLU B C 1
ATOM 5739 O O . GLU B 1 328 ? -13.008 -0.467 -10.625 1 86.5 328 GLU B O 1
ATOM 5744 N N . GLY B 1 329 ? -12.25 1.591 -10.859 1 89.81 329 GLY B N 1
ATOM 5745 C CA . GLY B 1 329 ? -12.891 2.111 -9.656 1 89.81 329 GLY B CA 1
ATOM 5746 C C . GLY B 1 329 ? -12.477 1.376 -8.398 1 89.81 329 GLY B C 1
ATOM 5747 O O . GLY B 1 329 ? -13.281 1.224 -7.473 1 89.81 329 GLY B O 1
ATOM 5748 N N . LEU B 1 330 ? -11.328 0.873 -8.289 1 92.81 330 LEU B N 1
ATOM 5749 C CA . LEU B 1 330 ? -10.875 -0.009 -7.219 1 92.81 330 LEU B CA 1
ATOM 5750 C C . LEU B 1 330 ? -11.031 0.666 -5.859 1 92.81 330 LEU B C 1
ATOM 5752 O O . LEU B 1 330 ? -11.336 0.005 -4.863 1 92.81 330 LEU B O 1
ATOM 5756 N N . ILE B 1 331 ? -10.867 1.914 -5.848 1 92.31 331 ILE B N 1
ATOM 5757 C CA . ILE B 1 331 ? -10.898 2.658 -4.594 1 92.31 331 ILE B CA 1
ATOM 5758 C C . ILE B 1 331 ? -12.289 2.572 -3.975 1 92.31 331 ILE B C 1
ATOM 5760 O O . ILE B 1 331 ? -12.445 2.67 -2.756 1 92.31 331 ILE B O 1
ATOM 5764 N N . ASP B 1 332 ? -13.312 2.33 -4.73 1 93 332 ASP B N 1
ATOM 5765 C CA . ASP B 1 332 ? -14.695 2.346 -4.27 1 93 332 ASP B CA 1
ATOM 5766 C C . ASP B 1 332 ? -15.102 0.987 -3.701 1 93 332 ASP B C 1
ATOM 5768 O O . ASP B 1 332 ? -16.203 0.835 -3.168 1 93 332 ASP B O 1
ATOM 5772 N N . TYR B 1 333 ? -14.273 0.002 -3.754 1 95.94 333 TYR B N 1
ATOM 5773 C CA . TYR B 1 333 ? -14.578 -1.327 -3.234 1 95.94 333 TYR B CA 1
ATOM 5774 C C . TYR B 1 333 ? -14.281 -1.413 -1.743 1 95.94 333 TYR B C 1
ATOM 5776 O O . TYR B 1 333 ? -14.766 -2.316 -1.058 1 95.94 333 TYR B O 1
ATOM 5784 N N . VAL B 1 334 ? -13.461 -0.495 -1.263 1 96.69 334 VAL B N 1
ATOM 5785 C CA . VAL B 1 334 ? -12.977 -0.643 0.105 1 96.69 334 VAL B CA 1
ATOM 5786 C C . VAL B 1 334 ? -13.43 0.55 0.945 1 96.69 334 VAL B C 1
ATOM 5788 O O . VAL B 1 334 ? -13.781 1.599 0.404 1 96.69 334 VAL B O 1
ATOM 5791 N N . CYS B 1 335 ? -13.422 0.348 2.246 1 94.94 335 CYS B N 1
ATOM 5792 C CA . CYS B 1 335 ? -13.719 1.426 3.184 1 94.94 335 CYS B CA 1
ATOM 5793 C C . CYS B 1 335 ? -12.508 2.326 3.383 1 94.94 335 CYS B C 1
ATOM 5795 O O . CYS B 1 335 ? -11.438 2.062 2.832 1 94.94 335 CYS B O 1
ATOM 5797 N N . ASP B 1 336 ? -12.664 3.439 4.102 1 94.44 336 ASP B N 1
ATOM 5798 C CA . ASP B 1 336 ? -11.523 4.293 4.422 1 94.44 336 ASP B CA 1
ATOM 5799 C C . ASP B 1 336 ? -10.469 3.527 5.215 1 94.44 336 ASP B C 1
ATOM 5801 O O . ASP B 1 336 ? -10.797 2.783 6.141 1 94.44 336 ASP B O 1
ATOM 5805 N N . GLY B 1 337 ? -9.203 3.73 4.762 1 94.88 337 GLY B N 1
ATOM 5806 C CA . GLY B 1 337 ? -8.117 2.973 5.371 1 94.88 337 GLY B CA 1
ATOM 5807 C C . GLY B 1 337 ? -7.961 1.583 4.785 1 94.88 337 GLY B C 1
ATOM 5808 O O . GLY B 1 337 ? -7.082 0.824 5.199 1 94.88 337 GLY B O 1
ATOM 5809 N N . GLY B 1 338 ? -8.82 1.246 3.807 1 96.44 338 GLY B N 1
ATOM 5810 C CA . GLY B 1 338 ? -8.797 -0.081 3.213 1 96.44 338 GLY B CA 1
ATOM 5811 C C . GLY B 1 338 ? -7.594 -0.31 2.318 1 96.44 338 GLY B C 1
ATOM 5812 O O . GLY B 1 338 ? -6.812 0.611 2.072 1 96.44 338 GLY B O 1
ATOM 5813 N N . SER B 1 339 ? -7.449 -1.562 1.849 1 97.56 339 SER B N 1
ATOM 5814 C CA . SER B 1 339 ? -6.293 -1.96 1.054 1 97.56 339 SER B CA 1
ATOM 5815 C C . SER B 1 339 ? -6.715 -2.709 -0.205 1 97.56 339 SER B C 1
ATOM 5817 O O . SER B 1 339 ? -7.586 -3.582 -0.151 1 97.56 339 SER B O 1
ATOM 5819 N N . VAL B 1 340 ? -6.117 -2.293 -1.274 1 98.25 340 VAL B N 1
ATOM 5820 C CA . VAL B 1 340 ? -6.316 -2.943 -2.566 1 98.25 340 VAL B CA 1
ATOM 5821 C C . VAL B 1 340 ? -5.035 -3.654 -2.992 1 98.25 340 VAL B C 1
ATOM 5823 O O . VAL B 1 340 ? -3.988 -3.021 -3.146 1 98.25 340 VAL B O 1
ATOM 5826 N N . ILE B 1 341 ? -5.113 -4.922 -3.188 1 98.25 341 ILE B N 1
ATOM 5827 C CA . ILE B 1 341 ? -3.961 -5.711 -3.611 1 98.25 341 ILE B CA 1
ATOM 5828 C C . ILE B 1 341 ? -4.211 -6.285 -5.004 1 98.25 341 ILE B C 1
ATOM 5830 O O . ILE B 1 341 ? -5.148 -7.059 -5.203 1 98.25 341 ILE B O 1
ATOM 5834 N N . CYS B 1 342 ? -3.396 -5.941 -5.887 1 97 342 CYS B N 1
ATOM 5835 C CA . CYS B 1 342 ? -3.5 -6.422 -7.258 1 97 342 CYS B CA 1
ATOM 5836 C C . CYS B 1 342 ? -2.512 -7.555 -7.516 1 97 342 CYS B C 1
ATOM 5838 O O . CYS B 1 342 ? -1.303 -7.375 -7.367 1 97 342 CYS B O 1
ATOM 5840 N N . VAL B 1 343 ? -3.027 -8.641 -7.934 1 95.25 343 VAL B N 1
ATOM 5841 C CA . VAL B 1 343 ? -2.225 -9.812 -8.266 1 95.25 343 VAL B CA 1
ATOM 5842 C C . VAL B 1 343 ? -2.316 -10.094 -9.766 1 95.25 343 VAL B C 1
ATOM 5844 O O . VAL B 1 343 ? -1.317 -10.445 -10.398 1 95.25 343 VAL B O 1
ATOM 5847 N N . GLY B 1 344 ? -3.518 -9.852 -10.312 1 90.12 344 GLY B N 1
ATOM 5848 C CA . GLY B 1 344 ? -3.721 -10.039 -11.742 1 90.12 344 GLY B CA 1
ATOM 5849 C C . GLY B 1 344 ? -3.109 -8.93 -12.578 1 90.12 344 GLY B C 1
ATOM 5850 O O . GLY B 1 344 ? -3.012 -7.789 -12.125 1 90.12 344 GLY B O 1
ATOM 5851 N N . VAL B 1 345 ? -2.742 -9.258 -13.773 1 84.12 345 VAL B N 1
ATOM 5852 C CA . VAL B 1 345 ? -2.229 -8.297 -14.742 1 84.12 345 VAL B CA 1
ATOM 5853 C C . VAL B 1 345 ? -3.02 -8.391 -16.047 1 84.12 345 VAL B C 1
ATOM 5855 O O . VAL B 1 345 ? -3.119 -9.469 -16.641 1 84.12 345 VAL B O 1
ATOM 5858 N N . PRO B 1 346 ? -3.582 -7.281 -16.422 1 78.62 346 PRO B N 1
ATOM 5859 C CA . PRO B 1 346 ? -4.328 -7.34 -17.672 1 78.62 346 PRO B CA 1
ATOM 5860 C C . PRO B 1 346 ? -3.426 -7.539 -18.891 1 78.62 346 PRO B C 1
ATOM 5862 O O . PRO B 1 346 ? -2.244 -7.188 -18.859 1 78.62 346 PRO B O 1
ATOM 5865 N N . LYS B 1 347 ? -4.047 -7.945 -19.922 1 72.56 347 LYS B N 1
ATOM 5866 C CA . LYS B 1 347 ? -3.328 -8.219 -21.156 1 72.56 347 LYS B CA 1
ATOM 5867 C C . LYS B 1 347 ? -2.787 -6.926 -21.766 1 72.56 347 LYS B C 1
ATOM 5869 O O . LYS B 1 347 ? -1.702 -6.918 -22.359 1 72.56 347 LYS B O 1
ATOM 5874 N N . SER B 1 348 ? -3.523 -5.863 -21.609 1 74.56 348 SER B N 1
ATOM 5875 C CA . SER B 1 348 ? -3.139 -4.59 -22.219 1 74.56 348 SER B CA 1
ATOM 5876 C C . SER B 1 348 ? -1.927 -3.99 -21.516 1 74.56 348 SER B C 1
ATOM 5878 O O . SER B 1 348 ? -1.271 -3.094 -22.047 1 74.56 348 SER B O 1
ATOM 5880 N N . ARG B 1 349 ? -1.688 -4.484 -20.359 1 76.12 349 ARG B N 1
ATOM 5881 C CA . ARG B 1 349 ? -0.66 -3.891 -19.5 1 76.12 349 ARG B CA 1
ATOM 5882 C C . ARG B 1 349 ? -0.894 -2.395 -19.328 1 76.12 349 ARG B C 1
ATOM 5884 O O . ARG B 1 349 ? 0.059 -1.614 -19.281 1 76.12 349 ARG B O 1
ATOM 5891 N N . GLY B 1 350 ? -2.104 -2.064 -19.328 1 80.5 350 GLY B N 1
ATOM 5892 C CA . GLY B 1 350 ? -2.498 -0.668 -19.25 1 80.5 350 GLY B CA 1
ATOM 5893 C C . GLY B 1 350 ? -2.25 -0.062 -17.875 1 80.5 350 GLY B C 1
ATOM 5894 O O . GLY B 1 350 ? -1.602 -0.678 -17.031 1 80.5 350 GLY B O 1
ATOM 5895 N N . ASN B 1 351 ? -2.715 1.168 -17.766 1 88.81 351 ASN B N 1
ATOM 5896 C CA . ASN B 1 351 ? -2.482 1.953 -16.562 1 88.81 351 ASN B CA 1
ATOM 5897 C C . ASN B 1 351 ? -3.648 1.84 -15.586 1 88.81 351 ASN B C 1
ATOM 5899 O O . ASN B 1 351 ? -4.793 1.638 -16 1 88.81 351 ASN B O 1
ATOM 5903 N N . LEU B 1 352 ? -3.273 1.84 -14.344 1 89.44 352 LEU B N 1
ATOM 5904 C CA . LEU B 1 352 ? -4.242 2.031 -13.273 1 89.44 352 LEU B CA 1
ATOM 5905 C C . LEU B 1 352 ? -4.438 3.516 -12.977 1 89.44 352 LEU B C 1
ATOM 5907 O O . LEU B 1 352 ? -3.465 4.246 -12.773 1 89.44 352 LEU B O 1
ATOM 5911 N N . THR B 1 353 ? -5.656 3.932 -13.078 1 90.44 353 THR B N 1
ATOM 5912 C CA . THR B 1 353 ? -5.988 5.316 -12.766 1 90.44 353 THR B CA 1
ATOM 5913 C C . THR B 1 353 ? -6.641 5.418 -11.391 1 90.44 353 THR B C 1
ATOM 5915 O O . THR B 1 353 ? -7.668 4.789 -11.141 1 90.44 353 THR B O 1
ATOM 5918 N N . ILE B 1 354 ? -6.07 6.203 -10.516 1 92.44 354 ILE B N 1
ATOM 5919 C CA . ILE B 1 354 ? -6.547 6.359 -9.148 1 92.44 354 ILE B CA 1
ATOM 5920 C C . ILE B 1 354 ? -6.82 7.832 -8.859 1 92.44 354 ILE B C 1
ATOM 5922 O O . ILE B 1 354 ? -5.957 8.688 -9.078 1 92.44 354 ILE B O 1
ATOM 5926 N N . PRO B 1 355 ? -8.016 8.141 -8.43 1 93.25 355 PRO B N 1
ATOM 5927 C CA . PRO B 1 355 ? -8.203 9.508 -7.938 1 93.25 355 PRO B CA 1
ATOM 5928 C C . PRO B 1 355 ? -7.305 9.828 -6.742 1 93.25 355 PRO B C 1
ATOM 5930 O O . PRO B 1 355 ? -7.586 9.398 -5.621 1 93.25 355 PRO B O 1
ATOM 5933 N N . LEU B 1 356 ? -6.332 10.57 -6.969 1 92.25 356 LEU B N 1
ATOM 5934 C CA . LEU B 1 356 ? -5.258 10.789 -6.004 1 92.25 356 LEU B CA 1
ATOM 5935 C C . LEU B 1 356 ? -5.789 11.461 -4.742 1 92.25 356 LEU B C 1
ATOM 5937 O O . LEU B 1 356 ? -5.484 11.031 -3.629 1 92.25 356 LEU B O 1
ATOM 5941 N N . ALA B 1 357 ? -6.535 12.508 -4.879 1 90.25 357 ALA B N 1
ATOM 5942 C CA . ALA B 1 357 ? -7.047 13.242 -3.727 1 90.25 357 ALA B CA 1
ATOM 5943 C C . ALA B 1 357 ? -7.863 12.328 -2.814 1 90.25 357 ALA B C 1
ATOM 5945 O O . ALA B 1 357 ? -7.711 12.367 -1.592 1 90.25 357 ALA B O 1
ATOM 5946 N N . LEU B 1 358 ? -8.656 11.492 -3.451 1 91.56 358 LEU B N 1
ATOM 5947 C CA . LEU B 1 358 ? -9.484 10.578 -2.678 1 91.56 358 LEU B CA 1
ATOM 5948 C C . LEU B 1 358 ? -8.625 9.523 -1.987 1 91.56 358 LEU B C 1
ATOM 5950 O O . LEU B 1 358 ? -8.906 9.133 -0.851 1 91.56 358 LEU B O 1
ATOM 5954 N N . MET B 1 359 ? -7.609 9.016 -2.699 1 94.12 359 MET B N 1
ATOM 5955 C CA . MET B 1 359 ? -6.699 8.047 -2.096 1 94.12 359 MET B CA 1
ATOM 5956 C C . MET B 1 359 ? -6.074 8.609 -0.823 1 94.12 359 MET B C 1
ATOM 5958 O O . MET B 1 359 ? -5.98 7.906 0.187 1 94.12 359 MET B O 1
ATOM 5962 N N . VAL B 1 360 ? -5.688 9.859 -0.86 1 93.75 360 VAL B N 1
ATOM 5963 C CA . VAL B 1 360 ? -5.051 10.5 0.283 1 93.75 360 VAL B CA 1
ATOM 5964 C C . VAL B 1 360 ? -6.086 10.766 1.372 1 93.75 360 VAL B C 1
ATOM 5966 O O . VAL B 1 360 ? -5.891 10.398 2.531 1 93.75 360 VAL B O 1
ATOM 5969 N N . GLU B 1 361 ? -7.223 11.312 1.015 1 90.69 361 GLU B N 1
ATOM 5970 C CA . GLU B 1 361 ? -8.266 11.688 1.967 1 90.69 361 GLU B CA 1
ATOM 5971 C C . GLU B 1 361 ? -8.797 10.461 2.711 1 90.69 361 GLU B C 1
ATOM 5973 O O . GLU B 1 361 ? -9.141 10.547 3.891 1 90.69 361 GLU B O 1
ATOM 5978 N N . ARG B 1 362 ? -8.805 9.375 1.985 1 93.25 362 ARG B N 1
ATOM 5979 C CA . ARG B 1 362 ? -9.398 8.172 2.553 1 93.25 362 ARG B CA 1
ATOM 5980 C C . ARG B 1 362 ? -8.328 7.23 3.084 1 93.25 362 ARG B C 1
ATOM 5982 O O . ARG B 1 362 ? -8.633 6.129 3.547 1 93.25 362 ARG B O 1
ATOM 5989 N N . SER B 1 363 ? -7.098 7.652 2.969 1 95.38 363 SER B N 1
ATOM 5990 C CA . SER B 1 363 ? -5.969 6.879 3.469 1 95.38 363 SER B CA 1
ATOM 5991 C C . SER B 1 363 ? -5.977 5.461 2.91 1 95.38 363 SER B C 1
ATOM 5993 O O . SER B 1 363 ? -5.848 4.492 3.658 1 95.38 363 SER B O 1
ATOM 5995 N N . ILE B 1 364 ? -6.078 5.34 1.608 1 96.56 364 ILE B N 1
ATOM 5996 C CA . ILE B 1 364 ? -6.191 4.039 0.954 1 96.56 364 ILE B CA 1
ATOM 5997 C C . ILE B 1 364 ? -4.805 3.529 0.575 1 96.56 364 ILE B C 1
ATOM 5999 O O . ILE B 1 364 ? -3.928 4.312 0.198 1 96.56 364 ILE B O 1
ATOM 6003 N N . LYS B 1 365 ? -4.637 2.193 0.626 1 97 365 LYS B N 1
ATOM 6004 C CA . LYS B 1 365 ? -3.4 1.518 0.242 1 97 365 LYS B CA 1
ATOM 6005 C C . LYS B 1 365 ? -3.596 0.698 -1.031 1 97 365 LYS B C 1
ATOM 6007 O O . LYS B 1 365 ? -4.621 0.036 -1.198 1 97 365 LYS B O 1
ATOM 6012 N N . PHE B 1 366 ? -2.645 0.808 -1.896 1 97.56 366 PHE B N 1
ATOM 6013 C CA . PHE B 1 366 ? -2.549 -0.04 -3.078 1 97.56 366 PHE B CA 1
ATOM 6014 C C . PHE B 1 366 ? -1.238 -0.817 -3.082 1 97.56 366 PHE B C 1
ATOM 6016 O O . PHE B 1 366 ? -0.192 -0.282 -2.707 1 97.56 366 PHE B O 1
ATOM 6023 N N . GLN B 1 367 ? -1.312 -2.023 -3.551 1 97.5 367 GLN B N 1
ATOM 6024 C CA . GLN B 1 367 ? -0.094 -2.814 -3.684 1 97.5 367 GLN B CA 1
ATOM 6025 C C . GLN B 1 367 ? -0.196 -3.789 -4.855 1 97.5 367 GLN B C 1
ATOM 6027 O O . GLN B 1 367 ? -1.261 -4.355 -5.105 1 97.5 367 GLN B O 1
ATOM 6032 N N . GLY B 1 368 ? 0.872 -3.881 -5.547 1 96.56 368 GLY B N 1
ATOM 6033 C CA . GLY B 1 368 ? 1.034 -4.973 -6.492 1 96.56 368 GLY B CA 1
ATOM 6034 C C . GLY B 1 368 ? 1.896 -6.102 -5.957 1 96.56 368 GLY B C 1
ATOM 6035 O O . GLY B 1 368 ? 2.918 -5.855 -5.312 1 96.56 368 GLY B O 1
ATOM 6036 N N . LEU B 1 369 ? 1.452 -7.285 -6.223 1 95 369 LEU B N 1
ATOM 6037 C CA . LEU B 1 369 ? 2.223 -8.461 -5.82 1 95 369 LEU B CA 1
ATOM 6038 C C . LEU B 1 369 ? 2.264 -9.492 -6.941 1 95 369 LEU B C 1
ATOM 6040 O O . LEU B 1 369 ? 1.222 -9.875 -7.477 1 95 369 LEU B O 1
ATOM 6044 N N . LEU B 1 370 ? 3.352 -9.906 -7.207 1 86.5 370 LEU B N 1
ATOM 6045 C CA . LEU B 1 370 ? 3.506 -10.789 -8.359 1 86.5 370 LEU B CA 1
ATOM 6046 C C . LEU B 1 370 ? 3.35 -12.25 -7.945 1 86.5 370 LEU B C 1
ATOM 6048 O O . LEU B 1 370 ? 2.613 -13.008 -8.586 1 86.5 370 LEU B O 1
ATOM 6052 N N . MET B 1 371 ? 4.125 -12.672 -6.918 1 88.44 371 MET B N 1
ATOM 6053 C CA . MET B 1 371 ? 4.18 -14.094 -6.602 1 88.44 371 MET B CA 1
ATOM 6054 C C . MET B 1 371 ? 4.535 -14.312 -5.137 1 88.44 371 MET B C 1
ATOM 6056 O O . MET B 1 371 ? 4.918 -13.375 -4.438 1 88.44 371 MET B O 1
ATOM 6060 N N . GLY B 1 372 ? 4.301 -15.578 -4.734 1 86.69 372 GLY B N 1
ATOM 6061 C CA . GLY B 1 372 ? 4.777 -16 -3.43 1 86.69 372 GLY B CA 1
ATOM 6062 C C . GLY B 1 372 ? 6.027 -16.859 -3.5 1 86.69 372 GLY B C 1
ATOM 6063 O O . GLY B 1 372 ? 6.41 -17.328 -4.578 1 86.69 372 GLY B O 1
ATOM 6064 N N . GLY B 1 373 ? 6.652 -17.031 -2.367 1 86.88 373 GLY B N 1
ATOM 6065 C CA . GLY B 1 373 ? 7.902 -17.766 -2.299 1 86.88 373 GLY B CA 1
ATOM 6066 C C . GLY B 1 373 ? 7.719 -19.203 -1.848 1 86.88 373 GLY B C 1
ATOM 6067 O O . GLY B 1 373 ? 6.613 -19.734 -1.903 1 86.88 373 GLY B O 1
ATOM 6068 N N . TRP B 1 374 ? 8.836 -19.875 -1.554 1 89.06 374 TRP B N 1
ATOM 6069 C CA . TRP B 1 374 ? 8.852 -21.25 -1.087 1 89.06 374 TRP B CA 1
ATOM 6070 C C . TRP B 1 374 ? 8.047 -21.406 0.195 1 89.06 374 TRP B C 1
ATOM 6072 O O . TRP B 1 374 ? 7.27 -22.359 0.336 1 89.06 374 TRP B O 1
ATOM 6082 N N . ASP B 1 375 ? 8.164 -20.391 1.018 1 91.12 375 ASP B N 1
ATOM 6083 C CA . ASP B 1 375 ? 7.484 -20.484 2.307 1 91.12 375 ASP B CA 1
ATOM 6084 C C . ASP B 1 375 ? 5.969 -20.516 2.125 1 91.12 375 ASP B C 1
ATOM 6086 O O . ASP B 1 375 ? 5.289 -21.344 2.734 1 91.12 375 ASP B O 1
ATOM 6090 N N . GLU B 1 376 ? 5.52 -19.656 1.29 1 95.19 376 GLU B N 1
ATOM 6091 C CA . GLU B 1 376 ? 4.082 -19.672 1.021 1 95.19 376 GLU B CA 1
ATOM 6092 C C . GLU B 1 376 ? 3.652 -20.984 0.379 1 95.19 376 GLU B C 1
ATOM 6094 O O . GLU B 1 376 ? 2.586 -21.516 0.696 1 95.19 376 GLU B O 1
ATOM 6099 N N . SER B 1 377 ? 4.434 -21.5 -0.483 1 96.5 377 SER B N 1
ATOM 6100 C CA . SER B 1 377 ? 4.109 -22.75 -1.154 1 96.5 377 SER B CA 1
ATOM 6101 C C . SER B 1 377 ? 3.961 -23.891 -0.153 1 96.5 377 SER B C 1
ATOM 6103 O O . SER B 1 377 ? 2.984 -24.656 -0.2 1 96.5 377 SER B O 1
ATOM 6105 N N . TYR B 1 378 ? 4.914 -24.031 0.744 1 97.25 378 TYR B N 1
ATOM 6106 C CA . TYR B 1 378 ? 4.871 -25.078 1.751 1 97.25 378 TYR B CA 1
ATOM 6107 C C . TYR B 1 378 ? 3.65 -24.922 2.65 1 97.25 378 TYR B C 1
ATOM 6109 O O . TYR B 1 378 ? 2.984 -25.906 2.979 1 97.25 378 TYR B O 1
ATOM 6117 N N . GLU B 1 379 ? 3.367 -23.688 3.016 1 98.12 379 GLU B N 1
ATOM 6118 C CA . GLU B 1 379 ? 2.205 -23.453 3.865 1 98.12 379 GLU B CA 1
ATOM 6119 C C . GLU B 1 379 ? 0.913 -23.859 3.162 1 98.12 379 GLU B C 1
ATOM 6121 O O . GLU B 1 379 ? 0.035 -24.469 3.77 1 98.12 379 GLU B O 1
ATOM 6126 N N . VAL B 1 380 ? 0.849 -23.547 1.919 1 98.38 380 VAL B N 1
ATOM 6127 C CA . VAL B 1 380 ? -0.338 -23.906 1.149 1 98.38 380 VAL B CA 1
ATOM 6128 C C . VAL B 1 380 ? -0.469 -25.422 1.077 1 98.38 380 VAL B C 1
ATOM 6130 O O . VAL B 1 380 ? -1.569 -25.969 1.212 1 98.38 380 VAL B O 1
ATOM 6133 N N . MET B 1 381 ? 0.637 -26.141 0.892 1 97.81 381 MET B N 1
ATOM 6134 C CA . MET B 1 381 ? 0.601 -27.609 0.867 1 97.81 381 MET B CA 1
ATOM 6135 C C . MET B 1 381 ? 0.093 -28.156 2.193 1 97.81 381 MET B C 1
ATOM 6137 O O . MET B 1 381 ? -0.678 -29.125 2.215 1 97.81 381 MET B O 1
ATOM 6141 N N . GLU B 1 382 ? 0.556 -27.531 3.225 1 97.94 382 GLU B N 1
ATOM 6142 C CA . GLU B 1 382 ? 0.086 -27.953 4.539 1 97.94 382 GLU B CA 1
ATOM 6143 C C . GLU B 1 382 ? -1.41 -27.703 4.699 1 97.94 382 GLU B C 1
ATOM 6145 O O . GLU B 1 382 ? -2.131 -28.531 5.262 1 97.94 382 GLU B O 1
ATOM 6150 N N . TYR B 1 383 ? -1.88 -26.547 4.254 1 98.12 383 TYR B N 1
ATOM 6151 C CA . TYR B 1 383 ? -3.305 -26.25 4.324 1 98.12 383 TYR B CA 1
ATOM 6152 C C . TYR B 1 383 ? -4.121 -27.281 3.547 1 98.12 383 TYR B C 1
ATOM 6154 O O . TYR B 1 383 ? -5.215 -27.656 3.969 1 98.12 383 TYR B O 1
ATOM 6162 N N . ILE B 1 384 ? -3.645 -27.703 2.406 1 97.44 384 ILE B N 1
ATOM 6163 C CA . ILE B 1 384 ? -4.305 -28.734 1.619 1 97.44 384 ILE B CA 1
ATOM 6164 C C . ILE B 1 384 ? -4.328 -30.047 2.404 1 97.44 384 ILE B C 1
ATOM 6166 O O . ILE B 1 384 ? -5.379 -30.672 2.535 1 97.44 384 ILE B O 1
ATOM 6170 N N . ARG B 1 385 ? -3.207 -30.391 2.939 1 96.38 385 ARG B N 1
ATOM 6171 C CA . ARG B 1 385 ? -3.08 -31.641 3.701 1 96.38 385 ARG B CA 1
ATOM 6172 C C . ARG B 1 385 ? -4.051 -31.656 4.875 1 96.38 385 ARG B C 1
ATOM 6174 O O . ARG B 1 385 ? -4.652 -32.688 5.172 1 96.38 385 ARG B O 1
ATOM 6181 N N . GLU B 1 386 ? -4.25 -30.5 5.5 1 95.75 386 GLU B N 1
ATOM 6182 C CA . GLU B 1 386 ? -5.074 -30.391 6.699 1 95.75 386 GLU B CA 1
ATOM 6183 C C . GLU B 1 386 ? -6.551 -30.25 6.344 1 95.75 386 GLU B C 1
ATOM 6185 O O . GLU B 1 386 ? -7.41 -30.234 7.227 1 95.75 386 GLU B O 1
ATOM 6190 N N . GLY B 1 387 ? -6.844 -30.016 5.113 1 94.81 387 GLY B N 1
ATOM 6191 C CA . GLY B 1 387 ? -8.227 -29.906 4.68 1 94.81 387 GLY B CA 1
ATOM 6192 C C . GLY B 1 387 ? -8.766 -28.484 4.762 1 94.81 387 GLY B C 1
ATOM 6193 O O . GLY B 1 387 ? -9.945 -28.25 4.496 1 94.81 387 GLY B O 1
ATOM 6194 N N . LYS B 1 388 ? -7.922 -27.578 5.066 1 96.31 388 LYS B N 1
ATOM 6195 C CA . LYS B 1 388 ? -8.32 -26.172 5.125 1 96.31 388 LYS B CA 1
ATOM 6196 C C . LYS B 1 388 ? -8.484 -25.594 3.725 1 96.31 388 LYS B C 1
ATOM 6198 O O . LYS B 1 388 ? -9.148 -24.578 3.545 1 96.31 388 LYS B O 1
ATOM 6203 N N . LEU B 1 389 ? -7.844 -26.219 2.787 1 96.94 389 LEU B N 1
ATOM 6204 C CA . LEU B 1 389 ? -7.875 -25.828 1.387 1 96.94 389 LEU B CA 1
ATOM 6205 C C . LEU B 1 389 ? -8.148 -27.016 0.482 1 96.94 389 LEU B C 1
ATOM 6207 O O . LEU B 1 389 ? -7.465 -28.047 0.576 1 96.94 389 LEU B O 1
ATOM 6211 N N . ARG B 1 390 ? -9.133 -26.906 -0.311 1 95.06 390 ARG B N 1
ATOM 6212 C CA . ARG B 1 390 ? -9.477 -27.922 -1.308 1 95.06 390 ARG B CA 1
ATOM 6213 C C . ARG B 1 390 ? -9.555 -27.312 -2.703 1 95.06 390 ARG B C 1
ATOM 6215 O O . ARG B 1 390 ? -10.633 -26.922 -3.156 1 95.06 390 ARG B O 1
ATOM 6222 N N . PRO B 1 391 ? -8.422 -27.266 -3.34 1 96.69 391 PRO B N 1
ATOM 6223 C CA . PRO B 1 391 ? -8.398 -26.609 -4.648 1 96.69 391 PRO B CA 1
ATOM 6224 C C . PRO B 1 391 ? -9.422 -27.188 -5.621 1 96.69 391 PRO B C 1
ATOM 6226 O O . PRO B 1 391 ? -9.617 -28.406 -5.668 1 96.69 391 PRO B O 1
ATOM 6229 N N . LEU B 1 392 ? -10.094 -26.297 -6.305 1 94.81 392 LEU B N 1
ATOM 6230 C CA . LEU B 1 392 ? -10.969 -26.688 -7.402 1 94.81 392 LEU B CA 1
ATOM 6231 C C . LEU B 1 392 ? -10.18 -26.891 -8.688 1 94.81 392 LEU B C 1
ATOM 6233 O O . LEU B 1 392 ? -9.711 -25.922 -9.297 1 94.81 392 LEU B O 1
ATOM 6237 N N . VAL B 1 393 ? -10.047 -28.156 -9.055 1 92.75 393 VAL B N 1
ATOM 6238 C CA . VAL B 1 393 ? -9.148 -28.438 -10.164 1 92.75 393 VAL B CA 1
ATOM 6239 C C . VAL B 1 393 ? -9.93 -29.078 -11.312 1 92.75 393 VAL B C 1
ATOM 6241 O O . VAL B 1 393 ? -10.93 -29.766 -11.086 1 92.75 393 VAL B O 1
ATOM 6244 N N . VAL B 1 394 ? -9.516 -28.734 -12.484 1 88.19 394 VAL B N 1
ATOM 6245 C CA . VAL B 1 394 ? -9.898 -29.422 -13.711 1 88.19 394 VAL B CA 1
ATOM 6246 C C . VAL B 1 394 ? -8.711 -30.203 -14.266 1 88.19 394 VAL B C 1
ATOM 6248 O O . VAL B 1 394 ? -7.645 -29.625 -14.508 1 88.19 394 VAL B O 1
ATOM 6251 N N . GLU B 1 395 ? -8.875 -31.484 -14.477 1 90.81 395 GLU B N 1
ATOM 6252 C CA . GLU B 1 395 ? -7.762 -32.312 -14.914 1 90.81 395 GLU B CA 1
ATOM 6253 C C . GLU B 1 395 ? -7.695 -32.406 -16.438 1 90.81 395 GLU B C 1
ATOM 6255 O O . GLU B 1 395 ? -8.727 -32.406 -17.109 1 90.81 395 GLU B O 1
ATO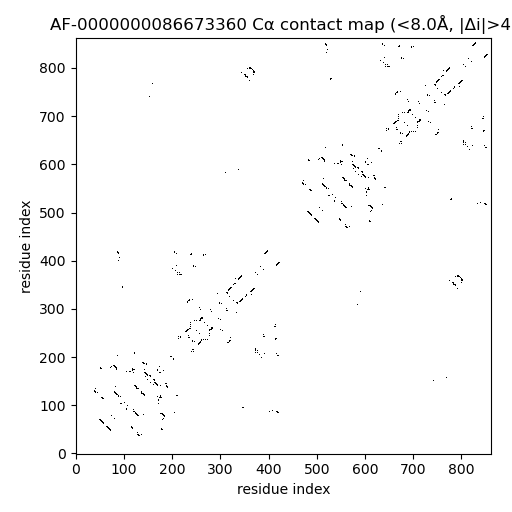M 6260 N N . ALA B 1 396 ? -6.523 -32.438 -16.906 1 90.88 396 ALA B N 1
ATOM 6261 C CA . ALA B 1 396 ? -6.238 -32.625 -18.328 1 90.88 396 ALA B CA 1
ATOM 6262 C C . ALA B 1 396 ? -5.004 -33.5 -18.531 1 90.88 396 ALA B C 1
ATOM 6264 O O . ALA B 1 396 ? -4.301 -33.812 -17.562 1 90.88 396 ALA B O 1
ATOM 6265 N N . CYS B 1 397 ? -4.824 -33.969 -19.734 1 93.56 397 CYS B N 1
ATOM 6266 C CA . CYS B 1 397 ? -3.596 -34.656 -20.094 1 93.56 397 CYS B CA 1
ATOM 6267 C C . CYS B 1 397 ? -2.654 -33.719 -20.859 1 93.56 397 CYS B C 1
ATOM 6269 O O . CYS B 1 397 ? -3.055 -32.656 -21.281 1 93.56 397 CYS B O 1
ATOM 6271 N N . LEU B 1 398 ? -1.456 -34.094 -20.969 1 93.81 398 LEU B N 1
ATOM 6272 C CA . LEU B 1 398 ? -0.41 -33.25 -21.547 1 93.81 398 LEU B CA 1
ATOM 6273 C C . LEU B 1 398 ? -0.786 -32.812 -22.969 1 93.81 398 LEU B C 1
ATOM 6275 O O . LEU B 1 398 ? -0.62 -31.656 -23.312 1 93.81 398 LEU B O 1
ATOM 6279 N N . GLU B 1 399 ? -1.335 -33.688 -23.766 1 91.69 399 GLU B N 1
ATOM 6280 C CA . GLU B 1 399 ? -1.656 -33.438 -25.172 1 91.69 399 GLU B CA 1
ATOM 6281 C C . GLU B 1 399 ? -2.77 -32.375 -25.297 1 91.69 399 GLU B C 1
ATOM 6283 O O . GLU B 1 399 ? -2.969 -31.812 -26.359 1 91.69 399 GLU B O 1
ATOM 6288 N N . GLU B 1 400 ? -3.461 -32.156 -24.219 1 89.44 400 GLU B N 1
ATOM 6289 C CA . GLU B 1 400 ? -4.574 -31.219 -24.234 1 89.44 400 GLU B CA 1
ATOM 6290 C C . GLU B 1 400 ? -4.098 -29.797 -23.906 1 89.44 400 GLU B C 1
ATOM 6292 O O . GLU B 1 400 ? -4.855 -28.844 -24.031 1 89.44 400 GLU B O 1
ATOM 6297 N N . VAL B 1 401 ? -2.865 -29.625 -23.516 1 88.25 401 VAL B N 1
ATOM 6298 C CA . VAL B 1 401 ? -2.354 -28.359 -23 1 88.25 401 VAL B CA 1
ATOM 6299 C C . VAL B 1 401 ? -2.545 -27.25 -24.031 1 88.25 401 VAL B C 1
ATOM 6301 O O . VAL B 1 401 ? -3.035 -26.172 -23.719 1 88.25 401 VAL B O 1
ATOM 6304 N N . PRO B 1 402 ? -2.26 -27.469 -25.344 1 81.94 402 PRO B N 1
ATOM 6305 C CA . PRO B 1 402 ? -2.451 -26.391 -26.312 1 81.94 402 PRO B CA 1
ATOM 6306 C C . PRO B 1 402 ? -3.9 -25.906 -26.391 1 81.94 402 PRO B C 1
ATOM 6308 O O . PRO B 1 402 ? -4.152 -24.703 -26.469 1 81.94 402 PRO B O 1
ATOM 6311 N N . PHE B 1 403 ? -4.785 -26.875 -26.328 1 81.5 403 PHE B N 1
ATOM 6312 C CA . PHE B 1 403 ? -6.207 -26.547 -26.375 1 81.5 403 PHE B CA 1
ATOM 6313 C C . PHE B 1 403 ? -6.625 -25.781 -25.125 1 81.5 403 PHE B C 1
ATOM 6315 O O . PHE B 1 403 ? -7.352 -24.797 -25.203 1 81.5 403 PHE B O 1
ATOM 6322 N N . ARG B 1 404 ? -6.184 -26.25 -23.969 1 82.56 404 ARG B N 1
ATOM 6323 C CA . ARG B 1 404 ? -6.543 -25.609 -22.688 1 82.56 404 ARG B CA 1
ATOM 6324 C C . ARG B 1 404 ? -5.965 -24.203 -22.609 1 82.56 404 ARG B C 1
ATOM 6326 O O . ARG B 1 404 ? -6.59 -23.312 -22.031 1 82.56 404 ARG B O 1
ATOM 6333 N N . MET B 1 405 ? -4.848 -24 -23.125 1 78.25 405 MET B N 1
ATOM 6334 C CA . MET B 1 405 ? -4.203 -22.688 -23.109 1 78.25 405 MET B CA 1
ATOM 6335 C C . MET B 1 405 ? -5 -21.688 -23.938 1 78.25 405 MET B C 1
ATOM 6337 O O . MET B 1 405 ? -5.066 -20.5 -23.578 1 78.25 405 MET B O 1
ATOM 6341 N N . LYS B 1 406 ? -5.566 -22.125 -24.984 1 73.12 406 LYS B N 1
ATOM 6342 C CA . LYS B 1 406 ? -6.426 -21.25 -25.781 1 73.12 406 LYS B CA 1
ATOM 6343 C C . LYS B 1 406 ? -7.656 -20.812 -25 1 73.12 406 LYS B C 1
ATOM 6345 O O . LYS B 1 406 ? -8.078 -19.656 -25.094 1 73.12 406 LYS B O 1
ATOM 6350 N N . ALA B 1 407 ? -8.188 -21.703 -24.203 1 71.38 407 ALA B N 1
ATOM 6351 C CA . ALA B 1 407 ? -9.352 -21.375 -23.375 1 71.38 407 ALA B CA 1
ATOM 6352 C C . ALA B 1 407 ? -9.008 -20.328 -22.328 1 71.38 407 ALA B C 1
ATOM 6354 O O . ALA B 1 407 ? -9.836 -19.469 -22.016 1 71.38 407 ALA B O 1
ATOM 6355 N N . PHE B 1 408 ? -7.824 -20.328 -21.766 1 71.31 408 PHE B N 1
ATOM 6356 C CA . PHE B 1 408 ? -7.355 -19.359 -20.797 1 71.31 408 PHE B CA 1
ATOM 6357 C C . PHE B 1 408 ? -7.34 -17.953 -21.391 1 71.31 408 PHE B C 1
ATOM 6359 O O . PHE B 1 408 ? -7.68 -16.984 -20.719 1 71.31 408 PHE B O 1
ATOM 6366 N N . LYS B 1 409 ? -7.043 -17.922 -22.625 1 67.06 409 LYS B N 1
ATOM 6367 C CA . LYS B 1 409 ? -6.949 -16.641 -23.297 1 67.06 409 LYS B CA 1
ATOM 6368 C C . LYS B 1 409 ? -8.305 -15.945 -23.359 1 67.06 409 LYS B C 1
ATOM 6370 O O . LYS B 1 409 ? -8.383 -14.711 -23.312 1 67.06 409 LYS B O 1
ATOM 6375 N N . ASP B 1 410 ? -9.289 -16.688 -23.328 1 66.62 410 ASP B N 1
ATOM 6376 C CA . ASP B 1 410 ? -10.633 -16.141 -23.453 1 66.62 410 ASP B CA 1
ATOM 6377 C C . ASP B 1 410 ? -11.305 -16.031 -22.078 1 66.62 410 ASP B C 1
ATOM 6379 O O . ASP B 1 410 ? -12.508 -15.773 -22 1 66.62 410 ASP B O 1
ATOM 6383 N N . HIS B 1 411 ? -10.547 -16.156 -21.047 1 68.69 411 HIS B N 1
ATOM 6384 C CA . HIS B 1 411 ? -10.992 -16.062 -19.656 1 68.69 411 HIS B CA 1
ATOM 6385 C C . HIS B 1 411 ? -12.109 -17.06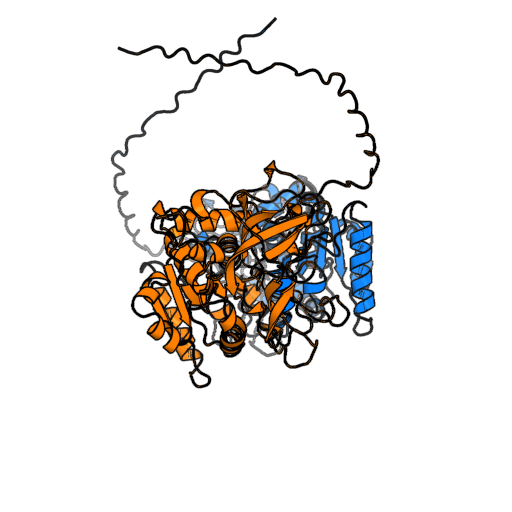2 -19.375 1 68.69 411 HIS B C 1
ATOM 6387 O O . HIS B 1 411 ? -13.039 -16.766 -18.625 1 68.69 411 HIS B O 1
ATOM 6393 N N . HIS B 1 412 ? -12.055 -18.188 -19.953 1 72.19 412 HIS B N 1
ATOM 6394 C CA . HIS B 1 412 ? -13.094 -19.203 -19.766 1 72.19 412 HIS B CA 1
ATOM 6395 C C . HIS B 1 412 ? -12.641 -20.297 -18.812 1 72.19 412 HIS B C 1
ATOM 6397 O O . HIS B 1 412 ? -13.281 -21.344 -18.703 1 72.19 412 HIS B O 1
ATOM 6403 N N . ASN B 1 413 ? -11.625 -20 -18.109 1 78.38 413 ASN B N 1
ATOM 6404 C CA . ASN B 1 413 ? -11.156 -21.016 -17.172 1 78.38 413 ASN B CA 1
ATOM 6405 C C . ASN B 1 413 ? -11.844 -20.906 -15.82 1 78.38 413 ASN B C 1
ATOM 6407 O O . ASN B 1 413 ? -12.156 -19.797 -15.375 1 78.38 413 ASN B O 1
ATOM 6411 N N . ILE B 1 414 ? -12.164 -22.031 -15.266 1 86.75 414 ILE B N 1
ATOM 6412 C CA . ILE B 1 414 ? -12.727 -22.156 -13.922 1 86.75 414 ILE B CA 1
ATOM 6413 C C . ILE B 1 414 ? -11.789 -22.984 -13.047 1 86.75 414 ILE B C 1
ATOM 6415 O O . ILE B 1 414 ? -11.281 -24.031 -13.477 1 86.75 414 ILE B O 1
ATOM 6419 N N . GLY B 1 415 ? -11.5 -22.469 -11.852 1 90.62 415 GLY B N 1
ATOM 6420 C CA . GLY B 1 415 ? -10.555 -23.172 -11 1 90.62 415 GLY B CA 1
ATOM 6421 C C . GLY B 1 415 ? -9.164 -23.266 -11.609 1 90.62 415 GLY B C 1
ATOM 6422 O O . GLY B 1 415 ? -8.711 -22.328 -12.281 1 90.62 415 GLY B O 1
ATOM 6423 N N . LYS B 1 416 ? -8.461 -24.312 -11.273 1 92.19 416 LYS B N 1
ATOM 6424 C CA . LYS B 1 416 ? -7.102 -24.531 -11.758 1 92.19 416 LYS B CA 1
ATOM 6425 C C . LYS B 1 416 ? -7.023 -25.766 -12.641 1 92.19 416 LYS B C 1
ATOM 6427 O O . LYS B 1 416 ? -7.52 -26.828 -12.273 1 92.19 416 LYS B O 1
ATOM 6432 N N . VAL B 1 417 ? -6.434 -25.609 -13.828 1 90.69 417 VAL B N 1
ATOM 6433 C CA . VAL B 1 417 ? -6.211 -26.75 -14.688 1 90.69 417 VAL B CA 1
ATOM 6434 C C . VAL B 1 417 ? -4.922 -27.469 -14.281 1 90.69 417 VAL B C 1
ATOM 6436 O O . VAL B 1 417 ? -3.861 -26.844 -14.195 1 90.69 417 VAL B O 1
ATOM 6439 N N . VAL B 1 418 ? -5.027 -28.703 -13.992 1 93.75 418 VAL B N 1
ATOM 6440 C CA . VAL B 1 418 ? -3.871 -29.531 -13.672 1 93.75 418 VAL B CA 1
ATOM 6441 C C . VAL B 1 418 ? -3.729 -30.656 -14.703 1 93.75 418 VAL B C 1
ATOM 6443 O O . VAL B 1 418 ? -4.723 -31.234 -15.148 1 93.75 418 VAL B O 1
ATOM 6446 N N . VAL B 1 419 ? -2.533 -30.891 -15.047 1 94.75 419 VAL B N 1
ATOM 6447 C CA . VAL B 1 419 ? -2.221 -31.828 -16.109 1 94.75 419 VAL B CA 1
ATOM 6448 C C . VAL B 1 419 ? -1.582 -33.094 -15.516 1 94.75 419 VAL B C 1
ATOM 6450 O O . VAL B 1 419 ? -0.551 -33 -14.844 1 94.75 419 VAL B O 1
ATOM 6453 N N . ARG B 1 420 ? -2.146 -34.156 -15.688 1 94.81 420 ARG B N 1
ATOM 6454 C CA . ARG B 1 420 ? -1.578 -35.438 -15.297 1 94.81 420 ARG B CA 1
ATOM 6455 C C . ARG B 1 420 ? -0.676 -36 -16.391 1 94.81 420 ARG B C 1
ATOM 6457 O O . ARG B 1 420 ? -1.1 -36.125 -17.547 1 94.81 420 ARG B O 1
ATOM 6464 N N . MET B 1 421 ? 0.581 -36.281 -16.047 1 92.06 421 MET B N 1
ATOM 6465 C CA . MET B 1 421 ? 1.541 -36.781 -17.031 1 92.06 421 MET B CA 1
ATOM 6466 C C . MET B 1 421 ? 1.375 -38.281 -17.25 1 92.06 421 MET B C 1
ATOM 6468 O O . MET B 1 421 ? 1.015 -39 -16.312 1 92.06 421 MET B O 1
ATOM 6472 N N . ASN B 1 422 ? 0.756 -38.875 -18.188 1 68.81 422 ASN B N 1
ATOM 6473 C CA . ASN B 1 422 ? 0.424 -40.281 -18.484 1 68.81 422 ASN B CA 1
ATOM 6474 C C . ASN B 1 422 ? 1.396 -41.25 -17.812 1 68.81 422 ASN B C 1
ATOM 6476 O O . ASN B 1 422 ? 2.609 -41.125 -18 1 68.81 422 ASN B O 1
ATOM 6480 N N . ASP B 1 423 ? 1.403 -41.562 -16.625 1 51.41 423 ASP B N 1
ATOM 6481 C CA . ASP B 1 423 ? 2.076 -42.875 -16.484 1 51.41 423 ASP B CA 1
ATOM 6482 C C . ASP B 1 423 ? 1.396 -43.938 -17.312 1 51.41 423 ASP B C 1
ATOM 6484 O O . ASP B 1 423 ? 0.175 -44.094 -17.25 1 51.41 423 ASP B O 1
ATOM 6488 N N . SER B 1 424 ? 1.555 -44.469 -18.422 1 39.34 424 SER B N 1
ATOM 6489 C CA . SER B 1 424 ? 1.454 -45.938 -18.516 1 39.34 424 SER B CA 1
ATOM 6490 C C . SER B 1 424 ? 1.757 -46.594 -17.188 1 39.34 424 SER B C 1
ATOM 6492 O O . SER B 1 424 ? 1.266 -47.688 -16.906 1 39.34 424 SER B O 1
ATOM 6494 N N . ILE B 1 425 ? 2.9 -46.188 -16.422 1 35.72 425 ILE B N 1
ATOM 6495 C CA . ILE B 1 425 ? 3.467 -47.031 -15.359 1 35.72 425 ILE B CA 1
ATOM 6496 C C . ILE B 1 425 ? 2.611 -46.906 -14.102 1 35.72 425 ILE B C 1
ATOM 6498 O O . ILE B 1 425 ? 2.768 -47.719 -13.164 1 35.72 425 ILE B O 1
ATOM 6502 N N . TRP B 1 426 ? 2.107 -45.906 -13.602 1 35.25 426 TRP B N 1
ATOM 6503 C CA . TRP B 1 426 ? 1.763 -46.156 -12.211 1 35.25 426 TRP B CA 1
ATOM 6504 C C . TRP B 1 426 ? 0.734 -47.281 -12.094 1 35.25 426 TRP B C 1
ATOM 6506 O O . TRP B 1 426 ? 0.233 -47.562 -11 1 35.25 426 TRP B O 1
ATOM 6516 N N . ARG B 1 427 ? 0.065 -47.688 -13.055 1 33.28 427 ARG B N 1
ATOM 6517 C CA . ARG B 1 427 ? -0.695 -48.906 -12.891 1 33.28 427 ARG B CA 1
ATOM 6518 C C . ARG B 1 427 ? 0.214 -50.062 -12.461 1 33.28 427 ARG B C 1
ATOM 6520 O O . ARG B 1 427 ? -0.259 -51.156 -12.195 1 33.28 427 ARG B O 1
ATOM 6527 N N . GLU B 1 428 ? 1.461 -50.156 -12.781 1 30.08 428 GLU B N 1
ATOM 6528 C CA . GLU B 1 428 ? 2.098 -51.438 -12.508 1 30.08 428 GLU B CA 1
ATOM 6529 C C . GLU B 1 428 ? 2.188 -51.719 -11.008 1 30.08 428 GLU B C 1
ATOM 6531 O O . GLU B 1 428 ? 1.944 -52.844 -10.562 1 30.08 428 GLU B O 1
ATOM 6536 N N . ARG B 1 429 ? 3.066 -51 -10.141 1 28.47 429 ARG B N 1
ATOM 6537 C CA . ARG B 1 429 ? 3.309 -51.688 -8.867 1 28.47 429 ARG B CA 1
ATOM 6538 C C . ARG B 1 429 ? 2.102 -51.562 -7.941 1 28.47 429 ARG B C 1
ATOM 6540 O O . ARG B 1 429 ? 2.105 -52.094 -6.828 1 28.47 429 ARG B O 1
ATOM 6547 N N . LEU B 1 430 ? 1.254 -50.562 -7.926 1 24.42 430 LEU B N 1
ATOM 6548 C CA . LEU B 1 430 ? 0.432 -50.875 -6.758 1 24.42 430 LEU B CA 1
ATOM 6549 C C . LEU B 1 430 ? -0.473 -52.062 -7.027 1 24.42 430 LEU B C 1
ATOM 6551 O O . LEU B 1 430 ? -1.39 -52.344 -6.254 1 24.42 430 LEU B O 1
ATOM 6555 N N . ILE B 1 431 ? -0.272 -52.75 -8.102 1 22.33 431 ILE B N 1
ATOM 6556 C CA . ILE B 1 431 ? -0.786 -54.094 -7.883 1 22.33 431 ILE B CA 1
ATOM 6557 C C . ILE B 1 431 ? 0.168 -54.875 -6.98 1 22.33 431 ILE B C 1
ATOM 6559 O O . ILE B 1 431 ? 1.38 -54.875 -7.207 1 22.33 431 ILE B O 1
#

Foldseek 3Di:
DPPPPPPDPPCVPPPPDPDDPPPPPDPPPPPPPVCPDFKDFAPPDDDDQKWWFFWQFDPDPQSQTAIDIDGFDAEDVQKFKWFWFKFFDDLVQLVLLCCCPDPQAHDPPAPPPHGTAGAGALTKTATGIGNDPVRGGFIWTRHFFQAADCPDPCNVVFNRVPGPPIDGVPRRAGHDLIRMGMDRPRRIGTDDPCLVVCVLVDHNLQLSLQRWLQQLLVVLCVVQLDAAAFEEEEEVLQEANNQNNQLCCCLVRVYAYEYEEAPVSCVVCPPVSVNRHVHYDYDDDPPDDPVVSLVVQQVVSCVSDDVVDPWGAGQEYEYADQDPVSQPPQVSRHTQLHEYEYAHHHSVNDDRDDPPVCCVVSVYYYYYDHTGDPVRSNVSVVCVSVVSDDFDEDEAASNCSSVVSVCVSVVNDGTIYMYGYDPPPVVPPVD/DDPPPCPDPPCVPDPPDPDDPPPPPDPPPPPPPVCPDFWDFAPPDDDDQKWWFFWQFDPDPQSQTAIDIDGFDAEDVQKFKWFWFKFFDDLVQLVLLCCCPDPQAHDPPAPPPHGTAGAGALTKTATGIGNDPVRGGFIWTRHFFQAADCPDPCNVVFNRVPGPPIDGVPRRAGHDLIRMGMDRPRRIGGDDPCLVVCVLVDHNLQLSLQRWLQQLLVVLCVVQLDAAAFEEEFEVLQEANNQNNQLCCCLVRVYAYEYEEAPVLCVVCPPVSVNRHVHYDYDDDPPDDPVVSLVVQQVVSCVSDDVVDPWGAGQEYEYADQDPVSQPPQVSRHTQLHEYEYAHHHSVNDDRDDPPVCCVVSVYYYYYDHTGDPVRSNVSVVCVSVVSDDFDEDEAASNCSSVVSVCVSVVNDGTIYMYGYDPPPVVPPVD

Nearest PDB structures (foldseek):
  1llu-assembly1_A  TM=8.891E-01  e=1.303E-27  Pseudomonas aeruginosa
  4eez-assembly1_B  TM=8.558E-01  e=2.907E-28  Lactococcus lactis subsp. lactis KF147
  1rjw-assembly1_D  TM=8.572E-01  e=1.983E-27  Geobacillus stearothermophilus
  4z6k-assembly1_D  TM=8.680E-01  e=4.877E-27  Moraxella sp. TAE123
  3s2e-assembly2_C  TM=8.605E-01  e=9.435E-27  Cupriavidus pinatubonensis JMP134

pLDDT: mean 81.09, std 23.34, range [19.84, 98.75]

Solvent-accessible surface area (backbone atoms only — not comparable to full-atom values): 45890 Å² total; per-residue (Å²): 135,84,77,78,74,76,76,75,78,80,78,79,66,83,76,80,73,82,66,83,74,69,76,70,70,71,75,70,78,69,75,80,59,81,74,81,70,75,62,42,63,28,86,95,61,82,80,60,68,59,35,58,30,40,28,33,47,61,97,44,96,63,75,56,54,38,81,40,79,40,71,51,61,78,55,55,94,69,18,23,24,27,43,35,46,24,23,32,66,55,68,83,68,47,57,53,34,68,35,51,58,40,79,70,59,33,34,84,88,43,55,52,55,58,78,57,34,26,47,39,31,24,18,31,29,28,28,38,31,22,75,51,68,85,50,45,62,42,43,32,27,41,27,35,80,19,33,56,78,68,71,49,72,36,37,71,67,76,37,42,90,70,31,90,68,41,38,29,31,37,49,73,34,67,17,40,40,34,42,61,38,51,43,49,50,77,35,40,42,77,45,66,74,64,55,76,42,55,87,76,75,45,61,46,57,60,54,31,41,13,53,47,39,34,1,27,24,46,42,52,44,59,71,67,52,63,50,76,64,35,35,34,32,28,35,24,22,49,24,52,35,14,30,48,32,26,20,38,37,38,61,72,42,41,25,41,29,39,24,25,30,53,56,68,51,46,58,72,46,45,79,62,40,59,63,26,30,76,43,80,44,62,47,73,56,95,80,54,57,66,64,58,56,50,49,52,49,37,50,50,39,57,71,74,41,62,87,85,60,88,64,61,33,20,47,28,36,40,33,45,39,37,52,69,74,73,59,60,67,59,75,73,54,28,24,77,59,13,38,39,37,35,52,36,53,35,47,80,50,50,68,39,73,39,56,39,44,56,31,16,71,34,30,28,34,39,33,19,38,58,68,32,52,70,67,38,15,54,50,39,44,49,32,38,76,72,62,53,37,76,79,56,69,40,82,43,44,65,86,44,45,52,63,52,37,56,40,44,63,68,69,67,58,59,28,30,46,26,26,43,40,78,59,84,56,70,72,56,68,87,101,138,86,78,80,78,79,78,78,76,80,78,80,66,80,79,79,75,84,67,82,76,69,75,73,71,70,77,71,77,72,75,80,58,80,76,81,68,75,62,42,62,30,85,95,60,81,80,59,67,57,36,57,28,41,29,32,49,57,96,46,96,63,76,56,56,38,79,38,80,41,71,51,63,77,55,55,92,70,18,23,23,28,42,36,45,24,25,30,66,57,69,84,66,47,56,55,34,69,35,53,59,39,79,67,60,32,34,85,88,42,55,51,54,56,77,56,34,26,48,38,30,24,18,31,30,28,26,38,32,22,76,50,69,86,51,44,62,43,43,31,28,41,26,36,79,20,33,54,78,68,70,48,71,35,37,71,67,76,38,42,89,68,30,88,68,40,38,28,32,36,48,72,35,67,16,39,41,32,41,61,40,51,44,49,50,76,32,41,43,79,47,68,75,64,55,76,40,54,87,75,75,44,61,47,56,60,53,33,41,13,54,48,39,33,1,28,25,48,43,52,46,61,71,66,52,63,50,75,63,34,36,34,33,27,34,24,20,49,24,54,35,14,30,47,33,25,21,38,38,37,61,72,42,41,26,41,28,39,24,24,31,54,56,67,51,45,58,71,47,46,80,62,40,60,64,24,29,77,42,80,44,63,48,73,57,96,82,56,58,66,64,60,56,52,49,50,48,37,50,50,38,56,72,73,41,65,87,86,59,91,64,62,33,20,49,28,36,40,32,44,39,38,54,70,73,73,60,58,66,60,75,72,52,29,25,78,59,13,39,39,39,33,52,35,54,36,47,80,51,50,68,38,73,38,58,40,43,57,30,15,72,34,29,28,34,39,32,18,39,60,67,33,52,70,67,38,15,54,51,38,43,49,34,39,74,71,64,52,37,77,78,56,69,39,81,43,44,65,85,46,46,55,62,53,38,56,41,42,65,70,68,67,57,59,28,31,44,25,27,43,40,78,59,85,55,70,69,55,67,84,102